Protein AF-0000000071813026 (afdb_homodimer)

Organism: Trichoplax adhaerens (NCBI:txid10228)

Solvent-accessible surface area (backbone atoms only — not comparable to full-atom values): 69107 Å² total; per-residue (Å²): 113,68,60,60,50,74,62,46,74,74,75,69,78,65,82,68,78,68,80,78,79,83,80,85,85,81,89,86,82,94,90,84,84,72,84,72,77,68,70,79,70,74,71,80,64,74,73,70,71,59,78,63,74,69,77,51,71,52,47,73,60,58,59,52,56,65,43,54,87,46,41,66,38,48,50,52,18,46,52,24,40,50,50,18,41,55,42,53,56,46,44,40,54,52,52,15,49,43,50,29,40,38,62,67,61,51,63,71,67,60,51,53,52,46,49,52,52,48,47,52,42,39,48,53,24,13,52,24,43,7,52,18,47,20,30,43,38,39,39,30,44,52,44,38,51,50,50,38,48,52,41,49,47,38,56,65,64,40,41,53,66,55,57,74,76,43,55,57,66,58,56,47,41,44,56,45,57,27,39,47,44,24,30,49,29,47,50,53,30,46,50,49,35,54,46,22,51,51,40,41,52,48,35,51,53,52,34,41,73,71,35,54,73,62,36,53,60,57,54,55,48,52,62,52,51,52,51,51,49,53,58,54,45,55,57,46,50,56,39,51,49,51,30,49,51,33,44,49,54,30,48,50,52,52,47,52,47,57,69,38,40,68,59,37,56,45,34,49,32,53,68,56,53,45,49,52,43,46,54,37,43,51,55,26,44,55,38,40,47,55,48,15,51,51,48,13,53,47,45,21,53,52,40,38,50,58,43,47,51,52,48,50,47,50,54,54,50,38,54,35,35,63,74,63,76,36,52,62,24,56,49,50,19,44,52,48,37,51,53,49,38,53,50,27,53,45,49,38,53,45,28,49,51,40,44,53,52,17,39,57,29,35,12,58,47,46,48,52,55,67,52,71,48,89,67,76,78,76,20,74,48,68,73,94,73,76,69,34,27,37,36,38,43,43,28,20,32,46,53,87,91,44,64,84,50,64,37,29,54,53,27,62,51,75,43,52,59,43,36,36,36,24,41,35,63,59,90,83,14,34,68,68,54,54,54,38,45,72,68,56,51,49,76,66,73,36,59,48,48,26,47,67,87,34,55,58,71,42,32,16,52,56,52,49,28,46,38,29,26,66,33,51,57,74,61,75,39,59,72,37,32,44,51,53,53,30,36,53,66,42,83,86,62,51,66,67,50,51,50,51,21,19,49,55,19,66,30,39,68,64,33,58,68,37,96,48,26,54,63,28,64,28,35,71,62,22,68,77,47,53,75,46,54,40,40,19,44,39,44,13,26,34,47,50,63,62,35,32,28,42,38,34,39,35,62,56,59,96,43,53,74,66,44,30,49,48,44,48,50,22,49,63,69,62,44,68,83,15,14,29,44,32,36,48,87,48,64,73,65,44,57,72,28,66,31,36,39,32,30,49,83,12,27,74,74,46,74,37,34,60,68,61,36,49,69,61,65,44,72,59,31,49,54,51,43,52,46,20,42,65,11,38,78,77,69,84,73,74,74,68,72,77,67,68,77,71,63,82,73,80,82,78,79,80,77,77,81,82,85,129,111,67,60,61,51,76,61,47,74,74,73,68,76,65,81,68,78,67,79,77,78,82,79,82,84,78,87,88,83,92,83,85,80,72,85,71,79,69,70,80,68,75,70,79,61,73,72,69,69,57,77,64,72,69,76,51,72,51,45,73,60,57,58,52,58,65,43,54,88,46,40,68,39,48,50,53,19,46,52,24,42,51,50,17,41,55,42,53,56,46,46,41,55,53,51,14,49,43,49,30,40,37,63,66,61,50,63,71,66,58,49,53,52,45,49,52,53,50,48,51,41,40,48,53,24,12,52,24,43,8,50,19,48,20,29,44,38,39,39,30,44,53,45,39,51,50,49,40,48,51,42,50,48,38,56,66,64,39,42,53,65,55,56,74,75,43,55,56,68,58,54,47,40,44,56,46,57,28,39,48,46,23,30,51,29,48,49,52,30,45,51,49,35,53,44,22,50,50,39,41,52,48,37,50,52,53,33,41,72,70,34,54,72,61,37,53,60,58,55,56,48,51,62,52,50,50,50,52,50,54,58,54,45,55,56,48,50,54,40,50,50,51,30,49,51,33,46,49,54,30,47,50,49,52,46,52,46,58,68,40,41,69,60,36,56,44,33,49,32,54,68,57,53,46,50,52,43,47,54,38,43,51,56,27,45,56,39,40,48,55,47,16,52,51,48,12,53,48,44,21,53,51,41,39,50,59,42,49,50,52,49,50,48,50,52,54,50,37,53,35,36,64,75,63,74,37,54,62,26,56,51,50,19,44,52,49,37,50,52,50,38,54,52,28,54,46,48,39,52,46,27,50,51,41,45,53,53,18,41,58,29,34,12,59,47,45,49,52,54,67,52,69,47,88,66,75,79,75,19,73,47,69,71,95,73,75,70,35,28,38,34,38,44,43,30,19,31,46,51,84,91,42,66,84,49,66,38,28,55,53,29,64,52,74,43,52,58,42,37,36,36,23,41,33,62,58,90,84,14,35,68,68,54,54,54,37,44,73,67,57,51,49,76,66,74,38,60,49,50,26,46,67,87,34,55,58,73,42,31,16,53,56,53,49,29,48,36,30,27,66,33,50,56,74,60,76,40,59,71,38,31,44,51,54,53,33,37,53,65,41,82,86,62,52,67,67,50,51,50,51,21,19,50,55,18,67,30,38,69,64,34,61,69,36,95,50,26,56,63,28,65,29,34,70,63,23,68,76,48,53,74,46,55,41,39,18,43,39,45,13,28,36,48,51,61,62,34,33,26,43,38,34,38,34,62,56,59,96,44,55,73,66,45,30,50,47,45,49,51,22,49,63,70,61,43,66,84,15,14,28,44,32,38,49,86,48,64,74,63,44,57,72,26,67,32,35,39,32,30,49,84,12,27,74,73,47,74,36,34,61,67,59,36,49,72,61,64,45,72,60,30,50,54,51,43,52,45,19,42,66,10,38,79,76,70,84,72,76,74,69,71,78,69,68,76,71,66,83,72,80,82,79,79,82,79,75,82,72,87,124

Radius of gyration: 40.55 Å; Cα contacts (8 Å, |Δi|>4): 1901; chains: 2; bounding box: 81×164×120 Å

Structure (mmCIF, N/CA/C/O backbone):
data_AF-0000000071813026-model_v1
#
loop_
_entity.id
_entity.type
_entity.pdbx_description
1 polymer 'ATP-binding cassette sub-family B member 9'
#
loop_
_atom_site.group_PDB
_atom_site.id
_atom_site.type_symbol
_atom_site.label_atom_id
_atom_site.label_alt_id
_atom_site.label_comp_id
_atom_site.label_asym_id
_atom_site.label_entity_id
_atom_site.label_seq_id
_atom_site.pdbx_PDB_ins_code
_atom_site.Cartn_x
_atom_site.Cartn_y
_atom_site.Cartn_z
_atom_site.occupancy
_atom_site.B_iso_or_equiv
_atom_site.auth_seq_id
_atom_site.auth_comp_id
_atom_site.auth_asym_id
_atom_site.auth_atom_id
_atom_site.pdbx_PDB_model_num
ATOM 1 N N . MET A 1 1 ? -1.937 -24.156 -18.312 1 30.34 1 MET A N 1
ATOM 2 C CA . MET A 1 1 ? -1.01 -23.812 -17.234 1 30.34 1 MET A CA 1
ATOM 3 C C . MET A 1 1 ? -0.231 -22.547 -17.578 1 30.34 1 MET A C 1
ATOM 5 O O . MET A 1 1 ? -0.044 -21.688 -16.719 1 30.34 1 MET A O 1
ATOM 9 N N . LEU A 1 2 ? 0.138 -22.688 -19 1 33.28 2 LEU A N 1
ATOM 10 C CA . LEU A 1 2 ? 0.906 -21.547 -19.484 1 33.28 2 LEU A CA 1
ATOM 11 C C . LEU A 1 2 ? 0.068 -20.266 -19.438 1 33.28 2 LEU A C 1
ATOM 13 O O . LEU A 1 2 ? 0.612 -19.156 -19.422 1 33.28 2 LEU A O 1
ATOM 17 N N . THR A 1 3 ? -1.126 -20.656 -19.422 1 36.53 3 THR A N 1
ATOM 18 C CA . THR A 1 3 ? -2.082 -19.562 -19.562 1 36.53 3 THR A CA 1
ATOM 19 C C . THR A 1 3 ? -2.062 -18.672 -18.328 1 36.53 3 THR A C 1
ATOM 21 O O . THR A 1 3 ? -2.383 -17.484 -18.422 1 36.53 3 THR A O 1
ATOM 24 N N . ARG A 1 4 ? -1.915 -19.391 -17.25 1 40 4 ARG A N 1
ATOM 25 C CA . ARG A 1 4 ? -1.974 -18.641 -16 1 40 4 ARG A CA 1
ATOM 26 C C . ARG A 1 4 ? -0.844 -17.625 -15.906 1 40 4 ARG A C 1
ATOM 28 O O . ARG A 1 4 ? -0.959 -16.625 -15.203 1 40 4 ARG A O 1
ATOM 35 N N . LEU A 1 5 ? 0.27 -17.984 -16.578 1 38.16 5 LEU A N 1
ATOM 36 C CA . LEU A 1 5 ? 1.553 -17.297 -16.469 1 38.16 5 LEU A CA 1
ATOM 37 C C . LEU A 1 5 ? 1.484 -15.914 -17.109 1 38.16 5 LEU A C 1
ATOM 39 O O . LEU A 1 5 ? 2.049 -14.961 -16.578 1 38.16 5 LEU A O 1
ATOM 43 N N . TYR A 1 6 ? 0.947 -16.047 -18.344 1 39.34 6 TYR A N 1
ATOM 44 C CA . TYR A 1 6 ? 1.108 -14.859 -19.172 1 39.34 6 TYR A CA 1
ATOM 45 C C . TYR A 1 6 ? 0.015 -13.836 -18.859 1 39.34 6 TYR A C 1
ATOM 47 O O . TYR A 1 6 ? 0.127 -12.672 -19.25 1 39.34 6 TYR A O 1
ATOM 55 N N . PHE A 1 7 ? -0.948 -14.492 -18.312 1 42.16 7 PHE A N 1
ATOM 56 C CA . PHE A 1 7 ? -2.072 -13.562 -18.266 1 42.16 7 PHE A CA 1
ATOM 57 C C . PHE A 1 7 ? -2.258 -13.016 -16.859 1 42.16 7 PHE A C 1
ATOM 59 O O . PHE A 1 7 ? -3.291 -12.414 -16.547 1 42.16 7 PHE A O 1
ATOM 66 N N . THR A 1 8 ? -1.396 -13.508 -16 1 39.41 8 THR A N 1
ATOM 67 C CA . THR A 1 8 ? -1.573 -12.859 -14.711 1 39.41 8 THR A CA 1
ATOM 68 C C . THR A 1 8 ? -1.058 -11.422 -14.75 1 39.41 8 THR A C 1
ATOM 70 O O . THR A 1 8 ? 0.101 -11.188 -15.102 1 39.41 8 THR A O 1
ATOM 73 N N . PRO A 1 9 ? -1.879 -10.609 -14.734 1 36.72 9 PRO A N 1
ATOM 74 C CA . PRO A 1 9 ? -1.497 -9.195 -14.812 1 36.72 9 PRO A CA 1
ATOM 75 C C . PRO A 1 9 ? -0.428 -8.812 -13.789 1 36.72 9 PRO A C 1
ATOM 77 O O . PRO A 1 9 ? -0.543 -9.164 -12.617 1 36.72 9 PRO A O 1
ATOM 80 N N . VAL A 1 10 ? 0.769 -8.828 -14.227 1 35.5 10 VAL A N 1
ATOM 81 C CA . VAL A 1 10 ? 1.78 -8.188 -13.391 1 35.5 10 VAL A CA 1
ATOM 82 C C . VAL A 1 10 ? 1.269 -6.836 -12.906 1 35.5 10 VAL A C 1
ATOM 84 O O . VAL A 1 10 ? 0.997 -5.945 -13.711 1 35.5 10 VAL A O 1
ATOM 87 N N . HIS A 1 11 ? 0.543 -6.852 -11.922 1 31.69 11 HIS A N 1
ATOM 88 C CA . HIS A 1 11 ? 0.159 -5.586 -11.305 1 31.69 11 HIS A CA 1
ATOM 89 C C . HIS A 1 11 ? 1.357 -4.652 -11.172 1 31.69 11 HIS A C 1
ATOM 91 O O . HIS A 1 11 ? 2.236 -4.879 -10.336 1 31.69 11 HIS A O 1
ATOM 97 N N . ARG A 1 12 ? 1.891 -4.203 -12.188 1 31.7 12 ARG A N 1
ATOM 98 C CA . ARG A 1 12 ? 2.783 -3.072 -11.945 1 31.7 12 ARG A CA 1
ATOM 99 C C . ARG A 1 12 ? 2.094 -1.999 -11.109 1 31.7 12 ARG A C 1
ATOM 101 O O . ARG A 1 12 ? 1.097 -1.414 -11.539 1 31.7 12 ARG A O 1
ATOM 108 N N . GLN A 1 13 ? 2.027 -2.1 -9.875 1 30.69 13 GLN A N 1
ATOM 109 C CA . GLN A 1 13 ? 1.703 -0.875 -9.148 1 30.69 13 GLN A CA 1
ATOM 110 C C . GLN A 1 13 ? 2.463 0.32 -9.719 1 30.69 13 GLN A C 1
ATOM 112 O O . GLN A 1 13 ? 3.668 0.456 -9.5 1 30.69 13 GLN A O 1
ATOM 117 N N . GLU A 1 14 ? 2.314 0.657 -10.891 1 29.03 14 GLU A N 1
ATOM 118 C CA . GLU A 1 14 ? 2.83 1.973 -11.258 1 29.03 14 GLU A CA 1
ATOM 119 C C . GLU A 1 14 ? 2.312 3.051 -10.312 1 29.03 14 GLU A C 1
ATOM 121 O O . GLU A 1 14 ? 1.102 3.199 -10.133 1 29.03 14 GLU A O 1
ATOM 126 N N . ASP A 1 15 ? 2.92 3.258 -9.234 1 29.94 15 ASP A N 1
ATOM 127 C CA . ASP A 1 15 ? 2.746 4.555 -8.586 1 29.94 15 ASP A CA 1
ATOM 128 C C . ASP A 1 15 ? 2.74 5.688 -9.609 1 29.94 15 ASP A C 1
ATOM 130 O O . ASP A 1 15 ? 3.789 6.059 -10.141 1 29.94 15 ASP A O 1
ATOM 134 N N . SER A 1 16 ? 1.88 5.672 -10.648 1 28.77 16 SER A N 1
ATOM 135 C CA . SER A 1 16 ? 1.728 6.789 -11.578 1 28.77 16 SER A CA 1
ATOM 136 C C . SER A 1 16 ? 1.444 8.086 -10.836 1 28.77 16 SER A C 1
ATOM 138 O O . SER A 1 16 ? 0.325 8.312 -10.375 1 28.77 16 SER A O 1
ATOM 140 N N . ASN A 1 17 ? 2.158 8.5 -9.914 1 27.38 17 ASN A N 1
ATOM 141 C CA . ASN A 1 17 ? 2.105 9.945 -9.742 1 27.38 17 ASN A CA 1
ATOM 142 C C . ASN A 1 17 ? 2.318 10.68 -11.062 1 27.38 17 ASN A C 1
ATOM 144 O O . ASN A 1 17 ? 3.436 11.094 -11.375 1 27.38 17 ASN A O 1
ATOM 148 N N . THR A 1 18 ? 1.831 10.195 -12.242 1 27.03 18 THR A N 1
ATOM 149 C CA . THR A 1 18 ? 1.949 11.039 -13.43 1 27.03 18 THR A CA 1
ATOM 150 C C . THR A 1 18 ? 1.181 12.344 -13.242 1 27.03 18 THR A C 1
ATOM 152 O O . THR A 1 18 ? -0.03 12.328 -13.016 1 27.03 18 THR A O 1
ATOM 155 N N . LEU A 1 19 ? 1.772 13.352 -12.812 1 25.92 19 LEU A N 1
ATOM 156 C CA . LEU A 1 19 ? 1.333 14.734 -12.984 1 25.92 19 LEU A CA 1
ATOM 157 C C . LEU A 1 19 ? 0.971 15.016 -14.438 1 25.92 19 LEU A C 1
ATOM 159 O O . LEU A 1 19 ? 1.846 15.039 -15.305 1 25.92 19 LEU A O 1
ATOM 163 N N . THR A 1 20 ? -0.08 14.523 -15.078 1 25.45 20 THR A N 1
ATOM 164 C CA . THR A 1 20 ? -0.587 14.852 -16.406 1 25.45 20 THR A CA 1
ATOM 165 C C . THR A 1 20 ? -0.749 16.359 -16.578 1 25.45 20 THR A C 1
ATOM 167 O O . THR A 1 20 ? -1.583 16.969 -15.906 1 25.45 20 THR A O 1
ATOM 170 N N . VAL A 1 21 ? 0.271 17.172 -16.844 1 26.3 21 VAL A N 1
ATOM 171 C CA . VAL A 1 21 ? 0.209 18.547 -17.328 1 26.3 21 VAL A CA 1
ATOM 172 C C . VAL A 1 21 ? -0.551 18.594 -18.656 1 26.3 21 VAL A C 1
ATOM 174 O O . VAL A 1 21 ? -0.184 17.906 -19.609 1 26.3 21 VAL A O 1
ATOM 177 N N . GLY A 1 22 ? -1.871 18.781 -18.781 1 21.67 22 GLY A N 1
ATOM 178 C CA . GLY A 1 22 ? -2.789 19.031 -19.875 1 21.67 22 GLY A CA 1
ATOM 179 C C . GLY A 1 22 ? -2.277 20.062 -20.859 1 21.67 22 GLY A C 1
ATOM 180 O O . GLY A 1 22 ? -2.105 21.234 -20.516 1 21.67 22 GLY A O 1
ATOM 181 N N . VAL A 1 23 ? -1.436 19.797 -21.938 1 24.61 23 VAL A N 1
ATOM 182 C CA . VAL A 1 23 ? -0.979 20.625 -23.047 1 24.61 23 VAL A CA 1
ATOM 183 C C . VAL A 1 23 ? -2.166 21.031 -23.922 1 24.61 23 VAL A C 1
ATOM 185 O O . VAL A 1 23 ? -2.914 20.172 -24.391 1 24.61 23 VAL A O 1
ATOM 188 N N . ASN A 1 24 ? -2.725 22.297 -23.906 1 20.22 24 ASN A N 1
ATOM 189 C CA . ASN A 1 24 ? -3.732 23 -24.688 1 20.22 24 ASN A CA 1
ATOM 190 C C . ASN A 1 24 ? -3.336 23.109 -26.156 1 20.22 24 ASN A C 1
ATOM 192 O O . ASN A 1 24 ? -2.342 23.766 -26.484 1 20.22 24 ASN A O 1
ATOM 196 N N . SER A 1 25 ? -3.445 22.188 -27.109 1 22.2 25 SER A N 1
ATOM 197 C CA . SER A 1 25 ? -3.215 22.281 -28.547 1 22.2 25 SER A CA 1
ATOM 198 C C . SER A 1 25 ? -4.188 23.25 -29.203 1 22.2 25 SER A C 1
ATOM 200 O O . SER A 1 25 ? -5.398 23.031 -29.219 1 22.2 25 SER A O 1
ATOM 202 N N . SER A 1 26 ? -3.979 24.688 -29.359 1 20.19 26 SER A N 1
ATOM 203 C CA . SER A 1 26 ? -4.695 25.75 -30.062 1 20.19 26 SER A CA 1
ATOM 204 C C . SER A 1 26 ? -4.727 25.5 -31.562 1 20.19 26 SER A C 1
ATOM 206 O O . SER A 1 26 ? -3.691 25.219 -32.188 1 20.19 26 SER A O 1
ATOM 208 N N . GLU A 1 27 ? -5.824 25.344 -32.312 1 19.73 27 GLU A N 1
ATOM 209 C CA . GLU A 1 27 ? -6.18 25.172 -33.719 1 19.73 27 GLU A CA 1
ATOM 210 C C . GLU A 1 27 ? -6.043 26.5 -34.469 1 19.73 27 GLU A C 1
ATOM 212 O O . GLU A 1 27 ? -6.875 27.391 -34.312 1 19.73 27 GLU A O 1
ATOM 217 N N . ALA A 1 28 ? -4.762 27.172 -34.938 1 21.45 28 ALA A N 1
ATOM 218 C CA . ALA A 1 28 ? -4.57 28.359 -35.75 1 21.45 28 ALA A CA 1
ATOM 219 C C . ALA A 1 28 ? -5.121 28.125 -37.156 1 21.45 28 ALA A C 1
ATOM 221 O O . ALA A 1 28 ? -4.699 27.203 -37.875 1 21.45 28 ALA A O 1
ATOM 222 N N . GLY A 1 29 ? -6.098 28.781 -37.688 1 18.17 29 GLY A N 1
ATOM 223 C CA . GLY A 1 29 ? -6.797 28.766 -38.969 1 18.17 29 GLY A CA 1
ATOM 224 C C . GLY A 1 29 ? -5.957 29.297 -40.094 1 18.17 29 GLY A C 1
ATOM 225 O O . GLY A 1 29 ? -5.789 28.625 -41.125 1 18.17 29 GLY A O 1
ATOM 226 N N . SER A 1 30 ? -5.934 30.703 -40.656 1 19.61 30 SER A N 1
ATOM 227 C CA . SER A 1 30 ? -6.227 31.188 -42 1 19.61 30 SER A CA 1
ATOM 228 C C . SER A 1 30 ? -4.957 31.312 -42.812 1 19.61 30 SER A C 1
ATOM 230 O O . SER A 1 30 ? -3.848 31.266 -42.281 1 19.61 30 SER A O 1
ATOM 232 N N . GLN A 1 31 ? -4.789 32.438 -44.031 1 19.02 31 GLN A N 1
ATOM 233 C CA . GLN A 1 31 ? -4.535 32.594 -45.438 1 19.02 31 GLN A CA 1
ATOM 234 C C . GLN A 1 31 ? -3.064 32.906 -45.719 1 19.02 31 GLN A C 1
ATOM 236 O O . GLN A 1 31 ? -2.436 32.25 -46.562 1 19.02 31 GLN A O 1
ATOM 241 N N . GLN A 1 32 ? -2.66 34.344 -46.062 1 22.23 32 GLN A N 1
ATOM 242 C CA . GLN A 1 32 ? -1.98 35 -47.156 1 22.23 32 GLN A CA 1
ATOM 243 C C . GLN A 1 32 ? -0.473 34.781 -47.094 1 22.23 32 GLN A C 1
ATOM 245 O O . GLN A 1 32 ? 0.077 34.531 -46.031 1 22.23 32 GLN A O 1
ATOM 250 N N . SER A 1 33 ? 0.375 35.062 -48.469 1 22.45 33 SER A N 1
ATOM 251 C CA . SER A 1 33 ? 1.614 34.531 -49.031 1 22.45 33 SER A CA 1
ATOM 252 C C . SER A 1 33 ? 2.834 35.094 -48.281 1 22.45 33 SER A C 1
ATOM 254 O O . SER A 1 33 ? 3.969 34.719 -48.625 1 22.45 33 SER A O 1
ATOM 256 N N . LEU A 1 34 ? 2.668 36.344 -47.75 1 23.22 34 LEU A N 1
ATOM 257 C CA . LEU A 1 34 ? 3.832 37.219 -47.75 1 23.22 34 LEU A CA 1
ATOM 258 C C . LEU A 1 34 ? 5.059 36.5 -47.219 1 23.22 34 LEU A C 1
ATOM 260 O O . LEU A 1 34 ? 4.93 35.562 -46.406 1 23.22 34 LEU A O 1
ATOM 264 N N . VAL A 1 35 ? 6.312 37 -47.688 1 24.62 35 VAL A N 1
ATOM 265 C CA . VAL A 1 35 ? 7.68 36.5 -47.75 1 24.62 35 VAL A CA 1
ATOM 266 C C . VAL A 1 35 ? 8.125 36.031 -46.375 1 24.62 35 VAL A C 1
ATOM 268 O O . VAL A 1 35 ? 8.008 36.812 -45.406 1 24.62 35 VAL A O 1
ATOM 271 N N . SER A 1 36 ? 8.227 34.781 -46.156 1 22.78 36 SER A N 1
ATOM 272 C CA . SER A 1 36 ? 8.188 33.812 -45.062 1 22.78 36 SER A CA 1
ATOM 273 C C . SER A 1 36 ? 9.398 33.938 -44.156 1 22.78 36 SER A C 1
ATOM 275 O O . SER A 1 36 ? 10.305 33.094 -44.188 1 22.78 36 SER A O 1
ATOM 277 N N . ASN A 1 37 ? 10.031 35.219 -44.312 1 21.91 37 ASN A N 1
ATOM 278 C CA . ASN A 1 37 ? 11.367 35.156 -43.75 1 21.91 37 ASN A CA 1
ATOM 279 C C . ASN A 1 37 ? 11.32 34.719 -42.281 1 21.91 37 ASN A C 1
ATOM 281 O O . ASN A 1 37 ? 10.867 35.469 -41.406 1 21.91 37 ASN A O 1
ATOM 285 N N . GLU A 1 38 ? 10.852 33.562 -42.125 1 23.25 38 GLU A N 1
ATOM 286 C CA . GLU A 1 38 ? 10.438 32.844 -40.906 1 23.25 38 GLU A CA 1
ATOM 287 C C . GLU A 1 38 ? 11.578 32.812 -39.875 1 23.25 38 GLU A C 1
ATOM 289 O O . GLU A 1 38 ? 12.531 32.031 -40.062 1 23.25 38 GLU A O 1
ATOM 294 N N . SER A 1 39 ? 12.133 34.031 -39.562 1 22.09 39 SER A N 1
ATOM 295 C CA . SER A 1 39 ? 13.25 34.031 -38.625 1 22.09 39 SER A CA 1
ATOM 296 C C . SER A 1 39 ? 13 33.031 -37.469 1 22.09 39 SER A C 1
ATOM 298 O O . SER A 1 39 ? 11.852 32.812 -37.094 1 22.09 39 SER A O 1
ATOM 300 N N . SER A 1 40 ? 14.023 32.156 -37.219 1 21.39 40 SER A N 1
ATOM 301 C CA . SER A 1 40 ? 14.227 30.984 -36.375 1 21.39 40 SER A CA 1
ATOM 302 C C . SER A 1 40 ? 13.883 31.281 -34.938 1 21.39 40 SER A C 1
ATOM 304 O O . SER A 1 40 ? 14.648 31.938 -34.219 1 21.39 40 SER A O 1
ATOM 306 N N . ALA A 1 41 ? 12.812 31.984 -34.688 1 23.08 41 ALA A N 1
ATOM 307 C CA . ALA A 1 41 ? 12.469 32.125 -33.281 1 23.08 41 ALA A CA 1
ATOM 308 C C . ALA A 1 41 ? 12.719 30.812 -32.5 1 23.08 41 ALA A C 1
ATOM 310 O O . ALA A 1 41 ? 12.117 29.781 -32.844 1 23.08 41 ALA A O 1
ATOM 311 N N . SER A 1 42 ? 13.922 30.703 -32.094 1 22.95 42 SER A N 1
ATOM 312 C CA . SER A 1 42 ? 14.445 29.641 -31.234 1 22.95 42 SER A CA 1
ATOM 313 C C . SER A 1 42 ? 13.438 29.234 -30.172 1 22.95 42 SER A C 1
ATOM 315 O O . SER A 1 42 ? 12.898 30.078 -29.453 1 22.95 42 SER A O 1
ATOM 317 N N . SER A 1 43 ? 12.484 28.375 -30.5 1 24.7 43 SER A N 1
ATOM 318 C CA . SER A 1 43 ? 11.492 27.672 -29.688 1 24.7 43 SER A CA 1
ATOM 319 C C . SER A 1 43 ? 12.023 27.375 -28.297 1 24.7 43 SER A C 1
ATOM 321 O O . SER A 1 43 ? 13.039 26.688 -28.141 1 24.7 43 SER A O 1
ATOM 323 N N . LEU A 1 44 ? 12.039 28.391 -27.422 1 23.67 44 LEU A N 1
ATOM 324 C CA . LEU A 1 44 ? 12.258 28.125 -26.016 1 23.67 44 LEU A CA 1
ATOM 325 C C . LEU A 1 44 ? 11.547 26.859 -25.578 1 23.67 44 LEU A C 1
ATOM 327 O O . LEU A 1 44 ? 10.32 26.859 -25.391 1 23.67 44 LEU A O 1
ATOM 331 N N . GLN A 1 45 ? 11.766 25.766 -26.297 1 24.69 45 GLN A N 1
ATOM 332 C CA . GLN A 1 45 ? 11.414 24.422 -25.875 1 24.69 45 GLN A CA 1
ATOM 333 C C . GLN A 1 45 ? 11.586 24.25 -24.375 1 24.69 45 GLN A C 1
ATOM 335 O O . GLN A 1 45 ? 12.695 24.375 -23.844 1 24.69 45 GLN A O 1
ATOM 340 N N . SER A 1 46 ? 10.656 24.844 -23.656 1 25.83 46 SER A N 1
ATOM 341 C CA . SER A 1 46 ? 10.641 24.562 -22.234 1 25.83 46 SER A CA 1
ATOM 342 C C . SER A 1 46 ? 11.117 23.141 -21.938 1 25.83 46 SER A C 1
ATOM 344 O O . SER A 1 46 ? 10.555 22.188 -22.469 1 25.83 46 SER A O 1
ATOM 346 N N . ASN A 1 47 ? 12.391 23.031 -21.969 1 25.73 47 ASN A N 1
ATOM 347 C CA . ASN A 1 47 ? 13.094 21.875 -21.453 1 25.73 47 ASN A CA 1
ATOM 348 C C . ASN A 1 47 ? 12.422 21.328 -20.188 1 25.73 47 ASN A C 1
ATOM 350 O O . ASN A 1 47 ? 12.609 21.859 -19.094 1 25.73 47 ASN A O 1
ATOM 354 N N . ASP A 1 48 ? 11.109 21.125 -20.234 1 28.08 48 ASP A N 1
ATOM 355 C CA . ASP A 1 48 ? 10.5 20.25 -19.25 1 28.08 48 ASP A CA 1
ATOM 356 C C . ASP A 1 48 ? 11.453 19.125 -18.844 1 28.08 48 ASP A C 1
ATOM 358 O O . ASP A 1 48 ? 11.68 18.203 -19.609 1 28.08 48 ASP A O 1
ATOM 362 N N . GLU A 1 49 ? 12.562 19.578 -18.422 1 27.42 49 GLU A N 1
ATOM 363 C CA . GLU A 1 49 ? 13.406 18.547 -17.812 1 27.42 49 GLU A CA 1
ATOM 364 C C . GLU A 1 49 ? 12.578 17.547 -17.016 1 27.42 49 GLU A C 1
ATOM 366 O O . GLU A 1 49 ? 12.008 17.891 -15.984 1 27.42 49 GLU A O 1
ATOM 371 N N . ASN A 1 50 ? 11.672 16.844 -17.672 1 29.69 50 ASN A N 1
ATOM 372 C CA . ASN A 1 50 ? 11.148 15.562 -17.188 1 29.69 50 ASN A CA 1
ATOM 373 C C . ASN A 1 50 ? 12.117 14.906 -16.203 1 29.69 50 ASN A C 1
ATOM 375 O O . ASN A 1 50 ? 13.273 14.648 -16.547 1 29.69 50 ASN A O 1
ATOM 379 N N . ILE A 1 51 ? 12.164 15.406 -15.055 1 31.58 51 ILE A N 1
ATOM 380 C CA . ILE A 1 51 ? 12.906 14.516 -14.172 1 31.58 51 ILE A CA 1
ATOM 381 C C . ILE A 1 51 ? 12.773 13.078 -14.664 1 31.58 51 ILE A C 1
ATOM 383 O O . ILE A 1 51 ? 11.68 12.508 -14.664 1 31.58 51 ILE A O 1
ATOM 387 N N . GLN A 1 52 ? 13.305 12.812 -15.758 1 31.45 52 GLN A N 1
ATOM 388 C CA . GLN A 1 52 ? 13.539 11.461 -16.234 1 31.45 52 GLN A CA 1
ATOM 389 C C . GLN A 1 52 ? 13.82 10.508 -15.078 1 31.45 52 GLN A C 1
ATOM 391 O O . GLN A 1 52 ? 14.891 10.562 -14.469 1 31.45 52 GLN A O 1
ATOM 396 N N . ILE A 1 53 ? 12.906 10.242 -14.25 1 36.72 53 ILE A N 1
ATOM 397 C CA . ILE A 1 53 ? 13.195 9.062 -13.445 1 36.72 53 ILE A CA 1
ATOM 398 C C . ILE A 1 53 ? 13.914 8.016 -14.289 1 36.72 53 ILE A C 1
ATOM 400 O O . ILE A 1 53 ? 13.359 7.508 -15.266 1 36.72 53 ILE A O 1
ATOM 404 N N . SER A 1 54 ? 15.102 8.219 -14.57 1 38.41 54 SER A N 1
ATOM 405 C CA . SER A 1 54 ? 15.984 7.242 -15.203 1 38.41 54 SER A CA 1
ATOM 406 C C . SER A 1 54 ? 15.594 5.82 -14.82 1 38.41 54 SER A C 1
ATOM 408 O O . SER A 1 54 ? 15.453 5.508 -13.633 1 38.41 54 SER A O 1
ATOM 410 N N . SER A 1 55 ? 14.75 5.172 -15.547 1 49.69 55 SER A N 1
ATOM 411 C CA . SER A 1 55 ? 14.453 3.744 -15.477 1 49.69 55 SER A CA 1
ATOM 412 C C . SER A 1 55 ? 15.703 2.936 -15.148 1 49.69 55 SER A C 1
ATOM 414 O O . SER A 1 55 ? 16.641 2.871 -15.953 1 49.69 55 SER A O 1
ATOM 416 N N . TYR A 1 56 ? 16.188 3.016 -14 1 53.53 56 TYR A N 1
ATOM 417 C CA . TYR A 1 56 ? 17.266 2.115 -13.602 1 53.53 56 TYR A CA 1
ATOM 418 C C . TYR A 1 56 ? 16.969 0.687 -14.047 1 53.53 56 TYR A C 1
ATOM 420 O O . TYR A 1 56 ? 15.844 0.205 -13.906 1 53.53 56 TYR A O 1
ATOM 428 N N . SER A 1 57 ? 17.594 0.296 -15.031 1 64.56 57 SER A N 1
ATOM 429 C CA . SER A 1 57 ? 17.469 -1.104 -15.43 1 64.56 57 SER A CA 1
ATOM 430 C C . SER A 1 57 ? 18.531 -1.966 -14.742 1 64.56 57 SER A C 1
ATOM 432 O O . SER A 1 57 ? 19.719 -1.852 -15.031 1 64.56 57 SER A O 1
ATOM 434 N N . ALA A 1 58 ? 18.125 -2.469 -13.609 1 61.38 58 ALA A N 1
ATOM 435 C CA . ALA A 1 58 ? 19.016 -3.418 -12.953 1 61.38 58 ALA A CA 1
ATOM 436 C C . ALA A 1 58 ? 19.359 -4.578 -13.883 1 61.38 58 ALA A C 1
ATOM 438 O O . ALA A 1 58 ? 18.484 -5.129 -14.555 1 61.38 58 ALA A O 1
ATOM 439 N N . THR A 1 59 ? 20.625 -4.641 -14.164 1 61.94 59 THR A N 1
ATOM 440 C CA . THR A 1 59 ? 21.094 -5.742 -14.992 1 61.94 59 THR A CA 1
ATOM 441 C C . THR A 1 59 ? 21.094 -7.051 -14.211 1 61.94 59 THR A C 1
ATOM 443 O O . THR A 1 59 ? 21.266 -7.051 -12.992 1 61.94 59 THR A O 1
ATOM 446 N N . THR A 1 60 ? 20.656 -8.086 -14.852 1 69.38 60 THR A N 1
ATOM 447 C CA . THR A 1 60 ? 20.766 -9.438 -14.305 1 69.38 60 THR A CA 1
ATOM 448 C C . THR A 1 60 ? 22.141 -9.664 -13.688 1 69.38 60 THR A C 1
ATOM 450 O O . THR A 1 60 ? 22.281 -10.367 -12.688 1 69.38 60 THR A O 1
ATOM 453 N N . TRP A 1 61 ? 23.047 -8.844 -14.109 1 71.38 61 TRP A N 1
ATOM 454 C CA . TRP A 1 61 ? 24.422 -8.984 -13.625 1 71.38 61 TRP A CA 1
ATOM 455 C C . TRP A 1 61 ? 24.578 -8.383 -12.234 1 71.38 61 TRP A C 1
ATOM 457 O O . TRP A 1 61 ? 25.281 -8.93 -11.391 1 71.38 61 TRP A O 1
ATOM 467 N N . GLN A 1 62 ? 23.891 -7.352 -12 1 76.88 62 GLN A N 1
ATOM 468 C CA . GLN A 1 62 ? 23.953 -6.719 -10.688 1 76.88 62 GLN A CA 1
ATOM 469 C C . GLN A 1 62 ? 23.297 -7.598 -9.625 1 76.88 62 GLN A C 1
ATOM 471 O O . GLN A 1 62 ? 23.766 -7.672 -8.492 1 76.88 62 GLN A O 1
ATOM 476 N N . LEU A 1 63 ? 22.312 -8.203 -10.117 1 75.44 63 LEU A N 1
ATOM 477 C CA . LEU A 1 63 ? 21.625 -9.109 -9.211 1 75.44 63 LEU A CA 1
ATOM 478 C C . LEU A 1 63 ? 22.516 -10.289 -8.836 1 75.44 63 LEU A C 1
ATOM 480 O O . LEU A 1 63 ? 22.531 -10.719 -7.684 1 75.44 63 LEU A O 1
ATOM 484 N N . LEU A 1 64 ? 23.312 -10.758 -9.836 1 75.44 64 LEU A N 1
ATOM 485 C CA . LEU A 1 64 ? 24.219 -11.883 -9.609 1 75.44 64 LEU A CA 1
ATOM 486 C C . LEU A 1 64 ? 25.406 -11.461 -8.734 1 75.44 64 LEU A C 1
ATOM 488 O O . LEU A 1 64 ? 25.922 -12.266 -7.969 1 75.44 64 LEU A O 1
ATOM 492 N N . LYS A 1 65 ? 25.719 -10.164 -8.828 1 78.06 65 LYS A N 1
ATOM 493 C CA . LYS A 1 65 ? 26.828 -9.641 -8.016 1 78.06 65 LYS A CA 1
ATOM 494 C C . LYS A 1 65 ? 26.453 -9.625 -6.535 1 78.06 65 LYS A C 1
ATOM 496 O O . LYS A 1 65 ? 27.312 -9.805 -5.668 1 78.06 65 LYS A O 1
ATOM 501 N N . LEU A 1 66 ? 25.188 -9.531 -6.32 1 77.31 66 LEU A N 1
ATOM 502 C CA . LEU A 1 66 ? 24.734 -9.508 -4.938 1 77.31 66 LEU A CA 1
ATOM 503 C C . LEU A 1 66 ? 24.75 -10.914 -4.336 1 77.31 66 LEU A C 1
ATOM 505 O O . LEU A 1 66 ? 24.734 -11.07 -3.113 1 77.31 66 LEU A O 1
ATOM 509 N N . CYS A 1 67 ? 24.844 -11.875 -5.207 1 80.38 67 CYS A N 1
ATOM 510 C CA . CYS A 1 67 ? 24.875 -13.266 -4.754 1 80.38 67 CYS A CA 1
ATOM 511 C C . CYS A 1 67 ? 26.297 -13.719 -4.488 1 80.38 67 CYS A C 1
ATOM 513 O O . CYS A 1 67 ? 26.516 -14.812 -3.959 1 80.38 67 CYS A O 1
ATOM 515 N N . LYS A 1 68 ? 27.328 -12.867 -4.715 1 84.06 68 LYS A N 1
ATOM 516 C CA . LYS A 1 68 ? 28.734 -13.227 -4.668 1 84.06 68 LYS A CA 1
ATOM 517 C C . LYS A 1 68 ? 29.156 -13.648 -3.264 1 84.06 68 LYS A C 1
ATOM 519 O O . LYS A 1 68 ? 29.828 -14.664 -3.09 1 84.06 68 LYS A O 1
ATOM 524 N N . PRO A 1 69 ? 28.688 -12.945 -2.236 1 85.88 69 PRO A N 1
ATOM 525 C CA . PRO A 1 69 ? 29.125 -13.367 -0.905 1 85.88 69 PRO A CA 1
ATOM 526 C C . PRO A 1 69 ? 28.562 -14.727 -0.497 1 85.88 69 PRO A C 1
ATOM 528 O O . PRO A 1 69 ? 29.141 -15.406 0.361 1 85.88 69 PRO A O 1
ATOM 531 N N . ASP A 1 70 ? 27.453 -15.117 -1.007 1 86.31 70 ASP A N 1
ATOM 532 C CA . ASP A 1 70 ? 26.812 -16.391 -0.663 1 86.31 70 ASP A CA 1
ATOM 533 C C . ASP A 1 70 ? 27.078 -17.438 -1.737 1 86.31 70 ASP A C 1
ATOM 535 O O . ASP A 1 70 ? 26.266 -18.344 -1.935 1 86.31 70 ASP A O 1
ATOM 539 N N . TRP A 1 71 ? 28.234 -17.375 -2.389 1 86.12 71 TRP A N 1
ATOM 540 C CA . TRP A 1 71 ? 28.531 -18.25 -3.516 1 86.12 71 TRP A CA 1
ATOM 541 C C . TRP A 1 71 ? 28.688 -19.703 -3.055 1 86.12 71 TRP A C 1
ATOM 543 O O . TRP A 1 71 ? 28.359 -20.625 -3.797 1 86.12 71 TRP A O 1
ATOM 553 N N . HIS A 1 72 ? 29.047 -19.891 -1.842 1 89.88 72 HIS A N 1
ATOM 554 C CA . HIS A 1 72 ? 29.25 -21.25 -1.356 1 89.88 72 HIS A CA 1
ATOM 555 C C . HIS A 1 72 ? 27.906 -21.984 -1.212 1 89.88 72 HIS A C 1
ATOM 557 O O . HIS A 1 72 ? 27.812 -23.172 -1.542 1 89.88 72 HIS A O 1
ATOM 563 N N . TYR A 1 73 ? 26.875 -21.328 -0.726 1 89.44 73 TYR A N 1
ATOM 564 C CA . TYR A 1 73 ? 25.562 -21.938 -0.602 1 89.44 73 TYR A CA 1
ATOM 565 C C . TYR A 1 73 ? 24.922 -22.141 -1.971 1 89.44 73 TYR A C 1
ATOM 567 O O . TYR A 1 73 ? 24.297 -23.188 -2.227 1 89.44 73 TYR A O 1
ATOM 575 N N . ILE A 1 74 ? 25.156 -21.172 -2.83 1 88.06 74 ILE A N 1
ATOM 576 C CA . ILE A 1 74 ? 24.578 -21.266 -4.168 1 88.06 74 ILE A CA 1
ATOM 577 C C . ILE A 1 74 ? 25.281 -22.359 -4.965 1 88.06 74 ILE A C 1
ATOM 579 O O . ILE A 1 74 ? 24.625 -23.141 -5.66 1 88.06 74 ILE A O 1
ATOM 583 N N . PHE A 1 75 ? 26.547 -22.438 -4.812 1 89.44 75 PHE A N 1
ATOM 584 C CA . PHE A 1 75 ? 27.312 -23.469 -5.508 1 89.44 75 PHE A CA 1
ATOM 585 C C . PHE A 1 75 ? 26.938 -24.859 -4.996 1 89.44 75 PHE A C 1
ATOM 587 O O . PHE A 1 75 ? 26.766 -25.797 -5.781 1 89.44 75 PHE A O 1
ATOM 594 N N . GLY A 1 76 ? 26.875 -24.969 -3.701 1 91.25 76 GLY A N 1
ATOM 595 C CA . GLY A 1 76 ? 26.406 -26.219 -3.143 1 91.25 76 GLY A CA 1
ATOM 596 C C . GLY A 1 76 ? 25.016 -26.594 -3.607 1 91.25 76 GLY A C 1
ATOM 597 O O . GLY A 1 76 ? 24.766 -27.75 -3.963 1 91.25 76 GLY A O 1
ATOM 598 N N . GLY A 1 77 ? 24.125 -25.656 -3.598 1 90.5 77 GLY A N 1
ATOM 599 C CA . GLY A 1 77 ? 22.781 -25.891 -4.109 1 90.5 77 GLY A CA 1
ATOM 600 C C . GLY A 1 77 ? 22.766 -26.297 -5.574 1 90.5 77 GLY A C 1
ATOM 601 O O . GLY A 1 77 ? 22 -27.188 -5.969 1 90.5 77 GLY A O 1
ATOM 602 N N . PHE A 1 78 ? 23.672 -25.734 -6.336 1 89.62 78 PHE A N 1
ATOM 603 C CA . PHE A 1 78 ? 23.75 -26.031 -7.762 1 89.62 78 PHE A CA 1
ATOM 604 C C . PHE A 1 78 ? 24.234 -27.453 -7.996 1 89.62 78 PHE A C 1
ATOM 606 O O . PHE A 1 78 ? 23.734 -28.141 -8.891 1 89.62 78 PHE A O 1
ATOM 613 N N . ILE A 1 79 ? 25.141 -27.859 -7.207 1 93 79 ILE A N 1
ATOM 614 C CA . ILE A 1 79 ? 25.672 -29.219 -7.336 1 93 79 ILE A CA 1
ATOM 615 C C . ILE A 1 79 ? 24.562 -30.234 -7.047 1 93 79 ILE A C 1
ATOM 617 O O . ILE A 1 79 ? 24.391 -31.203 -7.797 1 93 79 ILE A O 1
ATOM 621 N N . PHE A 1 80 ? 23.859 -29.953 -6.051 1 93.19 80 PHE A N 1
ATOM 622 C CA . PHE A 1 80 ? 22.797 -30.875 -5.695 1 93.19 80 PHE A CA 1
ATOM 623 C C . PHE A 1 80 ? 21.625 -30.75 -6.664 1 93.19 80 PHE A C 1
ATOM 625 O O . PHE A 1 80 ? 20.891 -31.719 -6.887 1 93.19 80 PHE A O 1
ATOM 632 N N . LEU A 1 81 ? 21.5 -29.594 -7.219 1 91.62 81 LEU A N 1
ATOM 633 C CA . LEU A 1 81 ? 20.5 -29.391 -8.258 1 91.62 81 LEU A CA 1
ATOM 634 C C . LEU A 1 81 ? 20.828 -30.219 -9.5 1 91.62 81 LEU A C 1
ATOM 636 O O . LEU A 1 81 ? 19.969 -30.875 -10.07 1 91.62 81 LEU A O 1
ATOM 640 N N . LEU A 1 82 ? 22.078 -30.156 -9.883 1 91.44 82 LEU A N 1
ATOM 641 C CA . LEU A 1 82 ? 22.531 -30.922 -11.039 1 91.44 82 LEU A CA 1
ATOM 642 C C . LEU A 1 82 ? 22.391 -32.406 -10.797 1 91.44 82 LEU A C 1
ATOM 644 O O . LEU A 1 82 ? 21.922 -33.156 -11.672 1 91.44 82 LEU A O 1
ATOM 648 N N . ALA A 1 83 ? 22.75 -32.75 -9.633 1 92.56 83 ALA A N 1
ATOM 649 C CA . ALA A 1 83 ? 22.641 -34.156 -9.281 1 92.56 83 ALA A CA 1
ATOM 650 C C . ALA A 1 83 ? 21.188 -34.625 -9.289 1 92.56 83 ALA A C 1
ATOM 652 O O . ALA A 1 83 ? 20.859 -35.688 -9.82 1 92.56 83 ALA A O 1
ATOM 653 N N . ALA A 1 84 ? 20.375 -33.844 -8.719 1 90.06 84 ALA A N 1
ATOM 654 C CA . ALA A 1 84 ? 18.953 -34.188 -8.648 1 90.06 84 ALA A CA 1
ATOM 655 C C . ALA A 1 84 ? 18.328 -34.219 -10.039 1 90.06 84 ALA A C 1
ATOM 657 O O . ALA A 1 84 ? 17.578 -35.125 -10.375 1 90.06 84 ALA A O 1
ATOM 658 N N . SER A 1 85 ? 18.672 -33.25 -10.852 1 89.56 85 SER A N 1
ATOM 659 C CA . SER A 1 85 ? 18.094 -33.156 -12.195 1 89.56 85 SER A CA 1
ATOM 660 C C . SER A 1 85 ? 18.578 -34.281 -13.086 1 89.56 85 SER A C 1
ATOM 662 O O . SER A 1 85 ? 17.797 -34.844 -13.852 1 89.56 85 SER A O 1
ATOM 664 N N . VAL A 1 86 ? 19.781 -34.625 -12.953 1 88.5 86 VAL A N 1
ATOM 665 C CA . VAL A 1 86 ? 20.344 -35.688 -13.773 1 88.5 86 VAL A CA 1
ATOM 666 C C . VAL A 1 86 ? 19.703 -37.031 -13.391 1 88.5 86 VAL A C 1
ATOM 668 O O . VAL A 1 86 ? 19.328 -37.812 -14.258 1 88.5 86 VAL A O 1
ATOM 671 N N . THR A 1 87 ? 19.625 -37.25 -12.102 1 88.5 87 THR A N 1
ATOM 672 C CA . THR A 1 87 ? 19.016 -38.5 -11.656 1 88.5 87 THR A CA 1
ATOM 673 C C . THR A 1 87 ? 17.547 -38.531 -12.062 1 88.5 87 THR A C 1
ATOM 675 O O . THR A 1 87 ? 17.016 -39.594 -12.406 1 88.5 87 THR A O 1
ATOM 678 N N . GLU A 1 88 ? 16.875 -37.469 -12.078 1 87.38 88 GLU A N 1
ATOM 679 C CA . GLU A 1 88 ? 15.461 -37.375 -12.438 1 87.38 88 GLU A CA 1
ATOM 680 C C . GLU A 1 88 ? 15.25 -37.656 -13.922 1 87.38 88 GLU A C 1
ATOM 682 O O . GLU A 1 88 ? 14.227 -38.25 -14.305 1 87.38 88 GLU A O 1
ATOM 687 N N . ILE A 1 89 ? 16.188 -37.281 -14.703 1 88.44 89 ILE A N 1
ATOM 688 C CA . ILE A 1 89 ? 16.109 -37.469 -16.156 1 88.44 89 ILE A CA 1
ATOM 689 C C . ILE A 1 89 ? 16.156 -38.938 -16.5 1 88.44 89 ILE A C 1
ATOM 691 O O . ILE A 1 89 ? 15.578 -39.375 -17.484 1 88.44 89 ILE A O 1
ATOM 695 N N . PHE A 1 90 ? 16.719 -39.75 -15.625 1 87 90 PHE A N 1
ATOM 696 C CA . PHE A 1 90 ? 16.891 -41.156 -15.914 1 87 90 PHE A CA 1
ATOM 697 C C . PHE A 1 90 ? 15.648 -41.938 -15.5 1 87 90 PHE A C 1
ATOM 699 O O . PHE A 1 90 ? 15.484 -43.094 -15.891 1 87 90 PHE A O 1
ATOM 706 N N . ILE A 1 91 ? 14.766 -41.375 -14.836 1 85 91 ILE A N 1
ATOM 707 C CA . ILE A 1 91 ? 13.641 -42.062 -14.242 1 85 91 ILE A CA 1
ATOM 708 C C . ILE A 1 91 ? 12.734 -42.625 -15.344 1 85 91 ILE A C 1
ATOM 710 O O . ILE A 1 91 ? 12.445 -43.812 -15.383 1 85 91 ILE A O 1
ATOM 714 N N . PRO A 1 92 ? 12.312 -41.781 -16.359 1 81.56 92 PRO A N 1
ATOM 715 C CA . PRO A 1 92 ? 11.453 -42.312 -17.422 1 81.56 92 PRO A CA 1
ATOM 716 C C . PRO A 1 92 ? 12.133 -43.438 -18.219 1 81.56 92 PRO A C 1
ATOM 718 O O . PRO A 1 92 ? 11.461 -44.375 -18.656 1 81.56 92 PRO A O 1
ATOM 721 N N . TYR A 1 93 ? 13.406 -43.312 -18.391 1 82.62 93 TYR A N 1
ATOM 722 C CA . TYR A 1 93 ? 14.141 -44.344 -19.125 1 82.62 93 TYR A CA 1
ATOM 723 C C . TYR A 1 93 ? 14.07 -45.688 -18.406 1 82.62 93 TYR A C 1
ATOM 725 O O . TYR A 1 93 ? 13.797 -46.719 -19.031 1 82.62 93 TYR A O 1
ATOM 733 N N . PHE A 1 94 ? 14.312 -45.688 -17.141 1 83 94 PHE A N 1
ATOM 734 C CA . PHE A 1 94 ? 14.281 -46.938 -16.359 1 83 94 PHE A CA 1
ATOM 735 C C . PHE A 1 94 ? 12.852 -47.406 -16.203 1 83 94 PHE A C 1
ATOM 737 O O . PHE A 1 94 ? 12.609 -48.625 -16.125 1 83 94 PHE A O 1
ATOM 744 N N . GLU A 1 95 ? 11.867 -46.5 -16.156 1 82.06 95 GLU A N 1
ATOM 745 C CA . GLU A 1 95 ? 10.461 -46.875 -16.156 1 82.06 95 GLU A CA 1
ATOM 746 C C . GLU A 1 95 ? 10.086 -47.625 -17.422 1 82.06 95 GLU A C 1
ATOM 748 O O . GLU A 1 95 ? 9.398 -48.656 -17.375 1 82.06 95 GLU A O 1
ATOM 753 N N . GLY A 1 96 ? 10.531 -47.125 -18.562 1 78.06 96 GLY A N 1
ATOM 754 C CA . GLY A 1 96 ? 10.289 -47.781 -19.844 1 78.06 96 GLY A CA 1
ATOM 755 C C . GLY A 1 96 ? 10.906 -49.188 -19.922 1 78.06 96 GLY A C 1
ATOM 756 O O . GLY A 1 96 ? 10.281 -50.125 -20.422 1 78.06 96 GLY A O 1
ATOM 757 N N . HIS A 1 97 ? 12.117 -49.281 -19.375 1 79.5 97 HIS A N 1
ATOM 758 C CA . HIS A 1 97 ? 12.797 -50.562 -19.391 1 79.5 97 HIS A CA 1
ATOM 759 C C . HIS A 1 97 ? 12.062 -51.594 -18.516 1 79.5 97 HIS A C 1
ATOM 761 O O . HIS A 1 97 ? 11.977 -52.781 -18.859 1 79.5 97 HIS A O 1
ATOM 767 N N . VAL A 1 98 ? 11.664 -51.125 -17.359 1 81.5 98 VAL A N 1
ATOM 768 C CA . VAL A 1 98 ? 10.922 -52 -16.469 1 81.5 98 VAL A CA 1
ATOM 769 C C . VAL A 1 98 ? 9.641 -52.469 -17.156 1 81.5 98 VAL A C 1
ATOM 771 O O . VAL A 1 98 ? 9.312 -53.656 -17.125 1 81.5 98 VAL A O 1
ATOM 774 N N . ILE A 1 99 ? 8.945 -51.562 -17.844 1 78.38 99 ILE A N 1
ATOM 775 C CA . ILE A 1 99 ? 7.699 -51.906 -18.531 1 78.38 99 ILE A CA 1
ATOM 776 C C . ILE A 1 99 ? 7.984 -52.844 -19.688 1 78.38 99 ILE A C 1
ATOM 778 O O . ILE A 1 99 ? 7.238 -53.812 -19.922 1 78.38 99 ILE A O 1
ATOM 782 N N . ASN A 1 100 ? 9.07 -52.562 -20.406 1 76.94 100 ASN A N 1
ATOM 783 C CA . ASN A 1 100 ? 9.461 -53.438 -21.516 1 76.94 100 ASN A CA 1
ATOM 784 C C . ASN A 1 100 ? 9.758 -54.844 -21.031 1 76.94 100 ASN A C 1
ATOM 786 O O . ASN A 1 100 ? 9.375 -55.812 -21.672 1 76.94 100 ASN A O 1
ATOM 790 N N . ASP A 1 101 ? 10.492 -54.906 -19.953 1 78.69 101 ASP A N 1
ATOM 791 C CA . ASP A 1 101 ? 10.844 -56.219 -19.406 1 78.69 101 ASP A CA 1
ATOM 792 C C . ASP A 1 101 ? 9.602 -56.969 -18.891 1 78.69 101 ASP A C 1
ATOM 794 O O . ASP A 1 101 ? 9.516 -58.188 -19 1 78.69 101 ASP A O 1
ATOM 798 N N . ILE A 1 102 ? 8.703 -56.25 -18.391 1 76.62 102 ILE A N 1
ATOM 799 C CA . ILE A 1 102 ? 7.465 -56.844 -17.891 1 76.62 102 ILE A CA 1
ATOM 800 C C . ILE A 1 102 ? 6.621 -57.375 -19.047 1 76.62 102 ILE A C 1
ATOM 802 O O . ILE A 1 102 ? 6.062 -58.469 -18.969 1 76.62 102 ILE A O 1
ATOM 806 N N . VAL A 1 103 ? 6.555 -56.594 -20.141 1 71.62 103 VAL A N 1
ATOM 807 C CA . VAL A 1 103 ? 5.719 -56.938 -21.281 1 71.62 103 VAL A CA 1
ATOM 808 C C . VAL A 1 103 ? 6.328 -58.125 -22.016 1 71.62 103 VAL A C 1
ATOM 810 O O . VAL A 1 103 ? 5.602 -59 -22.516 1 71.62 103 VAL A O 1
ATOM 813 N N . LYS A 1 104 ? 7.602 -58.156 -22.109 1 71.31 104 LYS A N 1
ATOM 814 C CA . LYS A 1 104 ? 8.258 -59.25 -22.812 1 71.31 104 LYS A CA 1
ATOM 815 C C . LYS A 1 104 ? 8.391 -60.5 -21.938 1 71.31 104 LYS A C 1
ATOM 817 O O . LYS A 1 104 ? 8.945 -61.5 -22.359 1 71.31 104 LYS A O 1
ATOM 822 N N . SER A 1 105 ? 7.664 -60.469 -20.797 1 65.69 105 SER A N 1
ATOM 823 C CA . SER A 1 105 ? 7.629 -61.562 -19.859 1 65.69 105 SER A CA 1
ATOM 824 C C . SER A 1 105 ? 9.023 -62.125 -19.609 1 65.69 105 SER A C 1
ATOM 826 O O . SER A 1 105 ? 9.242 -63.344 -19.719 1 65.69 105 SER A O 1
ATOM 828 N N . THR A 1 106 ? 9.906 -61.188 -19.484 1 66.38 106 THR A N 1
ATOM 829 C CA . THR A 1 106 ? 11.266 -61.656 -19.203 1 66.38 106 THR A CA 1
ATOM 830 C C . THR A 1 106 ? 11.359 -62.25 -17.812 1 66.38 106 THR A C 1
ATOM 832 O O . THR A 1 106 ? 10.398 -62.188 -17.047 1 66.38 106 THR A O 1
ATOM 835 N N . SER A 1 107 ? 12.539 -62.719 -17.359 1 71.44 107 SER A N 1
ATOM 836 C CA . SER A 1 107 ? 12.828 -63.406 -16.094 1 71.44 107 SER A CA 1
ATOM 837 C C . SER A 1 107 ? 12.578 -62.5 -14.898 1 71.44 107 SER A C 1
ATOM 839 O O . SER A 1 107 ? 12.766 -61.281 -15 1 71.44 107 SER A O 1
ATOM 841 N N . ASP A 1 108 ? 11.883 -62.969 -13.812 1 76.94 108 ASP A N 1
ATOM 842 C CA . ASP A 1 108 ? 11.562 -62.312 -12.547 1 76.94 108 ASP A CA 1
ATOM 843 C C . ASP A 1 108 ? 12.781 -61.625 -11.969 1 76.94 108 ASP A C 1
ATOM 845 O O . ASP A 1 108 ? 12.656 -60.531 -11.375 1 76.94 108 ASP A O 1
ATOM 849 N N . THR A 1 109 ? 13.883 -62.156 -12.242 1 79.19 109 THR A N 1
ATOM 850 C CA . THR A 1 109 ? 15.102 -61.594 -11.672 1 79.19 109 THR A CA 1
ATOM 851 C C . THR A 1 109 ? 15.445 -60.281 -12.352 1 79.19 109 THR A C 1
ATOM 853 O O . THR A 1 109 ? 15.883 -59.312 -11.695 1 79.19 109 THR A O 1
ATOM 856 N N . GLN A 1 110 ? 15.203 -60.125 -13.594 1 80.12 110 GLN A N 1
ATOM 857 C CA . GLN A 1 110 ? 15.5 -58.906 -14.328 1 80.12 110 GLN A CA 1
ATOM 858 C C . GLN A 1 110 ? 14.562 -57.781 -13.914 1 80.12 110 GLN A C 1
ATOM 860 O O . GLN A 1 110 ? 14.984 -56.625 -13.789 1 80.12 110 GLN A O 1
ATOM 865 N N . ILE A 1 111 ? 13.398 -58.156 -13.656 1 81.44 111 ILE A N 1
ATOM 866 C CA . ILE A 1 111 ? 12.414 -57.188 -13.234 1 81.44 111 ILE A CA 1
ATOM 867 C C . ILE A 1 111 ? 12.758 -56.656 -11.836 1 81.44 111 ILE A C 1
ATOM 869 O O . ILE A 1 111 ? 12.688 -55.469 -11.57 1 81.44 111 ILE A O 1
ATOM 873 N N . ARG A 1 112 ? 13.141 -57.562 -10.938 1 81.56 112 ARG A N 1
ATOM 874 C CA . ARG A 1 112 ? 13.508 -57.188 -9.578 1 81.56 112 ARG A CA 1
ATOM 875 C C . ARG A 1 112 ? 14.727 -56.281 -9.57 1 81.56 112 ARG A C 1
ATOM 877 O O . ARG A 1 112 ? 14.766 -55.281 -8.836 1 81.56 112 ARG A O 1
ATOM 884 N N . ASP A 1 113 ? 15.711 -56.531 -10.391 1 83.31 113 ASP A N 1
ATOM 885 C CA . ASP A 1 113 ? 16.906 -55.688 -10.469 1 83.31 113 ASP A CA 1
ATOM 886 C C . ASP A 1 113 ? 16.578 -54.312 -11.016 1 83.31 113 ASP A C 1
ATOM 888 O O . ASP A 1 113 ? 17.141 -53.312 -10.555 1 83.31 113 ASP A O 1
ATOM 892 N N . ALA A 1 114 ? 15.68 -54.25 -11.938 1 82.81 114 ALA A N 1
ATOM 893 C CA . ALA A 1 114 ? 15.289 -52.969 -12.523 1 82.81 114 ALA A CA 1
ATOM 894 C C . ALA A 1 114 ? 14.539 -52.125 -11.5 1 82.81 114 ALA A C 1
ATOM 896 O O . ALA A 1 114 ? 14.758 -50.906 -11.422 1 82.81 114 ALA A O 1
ATOM 897 N N . ILE A 1 115 ? 13.781 -52.719 -10.695 1 84.81 115 ILE A N 1
ATOM 898 C CA . ILE A 1 115 ? 12.992 -52 -9.695 1 84.81 115 ILE A CA 1
ATOM 899 C C . ILE A 1 115 ? 13.914 -51.5 -8.586 1 84.81 115 ILE A C 1
ATOM 901 O O . ILE A 1 115 ? 13.742 -50.375 -8.094 1 84.81 115 ILE A O 1
ATOM 905 N N . ILE A 1 116 ? 14.859 -52.344 -8.188 1 86.94 116 ILE A N 1
ATOM 906 C CA . ILE A 1 116 ? 15.797 -51.938 -7.148 1 86.94 116 ILE A CA 1
ATOM 907 C C . ILE A 1 116 ? 16.641 -50.75 -7.648 1 86.94 116 ILE A C 1
ATOM 909 O O . ILE A 1 116 ? 16.906 -49.812 -6.906 1 86.94 116 ILE A O 1
ATOM 913 N N . THR A 1 117 ? 17.078 -50.844 -8.906 1 86.94 117 THR A N 1
ATOM 914 C CA . THR A 1 117 ? 17.844 -49.75 -9.477 1 86.94 117 THR A CA 1
ATOM 915 C C . THR A 1 117 ? 17.016 -48.469 -9.523 1 86.94 117 THR A C 1
ATOM 917 O O . THR A 1 117 ? 17.516 -47.375 -9.211 1 86.94 117 THR A O 1
ATOM 920 N N . LEU A 1 118 ? 15.773 -48.625 -9.906 1 87.38 118 LEU A N 1
ATOM 921 C CA . LEU A 1 118 ? 14.883 -47.469 -9.922 1 87.38 118 LEU A CA 1
ATOM 922 C C . LEU A 1 118 ? 14.688 -46.906 -8.523 1 87.38 118 LEU A C 1
ATOM 924 O O . LEU A 1 118 ? 14.648 -45.688 -8.336 1 87.38 118 LEU A O 1
ATOM 928 N N . GLY A 1 119 ? 14.555 -47.75 -7.508 1 87.81 119 GLY A N 1
ATOM 929 C CA . GLY A 1 119 ? 14.422 -47.312 -6.125 1 87.81 119 GLY A CA 1
ATOM 930 C C . GLY A 1 119 ? 15.633 -46.562 -5.625 1 87.81 119 GLY A C 1
ATOM 931 O O . GLY A 1 119 ? 15.484 -45.531 -4.949 1 87.81 119 GLY A O 1
ATOM 932 N N . LEU A 1 120 ? 16.766 -47 -6.02 1 89.19 120 LEU A N 1
ATOM 933 C CA . LEU A 1 120 ? 18 -46.344 -5.598 1 89.19 120 LEU A CA 1
ATOM 934 C C . LEU A 1 120 ? 18.141 -44.969 -6.262 1 89.19 120 LEU A C 1
ATOM 936 O O . LEU A 1 120 ? 18.562 -44 -5.625 1 89.19 120 LEU A O 1
ATOM 940 N N . ILE A 1 121 ? 17.812 -44.875 -7.484 1 88.56 121 ILE A N 1
ATOM 941 C CA . ILE A 1 121 ? 17.891 -43.625 -8.211 1 88.56 121 ILE A CA 1
ATOM 942 C C . ILE A 1 121 ? 16.891 -42.625 -7.625 1 88.56 121 ILE A C 1
ATOM 944 O O . ILE A 1 121 ? 17.219 -41.438 -7.449 1 88.56 121 ILE A O 1
ATOM 948 N N . THR A 1 122 ? 15.742 -43.156 -7.367 1 86.81 122 THR A N 1
ATOM 949 C CA . THR A 1 122 ? 14.703 -42.281 -6.805 1 86.81 122 THR A CA 1
ATOM 950 C C . THR A 1 122 ? 15.109 -41.781 -5.418 1 86.81 122 THR A C 1
ATOM 952 O O . THR A 1 122 ? 14.828 -40.656 -5.062 1 86.81 122 THR A O 1
ATOM 955 N N . PHE A 1 123 ? 15.703 -42.625 -4.672 1 88.88 123 PHE A N 1
ATOM 956 C CA . PHE A 1 123 ? 16.172 -42.219 -3.348 1 88.88 123 PHE A CA 1
ATOM 957 C C . PHE A 1 123 ? 17.25 -41.156 -3.451 1 88.88 123 PHE A C 1
ATOM 959 O O . PHE A 1 123 ? 17.234 -40.156 -2.725 1 88.88 123 PHE A O 1
ATOM 966 N N . ALA A 1 124 ? 18.156 -41.375 -4.312 1 90.69 124 ALA A N 1
ATOM 967 C CA . ALA A 1 124 ? 19.234 -40.406 -4.527 1 90.69 124 ALA A CA 1
ATOM 968 C C . ALA A 1 124 ? 18.656 -39.062 -4.98 1 90.69 124 ALA A C 1
ATOM 970 O O . ALA A 1 124 ? 19.109 -38 -4.535 1 90.69 124 ALA A O 1
ATOM 971 N N . THR A 1 125 ? 17.672 -39.094 -5.801 1 90.31 125 THR A N 1
ATOM 972 C CA . THR A 1 125 ? 17.031 -37.875 -6.289 1 90.31 125 THR A CA 1
ATOM 973 C C . THR A 1 125 ? 16.344 -37.156 -5.145 1 90.31 125 THR A C 1
ATOM 975 O O . THR A 1 125 ? 16.438 -35.906 -5.055 1 90.31 125 THR A O 1
ATOM 978 N N . SER A 1 126 ? 15.711 -37.875 -4.23 1 90.56 126 SER A N 1
ATOM 979 C CA . SER A 1 126 ? 14.984 -37.281 -3.127 1 90.56 126 SER A CA 1
ATOM 980 C C . SER A 1 126 ? 15.938 -36.594 -2.152 1 90.56 126 SER A C 1
ATOM 982 O O . SER A 1 126 ? 15.656 -35.469 -1.679 1 90.56 126 SER A O 1
ATOM 984 N N . VAL A 1 127 ? 17.016 -37.188 -1.92 1 91.88 127 VAL A N 1
ATOM 985 C CA . VAL A 1 127 ? 18.016 -36.625 -1.009 1 91.88 127 VAL A CA 1
ATOM 986 C C . VAL A 1 127 ? 18.609 -35.375 -1.621 1 91.88 127 VAL A C 1
ATOM 988 O O . VAL A 1 127 ? 18.719 -34.344 -0.951 1 91.88 127 VAL A O 1
ATOM 991 N N . CYS A 1 128 ? 18.953 -35.438 -2.891 1 93.31 128 CYS A N 1
ATOM 992 C CA . CYS A 1 128 ? 19.547 -34.281 -3.572 1 93.31 128 CYS A CA 1
ATOM 993 C C . CYS A 1 128 ? 18.562 -33.125 -3.662 1 93.31 128 CYS A C 1
ATOM 995 O O . CYS A 1 128 ? 18.938 -31.969 -3.514 1 93.31 128 CYS A O 1
ATOM 997 N N . THR A 1 129 ? 17.359 -33.438 -3.816 1 90.31 129 THR A N 1
ATOM 998 C CA . THR A 1 129 ? 16.344 -32.406 -3.926 1 90.31 129 THR A CA 1
ATOM 999 C C . THR A 1 129 ? 16.125 -31.719 -2.582 1 90.31 129 THR A C 1
ATOM 1001 O O . THR A 1 129 ? 15.945 -30.5 -2.529 1 90.31 129 THR A O 1
ATOM 1004 N N . GLY A 1 130 ? 16.125 -32.5 -1.518 1 90.12 130 GLY A N 1
ATOM 1005 C CA . GLY A 1 130 ? 15.977 -31.906 -0.192 1 90.12 130 GLY A CA 1
ATOM 1006 C C . GLY A 1 130 ? 17.125 -30.984 0.185 1 90.12 130 GLY A C 1
ATOM 1007 O O . GLY A 1 130 ? 16.891 -29.859 0.633 1 90.12 130 GLY A O 1
ATOM 1008 N N . ILE A 1 131 ? 18.281 -31.422 -0.087 1 92.38 131 ILE A N 1
ATOM 1009 C CA . ILE A 1 131 ? 19.453 -30.625 0.251 1 92.38 131 ILE A CA 1
ATOM 1010 C C . ILE A 1 131 ? 19.5 -29.375 -0.627 1 92.38 131 ILE A C 1
ATOM 1012 O O . ILE A 1 131 ? 19.812 -28.281 -0.148 1 92.38 131 ILE A O 1
ATOM 1016 N N . ARG A 1 132 ? 19.203 -29.562 -1.847 1 90.38 132 ARG A N 1
ATOM 1017 C CA . ARG A 1 132 ? 19.125 -28.422 -2.756 1 90.38 132 ARG A CA 1
ATOM 1018 C C . ARG A 1 132 ? 18.141 -27.375 -2.238 1 90.38 132 ARG A C 1
ATOM 1020 O O . ARG A 1 132 ? 18.469 -26.188 -2.188 1 90.38 132 ARG A O 1
ATOM 1027 N N . GLY A 1 133 ? 17.031 -27.859 -1.894 1 86.31 133 GLY A N 1
ATOM 1028 C CA . GLY A 1 133 ? 16.016 -26.953 -1.398 1 86.31 133 GLY A CA 1
ATOM 1029 C C . GLY A 1 133 ? 16.438 -26.188 -0.157 1 86.31 133 GLY A C 1
ATOM 1030 O O . GLY A 1 133 ? 16.25 -24.984 -0.064 1 86.31 133 GLY A O 1
ATOM 1031 N N . GLY A 1 134 ? 17.031 -26.875 0.738 1 87.94 134 GLY A N 1
ATOM 1032 C CA . GLY A 1 134 ? 17.516 -26.25 1.959 1 87.94 134 GLY A CA 1
ATOM 1033 C C . GLY A 1 134 ? 18.609 -25.219 1.715 1 87.94 134 GLY A C 1
ATOM 1034 O O . GLY A 1 134 ? 18.578 -24.125 2.27 1 87.94 134 GLY A O 1
ATOM 1035 N N . LEU A 1 135 ? 19.516 -25.547 0.867 1 90.31 135 LEU A N 1
ATOM 1036 C CA . LEU A 1 135 ? 20.641 -24.672 0.599 1 90.31 135 LEU A CA 1
ATOM 1037 C C . LEU A 1 135 ? 20.188 -23.406 -0.126 1 90.31 135 LEU A C 1
ATOM 1039 O O . LEU A 1 135 ? 20.656 -22.312 0.183 1 90.31 135 LEU A O 1
ATOM 1043 N N . PHE A 1 136 ? 19.312 -23.547 -1.014 1 87.75 136 PHE A N 1
ATOM 1044 C CA . PHE A 1 136 ? 18.828 -22.375 -1.739 1 87.75 136 PHE A CA 1
ATOM 1045 C C . PHE A 1 136 ? 18 -21.469 -0.829 1 87.75 136 PHE A C 1
ATOM 1047 O O . PHE A 1 136 ? 18.062 -20.25 -0.935 1 87.75 136 PHE A O 1
ATOM 1054 N N . MET A 1 137 ? 17.297 -22.078 0.052 1 88.69 137 MET A N 1
ATOM 1055 C CA . MET A 1 137 ? 16.484 -21.297 0.979 1 88.69 137 MET A CA 1
ATOM 1056 C C . MET A 1 137 ? 17.375 -20.516 1.938 1 88.69 137 MET A C 1
ATOM 1058 O O . MET A 1 137 ? 17.047 -19.391 2.312 1 88.69 137 MET A O 1
ATOM 1062 N N . VAL A 1 138 ? 18.438 -21.141 2.316 1 90.5 138 VAL A N 1
ATOM 1063 C CA . VAL A 1 138 ? 19.391 -20.438 3.186 1 90.5 138 VAL A CA 1
ATOM 1064 C C . VAL A 1 138 ? 20.031 -19.281 2.428 1 90.5 138 VAL A C 1
ATOM 1066 O O . VAL A 1 138 ? 20.219 -18.203 2.982 1 90.5 138 VAL A O 1
ATOM 1069 N N . ALA A 1 139 ? 20.375 -19.531 1.227 1 88.5 139 ALA A N 1
ATOM 1070 C CA . ALA A 1 139 ? 20.969 -18.469 0.403 1 88.5 139 ALA A CA 1
ATOM 1071 C C . ALA A 1 139 ? 20 -17.297 0.24 1 88.5 139 ALA A C 1
ATOM 1073 O O . ALA A 1 139 ? 20.422 -16.141 0.275 1 88.5 139 ALA A O 1
ATOM 1074 N N . VAL A 1 140 ? 18.719 -17.594 0.058 1 87.5 140 VAL A N 1
ATOM 1075 C CA . VAL A 1 140 ? 17.703 -16.547 -0.088 1 87.5 140 VAL A CA 1
ATOM 1076 C C . VAL A 1 140 ? 17.594 -15.742 1.202 1 87.5 140 VAL A C 1
ATOM 1078 O O . VAL A 1 140 ? 17.516 -14.516 1.164 1 87.5 140 VAL A O 1
ATOM 1081 N N . ALA A 1 141 ? 17.656 -16.453 2.309 1 89.19 141 ALA A N 1
ATOM 1082 C CA . ALA A 1 141 ? 17.531 -15.797 3.607 1 89.19 141 ALA A CA 1
ATOM 1083 C C . ALA A 1 141 ? 18.719 -14.852 3.85 1 89.19 141 ALA A C 1
ATOM 1085 O O . ALA A 1 141 ? 18.531 -13.719 4.297 1 89.19 141 ALA A O 1
ATOM 1086 N N . ARG A 1 142 ? 19.875 -15.305 3.533 1 90.44 142 ARG A N 1
ATOM 1087 C CA . ARG A 1 142 ? 21.078 -14.5 3.73 1 90.44 142 ARG A CA 1
ATOM 1088 C C . ARG A 1 142 ? 21.078 -13.289 2.801 1 90.44 142 ARG A C 1
ATOM 1090 O O . ARG A 1 142 ? 21.438 -12.188 3.217 1 90.44 142 ARG A O 1
ATOM 1097 N N . MET A 1 143 ? 20.734 -13.531 1.638 1 88.44 143 MET A N 1
ATOM 1098 C CA . MET A 1 143 ? 20.703 -12.453 0.658 1 88.44 143 MET A CA 1
ATOM 1099 C C . MET A 1 143 ? 19.672 -11.398 1.047 1 88.44 143 MET A C 1
ATOM 1101 O O . MET A 1 143 ? 19.938 -10.195 0.947 1 88.44 143 MET A O 1
ATOM 1105 N N . ASN A 1 144 ? 18.484 -11.789 1.409 1 90.38 144 ASN A N 1
ATOM 1106 C CA . ASN A 1 144 ? 17.422 -10.883 1.821 1 90.38 144 ASN A CA 1
ATOM 1107 C C . ASN A 1 144 ? 17.859 -9.953 2.939 1 90.38 144 ASN A C 1
ATOM 1109 O O . ASN A 1 144 ? 17.672 -8.742 2.859 1 90.38 144 ASN A O 1
ATOM 1113 N N . ILE A 1 145 ? 18.531 -10.539 3.967 1 92.44 145 ILE A N 1
ATOM 1114 C CA . ILE A 1 145 ? 18.969 -9.766 5.125 1 92.44 145 ILE A CA 1
ATOM 1115 C C . ILE A 1 145 ? 20.094 -8.82 4.719 1 92.44 145 ILE A C 1
ATOM 1117 O O . ILE A 1 145 ? 20.109 -7.652 5.117 1 92.44 145 ILE A O 1
ATOM 1121 N N . ARG A 1 146 ? 20.969 -9.258 3.967 1 91.56 146 ARG A N 1
ATOM 1122 C CA . ARG A 1 146 ? 22.094 -8.445 3.541 1 91.56 146 ARG A CA 1
ATOM 1123 C C . ARG A 1 146 ? 21.641 -7.262 2.699 1 91.56 146 ARG A C 1
ATOM 1125 O O . ARG A 1 146 ? 22.094 -6.133 2.912 1 91.56 146 ARG A O 1
ATOM 1132 N N . ILE A 1 147 ? 20.766 -7.508 1.771 1 90.56 147 ILE A N 1
ATOM 1133 C CA . ILE A 1 147 ? 20.297 -6.445 0.889 1 90.56 147 ILE A CA 1
ATOM 1134 C C . ILE A 1 147 ? 19.516 -5.41 1.695 1 90.56 147 ILE A C 1
ATOM 1136 O O . ILE A 1 147 ? 19.641 -4.207 1.453 1 90.56 147 ILE A O 1
ATOM 1140 N N . ARG A 1 148 ? 18.703 -5.867 2.59 1 93.38 148 ARG A N 1
ATOM 1141 C CA . ARG A 1 148 ? 17.938 -4.957 3.438 1 93.38 148 ARG A CA 1
ATOM 1142 C C . ARG A 1 148 ? 18.859 -4.055 4.242 1 93.38 148 ARG A C 1
ATOM 1144 O O . ARG A 1 148 ? 18.641 -2.846 4.328 1 93.38 148 ARG A O 1
ATOM 1151 N N . ASN A 1 149 ? 19.859 -4.68 4.781 1 93.75 149 ASN A N 1
ATOM 1152 C CA . ASN A 1 149 ? 20.828 -3.92 5.562 1 93.75 149 ASN A CA 1
ATOM 1153 C C . ASN A 1 149 ? 21.562 -2.895 4.703 1 93.75 149 ASN A C 1
ATOM 1155 O O . ASN A 1 149 ? 21.766 -1.753 5.121 1 93.75 149 ASN A O 1
ATOM 1159 N N . LEU A 1 150 ? 21.984 -3.314 3.574 1 91.81 150 LEU A N 1
ATOM 1160 C CA . LEU A 1 150 ? 22.703 -2.426 2.672 1 91.81 150 LEU A CA 1
ATOM 1161 C C . LEU A 1 150 ? 21.812 -1.282 2.201 1 91.81 150 LEU A C 1
ATOM 1163 O O . LEU A 1 150 ? 22.266 -0.136 2.119 1 91.81 150 LEU A O 1
ATOM 1167 N N . LEU A 1 151 ? 20.609 -1.638 1.898 1 92.56 151 LEU A N 1
ATOM 1168 C CA . LEU A 1 151 ? 19.672 -0.632 1.419 1 92.56 151 LEU A CA 1
ATOM 1169 C C . LEU A 1 151 ? 19.359 0.381 2.514 1 92.56 151 LEU A C 1
ATOM 1171 O O . LEU A 1 151 ? 19.297 1.585 2.254 1 92.56 151 LEU A O 1
ATOM 1175 N N . PHE A 1 152 ? 19.141 -0.081 3.713 1 94.88 152 PHE A N 1
ATOM 1176 C CA . PHE A 1 152 ? 18.859 0.817 4.824 1 94.88 152 PHE A CA 1
ATOM 1177 C C . PHE A 1 152 ? 20.031 1.741 5.102 1 94.88 152 PHE A C 1
ATOM 1179 O O . PHE A 1 152 ? 19.844 2.934 5.355 1 94.88 152 PHE A O 1
ATOM 1186 N N . GLN A 1 153 ? 21.125 1.222 5.059 1 93.38 153 GLN A N 1
ATOM 1187 C CA . GLN A 1 153 ? 22.344 2.01 5.25 1 93.38 153 GLN A CA 1
ATOM 1188 C C . GLN A 1 153 ? 22.469 3.092 4.18 1 93.38 153 GLN A C 1
ATOM 1190 O O . GLN A 1 153 ? 22.812 4.238 4.484 1 93.38 153 GLN A O 1
ATOM 1195 N N . SER A 1 154 ? 22.234 2.662 3.02 1 92 154 SER A N 1
ATOM 1196 C CA . SER A 1 154 ? 22.328 3.615 1.918 1 92 154 SER A CA 1
ATOM 1197 C C . SER A 1 154 ? 21.266 4.715 2.055 1 92 154 SER A C 1
ATOM 1199 O O . SER A 1 154 ? 21.547 5.883 1.778 1 92 154 SER A O 1
ATOM 1201 N N . VAL A 1 155 ? 20.078 4.379 2.455 1 92.44 155 VAL A N 1
ATOM 1202 C CA . VAL A 1 155 ? 18.969 5.324 2.584 1 92.44 155 VAL A CA 1
ATOM 1203 C C . VAL A 1 155 ? 19.266 6.324 3.699 1 92.44 155 VAL A C 1
ATOM 1205 O O . VAL A 1 155 ? 19.078 7.531 3.527 1 92.44 155 VAL A O 1
ATOM 1208 N N . VAL A 1 156 ? 19.75 5.809 4.812 1 92.12 156 VAL A N 1
ATOM 1209 C CA . VAL A 1 156 ? 20.016 6.652 5.973 1 92.12 156 VAL A CA 1
ATOM 1210 C C . VAL A 1 156 ? 21.141 7.637 5.652 1 92.12 156 VAL A C 1
ATOM 1212 O O . VAL A 1 156 ? 21.156 8.758 6.164 1 92.12 156 VAL A O 1
ATOM 1215 N N . LYS A 1 157 ? 21.969 7.309 4.746 1 89.06 157 LYS A N 1
ATOM 1216 C CA . LYS A 1 157 ? 23.125 8.141 4.422 1 89.06 157 LYS A CA 1
ATOM 1217 C C . LYS A 1 157 ? 22.812 9.102 3.281 1 89.06 157 LYS A C 1
ATOM 1219 O O . LYS A 1 157 ? 23.641 9.922 2.904 1 89.06 157 LYS A O 1
ATOM 1224 N N . GLN A 1 158 ? 21.609 9.031 2.795 1 88.38 158 GLN A N 1
ATOM 1225 C CA . GLN A 1 158 ? 21.219 9.93 1.714 1 88.38 158 GLN A CA 1
ATOM 1226 C C . GLN A 1 158 ? 21 11.352 2.23 1 88.38 158 GLN A C 1
ATOM 1228 O O . GLN A 1 158 ? 20.875 11.562 3.438 1 88.38 158 GLN A O 1
ATOM 1233 N N . ASP A 1 159 ? 21 12.281 1.324 1 88 159 ASP A N 1
ATOM 1234 C CA . ASP A 1 159 ? 20.781 13.68 1.684 1 88 159 ASP A CA 1
ATOM 1235 C C . ASP A 1 159 ? 19.312 13.938 2.014 1 88 159 ASP A C 1
ATOM 1237 O O . ASP A 1 159 ? 18.438 13.188 1.584 1 88 159 ASP A O 1
ATOM 1241 N N . ILE A 1 160 ? 19.141 14.938 2.771 1 87.56 160 ILE A N 1
ATOM 1242 C CA . ILE A 1 160 ? 17.797 15.281 3.242 1 87.56 160 ILE A CA 1
ATOM 1243 C C . ILE A 1 160 ? 16.906 15.641 2.053 1 87.56 160 ILE A C 1
ATOM 1245 O O . ILE A 1 160 ? 15.695 15.422 2.09 1 87.56 160 ILE A O 1
ATOM 1249 N N . SER A 1 161 ? 17.5 16.141 0.983 1 86.12 161 SER A N 1
ATOM 1250 C CA . SER A 1 161 ? 16.734 16.5 -0.213 1 86.12 161 SER A CA 1
ATOM 1251 C C . SER A 1 161 ? 16.016 15.281 -0.785 1 86.12 161 SER A C 1
ATOM 1253 O O . SER A 1 161 ? 14.922 15.414 -1.348 1 86.12 161 SER A O 1
ATOM 1255 N N . PHE A 1 162 ? 16.625 14.172 -0.626 1 85.88 162 PHE A N 1
ATOM 1256 C CA . PHE A 1 162 ? 16.016 12.922 -1.057 1 85.88 162 PHE A CA 1
ATOM 1257 C C . PHE A 1 162 ? 14.727 12.648 -0.287 1 85.88 162 PHE A C 1
ATOM 1259 O O . PHE A 1 162 ? 13.727 12.242 -0.872 1 85.88 162 PHE A O 1
ATOM 1266 N N . PHE A 1 163 ? 14.781 12.844 0.976 1 86.5 163 PHE A N 1
ATOM 1267 C CA . PHE A 1 163 ? 13.648 12.547 1.843 1 86.5 163 PHE A CA 1
ATOM 1268 C C . PHE A 1 163 ? 12.531 13.555 1.635 1 86.5 163 PHE A C 1
ATOM 1270 O O . PHE A 1 163 ? 11.367 13.273 1.92 1 86.5 163 PHE A O 1
ATOM 1277 N N . ASP A 1 164 ? 12.914 14.727 1.161 1 82.69 164 ASP A N 1
ATOM 1278 C CA . ASP A 1 164 ? 11.906 15.734 0.84 1 82.69 164 ASP A CA 1
ATOM 1279 C C . ASP A 1 164 ? 11.078 15.32 -0.377 1 82.69 164 ASP A C 1
ATOM 1281 O O . ASP A 1 164 ? 9.914 15.703 -0.504 1 82.69 164 ASP A O 1
ATOM 1285 N N . GLN A 1 165 ? 11.719 14.555 -1.165 1 78.88 165 GLN A N 1
ATOM 1286 C CA . GLN A 1 165 ? 11.094 14.195 -2.43 1 78.88 165 GLN A CA 1
ATOM 1287 C C . GLN A 1 165 ? 10.461 12.805 -2.355 1 78.88 165 GLN A C 1
ATOM 1289 O O . GLN A 1 165 ? 9.695 12.414 -3.242 1 78.88 165 GLN A O 1
ATOM 1294 N N . SER A 1 166 ? 10.828 12.086 -1.316 1 81.62 166 SER A N 1
ATOM 1295 C CA . SER A 1 166 ? 10.32 10.727 -1.165 1 81.62 166 SER A CA 1
ATOM 1296 C C . SER A 1 166 ? 9.406 10.617 0.055 1 81.62 166 SER A C 1
ATOM 1298 O O . SER A 1 166 ? 9.609 11.312 1.051 1 81.62 166 SER A O 1
ATOM 1300 N N . THR A 1 167 ? 8.438 9.75 -0.087 1 78.5 167 THR A N 1
ATOM 1301 C CA . THR A 1 167 ? 7.562 9.508 1.058 1 78.5 167 THR A CA 1
ATOM 1302 C C . THR A 1 167 ? 8.086 8.352 1.9 1 78.5 167 THR A C 1
ATOM 1304 O O . THR A 1 167 ? 8.734 7.441 1.381 1 78.5 167 THR A O 1
ATOM 1307 N N . THR A 1 168 ? 7.859 8.398 3.172 1 81.94 168 THR A N 1
ATOM 1308 C CA . THR A 1 168 ? 8.289 7.359 4.098 1 81.94 168 THR A CA 1
ATOM 1309 C C . THR A 1 168 ? 7.727 6.004 3.684 1 81.94 168 THR A C 1
ATOM 1311 O O . THR A 1 168 ? 8.414 4.984 3.77 1 81.94 168 THR A O 1
ATOM 1314 N N . GLY A 1 169 ? 6.512 6.016 3.227 1 74.19 169 GLY A N 1
ATOM 1315 C CA . GLY A 1 169 ? 5.891 4.781 2.779 1 74.19 169 GLY A CA 1
ATOM 1316 C C . GLY A 1 169 ? 6.605 4.145 1.601 1 74.19 169 GLY A C 1
ATOM 1317 O O . GLY A 1 169 ? 6.777 2.926 1.558 1 74.19 169 GLY A O 1
ATOM 1318 N N . GLU A 1 170 ? 7.027 4.934 0.74 1 80.12 170 GLU A N 1
ATOM 1319 C CA . GLU A 1 170 ? 7.738 4.445 -0.439 1 80.12 170 GLU A CA 1
ATOM 1320 C C . GLU A 1 170 ? 9.07 3.807 -0.057 1 80.12 170 GLU A C 1
ATOM 1322 O O . GLU A 1 170 ? 9.422 2.742 -0.566 1 80.12 170 GLU A O 1
ATOM 1327 N N . ILE A 1 171 ? 9.742 4.504 0.8 1 86.88 171 ILE A N 1
ATOM 1328 C CA . ILE A 1 171 ? 11.055 4.012 1.223 1 86.88 171 ILE A CA 1
ATOM 1329 C C . ILE A 1 171 ? 10.891 2.689 1.968 1 86.88 171 ILE A C 1
ATOM 1331 O O . ILE A 1 171 ? 11.633 1.736 1.725 1 86.88 171 ILE A O 1
ATOM 1335 N N . THR A 1 172 ? 9.922 2.637 2.797 1 85.25 172 THR A N 1
ATOM 1336 C CA . THR A 1 172 ? 9.711 1.432 3.592 1 85.25 172 THR A CA 1
ATOM 1337 C C . THR A 1 172 ? 9.234 0.281 2.713 1 85.25 172 THR A C 1
ATOM 1339 O O . THR A 1 172 ? 9.586 -0.877 2.949 1 85.25 172 THR A O 1
ATOM 1342 N N . SER A 1 173 ? 8.445 0.58 1.688 1 80.88 173 SER A N 1
ATOM 1343 C CA . SER A 1 173 ? 8 -0.454 0.756 1 80.88 173 SER A CA 1
ATOM 1344 C C . SER A 1 173 ? 9.18 -1.049 -0.007 1 80.88 173 SER A C 1
ATOM 1346 O O . SER A 1 173 ? 9.203 -2.25 -0.285 1 80.88 173 SER A O 1
ATOM 1348 N N . ARG A 1 174 ? 10.133 -0.26 -0.336 1 84.81 174 ARG A N 1
ATOM 1349 C CA . ARG A 1 174 ? 11.328 -0.738 -1.017 1 84.81 174 ARG A CA 1
ATOM 1350 C C . ARG A 1 174 ? 12.148 -1.653 -0.11 1 84.81 174 ARG A C 1
ATOM 1352 O O . ARG A 1 174 ? 12.688 -2.666 -0.564 1 84.81 174 ARG A O 1
ATOM 1359 N N . LEU A 1 175 ? 12.094 -1.287 1.155 1 87.5 175 LEU A N 1
ATOM 1360 C CA . LEU A 1 175 ? 12.883 -2.035 2.131 1 87.5 175 LEU A CA 1
ATOM 1361 C C . LEU A 1 175 ? 12.219 -3.375 2.445 1 87.5 175 LEU A C 1
ATOM 1363 O O . LEU A 1 175 ? 12.906 -4.332 2.814 1 87.5 175 LEU A O 1
ATOM 1367 N N . THR A 1 176 ? 10.969 -3.441 2.244 1 84.69 176 THR A N 1
ATOM 1368 C CA . THR A 1 176 ? 10.266 -4.641 2.689 1 84.69 176 THR A CA 1
ATOM 1369 C C . THR A 1 176 ? 9.789 -5.461 1.497 1 84.69 176 THR A C 1
ATOM 1371 O O . THR A 1 176 ? 10.438 -6.438 1.109 1 84.69 176 THR A O 1
ATOM 1374 N N . SER A 1 177 ? 8.859 -4.887 0.768 1 78.31 177 SER A N 1
ATOM 1375 C CA . SER A 1 177 ? 8.172 -5.629 -0.288 1 78.31 177 SER A CA 1
ATOM 1376 C C . SER A 1 177 ? 9.094 -5.859 -1.483 1 78.31 177 SER A C 1
ATOM 1378 O O . SER A 1 177 ? 9.219 -6.988 -1.968 1 78.31 177 SER A O 1
ATOM 1380 N N . ASP A 1 178 ? 9.742 -4.883 -1.896 1 83.12 178 ASP A N 1
ATOM 1381 C CA . ASP A 1 178 ? 10.547 -4.992 -3.107 1 83.12 178 ASP A CA 1
ATOM 1382 C C . ASP A 1 178 ? 11.766 -5.883 -2.879 1 83.12 178 ASP A C 1
ATOM 1384 O O . ASP A 1 178 ? 12.117 -6.695 -3.74 1 83.12 178 ASP A O 1
ATOM 1388 N N . VAL A 1 179 ? 12.383 -5.758 -1.748 1 87.31 179 VAL A N 1
ATOM 1389 C CA . VAL A 1 179 ? 13.539 -6.586 -1.448 1 87.31 179 VAL A CA 1
ATOM 1390 C C . VAL A 1 179 ? 13.117 -8.047 -1.34 1 87.31 179 VAL A C 1
ATOM 1392 O O . VAL A 1 179 ? 13.82 -8.945 -1.817 1 87.31 179 VAL A O 1
ATOM 1395 N N . THR A 1 180 ? 12.016 -8.281 -0.758 1 83.81 180 THR A N 1
ATOM 1396 C CA . THR A 1 180 ? 11.531 -9.648 -0.621 1 83.81 180 THR A CA 1
ATOM 1397 C C . THR A 1 180 ? 11.203 -10.242 -1.986 1 83.81 180 THR A C 1
ATOM 1399 O O . THR A 1 180 ? 11.586 -11.375 -2.281 1 83.81 180 THR A O 1
ATOM 1402 N N . LYS A 1 181 ? 10.531 -9.477 -2.732 1 78.19 181 LYS A N 1
ATOM 1403 C CA . LYS A 1 181 ? 10.211 -9.938 -4.078 1 78.19 181 LYS A CA 1
ATOM 1404 C C . LYS A 1 181 ? 11.477 -10.211 -4.883 1 78.19 181 LYS A C 1
ATOM 1406 O O . LYS A 1 181 ? 11.57 -11.227 -5.578 1 78.19 181 LYS A O 1
ATOM 1411 N N . MET A 1 182 ? 12.383 -9.352 -4.762 1 82.88 182 MET A N 1
ATOM 1412 C CA . MET A 1 182 ? 13.648 -9.484 -5.484 1 82.88 182 MET A CA 1
ATOM 1413 C C . MET A 1 182 ? 14.422 -10.711 -5.012 1 82.88 182 MET A C 1
ATOM 1415 O O . MET A 1 182 ? 14.875 -11.516 -5.824 1 82.88 182 MET A O 1
ATOM 1419 N N . SER A 1 183 ? 14.523 -10.875 -3.736 1 81.69 183 SER A N 1
ATOM 1420 C CA . SER A 1 183 ? 15.32 -11.961 -3.186 1 81.69 183 SER A CA 1
ATOM 1421 C C . SER A 1 183 ? 14.656 -13.312 -3.422 1 81.69 183 SER A C 1
ATOM 1423 O O . SER A 1 183 ? 15.312 -14.273 -3.818 1 81.69 183 SER A O 1
ATOM 1425 N N . ASP A 1 184 ? 13.352 -13.359 -3.258 1 74.31 184 ASP A N 1
ATOM 1426 C CA . ASP A 1 184 ? 12.617 -14.609 -3.418 1 74.31 184 ASP A CA 1
ATOM 1427 C C . ASP A 1 184 ? 12.586 -15.047 -4.883 1 74.31 184 ASP A C 1
ATOM 1429 O O . ASP A 1 184 ? 12.859 -16.203 -5.195 1 74.31 184 ASP A O 1
ATOM 1433 N N . GLU A 1 185 ? 12.305 -14.125 -5.656 1 71.5 185 GLU A N 1
ATOM 1434 C CA . GLU A 1 185 ? 12.133 -14.445 -7.07 1 71.5 185 GLU A CA 1
ATOM 1435 C C . GLU A 1 185 ? 13.477 -14.758 -7.73 1 71.5 185 GLU A C 1
ATOM 1437 O O . GLU A 1 185 ? 13.562 -15.641 -8.586 1 71.5 185 GLU A O 1
ATOM 1442 N N . VAL A 1 186 ? 14.484 -14.133 -7.316 1 71.25 186 VAL A N 1
ATOM 1443 C CA . VAL A 1 186 ? 15.781 -14.344 -7.953 1 71.25 186 VAL A CA 1
ATOM 1444 C C . VAL A 1 186 ? 16.312 -15.734 -7.617 1 71.25 186 VAL A C 1
ATOM 1446 O O . VAL A 1 186 ? 16.688 -16.5 -8.516 1 71.25 186 VAL A O 1
ATOM 1449 N N . THR A 1 187 ? 16.25 -16.078 -6.359 1 70.81 187 THR A N 1
ATOM 1450 C CA . THR A 1 187 ? 16.859 -17.344 -5.957 1 70.81 187 THR A CA 1
ATOM 1451 C C . THR A 1 187 ? 15.977 -18.531 -6.363 1 70.81 187 THR A C 1
ATOM 1453 O O . THR A 1 187 ? 16.469 -19.531 -6.859 1 70.81 187 THR A O 1
ATOM 1456 N N . LEU A 1 188 ? 14.594 -18.328 -6.188 1 71.81 188 LEU A N 1
ATOM 1457 C CA . LEU A 1 188 ? 13.688 -19.422 -6.527 1 71.81 188 LEU A CA 1
ATOM 1458 C C . LEU A 1 188 ? 13.586 -19.594 -8.039 1 71.81 188 LEU A C 1
ATOM 1460 O O . LEU A 1 188 ? 13.57 -20.719 -8.539 1 71.81 188 LEU A O 1
ATOM 1464 N N . ASN A 1 189 ? 13.562 -18.516 -8.672 1 74.38 189 ASN A N 1
ATOM 1465 C CA . ASN A 1 189 ? 13.445 -18.594 -10.125 1 74.38 189 ASN A CA 1
ATOM 1466 C C . ASN A 1 189 ? 14.75 -19.062 -10.773 1 74.38 189 ASN A C 1
ATOM 1468 O O . ASN A 1 189 ? 14.727 -19.781 -11.773 1 74.38 189 ASN A O 1
ATOM 1472 N N . ILE A 1 190 ? 15.797 -18.734 -10.086 1 74 190 ILE A N 1
ATOM 1473 C CA . ILE A 1 190 ? 17.078 -19.219 -10.602 1 74 190 ILE A CA 1
ATOM 1474 C C . ILE A 1 190 ? 17.156 -20.734 -10.445 1 74 190 ILE A C 1
ATOM 1476 O O . ILE A 1 190 ? 17.609 -21.438 -11.352 1 74 190 ILE A O 1
ATOM 1480 N N . ASN A 1 191 ? 16.703 -21.125 -9.305 1 79.38 191 ASN A N 1
ATOM 1481 C CA . ASN A 1 191 ? 16.656 -22.562 -9.055 1 79.38 191 ASN A CA 1
ATOM 1482 C C . ASN A 1 191 ? 15.773 -23.281 -10.078 1 79.38 191 ASN A C 1
ATOM 1484 O O . ASN A 1 191 ? 16.203 -24.281 -10.672 1 79.38 191 ASN A O 1
ATOM 1488 N N . THR A 1 192 ? 14.578 -22.797 -10.258 1 82 192 THR A N 1
ATOM 1489 C CA . THR A 1 192 ? 13.648 -23.438 -11.18 1 82 192 THR A CA 1
ATOM 1490 C C . THR A 1 192 ? 14.141 -23.312 -12.617 1 82 192 THR A C 1
ATOM 1492 O O . THR A 1 192 ? 13.969 -24.219 -13.422 1 82 192 THR A O 1
ATOM 1495 N N . PHE A 1 193 ? 14.805 -22.266 -12.852 1 81.94 193 PHE A N 1
ATOM 1496 C CA . PHE A 1 193 ? 15.32 -22.016 -14.195 1 81.94 193 PHE A CA 1
ATOM 1497 C C . PHE A 1 193 ? 16.438 -22.984 -14.531 1 81.94 193 PHE A C 1
ATOM 1499 O O . PHE A 1 193 ? 16.438 -23.625 -15.594 1 81.94 193 PHE A O 1
ATOM 1506 N N . LEU A 1 194 ? 17.344 -23.078 -13.664 1 82.69 194 LEU A N 1
ATOM 1507 C CA . LEU A 1 194 ? 18.484 -23.969 -13.891 1 82.69 194 LEU A CA 1
ATOM 1508 C C . LEU A 1 194 ? 18.031 -25.422 -13.977 1 82.69 194 LEU A C 1
ATOM 1510 O O . LEU A 1 194 ? 18.5 -26.156 -14.844 1 82.69 194 LEU A O 1
ATOM 1514 N N . ARG A 1 195 ? 17.156 -25.719 -13.133 1 85.94 195 ARG A N 1
ATOM 1515 C CA . ARG A 1 195 ? 16.594 -27.078 -13.18 1 85.94 195 ARG A CA 1
ATOM 1516 C C . ARG A 1 195 ? 15.867 -27.312 -14.5 1 85.94 195 ARG A C 1
ATOM 1518 O O . ARG A 1 195 ? 16.016 -28.375 -15.117 1 85.94 195 ARG A O 1
ATOM 1525 N N . GLY A 1 196 ? 15.086 -26.281 -14.828 1 86.19 196 GLY A N 1
ATOM 1526 C CA . GLY A 1 196 ? 14.328 -26.375 -16.062 1 86.19 196 GLY A CA 1
ATOM 1527 C C . GLY A 1 196 ? 15.211 -26.547 -17.297 1 86.19 196 GLY A C 1
ATOM 1528 O O . GLY A 1 196 ? 14.938 -27.391 -18.156 1 86.19 196 GLY A O 1
ATOM 1529 N N . ILE A 1 197 ? 16.266 -25.906 -17.344 1 86.56 197 ILE A N 1
ATOM 1530 C CA . ILE A 1 197 ? 17.172 -25.969 -18.484 1 86.56 197 ILE A CA 1
ATOM 1531 C C . ILE A 1 197 ? 17.844 -27.344 -18.547 1 86.56 197 ILE A C 1
ATOM 1533 O O . ILE A 1 197 ? 17.922 -27.953 -19.609 1 86.56 197 ILE A O 1
ATOM 1537 N N . ILE A 1 198 ? 18.312 -27.797 -17.422 1 89.19 198 ILE A N 1
ATOM 1538 C CA . ILE A 1 198 ? 18.969 -29.094 -17.375 1 89.19 198 ILE A CA 1
ATOM 1539 C C . ILE A 1 198 ? 17.984 -30.188 -17.75 1 89.19 198 ILE A C 1
ATOM 1541 O O . ILE A 1 198 ? 18.328 -31.109 -18.5 1 89.19 198 ILE A O 1
ATOM 1545 N N . LYS A 1 199 ? 16.781 -30.062 -17.25 1 89.06 199 LYS A N 1
ATOM 1546 C CA . LYS A 1 199 ? 15.773 -31.078 -17.547 1 89.06 199 LYS A CA 1
ATOM 1547 C C . LYS A 1 199 ? 15.383 -31.047 -19.016 1 89.06 199 LYS A C 1
ATOM 1549 O O . LYS A 1 199 ? 15.203 -32.094 -19.641 1 89.06 199 LYS A O 1
ATOM 1554 N N . VAL A 1 200 ? 15.258 -29.875 -19.594 1 88.81 200 VAL A N 1
ATOM 1555 C CA . VAL A 1 200 ? 14.891 -29.766 -21 1 88.81 200 VAL A CA 1
ATOM 1556 C C . VAL A 1 200 ? 16 -30.359 -21.859 1 88.81 200 VAL A C 1
ATOM 1558 O O . VAL A 1 200 ? 15.727 -31.141 -22.766 1 88.81 200 VAL A O 1
ATOM 1561 N N . ILE A 1 201 ? 17.234 -30.031 -21.562 1 89.44 201 ILE A N 1
ATOM 1562 C CA . ILE A 1 201 ? 18.359 -30.547 -22.328 1 89.44 201 ILE A CA 1
ATOM 1563 C C . ILE A 1 201 ? 18.484 -32.062 -22.141 1 89.44 201 ILE A C 1
ATOM 1565 O O . ILE A 1 201 ? 18.609 -32.812 -23.109 1 89.44 201 ILE A O 1
ATOM 1569 N N . GLY A 1 202 ? 18.484 -32.438 -20.875 1 90.12 202 GLY A N 1
ATOM 1570 C CA . GLY A 1 202 ? 18.594 -33.844 -20.594 1 90.12 202 GLY A CA 1
ATOM 1571 C C . GLY A 1 202 ? 17.5 -34.688 -21.234 1 90.12 202 GLY A C 1
ATOM 1572 O O . GLY A 1 202 ? 17.781 -35.719 -21.828 1 90.12 202 GLY A O 1
ATOM 1573 N N . THR A 1 203 ? 16.219 -34.25 -21.109 1 90.81 203 THR A N 1
ATOM 1574 C CA . THR A 1 203 ? 15.102 -34.969 -21.688 1 90.81 203 THR A CA 1
ATOM 1575 C C . THR A 1 203 ? 15.188 -35 -23.219 1 90.81 203 THR A C 1
ATOM 1577 O O . THR A 1 203 ? 14.859 -36 -23.844 1 90.81 203 THR A O 1
ATOM 1580 N N . THR A 1 204 ? 15.641 -33.938 -23.812 1 91.31 204 THR A N 1
ATOM 1581 C CA . THR A 1 204 ? 15.789 -33.875 -25.266 1 91.31 204 THR A CA 1
ATOM 1582 C C . THR A 1 204 ? 16.859 -34.875 -25.734 1 91.31 204 THR A C 1
ATOM 1584 O O . THR A 1 204 ? 16.656 -35.562 -26.734 1 91.31 204 THR A O 1
ATOM 1587 N N . ILE A 1 205 ? 17.953 -34.969 -25.031 1 91.31 205 ILE A N 1
ATOM 1588 C CA . ILE A 1 205 ? 19.031 -35.875 -25.391 1 91.31 205 ILE A CA 1
ATOM 1589 C C . ILE A 1 205 ? 18.516 -37.312 -25.328 1 91.31 205 ILE A C 1
ATOM 1591 O O . ILE A 1 205 ? 18.734 -38.094 -26.266 1 91.31 205 ILE A O 1
ATOM 1595 N N . PHE A 1 206 ? 17.766 -37.688 -24.312 1 90.06 206 PHE A N 1
ATOM 1596 C CA . PHE A 1 206 ? 17.25 -39.031 -24.156 1 90.06 206 PHE A CA 1
ATOM 1597 C C . PHE A 1 206 ? 16.203 -39.344 -25.219 1 90.06 206 PHE A C 1
ATOM 1599 O O . PHE A 1 206 ? 16.109 -40.469 -25.719 1 90.06 206 PHE A O 1
ATOM 1606 N N . MET A 1 207 ? 15.414 -38.344 -25.547 1 91.69 207 MET A N 1
ATOM 1607 C CA . MET A 1 207 ? 14.422 -38.531 -26.609 1 91.69 207 MET A CA 1
ATOM 1608 C C . MET A 1 207 ? 15.094 -38.781 -27.953 1 91.69 207 MET A C 1
ATOM 1610 O O . MET A 1 207 ? 14.648 -39.625 -28.719 1 91.69 207 MET A O 1
ATOM 1614 N N . PHE A 1 208 ? 16.219 -38.156 -28.219 1 91.69 208 PHE A N 1
ATOM 1615 C CA . PHE A 1 208 ? 16.969 -38.375 -29.453 1 91.69 208 PHE A CA 1
ATOM 1616 C C . PHE A 1 208 ? 17.594 -39.75 -29.484 1 91.69 208 PHE A C 1
ATOM 1618 O O . PHE A 1 208 ? 17.656 -40.375 -30.547 1 91.69 208 PHE A O 1
ATOM 1625 N N . VAL A 1 209 ? 18.094 -40.188 -28.328 1 89.25 209 VAL A N 1
ATOM 1626 C CA . VAL A 1 209 ? 18.719 -41.531 -28.25 1 89.25 209 VAL A CA 1
ATOM 1627 C C . VAL A 1 209 ? 17.672 -42.594 -28.484 1 89.25 209 VAL A C 1
ATOM 1629 O O . VAL A 1 209 ? 17.953 -43.625 -29.109 1 89.25 209 VAL A O 1
ATOM 1632 N N . LEU A 1 210 ? 16.438 -42.344 -28.016 1 87.69 210 LEU A N 1
ATOM 1633 C CA . LEU A 1 210 ? 15.383 -43.344 -28.203 1 87.69 210 LEU A CA 1
ATOM 1634 C C . LEU A 1 210 ? 14.891 -43.344 -29.641 1 87.69 210 LEU A C 1
ATOM 1636 O O . LEU A 1 210 ? 14.844 -44.406 -30.281 1 87.69 210 LEU A O 1
ATOM 1640 N N . SER A 1 211 ? 14.508 -42.094 -30.188 1 90.69 211 SER A N 1
ATOM 1641 C CA . SER A 1 211 ? 14.094 -41.969 -31.578 1 90.69 211 SER A CA 1
ATOM 1642 C C . SER A 1 211 ? 14.266 -40.531 -32.094 1 90.69 211 SER A C 1
ATOM 1644 O O . SER A 1 211 ? 13.547 -39.625 -31.672 1 90.69 211 SER A O 1
ATOM 1646 N N . PHE A 1 212 ? 15.133 -40.375 -33 1 89.5 212 PHE A N 1
ATOM 1647 C CA . PHE A 1 212 ? 15.406 -39.062 -33.562 1 89.5 212 PHE A CA 1
ATOM 1648 C C . PHE A 1 212 ? 14.211 -38.562 -34.375 1 89.5 212 PHE A C 1
ATOM 1650 O O . PHE A 1 212 ? 13.891 -37.375 -34.344 1 89.5 212 PHE A O 1
ATOM 1657 N N . ARG A 1 213 ? 13.438 -39.469 -35.031 1 89.88 213 ARG A N 1
ATOM 1658 C CA . ARG A 1 213 ? 12.305 -39.062 -35.875 1 89.88 213 ARG A CA 1
ATOM 1659 C C . ARG A 1 213 ? 11.156 -38.531 -35.031 1 89.88 213 ARG A C 1
ATOM 1661 O O . ARG A 1 213 ? 10.594 -37.469 -35.344 1 89.88 213 ARG A O 1
ATOM 1668 N N . LEU A 1 214 ? 10.898 -39.219 -33.875 1 91.25 214 LEU A N 1
ATOM 1669 C CA . LEU A 1 214 ? 9.82 -38.781 -33 1 91.25 214 LEU A CA 1
ATOM 1670 C C . LEU A 1 214 ? 10.203 -37.5 -32.281 1 91.25 214 LEU A C 1
ATOM 1672 O O . LEU A 1 214 ? 9.344 -36.656 -32 1 91.25 214 LEU A O 1
ATOM 1676 N N . THR A 1 215 ? 11.445 -37.375 -31.984 1 92.56 215 THR A N 1
ATOM 1677 C CA . THR A 1 215 ? 11.922 -36.188 -31.281 1 92.56 215 THR A CA 1
ATOM 1678 C C . THR A 1 215 ? 11.742 -34.938 -32.156 1 92.56 215 THR A C 1
ATOM 1680 O O . THR A 1 215 ? 11.328 -33.875 -31.641 1 92.56 215 THR A O 1
ATOM 1683 N N . VAL A 1 216 ? 12.016 -35.031 -33.375 1 89.75 216 VAL A N 1
ATOM 1684 C CA . VAL A 1 216 ? 11.875 -33.906 -34.281 1 89.75 216 VAL A CA 1
ATOM 1685 C C . VAL A 1 216 ? 10.414 -33.469 -34.344 1 89.75 216 VAL A C 1
ATOM 1687 O O . VAL A 1 216 ? 10.117 -32.25 -34.344 1 89.75 216 VAL A O 1
ATOM 1690 N N . VAL A 1 217 ? 9.516 -34.406 -34.344 1 86.31 217 VAL A N 1
ATOM 1691 C CA . VAL A 1 217 ? 8.086 -34.094 -34.375 1 86.31 217 VAL A CA 1
ATOM 1692 C C . VAL A 1 217 ? 7.676 -33.344 -33.125 1 86.31 217 VAL A C 1
ATOM 1694 O O . VAL A 1 217 ? 6.906 -32.375 -33.188 1 86.31 217 VAL A O 1
ATOM 1697 N N . THR A 1 218 ? 8.219 -33.812 -31.984 1 87 218 THR A N 1
ATOM 1698 C CA . THR A 1 218 ? 7.879 -33.188 -30.719 1 87 218 THR A CA 1
ATOM 1699 C C . THR A 1 218 ? 8.492 -31.797 -30.625 1 87 218 THR A C 1
ATOM 1701 O O . THR A 1 218 ? 7.875 -30.859 -30.094 1 87 218 THR A O 1
ATOM 1704 N N . LEU A 1 219 ? 9.664 -31.609 -31.125 1 87.88 219 LEU A N 1
ATOM 1705 C CA . LEU A 1 219 ? 10.367 -30.328 -31.016 1 87.88 219 LEU A CA 1
ATOM 1706 C C . LEU A 1 219 ? 9.727 -29.281 -31.922 1 87.88 219 LEU A C 1
ATOM 1708 O O . LEU A 1 219 ? 9.82 -28.078 -31.641 1 87.88 219 LEU A O 1
ATOM 1712 N N . ILE A 1 220 ? 9.062 -29.656 -32.969 1 87.25 220 ILE A N 1
ATOM 1713 C CA . ILE A 1 220 ? 8.375 -28.734 -33.844 1 87.25 220 ILE A CA 1
ATOM 1714 C C . ILE A 1 220 ? 7.227 -28.047 -33.094 1 87.25 220 ILE A C 1
ATOM 1716 O O . ILE A 1 220 ? 6.844 -26.922 -33.438 1 87.25 220 ILE A O 1
ATOM 1720 N N . SER A 1 221 ? 6.75 -28.703 -32.094 1 84.62 221 SER A N 1
ATOM 1721 C CA . SER A 1 221 ? 5.652 -28.141 -31.312 1 84.62 221 SER A CA 1
ATOM 1722 C C . SER A 1 221 ? 6.109 -26.922 -30.516 1 84.62 221 SER A C 1
ATOM 1724 O O . SER A 1 221 ? 5.305 -26.047 -30.203 1 84.62 221 SER A O 1
ATOM 1726 N N . LEU A 1 222 ? 7.363 -26.844 -30.203 1 82.75 222 LEU A N 1
ATOM 1727 C CA . LEU A 1 222 ? 7.859 -25.766 -29.344 1 82.75 222 LEU A CA 1
ATOM 1728 C C . LEU A 1 222 ? 7.773 -24.422 -30.062 1 82.75 222 LEU A C 1
ATOM 1730 O O . LEU A 1 222 ? 7.207 -23.469 -29.531 1 82.75 222 LEU A O 1
ATOM 1734 N N . PRO A 1 223 ? 8.289 -24.281 -31.297 1 83.81 223 PRO A N 1
ATOM 1735 C CA . PRO A 1 223 ? 8.125 -23 -32 1 83.81 223 PRO A CA 1
ATOM 1736 C C . PRO A 1 223 ? 6.664 -22.672 -32.281 1 83.81 223 PRO A C 1
ATOM 1738 O O . PRO A 1 223 ? 6.289 -21.5 -32.312 1 83.81 223 PRO A O 1
ATOM 1741 N N . LEU A 1 224 ? 5.824 -23.688 -32.438 1 85.75 224 LEU A N 1
ATOM 1742 C CA . LEU A 1 224 ? 4.406 -23.438 -32.688 1 85.75 224 LEU A CA 1
ATOM 1743 C C . LEU A 1 224 ? 3.738 -22.844 -31.453 1 85.75 224 LEU A C 1
ATOM 1745 O O . LEU A 1 224 ? 2.955 -21.906 -31.562 1 85.75 224 LEU A O 1
ATOM 1749 N N . ILE A 1 225 ? 4.109 -23.391 -30.344 1 83.69 225 ILE A N 1
ATOM 1750 C CA . ILE A 1 225 ? 3.586 -22.859 -29.094 1 83.69 225 ILE A CA 1
ATOM 1751 C C . ILE A 1 225 ? 4.09 -21.438 -28.875 1 83.69 225 ILE A C 1
ATOM 1753 O O . ILE A 1 225 ? 3.334 -20.562 -28.453 1 83.69 225 ILE A O 1
ATOM 1757 N N . ALA A 1 226 ? 5.316 -21.172 -29.203 1 80.62 226 ALA A N 1
ATOM 1758 C CA . ALA A 1 226 ? 5.914 -19.844 -29.047 1 80.62 226 ALA A CA 1
ATOM 1759 C C . ALA A 1 226 ? 5.207 -18.812 -29.922 1 80.62 226 ALA A C 1
ATOM 1761 O O . ALA A 1 226 ? 4.984 -17.672 -29.5 1 80.62 226 ALA A O 1
ATOM 1762 N N . ILE A 1 227 ? 4.855 -19.219 -31.109 1 84.69 227 ILE A N 1
ATOM 1763 C CA . ILE A 1 227 ? 4.172 -18.328 -32.062 1 84.69 227 ILE A CA 1
ATOM 1764 C C . ILE A 1 227 ? 2.779 -18 -31.531 1 84.69 227 ILE A C 1
ATOM 1766 O O . ILE A 1 227 ? 2.344 -16.844 -31.578 1 84.69 227 ILE A O 1
ATOM 1770 N N . ILE A 1 228 ? 2.109 -18.969 -30.969 1 85.75 228 ILE A N 1
ATOM 1771 C CA . ILE A 1 228 ? 0.769 -18.766 -30.422 1 85.75 228 ILE A CA 1
ATOM 1772 C C . ILE A 1 228 ? 0.828 -17.828 -29.219 1 85.75 228 ILE A C 1
ATOM 1774 O O . ILE A 1 228 ? 0.034 -16.891 -29.125 1 85.75 228 ILE A O 1
ATOM 1778 N N . VAL A 1 229 ? 1.779 -18.047 -28.438 1 80 229 VAL A N 1
ATOM 1779 C CA . VAL A 1 229 ? 1.925 -17.25 -27.219 1 80 229 VAL A CA 1
ATOM 1780 C C . VAL A 1 229 ? 2.264 -15.812 -27.594 1 80 229 VAL A C 1
ATOM 1782 O O . VAL A 1 229 ? 1.724 -14.875 -27 1 80 229 VAL A O 1
ATOM 1785 N N . ASP A 1 230 ? 3.117 -15.609 -28.562 1 81.81 230 ASP A N 1
ATOM 1786 C CA . ASP A 1 230 ? 3.52 -14.273 -28.969 1 81.81 230 ASP A CA 1
ATOM 1787 C C . ASP A 1 230 ? 2.35 -13.516 -29.609 1 81.81 230 ASP A C 1
ATOM 1789 O O . ASP A 1 230 ? 2.141 -12.336 -29.312 1 81.81 230 ASP A O 1
ATOM 1793 N N . TYR A 1 231 ? 1.662 -14.258 -30.391 1 84.88 231 TYR A N 1
ATOM 1794 C CA . TYR A 1 231 ? 0.542 -13.641 -31.094 1 84.88 231 TYR A CA 1
ATOM 1795 C C . TYR A 1 231 ? -0.556 -13.234 -30.125 1 84.88 231 TYR A C 1
ATOM 1797 O O . TYR A 1 231 ? -0.982 -12.078 -30.109 1 84.88 231 TYR A O 1
ATOM 1805 N N . PHE A 1 232 ? -1.047 -14.039 -29.281 1 85.81 232 PHE A N 1
ATOM 1806 C CA . PHE A 1 232 ? -2.107 -13.75 -28.328 1 85.81 232 PHE A CA 1
ATOM 1807 C C . PHE A 1 232 ? -1.585 -12.883 -27.188 1 85.81 232 PHE A C 1
ATOM 1809 O O . PHE A 1 232 ? -2.32 -12.062 -26.641 1 85.81 232 PHE A O 1
ATOM 1816 N N . GLY A 1 233 ? -0.359 -13 -26.906 1 81.69 233 GLY A N 1
ATOM 1817 C CA . GLY A 1 233 ? 0.246 -12.273 -25.797 1 81.69 233 GLY A CA 1
ATOM 1818 C C . GLY A 1 233 ? 0.317 -10.773 -26.047 1 81.69 233 GLY A C 1
ATOM 1819 O O . GLY A 1 233 ? 0.044 -9.977 -25.141 1 81.69 233 GLY A O 1
ATOM 1820 N N . GLU A 1 234 ? 0.609 -10.398 -27.219 1 84.06 234 GLU A N 1
ATOM 1821 C CA . GLU A 1 234 ? 0.703 -8.977 -27.562 1 84.06 234 GLU A CA 1
ATOM 1822 C C . GLU A 1 234 ? -0.658 -8.297 -27.453 1 84.06 234 GLU A C 1
ATOM 1824 O O . GLU A 1 234 ? -0.764 -7.191 -26.922 1 84.06 234 GLU A O 1
ATOM 1829 N N . TRP A 1 235 ? -1.618 -9.008 -27.953 1 86.94 235 TRP A N 1
ATOM 1830 C CA . TRP A 1 235 ? -2.965 -8.453 -27.891 1 86.94 235 TRP A CA 1
ATOM 1831 C C . TRP A 1 235 ? -3.469 -8.414 -26.453 1 86.94 235 TRP A C 1
ATOM 1833 O O . TRP A 1 235 ? -4.152 -7.469 -26.047 1 86.94 235 TRP A O 1
ATOM 1843 N N . TYR A 1 236 ? -3.127 -9.367 -25.734 1 85.19 236 TYR A N 1
ATOM 1844 C CA . TYR A 1 236 ? -3.559 -9.43 -24.344 1 85.19 236 TYR A CA 1
ATOM 1845 C C . TYR A 1 236 ? -2.9 -8.336 -23.516 1 85.19 236 TYR A C 1
ATOM 1847 O O . TYR A 1 236 ? -3.539 -7.73 -22.656 1 85.19 236 TYR A O 1
ATOM 1855 N N . LYS A 1 237 ? -1.699 -8.062 -23.828 1 82.38 237 LYS A N 1
ATOM 1856 C CA . LYS A 1 237 ? -0.953 -7.027 -23.125 1 82.38 237 LYS A CA 1
ATOM 1857 C C . LYS A 1 237 ? -1.563 -5.648 -23.359 1 82.38 237 LYS A C 1
ATOM 1859 O O . LYS A 1 237 ? -1.715 -4.863 -22.422 1 82.38 237 LYS A O 1
ATOM 1864 N N . LYS A 1 238 ? -1.874 -5.387 -24.547 1 88.06 238 LYS A N 1
ATOM 1865 C CA . LYS A 1 238 ? -2.496 -4.109 -24.891 1 88.06 238 LYS A CA 1
ATOM 1866 C C . LYS A 1 238 ? -3.844 -3.951 -24.188 1 88.06 238 LYS A C 1
ATOM 1868 O O . LYS A 1 238 ? -4.156 -2.879 -23.672 1 88.06 238 LYS A O 1
ATOM 1873 N N . LEU A 1 239 ? -4.598 -5.004 -24.234 1 88.69 239 LEU A N 1
ATOM 1874 C CA . LEU A 1 239 ? -5.914 -4.953 -23.594 1 88.69 239 LEU A CA 1
ATOM 1875 C C . LEU A 1 239 ? -5.785 -4.859 -22.078 1 88.69 239 LEU A C 1
ATOM 1877 O O . LEU A 1 239 ? -6.582 -4.184 -21.422 1 88.69 239 LEU A O 1
ATOM 1881 N N . SER A 1 240 ? -4.793 -5.465 -21.5 1 86.44 240 SER A N 1
ATOM 1882 C CA . SER A 1 240 ? -4.547 -5.398 -20.062 1 86.44 240 SER A CA 1
ATOM 1883 C C . SER A 1 240 ? -4.184 -3.982 -19.641 1 86.44 240 SER A C 1
ATOM 1885 O O . SER A 1 240 ? -4.625 -3.516 -18.578 1 86.44 240 SER A O 1
ATOM 1887 N N . LYS A 1 241 ? -3.438 -3.346 -20.453 1 86.19 241 LYS A N 1
ATOM 1888 C CA . LYS A 1 241 ? -3.092 -1.954 -20.172 1 86.19 241 LYS A CA 1
ATOM 1889 C C . LYS A 1 241 ? -4.328 -1.062 -20.203 1 86.19 241 LYS A C 1
ATOM 1891 O O . LYS A 1 241 ? -4.492 -0.19 -19.344 1 86.19 241 LYS A O 1
ATOM 1896 N N . SER A 1 242 ? -5.133 -1.351 -21.172 1 91.31 242 SER A N 1
ATOM 1897 C CA . SER A 1 242 ? -6.367 -0.577 -21.281 1 91.31 242 SER A CA 1
ATOM 1898 C C . SER A 1 242 ? -7.266 -0.805 -20.062 1 91.31 242 SER A C 1
ATOM 1900 O O . SER A 1 242 ? -7.922 0.125 -19.594 1 91.31 242 SER A O 1
ATOM 1902 N N . VAL A 1 243 ? -7.348 -1.989 -19.594 1 90.12 243 VAL A N 1
ATOM 1903 C CA . VAL A 1 243 ? -8.141 -2.32 -18.406 1 90.12 243 VAL A CA 1
ATOM 1904 C C . VAL A 1 243 ? -7.57 -1.594 -17.188 1 90.12 243 VAL A C 1
ATOM 1906 O O . VAL A 1 243 ? -8.32 -0.995 -16.406 1 90.12 243 VAL A O 1
ATOM 1909 N N . GLN A 1 244 ? -6.305 -1.543 -17.109 1 84.19 244 GLN A N 1
ATOM 1910 C CA . GLN A 1 244 ? -5.652 -0.903 -15.961 1 84.19 244 GLN A CA 1
ATOM 1911 C C . GLN A 1 244 ? -5.859 0.608 -15.992 1 84.19 244 GLN A C 1
ATOM 1913 O O . GLN A 1 244 ? -6.113 1.224 -14.953 1 84.19 244 GLN A O 1
ATOM 1918 N N . ASP A 1 245 ? -5.734 1.124 -17.141 1 89.12 245 ASP A N 1
ATOM 1919 C CA . ASP A 1 245 ? -5.934 2.562 -17.297 1 89.12 245 ASP A CA 1
ATOM 1920 C C . ASP A 1 245 ? -7.363 2.959 -16.922 1 89.12 245 ASP A C 1
ATOM 1922 O O . ASP A 1 245 ? -7.578 3.963 -16.25 1 89.12 245 ASP A O 1
ATOM 1926 N N . SER A 1 246 ? -8.234 2.205 -17.438 1 92.69 246 SER A N 1
ATOM 1927 C CA . SER A 1 246 ? -9.633 2.492 -17.156 1 92.69 246 SER A CA 1
ATOM 1928 C C . SER A 1 246 ? -9.945 2.291 -15.672 1 92.69 246 SER A C 1
ATOM 1930 O O . SER A 1 246 ? -10.727 3.047 -15.086 1 92.69 246 SER A O 1
ATOM 1932 N N . LEU A 1 247 ? -9.359 1.343 -15.07 1 89.12 247 LEU A N 1
ATOM 1933 C CA . LEU A 1 247 ? -9.547 1.107 -13.648 1 89.12 247 LEU A CA 1
ATOM 1934 C C . LEU A 1 247 ? -8.93 2.232 -12.82 1 89.12 247 LEU A C 1
ATOM 1936 O O . LEU A 1 247 ? -9.484 2.645 -11.805 1 89.12 247 LEU A O 1
ATOM 1940 N N . ALA A 1 248 ? -7.84 2.664 -13.297 1 85.25 248 ALA A N 1
ATOM 1941 C CA . ALA A 1 248 ? -7.176 3.781 -12.633 1 85.25 248 ALA A CA 1
ATOM 1942 C C . ALA A 1 248 ? -8.055 5.031 -12.648 1 85.25 248 ALA A C 1
ATOM 1944 O O . ALA A 1 248 ? -8.125 5.762 -11.664 1 85.25 248 ALA A O 1
ATOM 1945 N N . SER A 1 249 ? -8.633 5.23 -13.719 1 91 249 SER A N 1
ATOM 1946 C CA . SER A 1 249 ? -9.539 6.363 -13.844 1 91 249 SER A CA 1
ATOM 1947 C C . SER A 1 249 ? -10.727 6.23 -12.891 1 91 249 SER A C 1
ATOM 1949 O O . SER A 1 249 ? -11.156 7.215 -12.289 1 91 249 SER A O 1
ATOM 1951 N N . ALA A 1 250 ? -11.281 5.059 -12.82 1 92.5 250 ALA A N 1
ATOM 1952 C CA . ALA A 1 250 ? -12.383 4.812 -11.891 1 92.5 250 ALA A CA 1
ATOM 1953 C C . ALA A 1 250 ? -11.922 4.984 -10.445 1 92.5 250 ALA A C 1
ATOM 1955 O O . ALA A 1 250 ? -12.648 5.555 -9.625 1 92.5 250 ALA A O 1
ATOM 1956 N N . ASN A 1 251 ? -10.773 4.531 -10.18 1 89.12 251 ASN A N 1
ATOM 1957 C CA . ASN A 1 251 ? -10.203 4.672 -8.836 1 89.12 251 ASN A CA 1
ATOM 1958 C C . ASN A 1 251 ? -9.977 6.137 -8.477 1 89.12 251 ASN A C 1
ATOM 1960 O O . ASN A 1 251 ? -10.094 6.52 -7.312 1 89.12 251 ASN A O 1
ATOM 1964 N N . GLY A 1 252 ? -9.578 6.855 -9.453 1 88.25 252 GLY A N 1
ATOM 1965 C CA . GLY A 1 252 ? -9.438 8.281 -9.234 1 88.25 252 GLY A CA 1
ATOM 1966 C C . GLY A 1 252 ? -10.719 8.945 -8.75 1 88.25 252 GLY A C 1
ATOM 1967 O O . GLY A 1 252 ? -10.688 9.789 -7.855 1 88.25 252 GLY A O 1
ATOM 1968 N N . VAL A 1 253 ? -11.797 8.578 -9.25 1 91.75 253 VAL A N 1
ATOM 1969 C CA . VAL A 1 253 ? -13.102 9.109 -8.852 1 91.75 253 VAL A CA 1
ATOM 1970 C C . VAL A 1 253 ? -13.406 8.703 -7.414 1 91.75 253 VAL A C 1
ATOM 1972 O O . VAL A 1 253 ? -13.852 9.523 -6.609 1 91.75 253 VAL A O 1
ATOM 1975 N N . ALA A 1 254 ? -13.195 7.457 -7.121 1 92.12 254 ALA A N 1
ATOM 1976 C CA . ALA A 1 254 ? -13.461 6.957 -5.773 1 92.12 254 ALA A CA 1
ATOM 1977 C C . ALA A 1 254 ? -12.602 7.68 -4.742 1 92.12 254 ALA A C 1
ATOM 1979 O O . ALA A 1 254 ? -13.078 8.031 -3.66 1 92.12 254 ALA A O 1
ATOM 1980 N N . GLU A 1 255 ? -11.406 7.832 -5.059 1 89.5 255 GLU A N 1
ATOM 1981 C CA . GLU A 1 255 ? -10.484 8.516 -4.164 1 89.5 255 GLU A CA 1
ATOM 1982 C C . GLU A 1 255 ? -10.914 9.969 -3.932 1 89.5 255 GLU A C 1
ATOM 1984 O O . GLU A 1 255 ? -10.883 10.453 -2.799 1 89.5 255 GLU A O 1
ATOM 1989 N N . GLU A 1 256 ? -11.297 10.609 -4.945 1 88.81 256 GLU A N 1
ATOM 1990 C CA . GLU A 1 256 ? -11.766 11.984 -4.863 1 88.81 256 GLU A CA 1
ATOM 1991 C C . GLU A 1 256 ? -13.016 12.086 -3.992 1 88.81 256 GLU A C 1
ATOM 1993 O O . GLU A 1 256 ? -13.109 12.961 -3.131 1 88.81 256 GLU A O 1
ATOM 1998 N N . VAL A 1 257 ? -13.914 11.25 -4.195 1 92.19 257 VAL A N 1
ATOM 1999 C CA . VAL A 1 257 ? -15.195 11.281 -3.498 1 92.19 257 VAL A CA 1
ATOM 2000 C C . VAL A 1 257 ? -14.984 10.945 -2.021 1 92.19 257 VAL A C 1
ATOM 2002 O O . VAL A 1 257 ? -15.516 11.633 -1.144 1 92.19 257 VAL A O 1
ATOM 2005 N N . CYS A 1 258 ? -14.195 9.992 -1.748 1 90.62 258 CYS A N 1
ATOM 2006 C CA . CYS A 1 258 ? -13.977 9.562 -0.371 1 90.62 258 CYS A CA 1
ATOM 2007 C C . CYS A 1 258 ? -13.188 10.602 0.411 1 90.62 258 CYS A C 1
ATOM 2009 O O . CYS A 1 258 ? -13.445 10.82 1.598 1 90.62 258 CYS A O 1
ATOM 2011 N N . SER A 1 259 ? -12.266 11.188 -0.267 1 87 259 SER A N 1
ATOM 2012 C CA . SER A 1 259 ? -11.469 12.203 0.399 1 87 259 SER A CA 1
ATOM 2013 C C . SER A 1 259 ? -12.289 13.469 0.657 1 87 259 SER A C 1
ATOM 2015 O O . SER A 1 259 ? -11.969 14.25 1.558 1 87 259 SER A O 1
ATOM 2017 N N . SER A 1 260 ? -13.297 13.695 -0.134 1 89.5 260 SER A N 1
ATOM 2018 C CA . SER A 1 260 ? -14.148 14.875 0.003 1 89.5 260 SER A CA 1
ATOM 2019 C C . SER A 1 260 ? -15.586 14.484 0.343 1 89.5 260 SER A C 1
ATOM 2021 O O . SER A 1 260 ? -16.531 15.078 -0.179 1 89.5 260 SER A O 1
ATOM 2023 N N . ILE A 1 261 ? -15.742 13.516 1.172 1 91 261 ILE A N 1
ATOM 2024 C CA . ILE A 1 261 ? -17.062 12.945 1.434 1 91 261 ILE A CA 1
ATOM 2025 C C . ILE A 1 261 ? -17.938 13.977 2.125 1 91 261 ILE A C 1
ATOM 2027 O O . ILE A 1 261 ? -19.156 14.008 1.909 1 91 261 ILE A O 1
ATOM 2031 N N . LYS A 1 262 ? -17.375 14.844 2.998 1 90 262 LYS A N 1
ATOM 2032 C CA . LYS A 1 262 ? -18.156 15.867 3.688 1 90 262 LYS A CA 1
ATOM 2033 C C . LYS A 1 262 ? -18.75 16.859 2.695 1 90 262 LYS A C 1
ATOM 2035 O O . LYS A 1 262 ? -19.891 17.297 2.865 1 90 262 LYS A O 1
ATOM 2040 N N . THR A 1 263 ? -17.969 17.141 1.685 1 90.19 263 THR A N 1
ATOM 2041 C CA . THR A 1 263 ? -18.469 18.047 0.647 1 90.19 263 THR A CA 1
ATOM 2042 C C . THR A 1 263 ? -19.562 17.359 -0.176 1 90.19 263 THR A C 1
ATOM 2044 O O . THR A 1 263 ? -20.578 17.969 -0.513 1 90.19 263 THR A O 1
ATOM 2047 N N . VAL A 1 264 ? -19.391 16.125 -0.499 1 92.62 264 VAL A N 1
ATOM 2048 C CA . VAL A 1 264 ? -20.375 15.367 -1.271 1 92.62 264 VAL A CA 1
ATOM 2049 C C . VAL A 1 264 ? -21.703 15.305 -0.506 1 92.62 264 VAL A C 1
ATOM 2051 O O . VAL A 1 264 ? -22.766 15.492 -1.087 1 92.62 264 VAL A O 1
ATOM 2054 N N . ARG A 1 265 ? -21.594 15.102 0.764 1 90.69 265 ARG A N 1
ATOM 2055 C CA . ARG A 1 265 ? -22.781 15.008 1.604 1 90.69 265 ARG A CA 1
ATOM 2056 C C . ARG A 1 265 ? -23.438 16.375 1.77 1 90.69 265 ARG A C 1
ATOM 2058 O O . ARG A 1 265 ? -24.672 16.469 1.773 1 90.69 265 ARG A O 1
ATOM 2065 N N . SER A 1 266 ? -22.625 17.312 1.965 1 91.19 266 SER A N 1
ATOM 2066 C CA . SER A 1 266 ? -23.156 18.656 2.193 1 91.19 266 SER A CA 1
ATOM 2067 C C . SER A 1 266 ? -23.953 19.156 0.99 1 91.19 266 SER A C 1
ATOM 2069 O O . SER A 1 266 ? -24.797 20.031 1.122 1 91.19 266 SER A O 1
ATOM 2071 N N . PHE A 1 267 ? -23.703 18.547 -0.119 1 90.75 267 PHE A N 1
ATOM 2072 C CA . PHE A 1 267 ? -24.422 18.984 -1.313 1 90.75 267 PHE A CA 1
ATOM 2073 C C . PHE A 1 267 ? -25.312 17.859 -1.842 1 90.75 267 PHE A C 1
ATOM 2075 O O . PHE A 1 267 ? -25.859 17.969 -2.938 1 90.75 267 PHE A O 1
ATOM 2082 N N . ALA A 1 268 ? -25.438 16.812 -1.184 1 89.44 268 ALA A N 1
ATOM 2083 C CA . ALA A 1 268 ? -26.312 15.68 -1.479 1 89.44 268 ALA A CA 1
ATOM 2084 C C . ALA A 1 268 ? -26.062 15.141 -2.885 1 89.44 268 ALA A C 1
ATOM 2086 O O . ALA A 1 268 ? -27 14.953 -3.662 1 89.44 268 ALA A O 1
ATOM 2087 N N . CYS A 1 269 ? -24.812 14.977 -3.229 1 91.44 269 CYS A N 1
ATOM 2088 C CA . CYS A 1 269 ? -24.453 14.523 -4.566 1 91.44 269 CYS A CA 1
ATOM 2089 C C . CYS A 1 269 ? -23.984 13.07 -4.535 1 91.44 269 CYS A C 1
ATOM 2091 O O . CYS A 1 269 ? -23.188 12.656 -5.371 1 91.44 269 CYS A O 1
ATOM 2093 N N . GLU A 1 270 ? -24.453 12.312 -3.633 1 92.44 270 GLU A N 1
ATOM 2094 C CA . GLU A 1 270 ? -24.047 10.914 -3.529 1 92.44 270 GLU A CA 1
ATOM 2095 C C . GLU A 1 270 ? -24.453 10.125 -4.77 1 92.44 270 GLU A C 1
ATOM 2097 O O . GLU A 1 270 ? -23.641 9.398 -5.348 1 92.44 270 GLU A O 1
ATOM 2102 N N . SER A 1 271 ? -25.688 10.266 -5.234 1 91.62 271 SER A N 1
ATOM 2103 C CA . SER A 1 271 ? -26.203 9.531 -6.387 1 91.62 271 SER A CA 1
ATOM 2104 C C . SER A 1 271 ? -25.453 9.922 -7.664 1 91.62 271 SER A C 1
ATOM 2106 O O . SER A 1 271 ? -25.203 9.078 -8.523 1 91.62 271 SER A O 1
ATOM 2108 N N . TYR A 1 272 ? -25.125 11.164 -7.68 1 92.31 272 TYR A N 1
ATOM 2109 C CA . TYR A 1 272 ? -24.391 11.656 -8.836 1 92.31 272 TYR A CA 1
ATOM 2110 C C . TYR A 1 272 ? -23.016 11 -8.93 1 92.31 272 TYR A C 1
ATOM 2112 O O . TYR A 1 272 ? -22.609 10.547 -10 1 92.31 272 TYR A O 1
ATOM 2120 N N . GLU A 1 273 ? -22.344 11.023 -7.867 1 93.88 273 GLU A N 1
ATOM 2121 C CA . GLU A 1 273 ? -21 10.469 -7.852 1 93.88 273 GLU A CA 1
ATOM 2122 C C . GLU A 1 273 ? -21.016 8.953 -8.055 1 93.88 273 GLU A C 1
ATOM 2124 O O . GLU A 1 273 ? -20.125 8.391 -8.672 1 93.88 273 GLU A O 1
ATOM 2129 N N . ILE A 1 274 ? -22.109 8.281 -7.602 1 95 274 ILE A N 1
ATOM 2130 C CA . ILE A 1 274 ? -22.266 6.844 -7.801 1 95 274 ILE A CA 1
ATOM 2131 C C . ILE A 1 274 ? -22.422 6.547 -9.289 1 95 274 ILE A C 1
ATOM 2133 O O . ILE A 1 274 ? -21.812 5.609 -9.812 1 95 274 ILE A O 1
ATOM 2137 N N . GLN A 1 275 ? -23.141 7.359 -9.945 1 94.38 275 GLN A N 1
ATOM 2138 C CA . GLN A 1 275 ? -23.344 7.168 -11.383 1 94.38 275 GLN A CA 1
ATOM 2139 C C . GLN A 1 275 ? -22.078 7.469 -12.172 1 94.38 275 GLN A C 1
ATOM 2141 O O . GLN A 1 275 ? -21.797 6.809 -13.172 1 94.38 275 GLN A O 1
ATOM 2146 N N . ARG A 1 276 ? -21.391 8.445 -11.703 1 92.94 276 ARG A N 1
ATOM 2147 C CA . ARG A 1 276 ? -20.125 8.773 -12.352 1 92.94 276 ARG A CA 1
ATOM 2148 C C . ARG A 1 276 ? -19.141 7.613 -12.266 1 92.94 276 ARG A C 1
ATOM 2150 O O . ARG A 1 276 ? -18.484 7.273 -13.25 1 92.94 276 ARG A O 1
ATOM 2157 N N . TYR A 1 277 ? -19.078 7.02 -11.125 1 95.25 277 TYR A N 1
ATOM 2158 C CA . TYR A 1 277 ? -18.219 5.8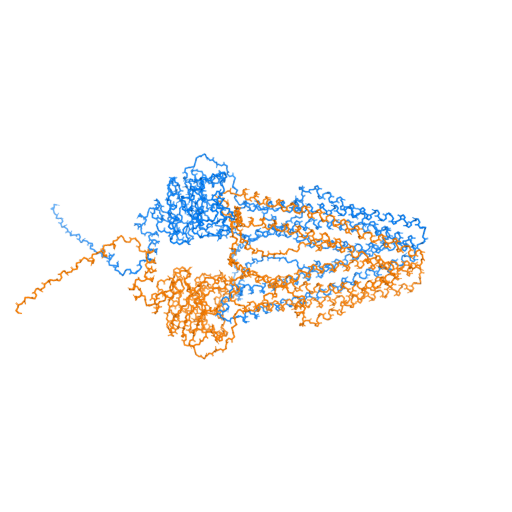59 -10.914 1 95.25 277 TYR A CA 1
ATOM 2159 C C . TYR A 1 277 ? -18.656 4.688 -11.781 1 95.25 277 TYR A C 1
ATOM 2161 O O . TYR A 1 277 ? -17.844 4.016 -12.406 1 95.25 277 TYR A O 1
ATOM 2169 N N . ALA A 1 278 ? -19.938 4.473 -11.891 1 96 278 ALA A N 1
ATOM 2170 C CA . ALA A 1 278 ? -20.5 3.371 -12.672 1 96 278 ALA A CA 1
ATOM 2171 C C . ALA A 1 278 ? -20.188 3.539 -14.156 1 96 278 ALA A C 1
ATOM 2173 O O . ALA A 1 278 ? -19.938 2.559 -14.859 1 96 278 ALA A O 1
ATOM 2174 N N . LYS A 1 279 ? -20.234 4.742 -14.555 1 94.88 279 LYS A N 1
ATOM 2175 C CA . LYS A 1 279 ? -19.953 5.02 -15.961 1 94.88 279 LYS A CA 1
ATOM 2176 C C . LYS A 1 279 ? -18.516 4.695 -16.312 1 94.88 279 LYS A C 1
ATOM 2178 O O . LYS A 1 279 ? -18.234 4.156 -17.391 1 94.88 279 LYS A O 1
ATOM 2183 N N . LYS A 1 280 ? -17.609 5.012 -15.461 1 94.19 280 LYS A N 1
ATOM 2184 C CA . LYS A 1 280 ? -16.203 4.711 -15.688 1 94.19 280 LYS A CA 1
ATOM 2185 C C . LYS A 1 280 ? -15.945 3.207 -15.656 1 94.19 280 LYS A C 1
ATOM 2187 O O . LYS A 1 280 ? -15.133 2.695 -16.438 1 94.19 280 LYS A O 1
ATOM 2192 N N . LEU A 1 281 ? -16.688 2.516 -14.844 1 95.06 281 LEU A N 1
ATOM 2193 C CA . LEU A 1 281 ? -16.516 1.071 -14.727 1 95.06 281 LEU A CA 1
ATOM 2194 C C . LEU A 1 281 ? -17.078 0.357 -15.953 1 95.06 281 LEU A C 1
ATOM 2196 O O . LEU A 1 281 ? -16.625 -0.728 -16.312 1 95.06 281 LEU A O 1
ATOM 2200 N N . LYS A 1 282 ? -18.078 0.996 -16.562 1 94.88 282 LYS A N 1
ATOM 2201 C CA . LYS A 1 282 ? -18.656 0.411 -17.766 1 94.88 282 LYS A CA 1
ATOM 2202 C C . LYS A 1 282 ? -17.609 0.343 -18.891 1 94.88 282 LYS A C 1
ATOM 2204 O O . LYS A 1 282 ? -17.594 -0.604 -19.672 1 94.88 282 LYS A O 1
ATOM 2209 N N . ILE A 1 283 ? -16.734 1.255 -18.922 1 95 283 ILE A N 1
ATOM 2210 C CA . ILE A 1 283 ? -15.648 1.244 -19.891 1 95 283 ILE A CA 1
ATOM 2211 C C . ILE A 1 283 ? -14.695 0.096 -19.578 1 95 283 ILE A C 1
ATOM 2213 O O . ILE A 1 283 ? -14.25 -0.614 -20.484 1 95 283 ILE A O 1
ATOM 2217 N N . THR A 1 284 ? -14.398 -0.084 -18.328 1 93.75 284 THR A N 1
ATOM 2218 C CA . THR A 1 284 ? -13.539 -1.184 -17.906 1 93.75 284 THR A CA 1
ATOM 2219 C C . THR A 1 284 ? -14.156 -2.527 -18.281 1 93.75 284 THR A C 1
ATOM 2221 O O . THR A 1 284 ? -13.453 -3.441 -18.719 1 93.75 284 THR A O 1
ATOM 2224 N N . TYR A 1 285 ? -15.469 -2.604 -18.188 1 94.69 285 TYR A N 1
ATOM 2225 C CA . TYR A 1 285 ? -16.172 -3.83 -18.531 1 94.69 285 TYR A CA 1
ATOM 2226 C C . TYR A 1 285 ? -15.977 -4.176 -20 1 94.69 285 TYR A C 1
ATOM 2228 O O . TYR A 1 285 ? -15.742 -5.336 -20.359 1 94.69 285 TYR A O 1
ATOM 2236 N N . GLY A 1 286 ? -16.047 -3.229 -20.812 1 95 286 GLY A N 1
ATOM 2237 C CA . GLY A 1 286 ? -15.852 -3.451 -22.234 1 95 286 GLY A CA 1
ATOM 2238 C C . GLY A 1 286 ? -14.484 -4.023 -22.562 1 95 286 GLY A C 1
ATOM 2239 O O . GLY A 1 286 ? -14.367 -4.949 -23.375 1 95 286 GLY A O 1
ATOM 2240 N N . HIS A 1 287 ? -13.484 -3.541 -21.938 1 94.19 287 HIS A N 1
ATOM 2241 C CA . HIS A 1 287 ? -12.125 -4.039 -22.141 1 94.19 287 HIS A CA 1
ATOM 2242 C C . HIS A 1 287 ? -11.969 -5.449 -21.594 1 94.19 287 HIS A C 1
ATOM 2244 O O . HIS A 1 287 ? -11.281 -6.281 -22.188 1 94.19 287 HIS A O 1
ATOM 2250 N N . LYS A 1 288 ? -12.602 -5.738 -20.484 1 91.75 288 LYS A N 1
ATOM 2251 C CA . LYS A 1 288 ? -12.5 -7.062 -19.875 1 91.75 288 LYS A CA 1
ATOM 2252 C C . LYS A 1 288 ? -13.195 -8.117 -20.734 1 91.75 288 LYS A C 1
ATOM 2254 O O . LYS A 1 288 ? -12.75 -9.266 -20.797 1 91.75 288 LYS A O 1
ATOM 2259 N N . LEU A 1 289 ? -14.289 -7.703 -21.422 1 93.44 289 LEU A N 1
ATOM 2260 C CA . LEU A 1 289 ? -14.984 -8.625 -22.312 1 93.44 289 LEU A CA 1
ATOM 2261 C C . LEU A 1 289 ? -14.102 -9 -23.5 1 93.44 289 LEU A C 1
ATOM 2263 O O . LEU A 1 289 ? -14.055 -10.164 -23.906 1 93.44 289 LEU A O 1
ATOM 2267 N N . LYS A 1 290 ? -13.43 -8.016 -24.016 1 94.12 290 LYS A N 1
ATOM 2268 C CA . LYS A 1 290 ? -12.5 -8.289 -25.109 1 94.12 290 LYS A CA 1
ATOM 2269 C C . LYS A 1 290 ? -11.367 -9.211 -24.656 1 94.12 290 LYS A C 1
ATOM 2271 O O . LYS A 1 290 ? -10.93 -10.086 -25.391 1 94.12 290 LYS A O 1
ATOM 2276 N N . GLN A 1 291 ? -10.938 -9.055 -23.438 1 89.56 291 GLN A N 1
ATOM 2277 C CA . GLN A 1 291 ? -9.914 -9.922 -22.859 1 89.56 291 GLN A CA 1
ATOM 2278 C C . GLN A 1 291 ? -10.414 -11.352 -22.719 1 89.56 291 GLN A C 1
ATOM 2280 O O . GLN A 1 291 ? -9.656 -12.305 -22.922 1 89.56 291 GLN A O 1
ATOM 2285 N N . ALA A 1 292 ? -11.68 -11.422 -22.344 1 88.38 292 ALA A N 1
ATOM 2286 C CA . ALA A 1 292 ? -12.266 -12.75 -22.156 1 88.38 292 ALA A CA 1
ATOM 2287 C C . ALA A 1 292 ? -12.344 -13.516 -23.469 1 88.38 292 ALA A C 1
ATOM 2289 O O . ALA A 1 292 ? -12.031 -14.711 -23.516 1 88.38 292 ALA A O 1
ATOM 2290 N N . ILE A 1 293 ? -12.648 -12.883 -24.531 1 91.56 293 ILE A N 1
ATOM 2291 C CA . ILE A 1 293 ? -12.742 -13.508 -25.844 1 91.56 293 ILE A CA 1
ATOM 2292 C C . ILE A 1 293 ? -11.352 -13.922 -26.328 1 91.56 293 ILE A C 1
ATOM 2294 O O . ILE A 1 293 ? -11.18 -15.008 -26.875 1 91.56 293 ILE A O 1
ATOM 2298 N N . LEU A 1 294 ? -10.453 -13.07 -26.109 1 88.88 294 LEU A N 1
ATOM 2299 C CA . LEU A 1 294 ? -9.086 -13.375 -26.484 1 88.88 294 LEU A CA 1
ATOM 2300 C C . LEU A 1 294 ? -8.555 -14.57 -25.703 1 88.88 294 LEU A C 1
ATOM 2302 O O . LEU A 1 294 ? -7.859 -15.43 -26.25 1 88.88 294 LEU A O 1
ATOM 2306 N N . TYR A 1 295 ? -8.844 -14.625 -24.469 1 86.69 295 TYR A N 1
ATOM 2307 C CA . TYR A 1 295 ? -8.422 -15.727 -23.609 1 86.69 295 TYR A CA 1
ATOM 2308 C C . TYR A 1 295 ? -9.055 -17.047 -24.062 1 86.69 295 TYR A C 1
ATOM 2310 O O . TYR A 1 295 ? -8.398 -18.094 -24.047 1 86.69 295 TYR A O 1
ATOM 2318 N N . ALA A 1 296 ? -10.328 -16.953 -24.422 1 88.81 296 ALA A N 1
ATOM 2319 C CA . AL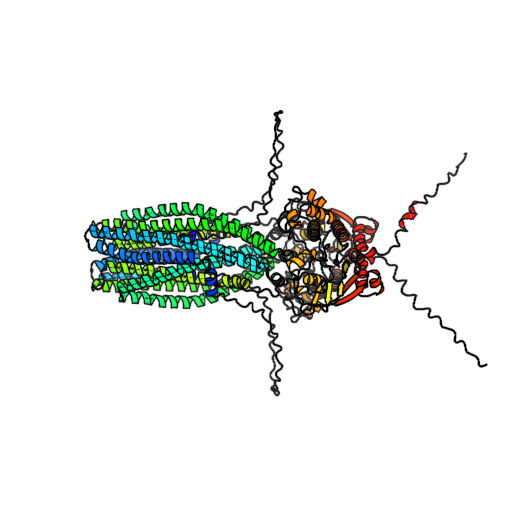A A 1 296 ? -11 -18.141 -24.922 1 88.81 296 ALA A CA 1
ATOM 2320 C C . ALA A 1 296 ? -10.312 -18.672 -26.172 1 88.81 296 ALA A C 1
ATOM 2322 O O . ALA A 1 296 ? -10.094 -19.875 -26.312 1 88.81 296 ALA A O 1
ATOM 2323 N N . GLY A 1 297 ? -9.969 -17.766 -27.094 1 89.44 297 GLY A N 1
ATOM 2324 C CA . GLY A 1 297 ? -9.234 -18.156 -28.281 1 89.44 297 GLY A CA 1
ATOM 2325 C C . GLY A 1 297 ? -7.875 -18.766 -27.969 1 89.44 297 GLY A C 1
ATOM 2326 O O . GLY A 1 297 ? -7.469 -19.75 -28.594 1 89.44 297 GLY A O 1
ATOM 2327 N N . PHE A 1 298 ? -7.203 -18.297 -27.062 1 87.06 298 PHE A N 1
ATOM 2328 C CA . PHE A 1 298 ? -5.895 -18.781 -26.641 1 87.06 298 PHE A CA 1
ATOM 2329 C C . PHE A 1 298 ? -5.996 -20.172 -26.062 1 87.06 298 PHE A C 1
ATOM 2331 O O . PHE A 1 298 ? -5.223 -21.062 -26.422 1 87.06 298 PHE A O 1
ATOM 2338 N N . GLU A 1 299 ? -6.965 -20.297 -25.141 1 85.94 299 GLU A N 1
ATOM 2339 C CA . GLU A 1 299 ? -7.141 -21.594 -24.5 1 85.94 299 GLU A CA 1
ATOM 2340 C C . GLU A 1 299 ? -7.5 -22.672 -25.516 1 85.94 299 GLU A C 1
ATOM 2342 O O . GLU A 1 299 ? -7.004 -23.797 -25.438 1 85.94 299 GLU A O 1
ATOM 2347 N N . PHE A 1 300 ? -8.32 -22.328 -26.453 1 88.44 300 PHE A N 1
ATOM 2348 C CA . PHE A 1 300 ? -8.711 -23.25 -27.516 1 88.44 300 PHE A CA 1
ATOM 2349 C C . PHE A 1 300 ? -7.508 -23.656 -28.344 1 88.44 300 PHE A C 1
ATOM 2351 O O . PHE A 1 300 ? -7.27 -24.844 -28.562 1 88.44 300 PHE A O 1
ATOM 2358 N N . THR A 1 301 ? -6.75 -22.688 -28.797 1 87.88 301 THR A N 1
ATOM 2359 C CA . THR A 1 301 ? -5.617 -22.953 -29.672 1 87.88 301 THR A CA 1
ATOM 2360 C C . THR A 1 301 ? -4.527 -23.734 -28.938 1 87.88 301 THR A C 1
ATOM 2362 O O . THR A 1 301 ? -3.916 -24.641 -29.5 1 87.88 301 THR A O 1
ATOM 2365 N N . ASN A 1 302 ? -4.281 -23.391 -27.688 1 84.81 302 ASN A N 1
ATOM 2366 C CA . ASN A 1 302 ? -3.264 -24.078 -26.875 1 84.81 302 ASN A CA 1
ATOM 2367 C C . ASN A 1 302 ? -3.633 -25.531 -26.625 1 84.81 302 ASN A C 1
ATOM 2369 O O . ASN A 1 302 ? -2.795 -26.422 -26.781 1 84.81 302 ASN A O 1
ATOM 2373 N N . GLU A 1 303 ? -4.867 -25.703 -26.266 1 84.56 303 GLU A N 1
ATOM 2374 C CA . GLU A 1 303 ? -5.336 -27.062 -26.016 1 84.56 303 GLU A CA 1
ATOM 2375 C C . GLU A 1 303 ? -5.305 -27.906 -27.297 1 84.56 303 GLU A C 1
ATOM 2377 O O . GLU A 1 303 ? -4.914 -29.078 -27.266 1 84.56 303 GLU A O 1
ATOM 2382 N N . MET A 1 304 ? -5.652 -27.328 -28.375 1 86.62 304 MET A N 1
ATOM 2383 C CA . MET A 1 304 ? -5.656 -28.016 -29.656 1 86.62 304 MET A CA 1
ATOM 2384 C C . MET A 1 304 ? -4.246 -28.422 -30.062 1 86.62 304 MET A C 1
ATOM 2386 O O . MET A 1 304 ? -4.035 -29.547 -30.547 1 86.62 304 MET A O 1
ATOM 2390 N N . LEU A 1 305 ? -3.355 -27.578 -29.859 1 85.31 305 LEU A N 1
ATOM 2391 C CA . LEU A 1 305 ? -1.975 -27.875 -30.219 1 85.31 305 LEU A CA 1
ATOM 2392 C C . LEU A 1 305 ? -1.4 -28.969 -29.344 1 85.31 305 LEU A C 1
ATOM 2394 O O . LEU A 1 305 ? -0.702 -29.859 -29.828 1 85.31 305 LEU A O 1
ATOM 2398 N N . ASP A 1 306 ? -1.617 -28.938 -28 1 81.38 306 ASP A N 1
ATOM 2399 C CA . ASP A 1 306 ? -1.137 -29.953 -27.062 1 81.38 306 ASP A CA 1
ATOM 2400 C C . ASP A 1 306 ? -1.663 -31.328 -27.438 1 81.38 306 ASP A C 1
ATOM 2402 O O . ASP A 1 306 ? -0.901 -32.312 -27.484 1 81.38 306 ASP A O 1
ATOM 2406 N N . LEU A 1 307 ? -2.914 -31.375 -27.797 1 80.25 307 LEU A N 1
ATOM 2407 C CA . LEU A 1 307 ? -3.549 -32.656 -28.141 1 80.25 307 LEU A CA 1
ATOM 2408 C C . LEU A 1 307 ? -3.102 -33.125 -29.516 1 80.25 307 LEU A C 1
ATOM 2410 O O . LEU A 1 307 ? -2.918 -34.344 -29.719 1 80.25 307 LEU A O 1
ATOM 2414 N N . ALA A 1 308 ? -2.939 -32.125 -30.438 1 83.62 308 ALA A N 1
ATOM 2415 C CA . ALA A 1 308 ? -2.465 -32.469 -31.766 1 83.62 308 ALA A CA 1
ATOM 2416 C C . ALA A 1 308 ? -1.087 -33.125 -31.703 1 83.62 308 ALA A C 1
ATOM 2418 O O . ALA A 1 308 ? -0.821 -34.094 -32.406 1 83.62 308 ALA A O 1
ATOM 2419 N N . ILE A 1 309 ? -0.291 -32.688 -30.828 1 84.62 309 ILE A N 1
ATOM 2420 C CA . ILE A 1 309 ? 1.055 -33.25 -30.688 1 84.62 309 ILE A CA 1
ATOM 2421 C C . ILE A 1 309 ? 0.979 -34.656 -30.141 1 84.62 309 ILE A C 1
ATOM 2423 O O . ILE A 1 309 ? 1.728 -35.531 -30.578 1 84.62 309 ILE A O 1
ATOM 2427 N N . THR A 1 310 ? 0.118 -34.906 -29.219 1 82.94 310 THR A N 1
ATOM 2428 C CA . THR A 1 310 ? -0.062 -36.219 -28.641 1 82.94 310 THR A CA 1
ATOM 2429 C C . THR A 1 310 ? -0.551 -37.219 -29.703 1 82.94 310 THR A C 1
ATOM 2431 O O . THR A 1 310 ? -0.036 -38.312 -29.797 1 82.94 310 THR A O 1
ATOM 2434 N N . VAL A 1 311 ? -1.496 -36.781 -30.547 1 83.75 311 VAL A N 1
ATOM 2435 C CA . VAL A 1 311 ? -2.074 -37.656 -31.578 1 83.75 311 VAL A CA 1
ATOM 2436 C C . VAL A 1 311 ? -1.025 -37.969 -32.656 1 83.75 311 VAL A C 1
ATOM 2438 O O . VAL A 1 311 ? -0.886 -39.125 -33.062 1 83.75 311 VAL A O 1
ATOM 2441 N N . VAL A 1 312 ? -0.289 -36.969 -33 1 86.94 312 VAL A N 1
ATOM 2442 C CA . VAL A 1 312 ? 0.726 -37.125 -34.031 1 86.94 312 VAL A CA 1
ATOM 2443 C C . VAL A 1 312 ? 1.83 -38.062 -33.531 1 86.94 312 VAL A C 1
ATOM 2445 O O . VAL A 1 312 ? 2.338 -38.906 -34.281 1 86.94 312 VAL A O 1
ATOM 2448 N N . THR A 1 313 ? 2.203 -37.906 -32.312 1 87.62 313 THR A N 1
ATOM 2449 C CA . THR A 1 313 ? 3.248 -38.719 -31.719 1 87.62 313 THR A CA 1
ATOM 2450 C C . THR A 1 313 ? 2.795 -40.188 -31.609 1 87.62 313 THR A C 1
ATOM 2452 O O . THR A 1 313 ? 3.572 -41.094 -31.875 1 87.62 313 THR A O 1
ATOM 2455 N N . LEU A 1 314 ? 1.549 -40.406 -31.25 1 86 314 LEU A N 1
ATOM 2456 C CA . LEU A 1 314 ? 1.03 -41.781 -31.141 1 86 314 LEU A CA 1
ATOM 2457 C C . LEU A 1 314 ? 0.911 -42.406 -32.5 1 86 314 LEU A C 1
ATOM 2459 O O . LEU A 1 314 ? 1.223 -43.594 -32.688 1 86 314 LEU A O 1
ATOM 2463 N N . TYR A 1 315 ? 0.458 -41.562 -33.469 1 84.94 315 TYR A N 1
ATOM 2464 C CA . TYR A 1 315 ? 0.311 -42.094 -34.812 1 84.94 315 TYR A CA 1
ATOM 2465 C C . TYR A 1 315 ? 1.665 -42.469 -35.406 1 84.94 315 TYR A C 1
ATOM 2467 O O . TYR A 1 315 ? 1.866 -43.594 -35.844 1 84.94 315 TYR A O 1
ATOM 2475 N N . TYR A 1 316 ? 2.551 -41.531 -35.375 1 86.88 316 TYR A N 1
ATOM 2476 C CA . TYR A 1 316 ? 3.875 -41.781 -35.938 1 86.88 316 TYR A CA 1
ATOM 2477 C C . TYR A 1 316 ? 4.664 -42.781 -35.094 1 86.88 316 TYR A C 1
ATOM 2479 O O . TYR A 1 316 ? 5.395 -43.594 -35.625 1 86.88 316 TYR A O 1
ATOM 2487 N N . GLY A 1 317 ? 4.648 -42.688 -33.812 1 86 317 GLY A N 1
ATOM 2488 C CA . GLY A 1 317 ? 5.293 -43.656 -32.938 1 86 317 GLY A CA 1
ATOM 2489 C C . GLY A 1 317 ? 4.766 -45.062 -33.125 1 86 317 GLY A C 1
ATOM 2490 O O . GLY A 1 317 ? 5.535 -46.031 -33.094 1 86 317 GLY A O 1
ATOM 2491 N N . GLY A 1 318 ? 3.424 -45.219 -33.281 1 83.19 318 GLY A N 1
ATOM 2492 C CA . GLY A 1 318 ? 2.842 -46.5 -33.562 1 83.19 318 GLY A CA 1
ATOM 2493 C C . GLY A 1 318 ? 3.367 -47.125 -34.844 1 83.19 318 GLY A C 1
ATOM 2494 O O . GLY A 1 318 ? 3.652 -48.312 -34.906 1 83.19 318 GLY A O 1
ATOM 2495 N N . HIS A 1 319 ? 3.467 -46.219 -35.875 1 83.69 319 HIS A N 1
ATOM 2496 C CA . HIS A 1 319 ? 4.008 -46.688 -37.125 1 83.69 319 HIS A CA 1
ATOM 2497 C C . HIS A 1 319 ? 5.441 -47.188 -36.969 1 83.69 319 HIS A C 1
ATOM 2499 O O . HIS A 1 319 ? 5.832 -48.188 -37.594 1 83.69 319 HIS A O 1
ATOM 2505 N N . LEU A 1 320 ? 6.254 -46.594 -36.125 1 87 320 LEU A N 1
ATOM 2506 C CA . LEU A 1 320 ? 7.648 -46.969 -35.906 1 87 320 LEU A CA 1
ATOM 2507 C C . LEU A 1 320 ? 7.738 -48.25 -35.125 1 87 320 LEU A C 1
ATOM 2509 O O . LEU A 1 320 ? 8.672 -49.031 -35.312 1 87 320 LEU A O 1
ATOM 2513 N N . VAL A 1 321 ? 6.84 -48.531 -34.25 1 83.94 321 VAL A N 1
ATOM 2514 C CA . VAL A 1 321 ? 6.824 -49.75 -33.438 1 83.94 321 VAL A CA 1
ATOM 2515 C C . VAL A 1 321 ? 6.441 -50.938 -34.344 1 83.94 321 VAL A C 1
ATOM 2517 O O . VAL A 1 321 ? 7.066 -52 -34.25 1 83.94 321 VAL A O 1
ATOM 2520 N N . ILE A 1 322 ? 5.391 -50.781 -35.219 1 82.06 322 ILE A N 1
ATOM 2521 C CA . ILE A 1 322 ? 4.902 -51.844 -36.094 1 82.06 322 ILE A CA 1
ATOM 2522 C C . ILE A 1 322 ? 5.977 -52.219 -37.094 1 82.06 322 ILE A C 1
ATOM 2524 O O . ILE A 1 322 ? 6.145 -53.375 -37.438 1 82.06 322 ILE A O 1
ATOM 2528 N N . THR A 1 323 ? 6.703 -51.188 -37.594 1 84 323 THR A N 1
ATOM 2529 C CA . THR A 1 323 ? 7.75 -51.438 -38.562 1 84 323 THR A CA 1
ATOM 2530 C C . THR A 1 323 ? 9.023 -51.906 -37.875 1 84 323 THR A C 1
ATOM 2532 O O . THR A 1 323 ? 10.023 -52.219 -38.562 1 84 323 THR A O 1
ATOM 2535 N N . GLY A 1 324 ? 9.102 -52.031 -36.531 1 81.81 324 GLY A N 1
ATOM 2536 C CA . GLY A 1 324 ? 10.18 -52.625 -35.781 1 81.81 324 GLY A CA 1
ATOM 2537 C C . GLY A 1 324 ? 11.336 -51.688 -35.5 1 81.81 324 GLY A C 1
ATOM 2538 O O . GLY A 1 324 ? 12.43 -52.094 -35.156 1 81.81 324 GLY A O 1
ATOM 2539 N N . GLN A 1 325 ? 11.164 -50.438 -35.688 1 83.88 325 GLN A N 1
ATOM 2540 C CA . GLN A 1 325 ? 12.242 -49.5 -35.5 1 83.88 325 GLN A CA 1
ATOM 2541 C C . GLN A 1 325 ? 12.414 -49.125 -34.031 1 83.88 325 GLN A C 1
ATOM 2543 O O . GLN A 1 325 ? 13.508 -48.781 -33.594 1 83.88 325 GLN A O 1
ATOM 2548 N N . ILE A 1 326 ? 11.352 -49.156 -33.25 1 84.25 326 ILE A N 1
ATOM 2549 C CA . ILE A 1 326 ? 11.383 -48.906 -31.797 1 84.25 326 ILE A CA 1
ATOM 2550 C C . ILE A 1 326 ? 10.555 -49.969 -31.078 1 84.25 326 ILE A C 1
ATOM 2552 O O . ILE A 1 326 ? 9.586 -50.5 -31.641 1 84.25 326 ILE A O 1
ATOM 2556 N N . SER A 1 327 ? 11.086 -50.375 -29.922 1 79.94 327 SER A N 1
ATOM 2557 C CA . SER A 1 327 ? 10.328 -51.344 -29.141 1 79.94 327 SER A CA 1
ATOM 2558 C C . SER A 1 327 ? 9.164 -50.688 -28.422 1 79.94 327 SER A C 1
ATOM 2560 O O . SER A 1 327 ? 9.117 -49.469 -28.281 1 79.94 327 SER A O 1
ATOM 2562 N N . GLY A 1 328 ? 8.141 -51.5 -28.062 1 75.25 328 GLY A N 1
ATOM 2563 C CA . GLY A 1 328 ? 6.996 -51 -27.328 1 75.25 328 GLY A CA 1
ATOM 2564 C C . GLY A 1 328 ? 7.379 -50.281 -26.047 1 75.25 328 GLY A C 1
ATOM 2565 O O . GLY A 1 328 ? 6.867 -49.188 -25.75 1 75.25 328 GLY A O 1
ATOM 2566 N N . GLY A 1 329 ? 8.273 -50.906 -25.297 1 74.25 329 GLY A N 1
ATOM 2567 C CA . GLY A 1 329 ? 8.727 -50.312 -24.062 1 74.25 329 GLY A CA 1
ATOM 2568 C C . GLY A 1 329 ? 9.438 -48.969 -24.266 1 74.25 329 GLY A C 1
ATOM 2569 O O . GLY A 1 329 ? 9.227 -48.031 -23.5 1 74.25 329 GLY A O 1
ATOM 2570 N N . MET A 1 330 ? 10.25 -48.875 -25.266 1 81.88 330 MET A N 1
ATOM 2571 C CA . MET A 1 330 ? 10.977 -47.656 -25.562 1 81.88 330 MET A CA 1
ATOM 2572 C C . MET A 1 330 ? 10.031 -46.562 -26.031 1 81.88 330 MET A C 1
ATOM 2574 O O . MET A 1 330 ? 10.273 -45.375 -25.797 1 81.88 330 MET A O 1
ATOM 2578 N N . PHE A 1 331 ? 9 -46.969 -26.703 1 84.94 331 PHE A N 1
ATOM 2579 C CA . PHE A 1 331 ? 7.984 -46 -27.109 1 84.94 331 PHE A CA 1
ATOM 2580 C C . PHE A 1 331 ? 7.293 -45.375 -25.906 1 84.94 331 PHE A C 1
ATOM 2582 O O . PHE A 1 331 ? 7.02 -44.188 -25.875 1 84.94 331 PHE A O 1
ATOM 2589 N N . ILE A 1 332 ? 7.07 -46.156 -24.875 1 80.88 332 ILE A N 1
ATOM 2590 C CA . ILE A 1 332 ? 6.465 -45.656 -23.641 1 80.88 332 ILE A CA 1
ATOM 2591 C C . ILE A 1 332 ? 7.418 -44.688 -22.953 1 80.88 332 ILE A C 1
ATOM 2593 O O . ILE A 1 332 ? 6.992 -43.625 -22.453 1 80.88 332 ILE A O 1
ATOM 2597 N N . ALA A 1 333 ? 8.617 -45.094 -22.938 1 83.88 333 ALA A N 1
ATOM 2598 C CA . ALA A 1 333 ? 9.617 -44.188 -22.375 1 83.88 333 ALA A CA 1
ATOM 2599 C C . ALA A 1 333 ? 9.594 -42.812 -23.094 1 83.88 333 ALA A C 1
ATOM 2601 O O . ALA A 1 333 ? 9.695 -41.781 -22.469 1 83.88 333 ALA A O 1
ATOM 2602 N N . PHE A 1 334 ? 9.414 -42.844 -24.375 1 88.06 334 PHE A N 1
ATOM 2603 C CA . PHE A 1 334 ? 9.383 -41.625 -25.172 1 88.06 334 PHE A CA 1
ATOM 2604 C C . PHE A 1 334 ? 8.188 -40.75 -24.781 1 88.06 334 PHE A C 1
ATOM 2606 O O . PHE A 1 334 ? 8.312 -39.531 -24.641 1 88.06 334 PHE A O 1
ATOM 2613 N N . ILE A 1 335 ? 7.094 -41.375 -24.578 1 83.88 335 ILE A N 1
ATOM 2614 C CA . ILE A 1 335 ? 5.891 -40.625 -24.203 1 83.88 335 ILE A CA 1
ATOM 2615 C C . ILE A 1 335 ? 6.082 -39.969 -22.828 1 83.88 335 ILE A C 1
ATOM 2617 O O . ILE A 1 335 ? 5.699 -38.812 -22.625 1 83.88 335 ILE A O 1
ATOM 2621 N N . LEU A 1 336 ? 6.645 -40.719 -21.906 1 84.31 336 LEU A N 1
ATOM 2622 C CA . LEU A 1 336 ? 6.898 -40.188 -20.578 1 84.31 336 LEU A CA 1
ATOM 2623 C C . LEU A 1 336 ? 7.863 -39 -20.641 1 84.31 336 LEU A C 1
ATOM 2625 O O . LEU A 1 336 ? 7.68 -38 -19.938 1 84.31 336 LEU A O 1
ATOM 2629 N N . TYR A 1 337 ? 8.859 -39.094 -21.5 1 87.81 337 TYR A N 1
ATOM 2630 C CA . TYR A 1 337 ? 9.797 -38 -21.688 1 87.81 337 TYR A CA 1
ATOM 2631 C C . TYR A 1 337 ? 9.109 -36.781 -22.312 1 87.81 337 TYR A C 1
ATOM 2633 O O . TYR A 1 337 ? 9.43 -35.656 -21.984 1 87.81 337 TYR A O 1
ATOM 2641 N N . GLN A 1 338 ? 8.242 -37.125 -23.203 1 86.88 338 GLN A N 1
ATOM 2642 C CA . GLN A 1 338 ? 7.488 -36.031 -23.828 1 86.88 338 GLN A CA 1
ATOM 2643 C C . GLN A 1 338 ? 6.672 -35.25 -22.781 1 86.88 338 GLN A C 1
ATOM 2645 O O . GLN A 1 338 ? 6.594 -34.031 -22.844 1 86.88 338 GLN A O 1
ATOM 2650 N N . LEU A 1 339 ? 6.066 -35.969 -21.891 1 83.12 339 LEU A N 1
ATOM 2651 C CA . LEU A 1 339 ? 5.297 -35.344 -20.812 1 83.12 339 LEU A CA 1
ATOM 2652 C C . LEU A 1 339 ? 6.203 -34.531 -19.906 1 83.12 339 LEU A C 1
ATOM 2654 O O . LEU A 1 339 ? 5.871 -33.406 -19.562 1 83.12 339 LEU A O 1
ATOM 2658 N N . GLU A 1 340 ? 7.297 -35.062 -19.594 1 85.44 340 GLU A N 1
ATOM 2659 C CA . GLU A 1 340 ? 8.266 -34.375 -18.75 1 85.44 340 GLU A CA 1
ATOM 2660 C C . GLU A 1 340 ? 8.781 -33.125 -19.422 1 85.44 340 GLU A C 1
ATOM 2662 O O . GLU A 1 340 ? 8.992 -32.094 -18.766 1 85.44 340 GLU A O 1
ATOM 2667 N N . MET A 1 341 ? 9.031 -33.25 -20.672 1 86.19 341 MET A N 1
ATOM 2668 C CA . MET A 1 341 ? 9.492 -32.094 -21.438 1 86.19 341 MET A CA 1
ATOM 2669 C C . MET A 1 341 ? 8.453 -30.969 -21.422 1 86.19 341 MET A C 1
ATOM 2671 O O . MET A 1 341 ? 8.797 -29.797 -21.234 1 86.19 341 MET A O 1
ATOM 2675 N N . GLY A 1 342 ? 7.246 -31.312 -21.641 1 80.56 342 GLY A N 1
ATOM 2676 C CA . GLY A 1 342 ? 6.18 -30.328 -21.562 1 80.56 342 GLY A CA 1
ATOM 2677 C C . GLY A 1 342 ? 6.121 -29.609 -20.234 1 80.56 342 GLY A C 1
ATOM 2678 O O . GLY A 1 342 ? 5.969 -28.391 -20.188 1 80.56 342 GLY A O 1
ATOM 2679 N N . GLU A 1 343 ? 6.301 -30.328 -19.156 1 81.19 343 GLU A N 1
ATOM 2680 C CA . GLU A 1 343 ? 6.297 -29.75 -17.812 1 81.19 343 GLU A CA 1
ATOM 2681 C C . GLU A 1 343 ? 7.488 -28.828 -17.594 1 81.19 343 GLU A C 1
ATOM 2683 O O . GLU A 1 343 ? 7.352 -27.75 -16.984 1 81.19 343 GLU A O 1
ATOM 2688 N N . SER A 1 344 ? 8.609 -29.25 -18.078 1 83.06 344 SER A N 1
ATOM 2689 C CA . SER A 1 344 ? 9.828 -28.453 -17.938 1 83.06 344 SER A CA 1
ATOM 2690 C C . SER A 1 344 ? 9.727 -27.141 -18.688 1 83.06 344 SER A C 1
ATOM 2692 O O . SER A 1 344 ? 10.195 -26.109 -18.219 1 83.06 344 SER A O 1
ATOM 2694 N N . VAL A 1 345 ? 9.141 -27.219 -19.844 1 80 345 VAL A N 1
ATOM 2695 C CA . VAL A 1 345 ? 8.969 -26 -20.641 1 80 345 VAL A CA 1
ATOM 2696 C C . VAL A 1 345 ? 7.988 -25.062 -19.953 1 80 345 VAL A C 1
ATOM 2698 O O . VAL A 1 345 ? 8.18 -23.844 -19.953 1 80 345 VAL A O 1
ATOM 2701 N N . GLU A 1 346 ? 6.992 -25.656 -19.359 1 76.69 346 GLU A N 1
ATOM 2702 C CA . GLU A 1 346 ? 6.027 -24.859 -18.609 1 76.69 346 GLU A CA 1
ATOM 2703 C C . GLU A 1 346 ? 6.691 -24.172 -17.406 1 76.69 346 GLU A C 1
ATOM 2705 O O . GLU A 1 346 ? 6.426 -23 -17.141 1 76.69 346 GLU A O 1
ATOM 2710 N N . ASP A 1 347 ? 7.52 -24.875 -16.719 1 78.31 347 ASP A N 1
ATOM 2711 C CA . ASP A 1 347 ? 8.266 -24.328 -15.586 1 78.31 347 ASP A CA 1
ATOM 2712 C C . ASP A 1 347 ? 9.125 -23.141 -16.031 1 78.31 347 ASP A C 1
ATOM 2714 O O . ASP A 1 347 ? 9.219 -22.141 -15.32 1 78.31 347 ASP A O 1
ATOM 2718 N N . LEU A 1 348 ? 9.711 -23.281 -17.203 1 77.12 348 LEU A N 1
ATOM 2719 C CA . LEU A 1 348 ? 10.57 -22.219 -17.719 1 77.12 348 LEU A CA 1
ATOM 2720 C C . LEU A 1 348 ? 9.75 -20.969 -18.047 1 77.12 348 LEU A C 1
ATOM 2722 O O . LEU A 1 348 ? 10.219 -19.844 -17.875 1 77.12 348 LEU A O 1
ATOM 2726 N N . GLY A 1 349 ? 8.594 -21.219 -18.531 1 71.88 349 GLY A N 1
ATOM 2727 C CA . GLY A 1 349 ? 7.707 -20.109 -18.812 1 71.88 349 GLY A CA 1
ATOM 2728 C C . GLY A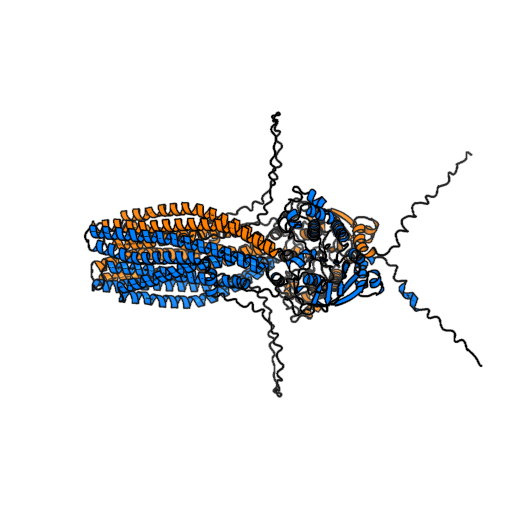 1 349 ? 7.32 -19.328 -17.562 1 71.88 349 GLY A C 1
ATOM 2729 O O . GLY A 1 349 ? 7.289 -18.109 -17.562 1 71.88 349 GLY A O 1
ATOM 2730 N N . GLU A 1 350 ? 7.102 -20.047 -16.453 1 72 350 GLU A N 1
ATOM 2731 C CA . GLU A 1 350 ? 6.742 -19.438 -15.18 1 72 350 GLU A CA 1
ATOM 2732 C C . GLU A 1 350 ? 7.906 -18.625 -14.609 1 72 350 GLU A C 1
ATOM 2734 O O . GLU A 1 350 ? 7.699 -17.562 -14.031 1 72 350 GLU A O 1
ATOM 2739 N N . VAL A 1 351 ? 9.07 -19.094 -14.766 1 74.56 351 VAL A N 1
ATOM 2740 C CA . VAL A 1 351 ? 10.273 -18.438 -14.273 1 74.56 351 VAL A CA 1
ATOM 2741 C C . VAL A 1 351 ? 10.453 -17.109 -15.008 1 74.56 351 VAL A C 1
ATOM 2743 O O . VAL A 1 351 ? 10.875 -16.109 -14.398 1 74.56 351 VAL A O 1
ATOM 2746 N N . TYR A 1 352 ? 10.086 -17.172 -16.219 1 70.62 352 TYR A N 1
ATOM 2747 C CA . TYR A 1 352 ? 10.242 -15.945 -17 1 70.62 352 TYR A CA 1
ATOM 2748 C C . TYR A 1 352 ? 9.406 -14.812 -16.422 1 70.62 352 TYR A C 1
ATOM 2750 O O . TYR A 1 352 ? 9.906 -13.695 -16.234 1 70.62 352 TYR A O 1
ATOM 2758 N N . THR A 1 353 ? 8.273 -15.055 -16.156 1 64.31 353 THR A N 1
ATOM 2759 C CA . THR A 1 353 ? 7.383 -14.047 -15.586 1 64.31 353 THR A CA 1
ATOM 2760 C C . THR A 1 353 ? 7.879 -13.602 -14.211 1 64.31 353 THR A C 1
ATOM 2762 O O . THR A 1 353 ? 7.863 -12.414 -13.898 1 64.31 353 THR A O 1
ATOM 2765 N N . GLY A 1 354 ? 8.305 -14.555 -13.438 1 68.81 354 GLY A N 1
ATOM 2766 C CA . GLY A 1 354 ? 8.852 -14.25 -12.125 1 68.81 354 GLY A CA 1
ATOM 2767 C C . GLY A 1 354 ? 10.117 -13.406 -12.188 1 68.81 354 GLY A C 1
ATOM 2768 O O . GLY A 1 354 ? 10.281 -12.469 -11.398 1 68.81 354 GLY A O 1
ATOM 2769 N N . LEU A 1 355 ? 10.906 -13.695 -13.164 1 71.56 355 LEU A N 1
ATOM 2770 C CA . LEU A 1 355 ? 12.164 -12.969 -13.32 1 71.56 355 LEU A CA 1
ATOM 2771 C C . LEU A 1 355 ? 11.906 -11.523 -13.734 1 71.56 355 LEU A C 1
ATOM 2773 O O . LEU A 1 355 ? 12.609 -10.617 -13.289 1 71.56 355 LEU A O 1
ATOM 2777 N N . MET A 1 356 ? 10.922 -11.383 -14.539 1 70.81 356 MET A N 1
ATOM 2778 C CA . MET A 1 356 ? 10.586 -10.023 -14.961 1 70.81 356 MET A CA 1
ATOM 2779 C C . MET A 1 356 ? 10.094 -9.195 -13.773 1 70.81 356 MET A C 1
ATOM 2781 O O . MET A 1 356 ? 10.445 -8.023 -13.648 1 70.81 356 MET A O 1
ATOM 2785 N N . GLN A 1 357 ? 9.375 -9.805 -12.922 1 70.06 357 GLN A N 1
ATOM 2786 C CA . GLN A 1 357 ? 8.922 -9.117 -11.719 1 70.06 357 GLN A CA 1
ATOM 2787 C C . GLN A 1 357 ? 10.094 -8.812 -10.789 1 70.06 357 GLN A C 1
ATOM 2789 O O . GLN A 1 357 ? 10.156 -7.738 -10.188 1 70.06 357 GLN A O 1
ATOM 2794 N N . ALA A 1 358 ? 11.008 -9.742 -10.688 1 74.5 358 ALA A N 1
ATOM 2795 C CA . ALA A 1 358 ? 12.195 -9.57 -9.852 1 74.5 358 ALA A CA 1
ATOM 2796 C C . ALA A 1 358 ? 13.055 -8.414 -10.359 1 74.5 358 ALA A C 1
ATOM 2798 O O . ALA A 1 358 ? 13.586 -7.633 -9.562 1 74.5 358 ALA A O 1
ATOM 2799 N N . VAL A 1 359 ? 13.156 -8.312 -11.711 1 76.69 359 VAL A N 1
ATOM 2800 C CA . VAL A 1 359 ? 13.961 -7.25 -12.305 1 76.69 359 VAL A CA 1
ATOM 2801 C C . VAL A 1 359 ? 13.312 -5.895 -12.031 1 76.69 359 VAL A C 1
ATOM 2803 O O . VAL A 1 359 ? 14 -4.914 -11.75 1 76.69 359 VAL A O 1
ATOM 2806 N N . GLY A 1 360 ? 12.039 -5.828 -12.133 1 73.44 360 GLY A N 1
ATOM 2807 C CA . GLY A 1 360 ? 11.336 -4.598 -11.805 1 73.44 360 GLY A CA 1
ATOM 2808 C C . GLY A 1 360 ? 11.57 -4.141 -10.375 1 73.44 360 GLY A C 1
ATOM 2809 O O . GLY A 1 360 ? 11.828 -2.959 -10.133 1 73.44 360 GLY A O 1
ATOM 2810 N N . ALA A 1 361 ? 11.484 -5.047 -9.477 1 79.12 361 ALA A N 1
ATOM 2811 C CA . ALA A 1 361 ? 11.727 -4.734 -8.07 1 79.12 361 ALA A CA 1
ATOM 2812 C C . ALA A 1 361 ? 13.188 -4.383 -7.832 1 79.12 361 ALA A C 1
ATOM 2814 O O . ALA A 1 361 ? 13.5 -3.48 -7.051 1 79.12 361 ALA A O 1
ATOM 2815 N N . ALA A 1 362 ? 14 -5.09 -8.523 1 82.25 362 ALA A N 1
ATOM 2816 C CA . ALA A 1 362 ? 15.438 -4.867 -8.383 1 82.25 362 ALA A CA 1
ATOM 2817 C C . ALA A 1 362 ? 15.828 -3.473 -8.867 1 82.25 362 ALA A C 1
ATOM 2819 O O . ALA A 1 362 ? 16.703 -2.83 -8.297 1 82.25 362 ALA A O 1
ATOM 2820 N N . ASP A 1 363 ? 15.18 -3.039 -9.891 1 82.88 363 ASP A N 1
ATOM 2821 C CA . ASP A 1 363 ? 15.445 -1.708 -10.422 1 82.88 363 ASP A CA 1
ATOM 2822 C C . ASP A 1 363 ? 15.242 -0.635 -9.359 1 82.88 363 ASP A C 1
ATOM 2824 O O . ASP A 1 363 ? 16.078 0.258 -9.195 1 82.88 363 ASP A O 1
ATOM 2828 N N . LYS A 1 364 ? 14.195 -0.782 -8.664 1 82.25 364 LYS A N 1
ATOM 2829 C CA . LYS A 1 364 ? 13.875 0.189 -7.625 1 82.25 364 LYS A CA 1
ATOM 2830 C C . LYS A 1 364 ? 14.875 0.11 -6.473 1 82.25 364 LYS A C 1
ATOM 2832 O O . LYS A 1 364 ? 15.273 1.137 -5.918 1 82.25 364 LYS A O 1
ATOM 2837 N N . VAL A 1 365 ? 15.227 -1.029 -6.137 1 86.06 365 VAL A N 1
ATOM 2838 C CA . VAL A 1 365 ? 16.156 -1.245 -5.031 1 86.06 365 VAL A CA 1
ATOM 2839 C C . VAL A 1 365 ? 17.531 -0.727 -5.41 1 86.06 365 VAL A C 1
ATOM 2841 O O . VAL A 1 365 ? 18.172 -0.019 -4.629 1 86.06 365 VAL A O 1
ATOM 2844 N N . PHE A 1 366 ? 17.984 -0.978 -6.629 1 86.25 366 PHE A N 1
ATOM 2845 C CA . PHE A 1 366 ? 19.312 -0.582 -7.039 1 86.25 366 PHE A CA 1
ATOM 2846 C C . PHE A 1 366 ? 19.391 0.918 -7.301 1 86.25 366 PHE A C 1
ATOM 2848 O O . PHE A 1 366 ? 20.438 1.538 -7.133 1 86.25 366 PHE A O 1
ATOM 2855 N N . GLU A 1 367 ? 18.234 1.42 -7.699 1 84.5 367 GLU A N 1
ATOM 2856 C CA . GLU A 1 367 ? 18.188 2.873 -7.832 1 84.5 367 GLU A CA 1
ATOM 2857 C C . GLU A 1 367 ? 18.562 3.559 -6.523 1 84.5 367 GLU A C 1
ATOM 2859 O O . GLU A 1 367 ? 19.312 4.539 -6.523 1 84.5 367 GLU A O 1
ATOM 2864 N N . LEU A 1 368 ? 18.109 3.012 -5.457 1 86.12 368 LEU A N 1
ATOM 2865 C CA . LEU A 1 368 ? 18.391 3.59 -4.148 1 86.12 368 LEU A CA 1
ATOM 2866 C C . LEU A 1 368 ? 19.781 3.209 -3.668 1 86.12 368 LEU A C 1
ATOM 2868 O O . LEU A 1 368 ? 20.453 4 -3.002 1 86.12 368 LEU A O 1
ATOM 2872 N N . LEU A 1 369 ? 20.219 2.043 -3.994 1 86.75 369 LEU A N 1
ATOM 2873 C CA . LEU A 1 369 ? 21.531 1.557 -3.568 1 86.75 369 LEU A CA 1
ATOM 2874 C C . LEU A 1 369 ? 22.641 2.305 -4.285 1 86.75 369 LEU A C 1
ATOM 2876 O O . LEU A 1 369 ? 23.688 2.588 -3.691 1 86.75 369 LEU A O 1
ATOM 2880 N N . ASP A 1 370 ? 22.359 2.609 -5.531 1 84.5 370 ASP A N 1
ATOM 2881 C CA . ASP A 1 370 ? 23.406 3.213 -6.34 1 84.5 370 ASP A CA 1
ATOM 2882 C C . ASP A 1 370 ? 23.344 4.738 -6.281 1 84.5 370 ASP A C 1
ATOM 2884 O O . ASP A 1 370 ? 24.25 5.422 -6.746 1 84.5 370 ASP A O 1
ATOM 2888 N N . ARG A 1 371 ? 22.328 5.238 -5.629 1 84 371 ARG A N 1
ATOM 2889 C CA . ARG A 1 371 ? 22.203 6.688 -5.527 1 84 371 ARG A CA 1
ATOM 2890 C C . ARG A 1 371 ? 23.281 7.262 -4.605 1 84 371 ARG A C 1
ATOM 2892 O O . ARG A 1 371 ? 23.5 6.742 -3.51 1 84 371 ARG A O 1
ATOM 2899 N N . LYS A 1 372 ? 23.953 8.133 -5.188 1 81.69 372 LYS A N 1
ATOM 2900 C CA . LYS A 1 372 ? 24.953 8.805 -4.371 1 81.69 372 LYS A CA 1
ATOM 2901 C C . LYS A 1 372 ? 24.438 10.133 -3.836 1 81.69 372 LYS A C 1
ATOM 2903 O O . LYS A 1 372 ? 23.734 10.852 -4.543 1 81.69 372 LYS A O 1
ATOM 2908 N N . SER A 1 373 ? 24.641 10.312 -2.559 1 82.06 373 SER A N 1
ATOM 2909 C CA . SER A 1 373 ? 24.25 11.578 -1.941 1 82.06 373 SER A CA 1
ATOM 2910 C C . SER A 1 373 ? 24.922 12.758 -2.641 1 82.06 373 SER A C 1
ATOM 2912 O O . SER A 1 373 ? 26.031 12.641 -3.15 1 82.06 373 SER A O 1
ATOM 2914 N N . GLU A 1 374 ? 24.188 13.852 -2.801 1 74.81 374 GLU A N 1
ATOM 2915 C CA . GLU A 1 374 ? 24.688 15.047 -3.459 1 74.81 374 GLU A CA 1
ATOM 2916 C C . GLU A 1 374 ? 25.875 15.641 -2.688 1 74.81 374 GLU A C 1
ATOM 2918 O O . GLU A 1 374 ? 26.781 16.203 -3.283 1 74.81 374 GLU A O 1
ATOM 2923 N N . PHE A 1 375 ? 25.828 15.523 -1.38 1 75.5 375 PHE A N 1
ATOM 2924 C CA . PHE A 1 375 ? 26.984 16.031 -0.654 1 75.5 375 PHE A CA 1
ATOM 2925 C C . PHE A 1 375 ? 27.453 15.031 0.401 1 75.5 375 PHE A C 1
ATOM 2927 O O . PHE A 1 375 ? 26.656 14.234 0.894 1 75.5 375 PHE A O 1
ATOM 2934 N N . THR A 1 376 ? 28.734 14.867 0.431 1 73.5 376 THR A N 1
ATOM 2935 C CA . THR A 1 376 ? 29.359 13.914 1.341 1 73.5 376 THR A CA 1
ATOM 2936 C C . THR A 1 376 ? 29.812 14.609 2.619 1 73.5 376 THR A C 1
ATOM 2938 O O . THR A 1 376 ? 30.25 15.758 2.586 1 73.5 376 THR A O 1
ATOM 2941 N N . CYS A 1 377 ? 29.438 13.984 3.715 1 76.81 377 CYS A N 1
ATOM 2942 C CA . CYS A 1 377 ? 29.922 14.445 5.012 1 76.81 377 CYS A CA 1
ATOM 2943 C C . CYS A 1 377 ? 31.328 13.906 5.293 1 76.81 377 CYS A C 1
ATOM 2945 O O . CYS A 1 377 ? 31.531 13.156 6.254 1 76.81 377 CYS A O 1
ATOM 2947 N N . ASN A 1 378 ? 32.312 14.305 4.398 1 79.12 378 ASN A N 1
ATOM 2948 C CA . ASN A 1 378 ? 33.656 13.742 4.539 1 79.12 378 ASN A CA 1
ATOM 2949 C C . ASN A 1 378 ? 34.594 14.695 5.277 1 79.12 378 ASN A C 1
ATOM 2951 O O . ASN A 1 378 ? 35.812 14.555 5.215 1 79.12 378 ASN A O 1
ATOM 2955 N N . GLY A 1 379 ? 34 15.648 5.977 1 88.62 379 GLY A N 1
ATOM 2956 C CA . GLY A 1 379 ? 34.875 16.531 6.746 1 88.62 379 GLY A CA 1
ATOM 2957 C C . GLY A 1 379 ? 35.5 15.836 7.926 1 88.62 379 GLY A C 1
ATOM 2958 O O . GLY A 1 379 ? 34.938 14.898 8.5 1 88.62 379 GLY A O 1
ATOM 2959 N N . THR A 1 380 ? 36.781 16.219 8.188 1 91.06 380 THR A N 1
ATOM 2960 C CA . THR A 1 380 ? 37.5 15.562 9.281 1 91.06 380 THR A CA 1
ATOM 2961 C C . THR A 1 380 ? 37.938 16.594 10.32 1 91.06 380 THR A C 1
ATOM 2963 O O . THR A 1 380 ? 38.531 16.219 11.336 1 91.06 380 THR A O 1
ATOM 2966 N N . TYR A 1 381 ? 37.531 17.781 10.086 1 93.06 381 TYR A N 1
ATOM 2967 C CA . TYR A 1 381 ? 37.969 18.828 10.992 1 93.06 381 TYR A CA 1
ATOM 2968 C C . TYR A 1 381 ? 37.188 18.781 12.297 1 93.06 381 TYR A C 1
ATOM 2970 O O . TYR A 1 381 ? 35.969 18.906 12.305 1 93.06 381 TYR A O 1
ATOM 2978 N N . ALA A 1 382 ? 37.906 18.484 13.461 1 94.88 382 ALA A N 1
ATOM 2979 C CA . ALA A 1 382 ? 37.312 18.422 14.797 1 94.88 382 ALA A CA 1
ATOM 2980 C C . ALA A 1 382 ? 38.219 19.094 15.82 1 94.88 382 ALA A C 1
ATOM 2982 O O . ALA A 1 382 ? 38.969 18.422 16.531 1 94.88 382 ALA A O 1
ATOM 2983 N N . PRO A 1 383 ? 38.062 20.359 15.859 1 93 383 PRO A N 1
ATOM 2984 C CA . PRO A 1 383 ? 38.906 21.047 16.828 1 93 383 PRO A CA 1
ATOM 2985 C C . PRO A 1 383 ? 38.5 20.766 18.266 1 93 383 PRO A C 1
ATOM 2987 O O . PRO A 1 383 ? 37.375 20.344 18.531 1 93 383 PRO A O 1
ATOM 2990 N N . ALA A 1 384 ? 39.406 20.984 19.203 1 90.06 384 ALA A N 1
ATOM 2991 C CA . ALA A 1 384 ? 39.156 20.703 20.625 1 90.06 384 ALA A CA 1
ATOM 2992 C C . ALA A 1 384 ? 38.188 21.703 21.219 1 90.06 384 ALA A C 1
ATOM 2994 O O . ALA A 1 384 ? 37.375 21.344 22.078 1 90.06 384 ALA A O 1
ATOM 2995 N N . GLN A 1 385 ? 38.375 22.938 20.688 1 90 385 GLN A N 1
ATOM 2996 C CA . GLN A 1 385 ? 37.469 23.953 21.203 1 90 385 GLN A CA 1
ATOM 2997 C C . GLN A 1 385 ? 36.781 24.703 20.078 1 90 385 GLN A C 1
ATOM 2999 O O . GLN A 1 385 ? 37.406 25 19.047 1 90 385 GLN A O 1
ATOM 3004 N N . LEU A 1 386 ? 35.469 24.906 20.266 1 93.44 386 LEU A N 1
ATOM 3005 C CA . LEU A 1 386 ? 34.656 25.672 19.328 1 93.44 386 LEU A CA 1
ATOM 3006 C C . LEU A 1 386 ? 34.094 26.922 20 1 93.44 386 LEU A C 1
ATOM 3008 O O . LEU A 1 386 ? 33.469 26.828 21.047 1 93.44 386 LEU A O 1
ATOM 3012 N N . SER A 1 387 ? 34.344 28.078 19.469 1 92.94 387 SER A N 1
ATOM 3013 C CA . SER A 1 387 ? 33.875 29.328 20.047 1 92.94 387 SER A CA 1
ATOM 3014 C C . SER A 1 387 ? 32.406 29.609 19.688 1 92.94 387 SER A C 1
ATOM 3016 O O . SER A 1 387 ? 31.688 30.234 20.453 1 92.94 387 SER A O 1
ATOM 3018 N N . GLY A 1 388 ? 32 29.109 18.547 1 95.12 388 GLY A N 1
ATOM 3019 C CA . GLY A 1 388 ? 30.625 29.312 18.125 1 95.12 388 GLY A CA 1
ATOM 3020 C C . GLY A 1 388 ? 30.422 30.547 17.281 1 95.12 388 GLY A C 1
ATOM 3021 O O . GLY A 1 388 ? 29.344 31.141 17.297 1 95.12 388 GLY A O 1
ATOM 3022 N N . HIS A 1 389 ? 31.469 31.078 16.641 1 96.62 389 HIS A N 1
ATOM 3023 C CA . HIS A 1 389 ? 31.375 32.188 15.695 1 96.62 389 HIS A CA 1
ATOM 3024 C C . HIS A 1 389 ? 30.797 31.719 14.359 1 96.62 389 HIS A C 1
ATOM 3026 O O . HIS A 1 389 ? 31.328 30.812 13.734 1 96.62 389 HIS A O 1
ATOM 3032 N N . ILE A 1 390 ? 29.641 32.281 13.953 1 97.38 390 ILE A N 1
ATOM 3033 C CA . ILE A 1 390 ? 28.984 31.891 12.711 1 97.38 390 ILE A CA 1
ATOM 3034 C C . ILE A 1 390 ? 29.047 33.062 11.719 1 97.38 390 ILE A C 1
ATOM 3036 O O . ILE A 1 390 ? 28.812 34.219 12.078 1 97.38 390 ILE A O 1
ATOM 3040 N N . GLN A 1 391 ? 29.375 32.719 10.492 1 97.25 391 GLN A N 1
ATOM 3041 C CA . GLN A 1 391 ? 29.438 33.75 9.445 1 97.25 391 GLN A CA 1
ATOM 3042 C C . GLN A 1 391 ? 28.797 33.25 8.156 1 97.25 391 GLN A C 1
ATOM 3044 O O . GLN A 1 391 ? 29.172 32.188 7.633 1 97.25 391 GLN A O 1
ATOM 3049 N N . PHE A 1 392 ? 27.781 33.938 7.719 1 97.25 392 PHE A N 1
ATOM 3050 C CA . PHE A 1 392 ? 27.219 33.75 6.387 1 97.25 392 PHE A CA 1
ATOM 3051 C C . PHE A 1 392 ? 27.844 34.719 5.395 1 97.25 392 PHE A C 1
ATOM 3053 O O . PHE A 1 392 ? 27.797 35.938 5.609 1 97.25 392 PHE A O 1
ATOM 3060 N N . LYS A 1 393 ? 28.406 34.188 4.355 1 96.94 393 LYS A N 1
ATOM 3061 C CA . LYS A 1 393 ? 29.031 35.031 3.338 1 96.94 393 LYS A CA 1
ATOM 3062 C C . LYS A 1 393 ? 28.344 34.875 1.988 1 96.94 393 LYS A C 1
ATOM 3064 O O . LYS A 1 393 ? 28.656 33.938 1.237 1 96.94 393 LYS A O 1
ATOM 3069 N N . ASP A 1 394 ? 27.484 35.781 1.584 1 96.25 394 ASP A N 1
ATOM 3070 C CA . ASP A 1 394 ? 26.781 35.812 0.3 1 96.25 394 ASP A CA 1
ATOM 3071 C C . ASP A 1 394 ? 26.188 34.469 -0.046 1 96.25 394 ASP A C 1
ATOM 3073 O O . ASP A 1 394 ? 26.422 33.938 -1.132 1 96.25 394 ASP A O 1
ATOM 3077 N N . VAL A 1 395 ? 25.5 34 0.884 1 96.62 395 VAL A N 1
ATOM 3078 C CA . VAL A 1 395 ? 24.953 32.656 0.742 1 96.62 395 VAL A CA 1
ATOM 3079 C C . VAL A 1 395 ? 23.672 32.688 -0.083 1 96.62 395 VAL A C 1
ATOM 3081 O O . VAL A 1 395 ? 22.75 33.438 0.239 1 96.62 395 VAL A O 1
ATOM 3084 N N . SER A 1 396 ? 23.625 31.938 -1.171 1 96.31 396 SER A N 1
ATOM 3085 C CA . SER A 1 396 ? 22.438 31.75 -2 1 96.31 396 SER A CA 1
ATOM 3086 C C . SER A 1 396 ? 22.016 30.297 -2.031 1 96.31 396 SER A C 1
ATOM 3088 O O . SER A 1 396 ? 22.859 29.391 -2.02 1 96.31 396 SER A O 1
ATOM 3090 N N . PHE A 1 397 ? 20.672 30.094 -1.958 1 94.5 397 PHE A N 1
ATOM 3091 C CA . PHE A 1 397 ? 20.219 28.719 -1.885 1 94.5 397 PHE A CA 1
ATOM 3092 C C . PHE A 1 397 ? 18.844 28.578 -2.523 1 94.5 397 PHE A C 1
ATOM 3094 O O . PHE A 1 397 ? 18 29.469 -2.412 1 94.5 397 PHE A O 1
ATOM 3101 N N . SER A 1 398 ? 18.688 27.516 -3.266 1 91.94 398 SER A N 1
ATOM 3102 C CA . SER A 1 398 ? 17.406 27.047 -3.783 1 91.94 398 SER A CA 1
ATOM 3103 C C . SER A 1 398 ? 17.203 25.562 -3.498 1 91.94 398 SER A C 1
ATOM 3105 O O . SER A 1 398 ? 18.141 24.781 -3.588 1 91.94 398 SER A O 1
ATOM 3107 N N . TYR A 1 399 ? 16.047 25.266 -3.016 1 86 399 TYR A N 1
ATOM 3108 C CA . TYR A 1 399 ? 15.75 23.859 -2.75 1 86 399 TYR A CA 1
ATOM 3109 C C . TYR A 1 399 ? 15.805 23.031 -4.031 1 86 399 TYR A C 1
ATOM 3111 O O . TYR A 1 399 ? 15.375 23.5 -5.09 1 86 399 TYR A O 1
ATOM 3119 N N . PRO A 1 400 ? 16.328 21.859 -3.938 1 80.06 400 PRO A N 1
ATOM 3120 C CA . PRO A 1 400 ? 16.422 21.016 -5.129 1 80.06 400 PRO A CA 1
ATOM 3121 C C . PRO A 1 400 ? 15.055 20.688 -5.738 1 80.06 400 PRO A C 1
ATOM 3123 O O . PRO A 1 400 ? 14.961 20.438 -6.941 1 80.06 400 PRO A O 1
ATOM 3126 N N . SER A 1 401 ? 14.039 20.734 -4.953 1 71.62 401 SER A N 1
ATOM 3127 C CA . SER A 1 401 ? 12.688 20.484 -5.453 1 71.62 401 SER A CA 1
ATOM 3128 C C . SER A 1 401 ? 12.219 21.625 -6.352 1 71.62 401 SER A C 1
ATOM 3130 O O . SER A 1 401 ? 11.391 21.422 -7.242 1 71.62 401 SER A O 1
ATOM 3132 N N . ASN A 1 402 ? 12.648 22.797 -6.062 1 77.19 402 ASN A N 1
ATOM 3133 C CA . ASN A 1 402 ? 12.336 23.984 -6.867 1 77.19 402 ASN A CA 1
ATOM 3134 C C . ASN A 1 402 ? 13.555 24.875 -7.055 1 77.19 402 ASN A C 1
ATOM 3136 O O . ASN A 1 402 ? 13.719 25.875 -6.355 1 77.19 402 ASN A O 1
ATOM 3140 N N . ARG A 1 403 ? 14.289 24.625 -8.031 1 77.81 403 ARG A N 1
ATOM 3141 C CA . ARG A 1 403 ? 15.562 25.297 -8.25 1 77.81 403 ARG A CA 1
ATOM 3142 C C . ARG A 1 403 ? 15.344 26.688 -8.844 1 77.81 403 ARG A C 1
ATOM 3144 O O . ARG A 1 403 ? 16.219 27.547 -8.773 1 77.81 403 ARG A O 1
ATOM 3151 N N . GLU A 1 404 ? 14.125 26.906 -9.297 1 76.19 404 GLU A N 1
ATOM 3152 C CA . GLU A 1 404 ? 13.852 28.188 -9.93 1 76.19 404 GLU A CA 1
ATOM 3153 C C . GLU A 1 404 ? 13.578 29.266 -8.898 1 76.19 404 GLU A C 1
ATOM 3155 O O . GLU A 1 404 ? 13.805 30.453 -9.156 1 76.19 404 GLU A O 1
ATOM 3160 N N . ARG A 1 405 ? 13.211 28.812 -7.785 1 80.19 405 ARG A N 1
ATOM 3161 C CA . ARG A 1 405 ? 12.906 29.781 -6.742 1 80.19 405 ARG A CA 1
ATOM 3162 C C . ARG A 1 405 ? 14.07 29.922 -5.77 1 80.19 405 ARG A C 1
ATOM 3164 O O . ARG A 1 405 ? 14.352 29.016 -4.984 1 80.19 405 ARG A O 1
ATOM 3171 N N . MET A 1 406 ? 14.703 31.062 -5.902 1 87.88 406 MET A N 1
ATOM 3172 C CA . MET A 1 406 ? 15.773 31.344 -4.957 1 87.88 406 MET A CA 1
ATOM 3173 C C . MET A 1 406 ? 15.211 31.75 -3.596 1 87.88 406 MET A C 1
ATOM 3175 O O . MET A 1 406 ? 14.578 32.781 -3.463 1 87.88 406 MET A O 1
ATOM 3179 N N . VAL A 1 407 ? 15.406 30.922 -2.617 1 90.19 407 VAL A N 1
ATOM 3180 C CA . VAL A 1 407 ? 14.867 31.156 -1.281 1 90.19 407 VAL A CA 1
ATOM 3181 C C . VAL A 1 407 ? 15.773 32.125 -0.529 1 90.19 407 VAL A C 1
ATOM 3183 O O . VAL A 1 407 ? 15.289 33 0.198 1 90.19 407 VAL A O 1
ATOM 3186 N N . LEU A 1 408 ? 17.078 31.938 -0.629 1 94.25 408 LEU A N 1
ATOM 3187 C CA . LEU A 1 408 ? 18.078 32.875 -0.108 1 94.25 408 LEU A CA 1
ATOM 3188 C C . LEU A 1 408 ? 18.891 33.5 -1.239 1 94.25 408 LEU A C 1
ATOM 3190 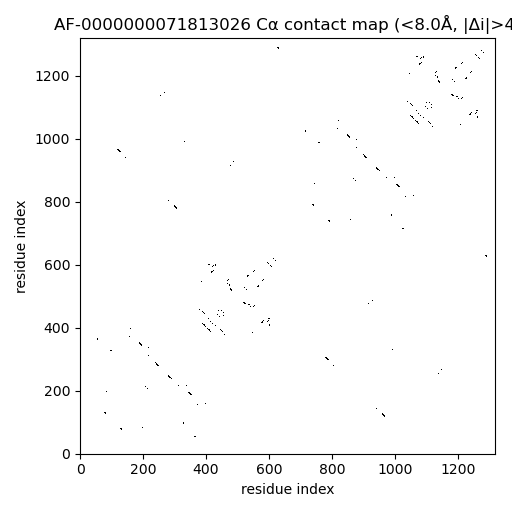O O . LEU A 1 408 ? 19.297 32.781 -2.168 1 94.25 408 LEU A O 1
ATOM 3194 N N . ASP A 1 409 ? 19.047 34.781 -1.185 1 95.06 409 ASP A N 1
ATOM 3195 C CA . ASP A 1 409 ? 19.766 35.5 -2.217 1 95.06 409 ASP A CA 1
ATOM 3196 C C . ASP A 1 409 ? 20.891 36.344 -1.609 1 95.06 409 ASP A C 1
ATOM 3198 O O . ASP A 1 409 ? 20.672 37.469 -1.189 1 95.06 409 ASP A O 1
ATOM 3202 N N . LYS A 1 410 ? 22.062 35.875 -1.616 1 94.44 410 LYS A N 1
ATOM 3203 C CA . LYS A 1 410 ? 23.281 36.531 -1.149 1 94.44 410 LYS A CA 1
ATOM 3204 C C . LYS A 1 410 ? 23.109 37.031 0.278 1 94.44 410 LYS A C 1
ATOM 3206 O O . LYS A 1 410 ? 23.359 38.219 0.552 1 94.44 410 LYS A O 1
ATOM 3211 N N . VAL A 1 411 ? 22.719 36.188 1.138 1 95.81 411 VAL A N 1
ATOM 3212 C CA . VAL A 1 411 ? 22.516 36.531 2.545 1 95.81 411 VAL A CA 1
ATOM 3213 C C . VAL A 1 411 ? 23.859 36.531 3.273 1 95.81 411 VAL A C 1
ATOM 3215 O O . VAL A 1 411 ? 24.625 35.594 3.176 1 95.81 411 VAL A O 1
ATOM 3218 N N . SER A 1 412 ? 24.125 37.656 3.922 1 96.38 412 SER A N 1
ATOM 3219 C CA . SER A 1 412 ? 25.359 37.781 4.695 1 96.38 412 SER A CA 1
ATOM 3220 C C . SER A 1 412 ? 25.078 38.312 6.09 1 96.38 412 SER A C 1
ATOM 3222 O O . SER A 1 412 ? 24.359 39.312 6.246 1 96.38 412 SER A O 1
ATOM 3224 N N . PHE A 1 413 ? 25.562 37.656 7.098 1 95.56 413 PHE A N 1
ATOM 3225 C CA . PHE A 1 413 ? 25.516 38.125 8.469 1 95.56 413 PHE A CA 1
ATOM 3226 C C . PHE A 1 413 ? 26.5 37.375 9.352 1 95.56 413 PHE A C 1
ATOM 3228 O O . PHE A 1 413 ? 27.078 36.375 8.93 1 95.56 413 PHE A O 1
ATOM 3235 N N . GLU A 1 414 ? 26.734 37.938 10.492 1 95.56 414 GLU A N 1
ATOM 3236 C CA . GLU A 1 414 ? 27.688 37.344 11.422 1 95.56 414 GLU A CA 1
ATOM 3237 C C . GLU A 1 414 ? 27.094 37.25 12.828 1 95.56 414 GLU A C 1
ATOM 3239 O O . GLU A 1 414 ? 26.375 38.156 13.273 1 95.56 414 GLU A O 1
ATOM 3244 N N . ALA A 1 415 ? 27.297 36.125 13.414 1 95.81 415 ALA A N 1
ATOM 3245 C CA . ALA A 1 415 ? 26.922 35.906 14.812 1 95.81 415 ALA A CA 1
ATOM 3246 C C . ALA A 1 415 ? 28.156 35.688 15.68 1 95.81 415 ALA A C 1
ATOM 3248 O O . ALA A 1 415 ? 28.891 34.719 15.492 1 95.81 415 ALA A O 1
ATOM 3249 N N . LYS A 1 416 ? 28.328 36.562 16.625 1 95.62 416 LYS A N 1
ATOM 3250 C CA . LYS A 1 416 ? 29.469 36.469 17.516 1 95.62 416 LYS A CA 1
ATOM 3251 C C . LYS A 1 416 ? 29.25 35.438 18.594 1 95.62 416 LYS A C 1
ATOM 3253 O O . LYS A 1 416 ? 28.109 35.062 18.906 1 95.62 416 LYS A O 1
ATOM 3258 N N . PRO A 1 417 ? 30.422 34.906 19.141 1 95.5 417 PRO A N 1
ATOM 3259 C CA . PRO A 1 417 ? 30.281 33.906 20.203 1 95.5 417 PRO A CA 1
ATOM 3260 C C . PRO A 1 417 ? 29.5 34.438 21.406 1 95.5 417 PRO A C 1
ATOM 3262 O O . PRO A 1 417 ? 29.797 35.531 21.906 1 95.5 417 PRO A O 1
ATOM 3265 N N . GLY A 1 418 ? 28.438 33.688 21.781 1 92.88 418 GLY A N 1
ATOM 3266 C CA . GLY A 1 418 ? 27.656 34.062 22.953 1 92.88 418 GLY A CA 1
ATOM 3267 C C . GLY A 1 418 ? 26.516 35 22.625 1 92.88 418 GLY A C 1
ATOM 3268 O O . GLY A 1 418 ? 25.75 35.375 23.516 1 92.88 418 GLY A O 1
ATOM 3269 N N . GLU A 1 419 ? 26.422 35.344 21.391 1 94.56 419 GLU A N 1
ATOM 3270 C CA . GLU A 1 419 ? 25.406 36.281 20.953 1 94.56 419 GLU A CA 1
ATOM 3271 C C . GLU A 1 419 ? 24.078 35.594 20.672 1 94.56 419 GLU A C 1
ATOM 3273 O O . GLU A 1 419 ? 24.078 34.469 20.125 1 94.56 419 GLU A O 1
ATOM 3278 N N . VAL A 1 420 ? 22.984 36.219 21.094 1 94.06 420 VAL A N 1
ATOM 3279 C CA . VAL A 1 420 ? 21.656 35.719 20.766 1 94.06 420 VAL A CA 1
ATOM 3280 C C . VAL A 1 420 ? 21.062 36.531 19.625 1 94.06 420 VAL A C 1
ATOM 3282 O O . VAL A 1 420 ? 20.812 37.719 19.766 1 94.06 420 VAL A O 1
ATOM 3285 N N . ILE A 1 421 ? 20.859 35.844 18.438 1 94.31 421 ILE A N 1
ATOM 3286 C CA . ILE A 1 421 ? 20.328 36.531 17.266 1 94.31 421 ILE A CA 1
ATOM 3287 C C . ILE A 1 421 ? 18.922 36 16.953 1 94.31 421 ILE A C 1
ATOM 3289 O O . ILE A 1 421 ? 18.688 34.781 16.969 1 94.31 421 ILE A O 1
ATOM 3293 N N . ALA A 1 422 ? 18.016 36.906 16.703 1 93.12 422 ALA A N 1
ATOM 3294 C CA . ALA A 1 422 ? 16.656 36.531 16.312 1 93.12 422 ALA A CA 1
ATOM 3295 C C . ALA A 1 422 ? 16.438 36.781 14.828 1 93.12 422 ALA A C 1
ATOM 3297 O O . ALA A 1 422 ? 16.75 37.875 14.328 1 93.12 422 ALA A O 1
ATOM 3298 N N . LEU A 1 423 ? 16.016 35.812 14.172 1 92.81 423 LEU A N 1
ATOM 3299 C CA . LEU A 1 423 ? 15.602 35.938 12.781 1 92.81 423 LEU A CA 1
ATOM 3300 C C . LEU A 1 423 ? 14.094 36.188 12.68 1 92.81 423 LEU A C 1
ATOM 3302 O O . LEU A 1 423 ? 13.305 35.344 13.133 1 92.81 423 LEU A O 1
ATOM 3306 N N . VAL A 1 424 ? 13.734 37.344 12.07 1 89.06 424 VAL A N 1
ATOM 3307 C CA . VAL A 1 424 ? 12.328 37.688 11.953 1 89.06 424 VAL A CA 1
ATOM 3308 C C . VAL A 1 424 ? 11.984 38 10.5 1 89.06 424 VAL A C 1
ATOM 3310 O O . VAL A 1 424 ? 12.844 38.438 9.734 1 89.06 424 VAL A O 1
ATOM 3313 N N . GLY A 1 425 ? 10.852 37.656 10.141 1 84.25 425 GLY A N 1
ATOM 3314 C CA . GLY A 1 425 ? 10.375 37.875 8.781 1 84.25 425 GLY A CA 1
ATOM 3315 C C . GLY A 1 425 ? 9.07 37.156 8.477 1 84.25 425 GLY A C 1
ATOM 3316 O O . GLY A 1 425 ? 8.555 36.406 9.312 1 84.25 425 GLY A O 1
ATOM 3317 N N . GLN A 1 426 ? 8.609 37.406 7.32 1 77.12 426 GLN A N 1
ATOM 3318 C CA . GLN A 1 426 ? 7.367 36.781 6.898 1 77.12 426 GLN A CA 1
ATOM 3319 C C . GLN A 1 426 ? 7.582 35.281 6.617 1 77.12 426 GLN A C 1
ATOM 3321 O O . GLN A 1 426 ? 8.719 34.844 6.512 1 77.12 426 GLN A O 1
ATOM 3326 N N . SER A 1 427 ? 6.488 34.531 6.637 1 74 427 SER A N 1
ATOM 3327 C CA . SER A 1 427 ? 6.582 33.125 6.309 1 74 427 SER A CA 1
ATOM 3328 C C . SER A 1 427 ? 7.148 32.906 4.906 1 74 427 SER A C 1
ATOM 3330 O O . SER A 1 427 ? 6.785 33.625 3.973 1 74 427 SER A O 1
ATOM 3332 N N . GLY A 1 428 ? 8.078 32.094 4.793 1 76.88 428 GLY A N 1
ATOM 3333 C CA . GLY A 1 428 ? 8.664 31.781 3.498 1 76.88 428 GLY A CA 1
ATOM 3334 C C . GLY A 1 428 ? 9.82 32.719 3.143 1 76.88 428 GLY A C 1
ATOM 3335 O O . GLY A 1 428 ? 10.352 32.656 2.031 1 76.88 428 GLY A O 1
ATOM 3336 N N . SER A 1 429 ? 10.148 33.531 4.082 1 81.62 429 SER A N 1
ATOM 3337 C CA . SER A 1 429 ? 11.195 34.5 3.785 1 81.62 429 SER A CA 1
ATOM 3338 C C . SER A 1 429 ? 12.57 33.844 3.752 1 81.62 429 SER A C 1
ATOM 3340 O O . SER A 1 429 ? 13.523 34.406 3.223 1 81.62 429 SER A O 1
ATOM 3342 N N . GLY A 1 430 ? 12.703 32.625 4.32 1 88 430 GLY A N 1
ATOM 3343 C CA . GLY A 1 430 ? 13.969 31.922 4.266 1 88 430 GLY A CA 1
ATOM 3344 C C . GLY A 1 430 ? 14.586 31.688 5.637 1 88 430 GLY A C 1
ATOM 3345 O O . GLY A 1 430 ? 15.703 31.172 5.742 1 88 430 GLY A O 1
ATOM 3346 N N . LYS A 1 431 ? 13.953 32.031 6.68 1 89.75 431 LYS A N 1
ATOM 3347 C CA . LYS A 1 431 ? 14.469 31.906 8.039 1 89.75 431 LYS A CA 1
ATOM 3348 C C . LYS A 1 431 ? 14.852 30.469 8.352 1 89.75 431 LYS A C 1
ATOM 3350 O O . LYS A 1 431 ? 15.977 30.188 8.781 1 89.75 431 LYS A O 1
ATOM 3355 N N . SER A 1 432 ? 13.93 29.547 8.109 1 89.38 432 SER A N 1
ATOM 3356 C CA . SER A 1 432 ? 14.172 28.141 8.406 1 89.38 432 SER A CA 1
ATOM 3357 C C . SER A 1 432 ? 15.266 27.562 7.516 1 89.38 432 SER A C 1
ATOM 3359 O O . SER A 1 432 ? 15.984 26.641 7.918 1 89.38 432 SER A O 1
ATOM 3361 N N . THR A 1 433 ? 15.391 28.094 6.359 1 92.56 433 THR A N 1
ATOM 3362 C CA . THR A 1 433 ? 16.422 27.656 5.426 1 92.56 433 THR A CA 1
ATOM 3363 C C . THR A 1 433 ? 17.812 27.953 5.977 1 92.56 433 THR A C 1
ATOM 3365 O O . THR A 1 433 ? 18.75 27.172 5.789 1 92.56 433 THR A O 1
ATOM 3368 N N . CYS A 1 434 ? 17.906 29.062 6.668 1 94.56 434 CYS A N 1
ATOM 3369 C CA . CYS A 1 434 ? 19.188 29.406 7.285 1 94.56 434 CYS A CA 1
ATOM 3370 C C . CYS A 1 434 ? 19.609 28.344 8.297 1 94.56 434 CYS A C 1
ATOM 3372 O O . CYS A 1 434 ? 20.75 27.906 8.312 1 94.56 434 CYS A O 1
ATOM 3374 N N . ILE A 1 435 ? 18.672 27.906 9.062 1 93.81 435 ILE A N 1
ATOM 3375 C CA . ILE A 1 435 ? 18.938 26.891 10.078 1 93.81 435 ILE A CA 1
ATOM 3376 C C . ILE A 1 435 ? 19.266 25.562 9.398 1 93.81 435 ILE A C 1
ATOM 3378 O O . ILE A 1 435 ? 20.172 24.844 9.828 1 93.81 435 ILE A O 1
ATOM 3382 N N . SER A 1 436 ? 18.562 25.25 8.375 1 93.44 436 SER A N 1
ATOM 3383 C CA . SER A 1 436 ? 18.781 24 7.652 1 93.44 436 SER A CA 1
ATOM 3384 C C . SER A 1 436 ? 20.172 23.938 7.047 1 93.44 436 SER A C 1
ATOM 3386 O O . SER A 1 436 ? 20.781 22.875 6.992 1 93.44 436 SER A O 1
ATOM 3388 N N . LEU A 1 437 ? 20.625 25.078 6.582 1 94.31 437 LEU A N 1
ATOM 3389 C CA . LEU A 1 437 ? 21.953 25.141 5.996 1 94.31 437 LEU A CA 1
ATOM 3390 C C . LEU A 1 437 ? 23.031 25.016 7.07 1 94.31 437 LEU A C 1
ATOM 3392 O O . LEU A 1 437 ? 24.078 24.391 6.84 1 94.31 437 LEU A O 1
ATOM 3396 N N . LEU A 1 438 ? 22.75 25.578 8.211 1 94.75 438 LEU A N 1
ATOM 3397 C CA . LEU A 1 438 ? 23.672 25.469 9.328 1 94.75 438 LEU A CA 1
ATOM 3398 C C . LEU A 1 438 ? 23.812 24.031 9.789 1 94.75 438 LEU A C 1
ATOM 3400 O O . LEU A 1 438 ? 24.891 23.594 10.195 1 94.75 438 LEU A O 1
ATOM 3404 N N . GLU A 1 439 ? 22.734 23.312 9.734 1 93.12 439 GLU A N 1
ATOM 3405 C CA . GLU A 1 439 ? 22.719 21.922 10.133 1 93.12 439 GLU A CA 1
ATOM 3406 C C . GLU A 1 439 ? 23.25 21.016 9.016 1 93.12 439 GLU A C 1
ATOM 3408 O O . GLU A 1 439 ? 23.312 19.797 9.172 1 93.12 439 GLU A O 1
ATOM 3413 N N . ARG A 1 440 ? 23.547 21.609 7.922 1 91.56 440 ARG A N 1
ATOM 3414 C CA . ARG A 1 440 ? 24.078 20.922 6.75 1 91.56 440 ARG A CA 1
ATOM 3415 C C . ARG A 1 440 ? 23.094 19.891 6.215 1 91.56 440 ARG A C 1
ATOM 3417 O O . ARG A 1 440 ? 23.484 18.781 5.855 1 91.56 440 ARG A O 1
ATOM 3424 N N . PHE A 1 441 ? 21.875 20.281 6.352 1 90.5 441 PHE A N 1
ATOM 3425 C CA . PHE A 1 441 ? 20.875 19.469 5.668 1 90.5 441 PHE A CA 1
ATOM 3426 C C . PHE A 1 441 ? 21 19.609 4.156 1 90.5 441 PHE A C 1
ATOM 3428 O O . PHE A 1 441 ? 20.688 18.672 3.412 1 90.5 441 PHE A O 1
ATOM 3435 N N . TYR A 1 442 ? 21.422 20.812 3.799 1 90.69 442 TYR A N 1
ATOM 3436 C CA . TYR A 1 442 ? 21.625 21.172 2.4 1 90.69 442 TYR A CA 1
ATOM 3437 C C . TYR A 1 442 ? 22.953 21.906 2.213 1 90.69 442 TYR A C 1
ATOM 3439 O O . TYR A 1 442 ? 23.578 22.328 3.188 1 90.69 442 TYR A O 1
ATOM 3447 N N . GLU A 1 443 ? 23.297 21.969 0.975 1 90.31 443 GLU A N 1
ATOM 3448 C CA . GLU A 1 443 ? 24.484 22.75 0.612 1 90.31 443 GLU A CA 1
ATOM 3449 C C . GLU A 1 443 ? 24.094 24.016 -0.157 1 90.31 443 GLU A C 1
ATOM 3451 O O . GLU A 1 443 ? 23.219 23.969 -1.022 1 90.31 443 GLU A O 1
ATOM 3456 N N . PRO A 1 444 ? 24.688 25.062 0.299 1 92.62 444 PRO A N 1
ATOM 3457 C CA . PRO A 1 444 ? 24.375 26.297 -0.422 1 92.62 444 PRO A CA 1
ATOM 3458 C C . PRO A 1 444 ? 24.812 26.25 -1.887 1 92.62 444 PRO A C 1
ATOM 3460 O O . PRO A 1 444 ? 25.766 25.562 -2.229 1 92.62 444 PRO A O 1
ATOM 3463 N N . ALA A 1 445 ? 24.094 26.906 -2.713 1 90.62 445 ALA A N 1
ATOM 3464 C CA . ALA A 1 445 ? 24.391 26.984 -4.141 1 90.62 445 ALA A CA 1
ATOM 3465 C C . ALA A 1 445 ? 25.609 27.859 -4.398 1 90.62 445 ALA A C 1
ATOM 3467 O O . ALA A 1 445 ? 26.453 27.547 -5.238 1 90.62 445 ALA A O 1
ATOM 3468 N N . SER A 1 446 ? 25.594 28.984 -3.799 1 93.56 446 SER A N 1
ATOM 3469 C CA . SER A 1 446 ? 26.734 29.906 -3.846 1 93.56 446 SER A CA 1
ATOM 3470 C C . SER A 1 446 ? 26.984 30.547 -2.484 1 93.56 446 SER A C 1
ATOM 3472 O O . SER A 1 446 ? 26.109 30.562 -1.631 1 93.56 446 SER A O 1
ATOM 3474 N N . GLY A 1 447 ? 28.234 30.906 -2.268 1 94.94 447 GLY A N 1
ATOM 3475 C CA . GLY A 1 447 ? 28.625 31.438 -0.971 1 94.94 447 GLY A CA 1
ATOM 3476 C C . GLY A 1 447 ? 29.125 30.375 -0.016 1 94.94 447 GLY A C 1
ATOM 3477 O O . GLY A 1 447 ? 29.344 29.219 -0.415 1 94.94 447 GLY A O 1
ATOM 3478 N N . GLU A 1 448 ? 29.453 30.844 1.201 1 95.44 448 GLU A N 1
ATOM 3479 C CA . GLU A 1 448 ? 29.953 29.875 2.166 1 95.44 448 GLU A CA 1
ATOM 3480 C C . GLU A 1 448 ? 29.5 30.219 3.582 1 95.44 448 GLU A C 1
ATOM 3482 O O . GLU A 1 448 ? 29.219 31.375 3.887 1 95.44 448 GLU A O 1
ATOM 3487 N N . ILE A 1 449 ? 29.359 29.234 4.359 1 96.62 449 ILE A N 1
ATOM 3488 C CA . ILE A 1 449 ? 29.062 29.359 5.777 1 96.62 449 ILE A CA 1
ATOM 3489 C C . ILE A 1 449 ? 30.266 28.938 6.605 1 96.62 449 ILE A C 1
ATOM 3491 O O . ILE A 1 449 ? 30.812 27.844 6.406 1 96.62 449 ILE A O 1
ATOM 3495 N N . LEU A 1 450 ? 30.641 29.859 7.441 1 97.25 450 LEU A N 1
ATOM 3496 C CA . LEU A 1 450 ? 31.812 29.594 8.258 1 97.25 450 LEU A CA 1
ATOM 3497 C C . LEU A 1 450 ? 31.453 29.5 9.734 1 97.25 450 LEU A C 1
ATOM 3499 O O . LEU A 1 450 ? 30.594 30.25 10.211 1 97.25 450 LEU A O 1
ATOM 3503 N N . ILE A 1 451 ? 32.094 28.578 10.406 1 96.62 451 ILE A N 1
ATOM 3504 C CA . ILE A 1 451 ? 32.062 28.484 11.859 1 96.62 451 ILE A CA 1
ATOM 3505 C C . ILE A 1 451 ? 33.469 28.625 12.422 1 96.62 451 ILE A C 1
ATOM 3507 O O . ILE A 1 451 ? 34.344 27.828 12.102 1 96.62 451 ILE A O 1
ATOM 3511 N N . ASP A 1 452 ? 33.688 29.547 13.18 1 96.06 452 ASP A N 1
ATOM 3512 C CA . ASP A 1 452 ? 35.031 29.859 13.68 1 96.06 452 ASP A CA 1
ATOM 3513 C C . ASP A 1 452 ? 36.031 29.969 12.539 1 96.06 452 ASP A C 1
ATOM 3515 O O . ASP A 1 452 ? 37.094 29.344 12.57 1 96.06 452 ASP A O 1
ATOM 3519 N N . SER A 1 453 ? 35.656 30.562 11.453 1 93.5 453 SER A N 1
ATOM 3520 C CA . SER A 1 453 ? 36.469 30.938 10.312 1 93.5 453 SER A CA 1
ATOM 3521 C C . SER A 1 453 ? 36.812 29.734 9.445 1 93.5 453 SER A C 1
ATOM 3523 O O . SER A 1 453 ? 37.688 29.812 8.586 1 93.5 453 SER A O 1
ATOM 3525 N N . HIS A 1 454 ? 36.188 28.641 9.672 1 95.62 454 HIS A N 1
ATOM 3526 C CA . HIS A 1 454 ? 36.344 27.453 8.836 1 95.62 454 HIS A CA 1
ATOM 3527 C C . HIS A 1 454 ? 35.031 27.094 8.156 1 95.62 454 HIS A C 1
ATOM 3529 O O . HIS A 1 454 ? 33.969 27.172 8.766 1 95.62 454 HIS A O 1
ATOM 3535 N N . PRO A 1 455 ? 35.219 26.656 6.969 1 95 455 PRO A N 1
ATOM 3536 C CA . PRO A 1 455 ? 34 26.266 6.273 1 95 455 PRO A CA 1
ATOM 3537 C C . PRO A 1 455 ? 33.281 25.094 6.953 1 95 455 PRO A C 1
ATOM 3539 O O . PRO A 1 455 ? 33.938 24.156 7.414 1 95 455 PRO A O 1
ATOM 3542 N N . ILE A 1 456 ? 32 25.125 7.012 1 94.38 456 ILE A N 1
ATOM 3543 C CA . ILE A 1 456 ? 31.203 24.141 7.723 1 94.38 456 ILE A CA 1
ATOM 3544 C C . ILE A 1 456 ? 31.359 22.766 7.07 1 94.38 456 ILE A C 1
ATOM 3546 O O . ILE A 1 456 ? 31.266 21.75 7.742 1 94.38 456 ILE A O 1
ATOM 3550 N N . SER A 1 457 ? 31.703 22.703 5.781 1 91.62 457 SER A N 1
ATOM 3551 C CA . SER A 1 457 ? 31.844 21.469 5.027 1 91.62 457 SER A CA 1
ATOM 3552 C C . SER A 1 457 ? 33.062 20.688 5.461 1 91.62 457 SER A C 1
ATOM 3554 O O . SER A 1 457 ? 33.156 19.484 5.23 1 91.62 457 SER A O 1
ATOM 3556 N N . GLU A 1 458 ? 33.969 21.328 6.133 1 93.62 458 GLU A N 1
ATOM 3557 C CA . GLU A 1 458 ? 35.219 20.688 6.527 1 93.62 458 GLU A CA 1
ATOM 3558 C C . GLU A 1 458 ? 35.094 20.016 7.891 1 93.62 458 GLU A C 1
ATOM 3560 O O . GLU A 1 458 ? 35.906 19.188 8.258 1 93.62 458 GLU A O 1
ATOM 3565 N N . TYR A 1 459 ? 34.094 20.328 8.578 1 94.38 459 TYR A N 1
ATOM 3566 C CA . TYR A 1 459 ? 33.938 19.781 9.922 1 94.38 459 TYR A CA 1
ATOM 3567 C C . TYR A 1 459 ? 33.469 18.328 9.875 1 94.38 459 TYR A C 1
ATOM 3569 O O . TYR A 1 459 ? 32.75 17.938 8.969 1 94.38 459 TYR A O 1
ATOM 3577 N N . ASP A 1 460 ? 34 17.656 10.867 1 93.94 460 ASP A N 1
ATOM 3578 C CA . ASP A 1 460 ? 33.5 16.297 11.062 1 93.94 460 ASP A CA 1
ATOM 3579 C C . ASP A 1 460 ? 32.031 16.297 11.406 1 93.94 460 ASP A C 1
ATOM 3581 O O . ASP A 1 460 ? 31.562 17.109 12.227 1 93.94 460 ASP A O 1
ATOM 3585 N N . HIS A 1 461 ? 31.344 15.406 10.828 1 91.94 461 HIS A N 1
ATOM 3586 C CA . HIS A 1 461 ? 29.891 15.367 10.93 1 91.94 461 HIS A CA 1
ATOM 3587 C C . HIS A 1 461 ? 29.438 15.133 12.367 1 91.94 461 HIS A C 1
ATOM 3589 O O . HIS A 1 461 ? 28.562 15.836 12.875 1 91.94 461 HIS A O 1
ATOM 3595 N N . GLU A 1 462 ? 29.969 14.219 13.039 1 90.81 462 GLU A N 1
ATOM 3596 C CA . GLU A 1 462 ? 29.594 13.891 14.414 1 90.81 462 GLU A CA 1
ATOM 3597 C C . GLU A 1 462 ? 29.984 15.016 15.375 1 90.81 462 GLU A C 1
ATOM 3599 O O . GLU A 1 462 ? 29.234 15.359 16.281 1 90.81 462 GLU A O 1
ATOM 3604 N N . TYR A 1 463 ? 31.125 15.555 15.086 1 92.5 463 TYR A N 1
ATOM 3605 C CA . TYR A 1 463 ? 31.625 16.641 15.922 1 92.5 463 TYR A CA 1
ATOM 3606 C C . TYR A 1 463 ? 30.719 17.859 15.82 1 92.5 463 TYR A C 1
ATOM 3608 O O . TYR A 1 463 ? 30.312 18.438 16.844 1 92.5 463 TYR A O 1
ATOM 3616 N N . LEU A 1 464 ? 30.422 18.156 14.641 1 93.56 464 LEU A N 1
ATOM 3617 C CA . LEU A 1 464 ? 29.625 19.344 14.398 1 93.56 464 LEU A CA 1
ATOM 3618 C C . LEU A 1 464 ? 28.266 19.234 15.094 1 93.56 464 LEU A C 1
ATOM 3620 O O . LEU A 1 464 ? 27.828 20.188 15.75 1 93.56 464 LEU A O 1
ATOM 3624 N N . HIS A 1 465 ? 27.688 18.125 15.039 1 92.44 465 HIS A N 1
ATOM 3625 C CA . HIS A 1 465 ? 26.328 17.953 15.547 1 92.44 465 HIS A CA 1
ATOM 3626 C C . HIS A 1 465 ? 26.328 17.625 17.031 1 92.44 465 HIS A C 1
ATOM 3628 O O . HIS A 1 465 ? 25.281 17.547 17.656 1 92.44 465 HIS A O 1
ATOM 3634 N N . ARG A 1 466 ? 27.5 17.469 17.562 1 90.06 466 ARG A N 1
ATOM 3635 C CA . ARG A 1 466 ? 27.641 17.406 19.016 1 90.06 466 ARG A CA 1
ATOM 3636 C C . ARG A 1 466 ? 27.734 18.812 19.609 1 90.06 466 ARG A C 1
ATOM 3638 O O . ARG A 1 466 ? 27.266 19.047 20.719 1 90.06 466 ARG A O 1
ATOM 3645 N N . LYS A 1 467 ? 28.312 19.625 18.828 1 93.81 467 LYS A N 1
ATOM 3646 C CA . LYS A 1 467 ? 28.562 20.969 19.312 1 93.81 467 LYS A CA 1
ATOM 3647 C C . LYS A 1 467 ? 27.438 21.922 18.906 1 93.81 467 LYS A C 1
ATOM 3649 O O . LYS A 1 467 ? 27.312 23.016 19.453 1 93.81 467 LYS A O 1
ATOM 3654 N N . MET A 1 468 ? 26.641 21.469 18.016 1 94.5 468 MET A N 1
ATOM 3655 C CA . MET A 1 468 ? 25.5 22.234 17.547 1 94.5 468 MET A CA 1
ATOM 3656 C C . MET A 1 468 ? 24.203 21.438 17.719 1 94.5 468 MET A C 1
ATOM 3658 O O . MET A 1 468 ? 24.125 20.266 17.328 1 94.5 468 MET A O 1
ATOM 3662 N N . ALA A 1 469 ? 23.25 22.016 18.359 1 93.19 469 ALA A N 1
ATOM 3663 C CA . ALA A 1 469 ? 21.984 21.312 18.594 1 93.19 469 ALA A CA 1
ATOM 3664 C C . ALA A 1 469 ? 20.812 22.109 18.016 1 93.19 469 ALA A C 1
ATOM 3666 O O . ALA A 1 469 ? 20.797 23.344 18.062 1 93.19 469 ALA A O 1
ATOM 3667 N N . LEU A 1 470 ? 19.859 21.375 17.469 1 93.19 470 LEU A N 1
ATOM 3668 C CA . LEU A 1 470 ? 18.688 22 16.859 1 93.19 470 LEU A CA 1
ATOM 3669 C C . LEU A 1 470 ? 17.422 21.594 17.578 1 93.19 470 LEU A C 1
ATOM 3671 O O . LEU A 1 470 ? 17.234 20.422 17.938 1 93.19 470 LEU A O 1
ATOM 3675 N N . VAL A 1 471 ? 16.641 22.562 17.922 1 90.44 471 VAL A N 1
ATOM 3676 C CA . VAL A 1 471 ? 15.273 22.344 18.359 1 90.44 471 VAL A CA 1
ATOM 3677 C C . VAL A 1 471 ? 14.297 22.812 17.281 1 90.44 471 VAL A C 1
ATOM 3679 O O . VAL A 1 471 ? 14.156 24.016 17.062 1 90.44 471 VAL A O 1
ATOM 3682 N N . GLY A 1 472 ? 13.703 21.891 16.641 1 86.56 472 GLY A N 1
ATOM 3683 C CA . GLY A 1 472 ? 12.867 22.203 15.5 1 86.56 472 GLY A CA 1
ATOM 3684 C C . GLY A 1 472 ? 11.461 22.609 15.883 1 86.56 472 GLY A C 1
ATOM 3685 O O . GLY A 1 472 ? 11.109 22.641 17.062 1 86.56 472 GLY A O 1
ATOM 3686 N N . GLN A 1 473 ? 10.656 22.953 14.797 1 76.06 473 GLN A N 1
ATOM 3687 C CA . GLN A 1 473 ? 9.281 23.422 14.945 1 76.06 473 GLN A CA 1
ATOM 3688 C C . GLN A 1 473 ? 8.375 22.312 15.461 1 76.06 473 GLN A C 1
ATOM 3690 O O . GLN A 1 473 ? 7.551 22.531 16.359 1 76.06 473 GLN A O 1
ATOM 3695 N N . GLU A 1 474 ? 8.547 21.125 14.883 1 76.81 474 GLU A N 1
ATOM 3696 C CA . GLU A 1 474 ? 7.801 19.953 15.312 1 76.81 474 GLU A CA 1
ATOM 3697 C C . GLU A 1 474 ? 8.734 18.859 15.844 1 76.81 474 GLU A C 1
ATOM 3699 O O . GLU A 1 474 ? 9.297 18.094 15.07 1 76.81 474 GLU A O 1
ATOM 3704 N N . PRO A 1 475 ? 8.734 18.844 17.172 1 82.19 475 PRO A N 1
ATOM 3705 C CA . PRO A 1 475 ? 9.672 17.859 17.719 1 82.19 475 PRO A CA 1
ATOM 3706 C C . PRO A 1 475 ? 9.188 16.422 17.547 1 82.19 475 PRO A C 1
ATOM 3708 O O . PRO A 1 475 ? 7.992 16.156 17.672 1 82.19 475 PRO A O 1
ATOM 3711 N N . VAL A 1 476 ? 10.102 15.609 17.172 1 85.31 476 VAL A N 1
ATOM 3712 C CA . VAL A 1 476 ? 9.797 14.195 17.016 1 85.31 476 VAL A CA 1
ATOM 3713 C C . VAL A 1 476 ? 10.523 13.375 18.078 1 85.31 476 VAL A C 1
ATOM 3715 O O . VAL A 1 476 ? 11.703 13.609 18.344 1 85.31 476 VAL A O 1
ATOM 3718 N N . LEU A 1 477 ? 9.805 12.609 18.812 1 88.5 477 LEU A N 1
ATOM 3719 C CA . LEU A 1 477 ? 10.391 11.68 19.766 1 88.5 477 LEU A CA 1
ATOM 3720 C C . LEU A 1 477 ? 10.344 10.25 19.234 1 88.5 477 LEU A C 1
ATOM 3722 O O . LEU A 1 477 ? 9.391 9.867 18.562 1 88.5 477 LEU A O 1
ATOM 3726 N N . PHE A 1 478 ? 11.352 9.531 19.531 1 89.31 478 PHE A N 1
ATOM 3727 C CA . PHE A 1 478 ? 11.445 8.141 19.094 1 89.31 478 PHE A CA 1
ATOM 3728 C C . PHE A 1 478 ? 10.703 7.223 20.062 1 89.31 478 PHE A C 1
ATOM 3730 O O . PHE A 1 478 ? 10.508 7.566 21.234 1 89.31 478 PHE A O 1
ATOM 3737 N N . ALA A 1 479 ? 10.266 6.066 19.562 1 86.5 479 ALA A N 1
ATOM 3738 C CA . ALA A 1 479 ? 9.531 5.098 20.375 1 86.5 479 ALA A CA 1
ATOM 3739 C C . ALA A 1 479 ? 10.469 4.359 21.312 1 86.5 479 ALA A C 1
ATOM 3741 O O . ALA A 1 479 ? 10.688 3.154 21.172 1 86.5 479 ALA A O 1
ATOM 3742 N N . ARG A 1 480 ? 10.906 5.059 22.25 1 89.5 480 ARG A N 1
ATOM 3743 C CA . ARG A 1 480 ? 11.805 4.555 23.281 1 89.5 480 ARG A CA 1
ATOM 3744 C C . ARG A 1 480 ? 11.57 5.258 24.609 1 89.5 480 ARG A C 1
ATOM 3746 O O . ARG A 1 480 ? 10.625 6.035 24.75 1 89.5 480 ARG A O 1
ATOM 3753 N N . LYS A 1 481 ? 12.461 4.906 25.562 1 92.25 481 LYS A N 1
ATOM 3754 C CA . LYS A 1 481 ? 12.344 5.527 26.891 1 92.25 481 LYS A CA 1
ATOM 3755 C C . LYS A 1 481 ? 12.695 7.008 26.828 1 92.25 481 LYS A C 1
ATOM 3757 O O . LYS A 1 481 ? 13.445 7.441 25.953 1 92.25 481 LYS A O 1
ATOM 3762 N N . LEU A 1 482 ? 12.125 7.734 27.719 1 93.94 482 LEU A N 1
ATOM 3763 C CA . LEU A 1 482 ? 12.367 9.172 27.75 1 93.94 482 LEU A CA 1
ATOM 3764 C C . LEU A 1 482 ? 13.844 9.469 28.016 1 93.94 482 LEU A C 1
ATOM 3766 O O . LEU A 1 482 ? 14.406 10.414 27.453 1 93.94 482 LEU A O 1
ATOM 3770 N N . GLU A 1 483 ? 14.422 8.609 28.844 1 94.5 483 GLU A N 1
ATOM 3771 C CA . GLU A 1 483 ? 15.844 8.797 29.109 1 94.5 483 GLU A CA 1
ATOM 3772 C C . GLU A 1 483 ? 16.672 8.617 27.844 1 94.5 483 GLU A C 1
ATOM 3774 O O . GLU A 1 483 ? 17.641 9.352 27.609 1 94.5 483 GLU A O 1
ATOM 3779 N N . GLU A 1 484 ? 16.281 7.715 27.031 1 92.5 484 GLU A N 1
ATOM 3780 C CA . GLU A 1 484 ? 16.984 7.445 25.781 1 92.5 484 GLU A CA 1
ATOM 3781 C C . GLU A 1 484 ? 16.75 8.562 24.766 1 92.5 484 GLU A C 1
ATOM 3783 O O . GLU A 1 484 ? 17.625 8.852 23.953 1 92.5 484 GLU A O 1
ATOM 3788 N N . ASN A 1 485 ? 15.562 9.117 24.812 1 93.81 485 ASN A N 1
ATOM 3789 C CA . ASN A 1 485 ? 15.266 10.242 23.938 1 93.81 485 ASN A CA 1
ATOM 3790 C C . ASN A 1 485 ? 16.125 11.461 24.266 1 93.81 485 ASN A C 1
ATOM 3792 O O . ASN A 1 485 ? 16.609 12.148 23.375 1 93.81 485 ASN A O 1
ATOM 3796 N N . ILE A 1 486 ? 16.266 11.656 25.531 1 94.62 486 ILE A N 1
ATOM 3797 C CA . ILE A 1 486 ? 17.062 12.797 25.984 1 94.62 486 ILE A CA 1
ATOM 3798 C C . ILE A 1 486 ? 18.531 12.547 25.688 1 94.62 486 ILE A C 1
ATOM 3800 O O . ILE A 1 486 ? 19.25 13.453 25.234 1 94.62 486 ILE A O 1
ATOM 3804 N N . ALA A 1 487 ? 18.938 11.336 25.828 1 93.75 487 ALA A N 1
ATOM 3805 C CA . ALA A 1 487 ? 20.344 10.992 25.641 1 93.75 487 ALA A CA 1
ATOM 3806 C C . ALA A 1 487 ? 20.625 10.625 24.188 1 93.75 487 ALA A C 1
ATOM 3808 O O . ALA A 1 487 ? 21.703 10.133 23.844 1 93.75 487 ALA A O 1
ATOM 3809 N N . TYR A 1 488 ? 19.703 10.875 23.344 1 92.12 488 TYR A N 1
ATOM 3810 C CA . TYR A 1 488 ? 19.828 10.461 21.953 1 92.12 488 TYR A CA 1
ATOM 3811 C C . TYR A 1 488 ? 21.047 11.078 21.312 1 92.12 488 TYR A C 1
ATOM 3813 O O . TYR A 1 488 ? 21.219 12.297 21.312 1 92.12 488 TYR A O 1
ATOM 3821 N N . GLY A 1 489 ? 21.953 10.273 20.781 1 85.94 489 GLY A N 1
ATOM 3822 C CA . GLY A 1 489 ? 23.172 10.734 20.109 1 85.94 489 GLY A CA 1
ATOM 3823 C C . GLY A 1 489 ? 24.328 10.969 21.062 1 85.94 489 GLY A C 1
ATOM 3824 O O . GLY A 1 489 ? 25.406 11.375 20.641 1 85.94 489 GLY A O 1
ATOM 3825 N N . HIS A 1 490 ? 24.031 10.961 22.266 1 87.12 490 HIS A N 1
ATOM 3826 C CA . HIS A 1 490 ? 25.047 11.133 23.297 1 87.12 490 HIS A CA 1
ATOM 3827 C C . HIS A 1 490 ? 25.391 9.805 23.953 1 87.12 490 HIS A C 1
ATOM 3829 O O . HIS A 1 490 ? 24.766 9.414 24.938 1 87.12 490 HIS A O 1
ATOM 3835 N N . GLU A 1 491 ? 26.484 9.273 23.391 1 79.81 491 GLU A N 1
ATOM 3836 C CA . GLU A 1 491 ? 26.891 7.973 23.922 1 79.81 491 GLU A CA 1
ATOM 3837 C C . GLU A 1 491 ? 27.375 8.094 25.359 1 79.81 491 GLU A C 1
ATOM 3839 O O . GLU A 1 491 ? 28.047 9.07 25.719 1 79.81 491 GLU A O 1
ATOM 3844 N N . ASN A 1 492 ? 27.016 7.316 26.266 1 83 492 ASN A N 1
ATOM 3845 C CA . ASN A 1 492 ? 27.469 7.215 27.656 1 83 492 ASN A CA 1
ATOM 3846 C C . ASN A 1 492 ? 27.031 8.414 28.484 1 83 492 ASN A C 1
ATOM 3848 O O . ASN A 1 492 ? 27.828 8.977 29.234 1 83 492 ASN A O 1
ATOM 3852 N N . CYS A 1 493 ? 25.906 8.914 28.156 1 88.5 493 CYS A N 1
ATOM 3853 C CA . CYS A 1 493 ? 25.359 10 28.953 1 88.5 493 CYS A CA 1
ATOM 3854 C C . CYS A 1 493 ? 24.969 9.516 30.344 1 88.5 493 CYS A C 1
ATOM 3856 O O . CYS A 1 493 ? 24.203 8.547 30.484 1 88.5 493 CYS A O 1
ATOM 3858 N N . GLU A 1 494 ? 25.516 10.141 31.344 1 92.56 494 GLU A N 1
ATOM 3859 C CA . GLU A 1 494 ? 25.172 9.789 32.719 1 92.56 494 GLU A CA 1
ATOM 3860 C C . GLU A 1 494 ? 23.766 10.242 33.062 1 92.56 494 GLU A C 1
ATOM 3862 O O . GLU A 1 494 ? 23.297 11.266 32.562 1 92.56 494 GLU A O 1
ATOM 3867 N N . PHE A 1 495 ? 23.188 9.531 33.906 1 94.31 495 PHE A N 1
ATOM 3868 C CA . PHE A 1 495 ? 21.812 9.805 34.312 1 94.31 495 PHE A CA 1
ATOM 3869 C C . PHE A 1 495 ? 21.688 11.172 34.969 1 94.31 495 PHE A C 1
ATOM 3871 O O . PHE A 1 495 ? 20.688 11.867 34.812 1 94.31 495 PHE A O 1
ATOM 3878 N N . GLU A 1 496 ? 22.703 11.531 35.625 1 93.88 496 GLU A N 1
ATOM 3879 C CA . GLU A 1 496 ? 22.688 12.836 36.281 1 93.88 496 GLU A CA 1
ATOM 3880 C C . GLU A 1 496 ? 22.609 13.969 35.25 1 93.88 496 GLU A C 1
ATOM 3882 O O . GLU A 1 496 ? 21.922 14.969 35.469 1 93.88 496 GLU A O 1
ATOM 3887 N N . ASP A 1 497 ? 23.266 13.797 34.188 1 94.44 497 ASP A N 1
ATOM 3888 C CA . ASP A 1 497 ? 23.234 14.797 33.125 1 94.44 497 ASP A CA 1
ATOM 3889 C C . ASP A 1 497 ? 21.859 14.852 32.469 1 94.44 497 ASP A C 1
ATOM 3891 O O . ASP A 1 497 ? 21.375 15.922 32.094 1 94.44 497 ASP A O 1
ATOM 3895 N N . ILE A 1 498 ? 21.281 13.711 32.344 1 95.88 498 ILE A N 1
ATOM 3896 C CA . ILE A 1 498 ? 19.953 13.617 31.75 1 95.88 498 ILE A CA 1
ATOM 3897 C C . ILE A 1 498 ? 18.938 14.336 32.656 1 95.88 498 ILE A C 1
ATOM 3899 O O . ILE A 1 498 ? 18.141 15.133 32.156 1 95.88 498 ILE A O 1
ATOM 3903 N N . ARG A 1 499 ? 19.031 14.07 33.875 1 95.69 499 ARG A N 1
ATOM 3904 C CA . ARG A 1 499 ? 18.094 14.68 34.812 1 95.69 499 ARG A CA 1
ATOM 3905 C C . ARG A 1 499 ? 18.297 16.188 34.875 1 95.69 499 ARG A C 1
ATOM 3907 O O . ARG A 1 499 ? 17.328 16.953 34.906 1 95.69 499 ARG A O 1
ATOM 3914 N N . GLN A 1 500 ? 19.516 16.609 34.938 1 94.12 500 GLN A N 1
ATOM 3915 C CA . GLN A 1 500 ? 19.828 18.031 34.969 1 94.12 500 GLN A CA 1
ATOM 3916 C C . GLN A 1 500 ? 19.281 18.766 33.75 1 94.12 500 GLN A C 1
ATOM 3918 O O . GLN A 1 500 ? 18.719 19.844 33.875 1 94.12 500 GLN A O 1
ATOM 3923 N N . SER A 1 501 ? 19.531 18.188 32.625 1 94.5 501 SER A N 1
ATOM 3924 C CA . SER A 1 501 ? 19.031 18.812 31.406 1 94.5 501 SER A CA 1
ATOM 3925 C C . SER A 1 501 ? 17.5 18.859 31.406 1 94.5 501 SER A C 1
ATOM 3927 O O . SER A 1 501 ? 16.906 19.828 30.922 1 94.5 501 SER A O 1
ATOM 3929 N N . ALA A 1 502 ? 16.859 17.859 31.953 1 95.5 502 ALA A N 1
ATOM 3930 C CA . ALA A 1 502 ? 15.406 17.828 32.062 1 95.5 502 ALA A CA 1
ATOM 3931 C C . ALA A 1 502 ? 14.898 18.922 33 1 95.5 502 ALA A C 1
ATOM 3933 O O . ALA A 1 502 ? 13.859 19.531 32.75 1 95.5 502 ALA A O 1
ATOM 3934 N N . ILE A 1 503 ? 15.609 19.125 34.031 1 93.62 503 ILE A N 1
ATOM 3935 C CA . ILE A 1 503 ? 15.25 20.188 34.969 1 93.62 503 ILE A CA 1
ATOM 3936 C C . ILE A 1 503 ? 15.375 21.547 34.281 1 93.62 503 ILE A C 1
ATOM 3938 O O . ILE A 1 503 ? 14.461 22.375 34.375 1 93.62 503 ILE A O 1
ATOM 3942 N N . GLU A 1 504 ? 16.422 21.719 33.594 1 91.5 504 GLU A N 1
ATOM 3943 C CA . GLU A 1 504 ? 16.672 22.984 32.906 1 91.5 504 GLU A CA 1
ATOM 3944 C C . GLU A 1 504 ? 15.617 23.234 31.812 1 91.5 504 GLU A C 1
ATOM 3946 O O . GLU A 1 504 ? 15.289 24.375 31.516 1 91.5 504 GLU A O 1
ATOM 3951 N N . ALA A 1 505 ? 15.156 22.188 31.297 1 92.5 505 ALA A N 1
ATOM 3952 C CA . ALA A 1 505 ? 14.156 22.297 30.234 1 92.5 505 ALA A CA 1
ATOM 3953 C C . ALA A 1 505 ? 12.742 22.266 30.828 1 92.5 505 ALA A C 1
ATOM 3955 O O . ALA A 1 505 ? 11.758 22.219 30.078 1 92.5 505 ALA A O 1
ATOM 3956 N N . ASN A 1 506 ? 12.602 22.219 32.125 1 90.94 506 ASN A N 1
ATOM 3957 C CA . ASN A 1 506 ? 11.32 22.156 32.812 1 90.94 506 ASN A CA 1
ATOM 3958 C C . ASN A 1 506 ? 10.555 20.875 32.469 1 90.94 506 ASN A C 1
ATOM 3960 O O . ASN A 1 506 ? 9.336 20.906 32.281 1 90.94 506 ASN A O 1
ATOM 3964 N N . ALA A 1 507 ? 11.273 19.812 32.219 1 92.44 507 ALA A N 1
ATOM 3965 C CA . ALA A 1 507 ? 10.633 18.562 31.844 1 92.44 507 ALA A CA 1
ATOM 3966 C C . ALA A 1 507 ? 10.648 17.562 33 1 92.44 507 ALA A C 1
ATOM 3968 O O . ALA A 1 507 ? 9.875 16.609 33 1 92.44 507 ALA A O 1
ATOM 3969 N N . ASP A 1 508 ? 11.422 17.812 33.969 1 93.38 508 ASP A N 1
ATOM 3970 C CA . ASP A 1 508 ? 11.633 16.859 35.062 1 93.38 508 ASP A CA 1
ATOM 3971 C C . ASP A 1 508 ? 10.328 16.609 35.812 1 93.38 508 ASP A C 1
ATOM 3973 O O . ASP A 1 508 ? 10.023 15.461 36.156 1 93.38 508 ASP A O 1
ATOM 3977 N N . GLU A 1 509 ? 9.672 17.641 36.125 1 88.75 509 GLU A N 1
ATOM 3978 C CA . GLU A 1 509 ? 8.461 17.547 36.938 1 88.75 509 GLU A CA 1
ATOM 3979 C C . GLU A 1 509 ? 7.438 16.609 36.281 1 88.75 509 GLU A C 1
ATOM 3981 O O . GLU A 1 509 ? 6.934 15.688 36.938 1 88.75 509 GLU A O 1
ATOM 3986 N N . PHE A 1 510 ? 7.148 16.844 35 1 87.81 510 PHE A N 1
ATOM 3987 C CA . PHE A 1 510 ? 6.117 16.031 34.375 1 87.81 510 PHE A CA 1
ATOM 3988 C C . PHE A 1 510 ? 6.625 14.617 34.125 1 87.81 510 PHE A C 1
ATOM 3990 O O . PHE A 1 510 ? 5.848 13.664 34.125 1 87.81 510 PHE A O 1
ATOM 3997 N N . ILE A 1 511 ? 7.922 14.477 33.938 1 92.81 511 ILE A N 1
ATOM 3998 C CA . ILE A 1 511 ? 8.5 13.156 33.719 1 92.81 511 ILE A CA 1
ATOM 3999 C C . ILE A 1 511 ? 8.352 12.312 35 1 92.81 511 ILE A C 1
ATOM 4001 O O . ILE A 1 511 ? 8.023 11.133 34.906 1 92.81 511 ILE A O 1
ATOM 4005 N N . GLN A 1 512 ? 8.578 12.953 36.062 1 88.94 512 GLN A N 1
ATOM 4006 C CA . GLN A 1 512 ? 8.477 12.266 37.344 1 88.94 512 GLN A CA 1
ATOM 4007 C C . GLN A 1 512 ? 7.035 11.867 37.656 1 88.94 512 GLN A C 1
ATOM 4009 O O . GLN A 1 512 ? 6.789 10.891 38.344 1 88.94 512 GLN A O 1
ATOM 4014 N N . ASP A 1 513 ? 6.133 12.57 37.094 1 85.62 513 ASP A N 1
ATOM 4015 C CA . ASP A 1 513 ? 4.715 12.305 37.344 1 85.62 513 ASP A CA 1
ATOM 4016 C C . ASP A 1 513 ? 4.234 11.117 36.5 1 85.62 513 ASP A C 1
ATOM 4018 O O . ASP A 1 513 ? 3.184 10.539 36.781 1 85.62 513 ASP A O 1
ATOM 4022 N N . LEU A 1 514 ? 5.004 10.805 35.625 1 88.25 514 LEU A N 1
ATOM 4023 C CA . LEU A 1 514 ? 4.637 9.656 34.781 1 88.25 514 LEU A CA 1
ATOM 4024 C C . LEU A 1 514 ? 4.906 8.352 35.531 1 88.25 514 LEU A C 1
ATOM 4026 O O . LEU A 1 514 ? 5.797 8.289 36.375 1 88.25 514 LEU A O 1
ATOM 4030 N N . HIS A 1 515 ? 4.242 7.289 35.312 1 85.25 515 HIS A N 1
ATOM 4031 C CA . HIS A 1 515 ? 4.32 6.016 36.031 1 85.25 515 HIS A CA 1
ATOM 4032 C C . HIS A 1 515 ? 5.738 5.453 36 1 85.25 515 HIS A C 1
ATOM 4034 O O . HIS A 1 515 ? 6.219 4.918 37 1 85.25 515 HIS A O 1
ATOM 4040 N N . HIS A 1 516 ? 6.484 5.574 35 1 89.75 516 HIS A N 1
ATOM 4041 C CA . HIS A 1 516 ? 7.828 5.012 34.906 1 89.75 516 HIS A CA 1
ATOM 4042 C C . HIS A 1 516 ? 8.883 6.113 34.844 1 89.75 516 HIS A C 1
ATOM 4044 O O . HIS A 1 516 ? 10.047 5.848 34.562 1 89.75 516 HIS A O 1
ATOM 4050 N N . GLY A 1 517 ? 8.391 7.25 35.125 1 91.69 517 GLY A N 1
ATOM 4051 C CA . GLY A 1 517 ? 9.32 8.367 35.156 1 91.69 517 GLY A CA 1
ATOM 4052 C C . GLY A 1 517 ? 10.133 8.484 33.875 1 91.69 517 GLY A C 1
ATOM 4053 O O . GLY A 1 517 ? 9.57 8.5 32.781 1 91.69 517 GLY A O 1
ATOM 4054 N N . TYR A 1 518 ? 11.484 8.375 34.094 1 93.12 518 TYR A N 1
ATOM 4055 C CA . TYR A 1 518 ? 12.391 8.492 32.969 1 93.12 518 TYR A CA 1
ATOM 4056 C C . TYR A 1 518 ? 12.383 7.227 32.125 1 93.12 518 TYR A C 1
ATOM 4058 O O . TYR A 1 518 ? 12.82 7.234 30.969 1 93.12 518 TYR A O 1
ATOM 4066 N N . GLY A 1 519 ? 11.844 6.273 32.656 1 91.12 519 GLY A N 1
ATOM 4067 C CA . GLY A 1 519 ? 11.727 5.008 31.938 1 91.12 519 GLY A CA 1
ATOM 4068 C C . GLY A 1 519 ? 10.438 4.879 31.156 1 91.12 519 GLY A C 1
ATOM 4069 O O . GLY A 1 519 ? 10.211 3.875 30.484 1 91.12 519 GLY A O 1
ATOM 4070 N N . ALA A 1 520 ? 9.703 5.914 31.188 1 88.62 520 ALA A N 1
ATOM 4071 C CA . ALA A 1 520 ? 8.438 5.887 30.453 1 88.62 520 ALA A CA 1
ATOM 4072 C C . ALA A 1 520 ? 8.68 5.883 28.953 1 88.62 520 ALA A C 1
ATOM 4074 O O . ALA A 1 520 ? 9.641 6.488 28.469 1 88.62 520 ALA A O 1
ATOM 4075 N N . TYR A 1 521 ? 7.859 5.238 28.281 1 88.12 521 TYR A N 1
ATOM 4076 C CA . TYR A 1 521 ? 7.965 5.137 26.828 1 88.12 521 TYR A CA 1
ATOM 4077 C C . TYR A 1 521 ? 7.227 6.285 26.141 1 88.12 521 TYR A C 1
ATOM 4079 O O . TYR A 1 521 ? 6.078 6.582 26.484 1 88.12 521 TYR A O 1
ATOM 4087 N N . ALA A 1 522 ? 7.883 6.922 25.25 1 87.19 522 ALA A N 1
ATOM 4088 C CA . ALA A 1 522 ? 7.309 8.07 24.562 1 87.19 522 ALA A CA 1
ATOM 4089 C C . ALA A 1 522 ? 6.254 7.629 23.547 1 87.19 522 ALA A C 1
ATOM 4091 O O . ALA A 1 522 ? 5.336 8.383 23.234 1 87.19 522 ALA A O 1
ATOM 4092 N N . GLY A 1 523 ? 6.293 6.41 23.125 1 76.31 523 GLY A N 1
ATOM 4093 C CA . GLY A 1 523 ? 5.379 5.965 22.094 1 76.31 523 GLY A CA 1
ATOM 4094 C C . GLY A 1 523 ? 5.824 6.367 20.688 1 76.31 523 GLY A C 1
ATOM 4095 O O . GLY A 1 523 ? 6.805 7.102 20.531 1 76.31 523 GLY A O 1
ATOM 4096 N N . GLU A 1 524 ? 4.996 5.984 19.703 1 72 524 GLU A N 1
ATOM 4097 C CA . GLU A 1 524 ? 5.32 6.332 18.328 1 72 524 GLU A CA 1
ATOM 4098 C C . GLU A 1 524 ? 5.18 7.832 18.094 1 72 524 GLU A C 1
ATOM 4100 O O . GLU A 1 524 ? 4.129 8.414 18.375 1 72 524 GLU A O 1
ATOM 4105 N N . ARG A 1 525 ? 6.223 8.398 17.688 1 69 525 ARG A N 1
ATOM 4106 C CA . ARG A 1 525 ? 6.312 9.828 17.422 1 69 525 ARG A CA 1
ATOM 4107 C C . ARG A 1 525 ? 5.883 10.641 18.641 1 69 525 ARG A C 1
ATOM 4109 O O . ARG A 1 525 ? 5.324 11.727 18.5 1 69 525 ARG A O 1
ATOM 4116 N N . GLY A 1 526 ? 6 10.062 19.781 1 74.25 526 GLY A N 1
ATOM 4117 C CA . GLY A 1 526 ? 5.695 10.75 21.016 1 74.25 526 GLY A CA 1
ATOM 4118 C C . GLY A 1 526 ? 4.207 10.914 21.266 1 74.25 526 GLY A C 1
ATOM 4119 O O . GLY A 1 526 ? 3.783 11.875 21.906 1 74.25 526 GLY A O 1
ATOM 4120 N N . HIS A 1 527 ? 3.432 10.109 20.688 1 68.94 527 HIS A N 1
ATOM 4121 C CA . HIS A 1 527 ? 1.981 10.266 20.719 1 68.94 527 HIS A CA 1
ATOM 4122 C C . HIS A 1 527 ? 1.459 10.25 22.156 1 68.94 527 HIS A C 1
ATOM 4124 O O . HIS A 1 527 ? 0.374 10.766 22.422 1 68.94 527 HIS A O 1
ATOM 4130 N N . ASN A 1 528 ? 2.303 9.859 23.125 1 70 528 ASN A N 1
ATOM 4131 C CA . ASN A 1 528 ? 1.877 9.75 24.531 1 70 528 ASN A CA 1
ATOM 4132 C C . ASN A 1 528 ? 2.055 11.07 25.266 1 70 528 ASN A C 1
ATOM 4134 O O . ASN A 1 528 ? 1.625 11.203 26.422 1 70 528 ASN A O 1
ATOM 4138 N N . LEU A 1 529 ? 2.648 12.039 24.594 1 80.19 529 LEU A N 1
ATOM 4139 C CA . LEU A 1 529 ? 2.988 13.305 25.234 1 80.19 529 LEU A CA 1
ATOM 4140 C C . LEU A 1 529 ? 2.303 14.469 24.531 1 80.19 529 LEU A C 1
ATOM 4142 O O . LEU A 1 529 ? 1.98 14.391 23.359 1 80.19 529 LEU A O 1
ATOM 4146 N N . SER A 1 530 ? 2.043 15.445 25.297 1 75.94 530 SER A N 1
ATOM 4147 C CA . SER A 1 530 ? 1.496 16.672 24.719 1 75.94 530 SER A CA 1
ATOM 4148 C C . SER A 1 530 ? 2.547 17.406 23.906 1 75.94 530 SER A C 1
ATOM 4150 O O . SER A 1 530 ? 3.74 17.125 24 1 75.94 530 SER A O 1
ATOM 4152 N N . GLY A 1 531 ? 2.072 18.297 23 1 79.75 531 GLY A N 1
ATOM 4153 C CA . GLY A 1 531 ? 2.992 19.094 22.188 1 79.75 531 GLY A CA 1
ATOM 4154 C C . GLY A 1 531 ? 4.023 19.828 23.016 1 79.75 531 GLY A C 1
ATOM 4155 O O . GLY A 1 531 ? 5.207 19.859 22.672 1 79.75 531 GLY A O 1
ATOM 4156 N N . GLY A 1 532 ? 3.57 20.406 24.109 1 81.56 532 GLY A N 1
ATOM 4157 C CA . GLY A 1 532 ? 4.473 21.125 25 1 81.56 532 GLY A CA 1
ATOM 4158 C C . GLY A 1 532 ? 5.477 20.219 25.688 1 81.56 532 GLY A C 1
ATOM 4159 O O . GLY A 1 532 ? 6.637 20.594 25.859 1 81.56 532 GLY A O 1
ATOM 4160 N N . GLN A 1 533 ? 5.031 19.047 26.109 1 85.19 533 GLN A N 1
ATOM 4161 C CA . GLN A 1 533 ? 5.918 18.062 26.719 1 85.19 533 GLN A CA 1
ATOM 4162 C C . GLN A 1 533 ? 6.988 17.594 25.75 1 85.19 533 GLN A C 1
ATOM 4164 O O . GLN A 1 533 ? 8.164 17.484 26.109 1 85.19 533 GLN A O 1
ATOM 4169 N N . LYS A 1 534 ? 6.594 17.391 24.547 1 89.69 534 LYS A N 1
ATOM 4170 C CA . LYS A 1 534 ? 7.539 16.969 23.516 1 89.69 534 LYS A CA 1
ATOM 4171 C C . LYS A 1 534 ? 8.625 18.016 23.297 1 89.69 534 LYS A C 1
ATOM 4173 O O . LYS A 1 534 ? 9.797 17.672 23.141 1 89.69 534 LYS A O 1
ATOM 4178 N N . GLN A 1 535 ? 8.148 19.219 23.281 1 89.5 535 GLN A N 1
ATOM 4179 C CA . GLN A 1 535 ? 9.078 20.312 23.047 1 89.5 535 GLN A CA 1
ATOM 4180 C C . GLN A 1 535 ? 10.102 20.406 24.188 1 89.5 535 GLN A C 1
ATOM 4182 O O . GLN A 1 535 ? 11.281 20.656 23.938 1 89.5 535 GLN A O 1
ATOM 4187 N N . ARG A 1 536 ? 9.664 20.266 25.391 1 90.31 536 ARG A N 1
ATOM 4188 C CA . ARG A 1 536 ? 10.555 20.344 26.547 1 90.31 536 ARG A CA 1
ATOM 4189 C C . ARG A 1 536 ? 11.555 19.203 26.547 1 90.31 536 ARG A C 1
ATOM 4191 O O . ARG A 1 536 ? 12.711 19.375 26.938 1 90.31 536 ARG A O 1
ATOM 4198 N N . ILE A 1 537 ? 11.117 18.047 26.109 1 92.56 537 ILE A N 1
ATOM 4199 C CA . ILE A 1 537 ? 12.031 16.922 25.984 1 92.56 537 ILE A CA 1
ATOM 4200 C C . ILE A 1 537 ? 13.047 17.203 24.891 1 92.56 537 ILE A C 1
ATOM 4202 O O . ILE A 1 537 ? 14.219 16.859 25.016 1 92.56 537 ILE A O 1
ATOM 4206 N N . ALA A 1 538 ? 12.562 17.766 23.812 1 92.56 538 ALA A N 1
ATOM 4207 C CA . ALA A 1 538 ? 13.453 18.109 22.703 1 92.56 538 ALA A CA 1
ATOM 4208 C C . ALA A 1 538 ? 14.516 19.125 23.141 1 92.56 538 ALA A C 1
ATOM 4210 O O . ALA A 1 538 ? 15.672 19.047 22.719 1 92.56 538 ALA A O 1
ATOM 4211 N N . ILE A 1 539 ? 14.102 20.031 23.953 1 91.88 539 ILE A N 1
ATOM 4212 C CA . ILE A 1 539 ? 15.039 21 24.484 1 91.88 539 ILE A CA 1
ATOM 4213 C C . ILE A 1 539 ? 16.062 20.297 25.391 1 91.88 539 ILE A C 1
ATOM 4215 O O . ILE A 1 539 ? 17.266 20.562 25.297 1 91.88 539 ILE A O 1
ATOM 4219 N N . ALA A 1 540 ? 15.547 19.406 26.25 1 94 540 ALA A N 1
ATOM 4220 C CA . ALA A 1 540 ? 16.438 18.641 27.109 1 94 540 ALA A CA 1
ATOM 4221 C C . ALA A 1 540 ? 17.453 17.859 26.281 1 94 540 ALA A C 1
ATOM 4223 O O . ALA A 1 540 ? 18.641 17.797 26.641 1 94 540 ALA A O 1
ATOM 4224 N N . ARG A 1 541 ? 17 17.281 25.25 1 94 541 ARG A N 1
ATOM 4225 C CA . ARG A 1 541 ? 17.859 16.531 24.344 1 94 541 ARG A CA 1
ATOM 4226 C C . ARG A 1 541 ? 18.938 17.422 23.75 1 94 541 ARG A C 1
ATOM 4228 O O . ARG A 1 541 ? 20.094 17 23.594 1 94 541 ARG A O 1
ATOM 4235 N N . ALA A 1 542 ? 18.578 18.609 23.406 1 92.44 542 ALA A N 1
ATOM 4236 C CA . ALA A 1 542 ? 19.516 19.547 22.797 1 92.44 542 ALA A CA 1
ATOM 4237 C C . ALA A 1 542 ? 20.547 20.031 23.797 1 92.44 542 ALA A C 1
ATOM 4239 O O . ALA A 1 542 ? 21.734 20.172 23.469 1 92.44 542 ALA A O 1
ATOM 4240 N N . ILE A 1 543 ? 20.203 20.203 25.078 1 92.56 543 ILE A N 1
ATOM 4241 C CA . ILE A 1 543 ? 21.062 20.875 26.031 1 92.56 543 ILE A CA 1
ATOM 4242 C C . ILE A 1 543 ? 21.953 19.859 26.75 1 92.56 543 ILE A C 1
ATOM 4244 O O . ILE A 1 543 ? 23 20.203 27.297 1 92.56 543 ILE A O 1
ATOM 4248 N N . VAL A 1 544 ? 21.516 18.625 26.766 1 93.62 544 VAL A N 1
ATOM 4249 C CA . VAL A 1 544 ? 22.25 17.594 27.5 1 93.62 544 VAL A CA 1
ATOM 4250 C C . VAL A 1 544 ? 23.672 17.5 26.984 1 93.62 544 VAL A C 1
ATOM 4252 O O . VAL A 1 544 ? 24.594 17.188 27.734 1 93.62 544 VAL A O 1
ATOM 4255 N N . ARG A 1 545 ? 23.922 17.766 25.766 1 91.75 545 ARG A N 1
ATOM 4256 C CA . ARG A 1 545 ? 25.25 17.656 25.172 1 91.75 545 ARG A CA 1
ATOM 4257 C C . ARG A 1 545 ? 26.047 18.953 25.359 1 91.75 545 ARG A C 1
ATOM 4259 O O . ARG A 1 545 ? 27.219 19.016 24.969 1 91.75 545 ARG A O 1
ATOM 4266 N N . LYS A 1 546 ? 25.438 19.953 25.969 1 89.88 546 LYS A N 1
ATOM 4267 C CA . LYS A 1 546 ? 26.078 21.219 26.25 1 89.88 546 LYS A CA 1
ATOM 4268 C C . LYS A 1 546 ? 26.672 21.828 24.969 1 89.88 546 LYS A C 1
ATOM 4270 O O . LYS A 1 546 ? 27.875 22.094 24.906 1 89.88 546 LYS A O 1
ATOM 4275 N N . PRO A 1 547 ? 25.844 22.109 24.016 1 93.38 547 PRO A N 1
ATOM 4276 C CA . PRO A 1 547 ? 26.312 22.641 22.734 1 93.38 547 PRO A CA 1
ATOM 4277 C C . PRO A 1 547 ? 26.844 24.062 22.844 1 93.38 547 PRO A C 1
ATOM 4279 O O . PRO A 1 547 ? 26.438 24.812 23.734 1 93.38 547 PRO A O 1
ATOM 4282 N N . CYS A 1 548 ? 27.703 24.406 21.922 1 94.81 548 CYS A N 1
ATOM 4283 C CA . CYS A 1 548 ? 28.234 25.766 21.797 1 94.81 548 CYS A CA 1
ATOM 4284 C C . CYS A 1 548 ? 27.297 26.641 20.984 1 94.81 548 CYS A C 1
ATOM 4286 O O . CYS A 1 548 ? 27.234 27.859 21.188 1 94.81 548 CYS A O 1
ATOM 4288 N N . ILE A 1 549 ? 26.625 25.984 20.125 1 95.94 549 ILE A N 1
ATOM 4289 C CA . ILE A 1 549 ? 25.688 26.672 19.25 1 95.94 549 ILE A CA 1
ATOM 4290 C C . ILE A 1 549 ? 24.297 26.062 19.406 1 95.94 549 ILE A C 1
ATOM 4292 O O . ILE A 1 549 ? 24.125 24.844 19.297 1 95.94 549 ILE A O 1
ATOM 4296 N N . LEU A 1 550 ? 23.328 26.859 19.672 1 94.75 550 LEU A N 1
ATOM 4297 C CA . LEU A 1 550 ? 21.953 26.406 19.828 1 94.75 550 LEU A CA 1
ATOM 4298 C C . LEU A 1 550 ? 21.047 27.047 18.781 1 94.75 550 LEU A C 1
ATOM 4300 O O . LEU A 1 550 ? 21 28.266 18.656 1 94.75 550 LEU A O 1
ATOM 4304 N N . LEU A 1 551 ? 20.438 26.203 18 1 94.94 551 LEU A N 1
ATOM 4305 C CA . LEU A 1 551 ? 19.5 26.656 16.969 1 94.94 551 LEU A CA 1
ATOM 4306 C C . LEU A 1 551 ? 18.062 26.359 17.375 1 94.94 551 LEU A C 1
ATOM 4308 O O . LEU A 1 551 ? 17.719 25.219 17.688 1 94.94 551 LEU A O 1
ATOM 4312 N N . LEU A 1 552 ? 17.219 27.391 17.391 1 91.88 552 LEU A N 1
ATOM 4313 C CA . LEU A 1 552 ? 15.82 27.266 17.781 1 91.88 552 LEU A CA 1
ATOM 4314 C C . LEU A 1 552 ? 14.898 27.672 16.625 1 91.88 552 LEU A C 1
ATOM 4316 O O . LEU A 1 552 ? 14.82 28.859 16.281 1 91.88 552 LEU A O 1
ATOM 4320 N N . ASP A 1 553 ? 14.219 26.734 16.016 1 89.38 553 ASP A N 1
ATOM 4321 C CA . ASP A 1 553 ? 13.32 26.984 14.898 1 89.38 553 ASP A CA 1
ATOM 4322 C C . ASP A 1 553 ? 11.859 26.969 15.336 1 89.38 553 ASP A C 1
ATOM 4324 O O . ASP A 1 553 ? 11.211 25.922 15.312 1 89.38 553 ASP A O 1
ATOM 4328 N N . GLU A 1 554 ? 11.25 28.141 15.547 1 78.81 554 GLU A N 1
ATOM 4329 C CA . GLU A 1 554 ? 9.859 28.328 15.961 1 78.81 554 GLU A CA 1
ATOM 4330 C C . GLU A 1 554 ? 9.469 27.328 17.047 1 78.81 554 GLU A C 1
ATOM 4332 O O . GLU A 1 554 ? 8.438 26.656 16.938 1 78.81 554 GLU A O 1
ATOM 4337 N N . ALA A 1 555 ? 10.156 27.266 18.125 1 70.31 555 ALA A N 1
ATOM 4338 C CA . ALA A 1 555 ? 10.047 26.234 19.141 1 70.31 555 ALA A CA 1
ATOM 4339 C C . ALA A 1 555 ? 8.773 26.406 19.969 1 70.31 555 ALA A C 1
ATOM 4341 O O . ALA A 1 555 ? 8.375 25.5 20.703 1 70.31 555 ALA A O 1
ATOM 4342 N N . THR A 1 556 ? 8.102 27.469 19.797 1 66.56 556 THR A N 1
ATOM 4343 C CA . THR A 1 556 ? 6.941 27.719 20.656 1 66.56 556 THR A CA 1
ATOM 4344 C C . THR A 1 556 ? 5.668 27.781 19.812 1 66.56 556 THR A C 1
ATOM 4346 O O . THR A 1 556 ? 4.598 28.125 20.344 1 66.56 556 THR A O 1
ATOM 4349 N N . SER A 1 557 ? 5.91 27.359 18.562 1 62.09 557 SER A N 1
ATOM 4350 C CA . SER A 1 557 ? 4.73 27.453 17.703 1 62.09 557 SER A CA 1
ATOM 4351 C C . SER A 1 557 ? 3.709 26.375 18.047 1 62.09 557 SER A C 1
ATOM 4353 O O . SER A 1 557 ? 4.066 25.312 18.562 1 62.09 557 SER A O 1
ATOM 4355 N N . ALA A 1 558 ? 2.432 26.703 18.047 1 56.97 558 ALA A N 1
ATOM 4356 C CA . ALA A 1 558 ? 1.302 25.781 18.188 1 56.97 558 ALA A CA 1
ATOM 4357 C C . ALA A 1 558 ? 1.134 25.312 19.625 1 56.97 558 ALA A C 1
ATOM 4359 O O . ALA A 1 558 ? 0.55 24.25 19.875 1 56.97 558 ALA A O 1
ATOM 4360 N N . LEU A 1 559 ? 1.877 25.969 20.578 1 63.97 559 LEU A N 1
ATOM 4361 C CA . LEU A 1 559 ? 1.764 25.594 21.984 1 63.97 559 LEU A CA 1
ATOM 4362 C C . LEU A 1 559 ? 0.74 26.469 22.688 1 63.97 559 LEU A C 1
ATOM 4364 O O . LEU A 1 559 ? 0.49 27.609 22.266 1 63.97 559 LEU A O 1
ATOM 4368 N N . ASP A 1 560 ? 0.161 25.859 23.688 1 59.56 560 ASP A N 1
ATOM 4369 C CA . ASP A 1 560 ? -0.671 26.656 24.578 1 59.56 560 ASP A CA 1
ATOM 4370 C C . ASP A 1 560 ? 0.179 27.641 25.391 1 59.56 560 ASP A C 1
ATOM 4372 O O . ASP A 1 560 ? 1.391 27.453 25.516 1 59.56 560 ASP A O 1
ATOM 4376 N N . ALA A 1 561 ? -0.5 28.625 25.906 1 58.56 561 ALA A N 1
ATOM 4377 C CA . ALA A 1 561 ? 0.173 29.734 26.594 1 58.56 561 ALA A CA 1
ATOM 4378 C C . ALA A 1 561 ? 1.024 29.234 27.75 1 58.56 561 ALA A C 1
ATOM 4380 O O . ALA A 1 561 ? 2.15 29.688 27.953 1 58.56 561 ALA A O 1
ATOM 4381 N N . TYR A 1 562 ? 0.532 28.25 28.469 1 63.72 562 TYR A N 1
ATOM 4382 C CA . TYR A 1 562 ? 1.267 27.719 29.609 1 63.72 562 TYR A CA 1
ATOM 4383 C C . TYR A 1 562 ? 2.514 26.969 29.156 1 63.72 562 TYR A C 1
ATOM 4385 O O . TYR A 1 562 ? 3.611 27.219 29.656 1 63.72 562 TYR A O 1
ATOM 4393 N N . SER A 1 563 ? 2.312 26.125 28.344 1 73.5 563 SER A N 1
ATOM 4394 C CA . SER A 1 563 ? 3.434 25.375 27.797 1 73.5 563 SER A CA 1
ATOM 4395 C C . SER A 1 563 ? 4.457 26.281 27.125 1 73.5 563 SER A C 1
ATOM 4397 O O . SER A 1 563 ? 5.664 26.062 27.234 1 73.5 563 SER A O 1
ATOM 4399 N N . GLU A 1 564 ? 3.832 27.266 26.516 1 74.94 564 GLU A N 1
ATOM 4400 C CA . GLU A 1 564 ? 4.703 28.234 25.859 1 74.94 564 GLU A CA 1
ATOM 4401 C C . GLU A 1 564 ? 5.602 28.938 26.875 1 74.94 564 GLU A C 1
ATOM 4403 O O . GLU A 1 564 ? 6.789 29.141 26.625 1 74.94 564 GLU A O 1
ATOM 4408 N N . HIS A 1 565 ? 5.008 29.297 27.938 1 73.5 565 HIS A N 1
ATOM 4409 C CA . HIS A 1 565 ? 5.766 29.969 28.984 1 73.5 565 HIS A CA 1
ATOM 4410 C C . HIS A 1 565 ? 6.887 29.078 29.516 1 73.5 565 HIS A C 1
ATOM 4412 O O . HIS A 1 565 ? 8.016 29.547 29.688 1 73.5 565 HIS A O 1
ATOM 4418 N N . LEU A 1 566 ? 6.621 27.875 29.766 1 77.88 566 LEU A N 1
ATOM 4419 C CA . LEU A 1 566 ? 7.609 26.938 30.281 1 77.88 566 LEU A CA 1
ATOM 4420 C C . LEU A 1 566 ? 8.75 26.734 29.281 1 77.88 566 LEU A C 1
ATOM 4422 O O . LEU A 1 566 ? 9.914 26.672 29.672 1 77.88 566 LEU A O 1
ATOM 4426 N N . VAL A 1 567 ? 8.414 26.688 28.109 1 81.56 567 VAL A N 1
ATOM 4427 C CA . VAL A 1 567 ? 9.406 26.484 27.047 1 81.56 567 VAL A CA 1
ATOM 4428 C C . VAL A 1 567 ? 10.266 27.734 26.906 1 81.56 567 VAL A C 1
ATOM 4430 O O . VAL A 1 567 ? 11.484 27.641 26.75 1 81.56 567 VAL A O 1
ATOM 4433 N N . GLN A 1 568 ? 9.57 28.812 26.984 1 80.69 568 GLN A N 1
ATOM 4434 C CA . GLN A 1 568 ? 10.297 30.078 26.875 1 80.69 568 GLN A CA 1
ATOM 4435 C C . GLN A 1 568 ? 11.281 30.234 28.031 1 80.69 568 GLN A C 1
ATOM 4437 O O . GLN A 1 568 ? 12.398 30.719 27.844 1 80.69 568 GLN A O 1
ATOM 4442 N N . GLN A 1 569 ? 10.836 29.891 29.156 1 82.12 569 GLN A N 1
ATOM 4443 C CA . GLN A 1 569 ? 11.711 29.953 30.328 1 82.12 569 GLN A CA 1
ATOM 4444 C C . GLN A 1 569 ? 12.922 29.031 30.141 1 82.12 569 GLN A C 1
ATOM 4446 O O . GLN A 1 569 ? 14.047 29.406 30.5 1 82.12 569 GLN A O 1
ATOM 4451 N N . ALA A 1 570 ? 12.648 27.906 29.703 1 82.81 570 ALA A N 1
ATOM 4452 C CA . ALA A 1 570 ? 13.711 26.938 29.469 1 82.81 570 ALA A CA 1
ATOM 4453 C C . ALA A 1 570 ? 14.719 27.453 28.453 1 82.81 570 ALA A C 1
ATOM 4455 O O . ALA A 1 570 ? 15.93 27.281 28.625 1 82.81 570 ALA A O 1
ATOM 4456 N N . ILE A 1 571 ? 14.219 28.031 27.438 1 83 571 ILE A N 1
ATOM 4457 C CA . ILE A 1 571 ? 15.07 28.578 26.391 1 83 571 ILE A CA 1
ATOM 4458 C C . ILE A 1 571 ? 15.906 29.734 26.953 1 83 571 ILE A C 1
ATOM 4460 O O . ILE A 1 571 ? 17.125 29.766 26.75 1 83 571 ILE A O 1
ATOM 4464 N N . LYS A 1 572 ? 15.242 30.656 27.656 1 81.69 572 LYS A N 1
ATOM 4465 C CA . LYS A 1 572 ? 15.914 31.828 28.188 1 81.69 572 LYS A CA 1
ATOM 4466 C C . LYS A 1 572 ? 17.031 31.422 29.172 1 81.69 572 LYS A C 1
ATOM 4468 O O . LYS A 1 572 ? 18.094 32.031 29.188 1 81.69 572 LYS A O 1
ATOM 4473 N N . ALA A 1 573 ? 16.734 30.406 29.891 1 82.44 573 ALA A N 1
ATOM 4474 C CA . ALA A 1 573 ? 17.688 29.953 30.906 1 82.44 573 ALA A CA 1
ATOM 4475 C C . ALA A 1 573 ? 18.922 29.312 30.25 1 82.44 573 ALA A C 1
ATOM 4477 O O . ALA A 1 573 ? 20 29.281 30.844 1 82.44 573 ALA A O 1
ATOM 4478 N N . ASN A 1 574 ? 18.812 28.891 29.047 1 84.75 574 ASN A N 1
ATOM 4479 C CA . ASN A 1 574 ? 19.891 28.109 28.438 1 84.75 574 ASN A CA 1
ATOM 4480 C C . ASN A 1 574 ? 20.531 28.859 27.281 1 84.75 574 ASN A C 1
ATOM 4482 O O . ASN A 1 574 ? 21.312 28.281 26.516 1 84.75 574 ASN A O 1
ATOM 4486 N N . CYS A 1 575 ? 20.219 30.031 27.125 1 86 575 CYS A N 1
ATOM 4487 C CA . CYS A 1 575 ? 20.797 30.844 26.062 1 86 575 CYS A CA 1
ATOM 4488 C C . CYS A 1 575 ? 22.094 31.5 26.531 1 86 575 CYS A C 1
ATOM 4490 O O . CYS A 1 575 ? 22.875 31.984 25.703 1 86 575 CYS A O 1
ATOM 4492 N N . LYS A 1 576 ? 22.297 31.391 27.781 1 82.44 576 LYS A N 1
ATOM 4493 C CA . LYS A 1 576 ? 23.469 32.094 28.312 1 82.44 576 LYS A CA 1
ATOM 4494 C C . LYS A 1 576 ? 24.75 31.375 27.922 1 82.44 576 LYS A C 1
ATOM 4496 O O . LYS A 1 576 ? 24.812 30.141 27.922 1 82.44 576 LYS A O 1
ATOM 4501 N N . ASN A 1 577 ? 25.719 32.062 27.469 1 85.44 577 ASN A N 1
ATOM 4502 C CA . ASN A 1 577 ? 27.062 31.641 27.172 1 85.44 577 ASN A CA 1
ATOM 4503 C C . ASN A 1 577 ? 27.109 30.75 25.922 1 85.44 577 ASN A C 1
ATOM 4505 O O . ASN A 1 577 ? 27.953 29.859 25.812 1 85.44 577 ASN A O 1
ATOM 4509 N N . ARG A 1 578 ? 26.125 30.781 25.078 1 92.5 578 ARG A N 1
ATOM 4510 C CA . ARG A 1 578 ? 26.062 30.062 23.812 1 92.5 578 ARG A CA 1
ATOM 4511 C C . ARG A 1 578 ? 25.656 30.984 22.672 1 92.5 578 ARG A C 1
ATOM 4513 O O . ARG A 1 578 ? 24.984 32 22.906 1 92.5 578 ARG A O 1
ATOM 4520 N N . THR A 1 579 ? 26.172 30.672 21.531 1 95.38 579 THR A N 1
ATOM 4521 C CA . THR A 1 579 ? 25.656 31.359 20.359 1 95.38 579 THR A CA 1
ATOM 4522 C C . THR A 1 579 ? 24.281 30.797 19.969 1 95.38 579 THR A C 1
ATOM 4524 O O . THR A 1 579 ? 24.125 29.594 19.75 1 95.38 579 THR A O 1
ATOM 4527 N N . VAL A 1 580 ? 23.297 31.672 20 1 94.88 580 VAL A N 1
ATOM 4528 C CA . VAL A 1 580 ? 21.938 31.188 19.797 1 94.88 580 VAL A CA 1
ATOM 4529 C C . VAL A 1 580 ? 21.312 31.891 18.594 1 94.88 580 VAL A C 1
ATOM 4531 O O . VAL A 1 580 ? 21.406 33.125 18.469 1 94.88 580 VAL A O 1
ATOM 4534 N N . ILE A 1 581 ? 20.828 31.141 17.672 1 94.69 581 ILE A N 1
ATOM 4535 C CA . ILE A 1 581 ? 20.016 31.656 16.578 1 94.69 581 ILE A CA 1
ATOM 4536 C C . ILE A 1 581 ? 18.562 31.203 16.766 1 94.69 581 ILE A C 1
ATOM 4538 O O . ILE A 1 581 ? 18.281 30 16.781 1 94.69 581 ILE A O 1
ATOM 4542 N N . ILE A 1 582 ? 17.656 32.156 16.875 1 91.88 582 ILE A N 1
ATOM 4543 C CA . ILE A 1 582 ? 16.266 31.828 17.172 1 91.88 582 ILE A CA 1
ATOM 4544 C C . ILE A 1 582 ? 15.352 32.406 16.094 1 91.88 582 ILE A C 1
ATOM 4546 O O . ILE A 1 582 ? 15.484 33.594 15.727 1 91.88 582 ILE A O 1
ATOM 4550 N N . ILE A 1 583 ? 14.609 31.547 15.516 1 89.62 583 ILE A N 1
ATOM 4551 C CA . ILE A 1 583 ? 13.516 32 14.664 1 89.62 583 ILE A CA 1
ATOM 4552 C C . ILE A 1 583 ? 12.25 32.156 15.5 1 89.62 583 ILE A C 1
ATOM 4554 O O . ILE A 1 583 ? 11.734 31.188 16.047 1 89.62 583 ILE A O 1
ATOM 4558 N N . ALA A 1 584 ? 11.789 33.344 15.703 1 76.06 584 ALA A N 1
ATOM 4559 C CA . ALA A 1 584 ? 10.641 33.562 16.578 1 76.06 584 ALA A CA 1
ATOM 4560 C C . ALA A 1 584 ? 9.547 34.344 15.867 1 76.06 584 ALA A C 1
ATOM 4562 O O . ALA A 1 584 ? 9.836 35.219 15.047 1 76.06 584 ALA A O 1
ATOM 4563 N N . HIS A 1 585 ? 8.469 34 16.172 1 62.53 585 HIS A N 1
ATOM 4564 C CA . HIS A 1 585 ? 7.309 34.75 15.703 1 62.53 585 HIS A CA 1
ATOM 4565 C C . HIS A 1 585 ? 6.727 35.594 16.828 1 62.53 585 HIS A C 1
ATOM 4567 O O . HIS A 1 585 ? 5.988 36.562 16.562 1 62.53 585 HIS A O 1
ATOM 4573 N N . ARG A 1 586 ? 7.219 35.25 17.953 1 64.75 586 ARG A N 1
ATOM 4574 C CA . ARG A 1 586 ? 6.676 35.969 19.109 1 64.75 586 ARG A CA 1
ATOM 4575 C C . ARG A 1 586 ? 7.562 37.156 19.469 1 64.75 586 ARG A C 1
ATOM 4577 O O . ARG A 1 586 ? 8.789 37.031 19.516 1 64.75 586 ARG A O 1
ATOM 4584 N N . LEU A 1 587 ? 6.945 38.219 19.812 1 70.88 587 LEU A N 1
ATOM 4585 C CA . LEU A 1 587 ? 7.641 39.469 20.062 1 70.88 587 LEU A CA 1
ATOM 4586 C C . LEU A 1 587 ? 8.477 39.375 21.344 1 70.88 587 LEU A C 1
ATOM 4588 O O . LEU A 1 587 ? 9.578 39.938 21.406 1 70.88 587 LEU A O 1
ATOM 4592 N N . SER A 1 588 ? 8.031 38.688 22.359 1 70.38 588 SER A N 1
ATOM 4593 C CA . SER A 1 588 ? 8.75 38.594 23.625 1 70.38 588 SER A CA 1
ATOM 4594 C C . SER A 1 588 ? 10.125 37.969 23.453 1 70.38 588 SER A C 1
ATOM 4596 O O . SER A 1 588 ? 11.102 38.375 24.062 1 70.38 588 SER A O 1
ATOM 4598 N N . THR A 1 589 ? 10.195 37.031 22.641 1 75.5 589 THR A N 1
ATOM 4599 C CA . THR A 1 589 ? 11.445 36.312 22.359 1 75.5 589 THR A CA 1
ATOM 4600 C C . THR A 1 589 ? 12.367 37.188 21.5 1 75.5 589 THR A C 1
ATOM 4602 O O . THR A 1 589 ? 13.586 37.188 21.703 1 75.5 589 THR A O 1
ATOM 4605 N N . VAL A 1 590 ? 11.758 37.906 20.688 1 82 590 VAL A N 1
ATOM 4606 C CA . VAL A 1 590 ? 12.516 38.781 19.766 1 82 590 VAL A CA 1
ATOM 4607 C C . VAL A 1 590 ? 13.102 39.938 20.531 1 82 590 VAL A C 1
ATOM 4609 O O . VAL A 1 590 ? 14.234 40.375 20.281 1 82 590 VAL A O 1
ATOM 4612 N N . GLU A 1 591 ? 12.32 40.438 21.484 1 82.69 591 GLU A N 1
ATOM 4613 C CA . GLU A 1 591 ? 12.742 41.625 22.25 1 82.69 591 GLU A CA 1
ATOM 4614 C C . GLU A 1 591 ? 13.961 41.312 23.109 1 82.69 591 GLU A C 1
ATOM 4616 O O . GLU A 1 591 ? 14.797 42.188 23.344 1 82.69 591 GLU A O 1
ATOM 4621 N N . ASP A 1 592 ? 14.102 40.062 23.547 1 82.62 592 ASP A N 1
ATOM 4622 C CA . ASP A 1 592 ? 15.172 39.688 24.453 1 82.62 592 ASP A CA 1
ATOM 4623 C C . ASP A 1 592 ? 16.453 39.375 23.688 1 82.62 592 ASP A C 1
ATOM 4625 O O . ASP A 1 592 ? 17.516 39.219 24.281 1 82.62 592 ASP A O 1
ATOM 4629 N N . ALA A 1 593 ? 16.453 39.375 22.438 1 90.5 593 ALA A N 1
ATOM 4630 C CA . ALA A 1 593 ? 17.625 39.031 21.625 1 90.5 593 ALA A CA 1
ATOM 4631 C C . ALA A 1 593 ? 18.609 40.188 21.594 1 90.5 593 ALA A C 1
ATOM 4633 O O . ALA A 1 593 ? 18.219 41.375 21.719 1 90.5 593 ALA A O 1
ATOM 4634 N N . ASP A 1 594 ? 19.875 39.875 21.453 1 91.62 594 ASP A N 1
ATOM 4635 C CA . ASP A 1 594 ? 20.906 40.906 21.344 1 91.62 594 ASP A CA 1
ATOM 4636 C C . ASP A 1 594 ? 20.797 41.656 20.016 1 91.62 594 ASP A C 1
ATOM 4638 O O . ASP A 1 594 ? 21 42.875 19.969 1 91.62 594 ASP A O 1
ATOM 4642 N N . ARG A 1 595 ? 20.531 40.938 19.031 1 94.12 595 ARG A N 1
ATOM 4643 C CA . ARG A 1 595 ? 20.406 41.5 17.688 1 94.12 595 ARG A CA 1
ATOM 4644 C C . ARG A 1 595 ? 19.281 40.812 16.922 1 94.12 595 ARG A C 1
ATOM 4646 O O . ARG A 1 595 ? 19.062 39.594 17.078 1 94.12 595 ARG A O 1
ATOM 4653 N N . ILE A 1 596 ? 18.609 41.625 16.109 1 94.38 596 ILE A N 1
ATOM 4654 C CA . ILE A 1 596 ? 17.5 41.125 15.312 1 94.38 596 ILE A CA 1
ATOM 4655 C C . ILE A 1 596 ? 17.828 41.281 13.828 1 94.38 596 ILE A C 1
ATOM 4657 O O . ILE A 1 596 ? 18.266 42.344 13.383 1 94.38 596 ILE A O 1
ATOM 4661 N N . LEU A 1 597 ? 17.688 40.188 13.133 1 94.44 597 LEU A N 1
ATOM 4662 C CA . LEU A 1 597 ? 17.844 40.188 11.688 1 94.44 597 LEU A CA 1
ATOM 4663 C C . LEU A 1 597 ? 16.5 40.031 10.992 1 94.44 597 LEU A C 1
ATOM 4665 O O . LEU A 1 597 ? 15.828 39 11.172 1 94.44 597 LEU A O 1
ATOM 4669 N N . VAL A 1 598 ? 16.109 41.031 10.242 1 93.75 598 VAL A N 1
ATOM 4670 C CA . VAL A 1 598 ? 14.852 40.938 9.5 1 93.75 598 VAL A CA 1
ATOM 4671 C C . VAL A 1 598 ? 15.117 40.438 8.086 1 93.75 598 VAL A C 1
ATOM 4673 O O . VAL A 1 598 ? 15.836 41.094 7.312 1 93.75 598 VAL A O 1
ATOM 4676 N N . ILE A 1 599 ? 14.602 39.281 7.832 1 91.75 599 ILE A N 1
ATOM 4677 C CA . ILE A 1 599 ? 14.766 38.656 6.512 1 91.75 599 ILE A CA 1
ATOM 4678 C C . ILE A 1 599 ? 13.508 38.875 5.684 1 91.75 599 ILE A C 1
ATOM 4680 O O . ILE A 1 599 ? 12.398 38.562 6.133 1 91.75 599 ILE A O 1
ATOM 4684 N N . ASP A 1 600 ? 13.68 39.406 4.539 1 90.31 600 ASP A N 1
ATOM 4685 C CA . ASP A 1 600 ? 12.578 39.656 3.613 1 90.31 600 ASP A CA 1
ATOM 4686 C C . ASP A 1 600 ? 12.922 39.188 2.205 1 90.31 600 ASP A C 1
ATOM 4688 O O . ASP A 1 600 ? 13.93 39.594 1.628 1 90.31 600 ASP A O 1
ATOM 4692 N N . LYS A 1 601 ? 12.094 38.344 1.647 1 88.5 601 LYS A N 1
ATOM 4693 C CA . LYS A 1 601 ? 12.227 37.812 0.296 1 88.5 601 LYS A CA 1
ATOM 4694 C C . LYS A 1 601 ? 13.633 37.25 0.065 1 88.5 601 LYS A C 1
ATOM 4696 O O . LYS A 1 601 ? 14.258 37.531 -0.965 1 88.5 601 LYS A O 1
ATOM 4701 N N . GLY A 1 602 ? 14.234 36.688 1.091 1 91.19 602 GLY A N 1
ATOM 4702 C CA . GLY A 1 602 ? 15.492 36 0.947 1 91.19 602 GLY A CA 1
ATOM 4703 C C . GLY A 1 602 ? 16.703 36.875 1.167 1 91.19 602 GLY A C 1
ATOM 4704 O O . GLY A 1 602 ? 17.844 36.469 0.904 1 91.19 602 GLY A O 1
ATOM 4705 N N . LYS A 1 603 ? 16.484 38.125 1.562 1 93.81 603 LYS A N 1
ATOM 4706 C CA . LYS A 1 603 ? 17.578 39.062 1.829 1 93.81 603 LYS A CA 1
ATOM 4707 C C . LYS A 1 603 ? 17.469 39.656 3.227 1 93.81 603 LYS A C 1
ATOM 4709 O O . LYS A 1 603 ? 16.375 39.75 3.781 1 93.81 603 LYS A O 1
ATOM 4714 N N . VAL A 1 604 ? 18.609 39.969 3.775 1 94.25 604 VAL A N 1
ATOM 4715 C CA . VAL A 1 604 ? 18.578 40.688 5.043 1 94.25 604 VAL A CA 1
ATOM 4716 C C . VAL A 1 604 ? 18.203 42.156 4.805 1 94.25 604 VAL A C 1
ATOM 4718 O O . VAL A 1 604 ? 19 42.938 4.266 1 94.25 604 VAL A O 1
ATOM 4721 N N . ALA A 1 605 ? 17.078 42.531 5.285 1 92.62 605 ALA A N 1
ATOM 4722 C CA . ALA A 1 605 ? 16.547 43.875 5.008 1 92.62 605 ALA A CA 1
ATOM 4723 C C . ALA A 1 605 ? 16.969 44.844 6.09 1 92.62 605 ALA A C 1
ATOM 4725 O O . ALA A 1 605 ? 17.25 46.031 5.793 1 92.62 605 ALA A O 1
ATOM 4726 N N . GLU A 1 606 ? 16.781 44.406 7.352 1 93.5 606 GLU A N 1
ATOM 4727 C CA . GLU A 1 606 ? 17.109 45.25 8.492 1 93.5 606 GLU A CA 1
ATOM 4728 C C . GLU A 1 606 ? 17.875 44.469 9.562 1 93.5 606 GLU A C 1
ATOM 4730 O O . GLU A 1 606 ? 17.719 43.25 9.672 1 93.5 606 GLU A O 1
ATOM 4735 N N . GLU A 1 607 ? 18.781 45.156 10.258 1 94 607 GLU A N 1
ATOM 4736 C CA . GLU A 1 607 ? 19.516 44.594 11.375 1 94 607 GLU A CA 1
ATOM 4737 C C . GLU A 1 607 ? 19.672 45.562 12.523 1 94 607 GLU A C 1
ATOM 4739 O O . GLU A 1 607 ? 19.875 46.781 12.297 1 94 607 GLU A O 1
ATOM 4744 N N . GLY A 1 608 ? 19.438 45.156 13.68 1 92.5 608 GLY A N 1
ATOM 4745 C CA . GLY A 1 608 ? 19.594 45.969 14.859 1 92.5 608 GLY A CA 1
ATOM 4746 C C . GLY A 1 608 ? 18.891 45.438 16.078 1 92.5 608 GLY A C 1
ATOM 4747 O O . GLY A 1 608 ? 18.531 44.25 16.109 1 92.5 608 GLY A O 1
ATOM 4748 N N . ASN A 1 609 ? 18.844 46.125 17.125 1 91.25 609 ASN A N 1
ATOM 4749 C CA . ASN A 1 609 ? 18.094 45.75 18.312 1 91.25 609 ASN A CA 1
ATOM 4750 C C . ASN A 1 609 ? 16.641 46.188 18.219 1 91.25 609 ASN A C 1
ATOM 4752 O O . ASN A 1 609 ? 16.25 46.906 17.297 1 91.25 609 ASN A O 1
ATOM 4756 N N . HIS A 1 610 ? 15.867 45.719 19.125 1 89.44 610 HIS A N 1
ATOM 4757 C CA . HIS A 1 610 ? 14.43 45.969 19.109 1 89.44 610 HIS A CA 1
ATOM 4758 C C . HIS A 1 610 ? 14.109 47.438 19.031 1 89.44 610 HIS A C 1
ATOM 4760 O O . HIS A 1 610 ? 13.367 47.875 18.141 1 89.44 610 HIS A O 1
ATOM 4766 N N . PHE A 1 611 ? 14.797 48.219 19.812 1 87.44 611 PHE A N 1
ATOM 4767 C CA . PHE A 1 611 ? 14.492 49.656 19.922 1 87.44 611 PHE A CA 1
ATOM 4768 C C . PHE A 1 611 ? 15.023 50.406 18.703 1 87.44 611 PHE A C 1
ATOM 4770 O O . PHE A 1 611 ? 14.344 51.281 18.172 1 87.44 611 PHE A O 1
ATOM 4777 N N . SER A 1 612 ? 16.141 50 18.266 1 91.25 612 SER A N 1
ATOM 4778 C CA . SER A 1 612 ? 16.734 50.688 17.125 1 91.25 612 SER A CA 1
ATOM 4779 C C . SER A 1 612 ? 15.938 50.406 15.844 1 91.25 612 SER A C 1
ATOM 4781 O O . SER A 1 612 ? 15.805 51.281 14.992 1 91.25 612 SER A O 1
ATOM 4783 N N . LEU A 1 613 ? 15.406 49.219 15.773 1 90.81 613 LEU A N 1
ATOM 4784 C CA .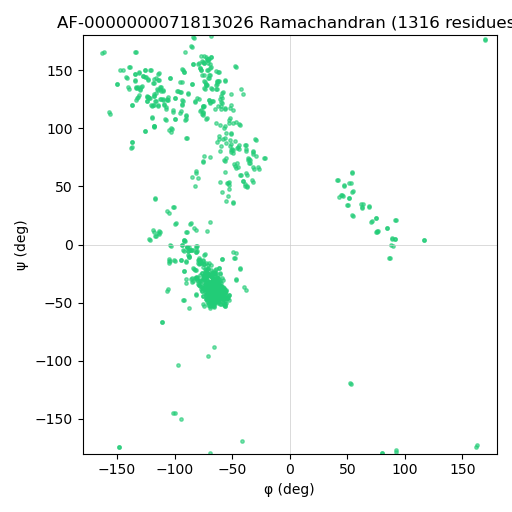 LEU A 1 613 ? 14.672 48.875 14.57 1 90.81 613 LEU A CA 1
ATOM 4785 C C . LEU A 1 613 ? 13.289 49.5 14.57 1 90.81 613 LEU A C 1
ATOM 4787 O O . LEU A 1 613 ? 12.75 49.844 13.508 1 90.81 613 LEU A O 1
ATOM 4791 N N . LEU A 1 614 ? 12.742 49.656 15.703 1 88.5 614 LEU A N 1
ATOM 4792 C CA . LEU A 1 614 ? 11.461 50.312 15.789 1 88.5 614 LEU A CA 1
ATOM 4793 C C . LEU A 1 614 ? 11.594 51.781 15.383 1 88.5 614 LEU A C 1
ATOM 4795 O O . LEU A 1 614 ? 10.68 52.344 14.781 1 88.5 614 LEU A O 1
ATOM 4799 N N . ALA A 1 615 ? 12.75 52.344 15.703 1 85.81 615 ALA A N 1
ATOM 4800 C CA . ALA A 1 615 ? 13.016 53.75 15.406 1 85.81 615 ALA A CA 1
ATOM 4801 C C . ALA A 1 615 ? 13.227 53.969 13.914 1 85.81 615 ALA A C 1
ATOM 4803 O O . ALA A 1 615 ? 12.945 55.062 13.391 1 85.81 615 ALA A O 1
ATOM 4804 N N . LYS A 1 616 ? 13.609 53 13.266 1 88.56 616 LYS A N 1
ATOM 4805 C CA . LYS A 1 616 ? 13.906 53.094 11.836 1 88.56 616 LYS A CA 1
ATOM 4806 C C . LYS A 1 616 ? 12.625 53 11.008 1 88.56 616 LYS A C 1
ATOM 4808 O O . LYS A 1 616 ? 12.633 53.344 9.82 1 88.56 616 LYS A O 1
ATOM 4813 N N . ASN A 1 617 ? 11.477 52.75 11.477 1 83.19 617 ASN A N 1
ATOM 4814 C CA . ASN A 1 617 ? 10.164 52.656 10.836 1 83.19 617 ASN A CA 1
ATOM 4815 C C . ASN A 1 617 ? 10.227 51.844 9.547 1 83.19 617 ASN A C 1
ATOM 4817 O O . ASN A 1 617 ? 9.711 52.281 8.516 1 83.19 617 ASN A O 1
ATOM 4821 N N . GLY A 1 618 ? 10.922 50.781 9.578 1 88.25 618 GLY A N 1
ATOM 4822 C CA . GLY A 1 618 ? 11.055 49.969 8.398 1 88.25 618 GLY A CA 1
ATOM 4823 C C . GLY A 1 618 ? 10.148 48.75 8.43 1 88.25 618 GLY A C 1
ATOM 4824 O O . GLY A 1 618 ? 9 48.812 8.867 1 88.25 618 GLY A O 1
ATOM 4825 N N . ILE A 1 619 ? 10.633 47.625 7.859 1 86.88 619 ILE A N 1
ATOM 4826 C CA . ILE A 1 619 ? 9.875 46.375 7.727 1 86.88 619 ILE A CA 1
ATOM 4827 C C . ILE A 1 619 ? 9.578 45.812 9.109 1 86.88 619 ILE A C 1
ATOM 4829 O O . ILE A 1 619 ? 8.484 45.281 9.352 1 86.88 619 ILE A O 1
ATOM 4833 N N . TYR A 1 620 ? 10.453 45.969 9.969 1 88.88 620 TYR A N 1
ATOM 4834 C CA . TYR A 1 620 ? 10.305 45.469 11.328 1 88.88 620 TYR A CA 1
ATOM 4835 C C . TYR A 1 620 ? 9.148 46.125 12.039 1 88.88 620 TYR A C 1
ATOM 4837 O O . TYR A 1 620 ? 8.352 45.469 12.719 1 88.88 620 TYR A O 1
ATOM 4845 N N . THR A 1 621 ? 9.156 47.406 11.914 1 86.12 621 THR A N 1
ATOM 4846 C CA . THR A 1 621 ? 8.094 48.188 12.547 1 86.12 621 THR A CA 1
ATOM 4847 C C . THR A 1 621 ? 6.727 47.75 12.023 1 86.12 621 THR A C 1
ATOM 4849 O O . THR A 1 621 ? 5.762 47.688 12.781 1 86.12 621 THR A O 1
ATOM 4852 N N . LYS A 1 622 ? 6.75 47.5 10.812 1 80.88 622 LYS A N 1
ATOM 4853 C CA . LYS A 1 622 ? 5.504 47.062 10.203 1 80.88 622 LYS A CA 1
ATOM 4854 C C . LYS A 1 622 ? 5.07 45.719 10.758 1 80.88 622 LYS A C 1
ATOM 4856 O O . LYS A 1 622 ? 3.885 45.469 11 1 80.88 622 LYS A O 1
ATOM 4861 N N . LEU A 1 623 ? 6.035 44.875 10.875 1 78.44 623 LEU A N 1
ATOM 4862 C CA . LEU A 1 623 ? 5.746 43.531 11.398 1 78.44 623 LEU A CA 1
ATOM 4863 C C . LEU A 1 623 ? 5.238 43.625 12.836 1 78.44 623 LEU A C 1
ATOM 4865 O O . LEU A 1 623 ? 4.297 42.906 13.203 1 78.44 623 LEU A O 1
ATOM 4869 N N . VAL A 1 624 ? 5.852 44.469 13.586 1 77.62 624 VAL A N 1
ATOM 4870 C CA . VAL A 1 624 ? 5.492 44.625 14.984 1 77.62 624 VAL A CA 1
ATOM 4871 C C . VAL A 1 624 ? 4.105 45.281 15.094 1 77.62 624 VAL A C 1
ATOM 4873 O O . VAL A 1 624 ? 3.289 44.844 15.922 1 77.62 624 VAL A O 1
ATOM 4876 N N . LYS A 1 625 ? 3.861 46.25 14.242 1 68.94 625 LYS A N 1
ATOM 4877 C CA . LYS A 1 625 ? 2.568 46.906 14.242 1 68.94 625 LYS A CA 1
ATOM 4878 C C . LYS A 1 625 ? 1.442 45.969 13.875 1 68.94 625 LYS A C 1
ATOM 4880 O O . LYS A 1 625 ? 0.366 46 14.469 1 68.94 625 LYS A O 1
ATOM 4885 N N . ASN A 1 626 ? 1.802 45.281 12.883 1 63.66 626 ASN A N 1
ATOM 4886 C CA . ASN A 1 626 ? 0.802 44.312 12.445 1 63.66 626 ASN A CA 1
ATOM 4887 C C . ASN A 1 626 ? 0.481 43.281 13.547 1 63.66 626 ASN A C 1
ATOM 4889 O O . ASN A 1 626 ? -0.667 42.875 13.695 1 63.66 626 ASN A O 1
ATOM 4893 N N . GLN A 1 627 ? 1.479 42.969 14.219 1 60.84 627 GLN A N 1
ATOM 4894 C CA . GLN A 1 627 ? 1.285 42.031 15.32 1 60.84 627 GLN A CA 1
ATOM 4895 C C . GLN A 1 627 ? 0.527 42.688 16.469 1 60.84 627 GLN A C 1
ATOM 4897 O O . GLN A 1 627 ? -0.292 42.031 17.125 1 60.84 627 GLN A O 1
ATOM 4902 N N . LEU A 1 628 ? 0.875 44.062 16.625 1 53.62 628 LEU A N 1
ATOM 4903 C CA . LEU A 1 628 ? 0.225 44.812 17.703 1 53.62 628 LEU A CA 1
ATOM 4904 C C . LEU A 1 628 ? -1.219 45.156 17.328 1 53.62 628 LEU A C 1
ATOM 4906 O O . LEU A 1 628 ? -2.096 45.156 18.203 1 53.62 628 LEU A O 1
ATOM 4910 N N . LEU A 1 629 ? -1.365 45.656 15.938 1 46.44 629 LEU A N 1
ATOM 4911 C CA . LEU A 1 629 ? -2.717 45.969 15.469 1 46.44 629 LEU A CA 1
ATOM 4912 C C . LEU A 1 629 ? -3.617 44.719 15.625 1 46.44 629 LEU A C 1
ATOM 4914 O O . LEU A 1 629 ? -4.805 44.875 15.93 1 46.44 629 LEU A O 1
ATOM 4918 N N . SER A 1 630 ? -3.105 43.812 15.102 1 45.44 630 SER A N 1
ATOM 4919 C CA . SER A 1 630 ? -3.957 42.656 15.312 1 45.44 630 SER A CA 1
ATOM 4920 C C . SER A 1 630 ? -4.387 42.531 16.766 1 45.44 630 SER A C 1
ATOM 4922 O O . SER A 1 630 ? -5.469 42.031 17.062 1 45.44 630 SER A O 1
ATOM 4924 N N . THR A 1 631 ? -3.602 43.438 17.5 1 41.84 631 THR A N 1
ATOM 4925 C CA . THR A 1 631 ? -3.971 43.469 18.906 1 41.84 631 THR A CA 1
ATOM 4926 C C . THR A 1 631 ? -4.727 44.75 19.219 1 41.84 631 THR A C 1
ATOM 4928 O O . THR A 1 631 ? -5.605 44.781 20.078 1 41.84 631 THR A O 1
ATOM 4931 N N . SER A 1 632 ? -4.328 46.125 18.609 1 38.03 632 SER A N 1
ATOM 4932 C CA . SER A 1 632 ? -4.715 47.438 19.078 1 38.03 632 SER A CA 1
ATOM 4933 C C . SER A 1 632 ? -6.012 47.906 18.422 1 38.03 632 SER A C 1
ATOM 4935 O O . SER A 1 632 ? -6.523 49 18.75 1 38.03 632 SER A O 1
ATOM 4937 N N . LYS A 1 633 ? -6.625 47.656 17.172 1 39.06 633 LYS A N 1
ATOM 4938 C CA . LYS A 1 633 ? -7.547 48.625 16.578 1 39.06 633 LYS A CA 1
ATOM 4939 C C . LYS A 1 633 ? -8.602 49.062 17.578 1 39.06 633 LYS A C 1
ATOM 4941 O O . LYS A 1 633 ? -9.531 49.812 17.234 1 39.06 633 LYS A O 1
ATOM 4946 N N . ASP A 1 634 ? -8.797 48.656 18.656 1 34.06 634 ASP A N 1
ATOM 4947 C CA . ASP A 1 634 ? -9.992 49.25 19.266 1 34.06 634 ASP A CA 1
ATOM 4948 C C . ASP A 1 634 ? -9.711 50.656 19.766 1 34.06 634 ASP A C 1
ATOM 4950 O O . ASP A 1 634 ? -10.547 51.25 20.438 1 34.06 634 ASP A O 1
ATOM 4954 N N . SER A 1 635 ? -8.359 51.281 19.984 1 31.77 635 SER A N 1
ATOM 4955 C CA . SER A 1 635 ? -8.57 52.531 20.688 1 31.77 635 SER A CA 1
ATOM 4956 C C . SER A 1 635 ? -8.742 53.688 19.703 1 31.77 635 SER A C 1
ATOM 4958 O O . SER A 1 635 ? -7.906 53.875 18.812 1 31.77 635 SER A O 1
ATOM 4960 N N . PRO A 1 636 ? -9.93 54.344 19.406 1 32.56 636 PRO A N 1
ATOM 4961 C CA . PRO A 1 636 ? -10.312 55.469 18.562 1 32.56 636 PRO A CA 1
ATOM 4962 C C . PRO A 1 636 ? -9.281 56.625 18.609 1 32.56 636 PRO A C 1
ATOM 4964 O O . PRO A 1 636 ? -9.266 57.469 17.719 1 32.56 636 PRO A O 1
ATOM 4967 N N . GLN A 1 637 ? -8.57 57 19.766 1 31.27 637 GLN A N 1
ATOM 4968 C CA . GLN A 1 637 ? -8.164 58.375 20.047 1 31.27 637 GLN A CA 1
ATOM 4969 C C . GLN A 1 637 ? -6.883 58.75 19.297 1 31.27 637 GLN A C 1
ATOM 4971 O O . GLN A 1 637 ? -6.465 59.906 19.281 1 31.27 637 GLN A O 1
ATOM 4976 N N . GLN A 1 638 ? -5.965 57.906 18.938 1 30.06 638 GLN A N 1
ATOM 4977 C CA . GLN A 1 638 ? -4.641 58.5 18.719 1 30.06 638 GLN A CA 1
ATOM 4978 C C . GLN A 1 638 ? -4.488 59.031 17.312 1 30.06 638 GLN A C 1
ATOM 4980 O O . GLN A 1 638 ? -3.369 59.219 16.812 1 30.06 638 GLN A O 1
ATOM 4985 N N . ASP A 1 639 ? -5.48 59.281 16.484 1 30.69 639 ASP A N 1
ATOM 4986 C CA . ASP A 1 639 ? -5.211 59.906 15.195 1 30.69 639 ASP A CA 1
ATOM 4987 C C . ASP A 1 639 ? -4.703 61.312 15.375 1 30.69 639 ASP A C 1
ATOM 4989 O O . ASP A 1 639 ? -4.34 62 14.398 1 30.69 639 ASP A O 1
ATOM 4993 N N . GLU A 1 640 ? -4.969 62.062 16.516 1 31.47 640 GLU A N 1
ATOM 4994 C CA . GLU A 1 640 ? -4.742 63.5 16.547 1 31.47 640 GLU A CA 1
ATOM 4995 C C . GLU A 1 640 ? -3.254 63.844 16.578 1 31.47 640 GLU A C 1
ATOM 4997 O O . GLU A 1 640 ? -2.863 65 16.453 1 31.47 640 GLU A O 1
ATOM 5002 N N . LEU A 1 641 ? -2.311 63.031 17.047 1 30.12 641 LEU A N 1
ATOM 5003 C CA . LEU A 1 641 ? -1.003 63.594 17.359 1 30.12 641 LEU A CA 1
ATOM 5004 C C . LEU A 1 641 ? -0.188 63.812 16.094 1 30.12 641 LEU A C 1
ATOM 5006 O O . LEU A 1 641 ? 0.826 64.5 16.109 1 30.12 641 LEU A O 1
ATOM 5010 N N . CYS A 1 642 ? -0.306 63.062 15.023 1 30.39 642 CYS A N 1
ATOM 5011 C CA . CYS A 1 642 ? 0.744 63.188 14.016 1 30.39 642 CYS A CA 1
ATOM 5012 C C . CYS A 1 642 ? 0.509 64.438 13.141 1 30.39 642 CYS A C 1
ATOM 5014 O O . CYS A 1 642 ? 1.296 64.688 12.234 1 30.39 642 CYS A O 1
ATOM 5016 N N . SER A 1 643 ? -0.684 65 13.18 1 28.84 643 SER A N 1
ATOM 5017 C CA . SER A 1 643 ? -0.922 66 12.125 1 28.84 643 SER A CA 1
ATOM 5018 C C . SER A 1 643 ? -0.181 67.312 12.406 1 28.84 643 SER A C 1
ATOM 5020 O O . SER A 1 643 ? 0.02 68.125 11.5 1 28.84 643 SER A O 1
ATOM 5022 N N . ASP A 1 644 ? -0.105 67.75 13.68 1 29.22 644 ASP A N 1
ATOM 5023 C CA . ASP A 1 644 ? 0.12 69.125 13.867 1 29.22 644 ASP A CA 1
ATOM 5024 C C . ASP A 1 644 ? 1.59 69.5 13.656 1 29.22 644 ASP A C 1
ATOM 5026 O O . ASP A 1 644 ? 2.014 70.625 13.969 1 29.22 644 ASP A O 1
ATOM 5030 N N . ALA A 1 645 ? 2.502 68.625 13.555 1 30.34 645 ALA A N 1
ATOM 5031 C CA . ALA A 1 645 ? 3.885 69.062 13.656 1 30.34 645 ALA A CA 1
ATOM 5032 C C . ALA A 1 645 ? 4.285 69.875 12.43 1 30.34 645 ALA A C 1
ATOM 5034 O O . ALA A 1 645 ? 5.422 70.375 12.328 1 30.34 645 ALA A O 1
ATOM 5035 N N . ASP A 1 646 ? 3.527 69.812 11.344 1 28.72 646 ASP A N 1
ATOM 5036 C CA . ASP A 1 646 ? 4.176 70.375 10.164 1 28.72 646 ASP A CA 1
ATOM 5037 C C . ASP A 1 646 ? 4.125 71.875 10.172 1 28.72 646 ASP A C 1
ATOM 5039 O O . ASP A 1 646 ? 4.551 72.5 9.211 1 28.72 646 ASP A O 1
ATOM 5043 N N . GLN A 1 647 ? 3.084 72.375 10.867 1 25.73 647 GLN A N 1
ATOM 5044 C CA . GLN A 1 647 ? 2.787 73.688 10.32 1 25.73 647 GLN A CA 1
ATOM 5045 C C . GLN A 1 647 ? 3.895 74.688 10.656 1 25.73 647 GLN A C 1
ATOM 5047 O O . GLN A 1 647 ? 3.998 75.75 10.023 1 25.73 647 GLN A O 1
ATOM 5052 N N . LYS A 1 648 ? 4.246 74.875 11.883 1 28.53 648 LYS A N 1
ATOM 5053 C CA . LYS A 1 648 ? 4.609 76.25 12.258 1 28.53 648 LYS A CA 1
ATOM 5054 C C . LYS A 1 648 ? 6.035 76.562 11.82 1 28.53 648 LYS A C 1
ATOM 5056 O O . LYS A 1 648 ? 6.996 76.125 12.477 1 28.53 648 LYS A O 1
ATOM 5061 N N . SER A 1 649 ? 6.375 76.438 10.5 1 26.31 649 SER A N 1
ATOM 5062 C CA . SER A 1 649 ? 7.641 77 10.016 1 26.31 649 SER A CA 1
ATOM 5063 C C . SER A 1 649 ? 7.797 78.438 10.398 1 26.31 649 SER A C 1
ATOM 5065 O O . SER A 1 649 ? 6.934 79.312 10.086 1 26.31 649 SER A O 1
ATOM 5067 N N . PRO A 1 650 ? 8.375 78.812 11.555 1 27.09 650 PRO A N 1
ATOM 5068 C CA . PRO A 1 650 ? 8.57 80.188 12.031 1 27.09 650 PRO A CA 1
ATOM 5069 C C . PRO A 1 650 ? 9.211 81.125 10.984 1 27.09 650 PRO A C 1
ATOM 5071 O O . PRO A 1 650 ? 10.117 80.688 10.266 1 27.09 650 PRO A O 1
ATOM 5074 N N . THR A 1 651 ? 8.453 82.062 10.305 1 26.44 651 THR A N 1
ATOM 5075 C CA . THR A 1 651 ? 8.773 83.125 9.359 1 26.44 651 THR A CA 1
ATOM 5076 C C . THR A 1 651 ? 9.938 83.938 9.859 1 26.44 651 THR A C 1
ATOM 5078 O O . THR A 1 651 ? 9.945 84.375 11.016 1 26.44 651 THR A O 1
ATOM 5081 N N . THR A 1 652 ? 11.188 83.812 9.312 1 25.66 652 THR A N 1
ATOM 5082 C CA . THR A 1 652 ? 12.477 84.438 9.477 1 25.66 652 THR A CA 1
ATOM 5083 C C . THR A 1 652 ? 12.336 85.938 9.289 1 25.66 652 THR A C 1
ATOM 5085 O O . THR A 1 652 ? 11.867 86.438 8.242 1 25.66 652 THR A O 1
ATOM 5088 N N . PRO A 1 653 ? 12 86.812 10.367 1 26.33 653 PRO A N 1
ATOM 5089 C CA . PRO A 1 653 ? 11.914 88.25 10.148 1 26.33 653 PRO A CA 1
ATOM 5090 C C . PRO A 1 653 ? 13.164 88.812 9.477 1 26.33 653 PRO A C 1
ATOM 5092 O O . PRO A 1 653 ? 14.258 88.25 9.641 1 26.33 653 PRO A O 1
ATOM 5095 N N . SER A 1 654 ? 13.086 89.375 8.273 1 25.34 654 SER A N 1
ATOM 5096 C CA . SER A 1 654 ? 14.008 90.062 7.34 1 25.34 654 SER A CA 1
ATOM 5097 C C . SER A 1 654 ? 14.742 91.188 8 1 25.34 654 SER A C 1
ATOM 5099 O O . SER A 1 654 ? 14.148 92.25 8.258 1 25.34 654 SER A O 1
ATOM 5101 N N . LEU A 1 655 ? 15.461 90.938 9.195 1 23.14 655 LEU A N 1
ATOM 5102 C CA . LEU A 1 655 ? 16.172 92.062 9.773 1 23.14 655 LEU A CA 1
ATOM 5103 C C . LEU A 1 655 ? 17.078 92.75 8.734 1 23.14 655 LEU A C 1
ATOM 5105 O O . LEU A 1 655 ? 17.844 92.062 8.055 1 23.14 655 LEU A O 1
ATOM 5109 N N . THR A 1 656 ? 16.75 93.938 8.273 1 26 656 THR A N 1
ATOM 5110 C CA . THR A 1 656 ? 17.234 95 7.414 1 26 656 THR A CA 1
ATOM 5111 C C . THR A 1 656 ? 18.656 95.438 7.805 1 26 656 THR A C 1
ATOM 5113 O O . THR A 1 656 ? 18.859 96.062 8.844 1 26 656 THR A O 1
ATOM 5116 N N . THR A 1 657 ? 19.609 94.438 8.016 1 24.11 657 THR A N 1
ATOM 5117 C CA . THR A 1 657 ? 20.922 95 8.336 1 24.11 657 THR A CA 1
ATOM 5118 C C . THR A 1 657 ? 21.328 96 7.285 1 24.11 657 THR A C 1
ATOM 5120 O O . THR A 1 657 ? 21.438 95.688 6.102 1 24.11 657 THR A O 1
ATOM 5123 N N . GLU A 1 658 ? 21.25 97.312 7.574 1 24.56 658 GLU A N 1
ATOM 5124 C CA . GLU A 1 658 ? 21.688 98.625 7.094 1 24.56 658 GLU A CA 1
ATOM 5125 C C . GLU A 1 658 ? 23.141 98.562 6.633 1 24.56 658 GLU A C 1
ATOM 5127 O O . GLU A 1 658 ? 23.891 97.688 7.016 1 24.56 658 GLU A O 1
ATOM 5132 N N . GLU A 1 659 ? 23.734 99.812 6.371 1 22.17 659 GLU A N 1
ATOM 5133 C CA . GLU A 1 659 ? 24.672 100.812 5.816 1 22.17 659 GLU A CA 1
ATOM 5134 C C . GLU A 1 659 ? 25.938 100.875 6.645 1 22.17 659 GLU A C 1
ATOM 5136 O O . GLU A 1 659 ? 25.906 101.312 7.816 1 22.17 659 GLU A O 1
ATOM 5141 N N . ILE A 1 660 ? 26.953 100.125 7.219 1 21.5 660 ILE A N 1
ATOM 5142 C CA . ILE A 1 660 ? 28.219 100.688 6.785 1 21.5 660 ILE A CA 1
ATOM 5143 C C . ILE A 1 660 ? 28.5 100.312 5.336 1 21.5 660 ILE A C 1
ATOM 5145 O O . ILE A 1 660 ? 28.344 99.125 4.961 1 21.5 660 ILE A O 1
ATOM 5149 N N . MET B 1 1 ? 5.852 -29.172 -6.145 1 30.41 1 MET B N 1
ATOM 5150 C CA . MET B 1 1 ? 4.848 -28.234 -6.637 1 30.41 1 MET B CA 1
ATOM 5151 C C . MET B 1 1 ? 3.951 -27.75 -5.504 1 30.41 1 MET B C 1
ATOM 5153 O O . MET B 1 1 ? 3.627 -26.562 -5.426 1 30.41 1 MET B O 1
ATOM 5157 N N . LEU B 1 2 ? 3.682 -28.953 -4.699 1 33.25 2 LEU B N 1
ATOM 5158 C CA . LEU B 1 2 ? 2.811 -28.656 -3.568 1 33.25 2 LEU B CA 1
ATOM 5159 C C . LEU B 1 2 ? 3.49 -27.703 -2.592 1 33.25 2 LEU B C 1
ATOM 5161 O O . LEU B 1 2 ? 2.82 -27.047 -1.791 1 33.25 2 LEU B O 1
ATOM 5165 N N . THR B 1 3 ? 4.727 -27.828 -2.82 1 36.84 3 THR B N 1
ATOM 5166 C CA . THR B 1 3 ? 5.551 -27.109 -1.853 1 36.84 3 THR B CA 1
ATOM 5167 C C . THR B 1 3 ? 5.371 -25.594 -1.995 1 36.84 3 THR B C 1
ATOM 5169 O O . THR B 1 3 ? 5.547 -24.859 -1.029 1 36.84 3 THR B O 1
ATOM 5172 N N . ARG B 1 4 ? 5.293 -25.266 -3.26 1 40.09 4 ARG B N 1
ATOM 5173 C CA . ARG B 1 4 ? 5.207 -23.828 -3.543 1 40.09 4 ARG B CA 1
ATOM 5174 C C . ARG B 1 4 ? 3.955 -23.219 -2.922 1 40.09 4 ARG B C 1
ATOM 5176 O O . ARG B 1 4 ? 3.92 -22.031 -2.631 1 40.09 4 ARG B O 1
ATOM 5183 N N . LEU B 1 5 ? 2.922 -24.078 -2.814 1 38.38 5 LEU B N 1
ATOM 5184 C CA . LEU B 1 5 ? 1.562 -23.703 -2.455 1 38.38 5 LEU B CA 1
ATOM 5185 C C . LEU B 1 5 ? 1.488 -23.266 -0.994 1 38.38 5 LEU B C 1
ATOM 5187 O O . LEU B 1 5 ? 0.792 -22.297 -0.661 1 38.38 5 LEU B O 1
ATOM 5191 N N . TYR B 1 6 ? 2.104 -24.219 -0.236 1 39.38 6 TYR B N 1
ATOM 5192 C CA . TYR B 1 6 ? 1.833 -24.094 1.19 1 39.38 6 TYR B CA 1
ATOM 5193 C C . TYR B 1 6 ? 2.785 -23.078 1.831 1 39.38 6 TYR B C 1
ATOM 5195 O O . TYR B 1 6 ? 2.547 -22.625 2.947 1 39.38 6 TYR B O 1
ATOM 5203 N N . PHE B 1 7 ? 3.785 -22.984 1.03 1 42.38 7 PHE B N 1
ATOM 5204 C CA . PHE B 1 7 ? 4.785 -22.219 1.765 1 42.38 7 PHE B CA 1
ATOM 5205 C C . PHE B 1 7 ? 4.844 -20.781 1.258 1 42.38 7 PHE B C 1
ATOM 5207 O O . PHE B 1 7 ? 5.789 -20.047 1.56 1 42.38 7 PHE B O 1
ATOM 5214 N N . THR B 1 8 ? 3.998 -20.562 0.282 1 39.31 8 THR B N 1
ATOM 5215 C CA . THR B 1 8 ? 4.047 -19.141 -0.075 1 39.31 8 THR B CA 1
ATOM 5216 C C . THR B 1 8 ? 3.396 -18.297 1.008 1 39.31 8 THR B C 1
ATOM 5218 O O . THR B 1 8 ? 2.242 -18.516 1.374 1 39.31 8 THR B O 1
ATOM 5221 N N . PRO B 1 9 ? 4.129 -17.656 1.631 1 36.47 9 PRO B N 1
ATOM 5222 C CA . PRO B 1 9 ? 3.617 -16.828 2.732 1 36.47 9 PRO B CA 1
ATOM 5223 C C . PRO B 1 9 ? 2.449 -15.945 2.312 1 36.47 9 PRO B C 1
ATOM 5225 O O . PRO B 1 9 ? 2.523 -15.266 1.284 1 36.47 9 PRO B O 1
ATOM 5228 N N . VAL B 1 10 ? 1.289 -16.422 2.533 1 35.62 10 VAL B N 1
ATOM 5229 C CA . VAL B 1 10 ? 0.163 -15.492 2.424 1 35.62 10 VAL B CA 1
ATOM 5230 C C . VAL B 1 10 ? 0.493 -14.188 3.139 1 35.62 10 VAL B C 1
ATOM 5232 O O . VAL B 1 10 ? 0.71 -14.172 4.352 1 35.62 10 VAL B O 1
ATOM 5235 N N . HIS B 1 11 ? 1.134 -13.359 2.506 1 31.47 11 HIS B N 1
ATOM 5236 C CA . HIS B 1 11 ? 1.341 -12.023 3.059 1 31.47 11 HIS B CA 1
ATOM 5237 C C . HIS B 1 11 ? 0.04 -11.445 3.607 1 31.47 11 HIS B C 1
ATOM 5239 O O . HIS B 1 11 ? -0.846 -11.062 2.84 1 31.47 11 HIS B O 1
ATOM 5245 N N . ARG B 1 12 ? -0.505 -11.969 4.59 1 31.97 12 ARG B N 1
ATOM 5246 C CA . ARG B 1 12 ? -1.534 -11.148 5.219 1 31.97 12 ARG B CA 1
ATOM 5247 C C . ARG B 1 12 ? -1.018 -9.742 5.504 1 31.97 12 ARG B C 1
ATOM 5249 O O . ARG B 1 12 ? -0.078 -9.57 6.281 1 31.97 12 ARG B O 1
ATOM 5256 N N . GLN B 1 13 ? -1.009 -8.883 4.617 1 30.72 13 GLN B N 1
ATOM 5257 C CA . GLN B 1 13 ? -0.879 -7.504 5.078 1 30.72 13 GLN B CA 1
ATOM 5258 C C . GLN B 1 13 ? -1.759 -7.246 6.297 1 30.72 13 GLN B C 1
ATOM 5260 O O . GLN B 1 13 ? -2.98 -7.137 6.176 1 30.72 13 GLN B O 1
ATOM 5265 N N . GLU B 1 14 ? -1.603 -7.891 7.324 1 29.17 14 GLU B N 1
ATOM 5266 C CA . GLU B 1 14 ? -2.268 -7.371 8.516 1 29.17 14 GLU B CA 1
ATOM 5267 C C . GLU B 1 14 ? -1.945 -5.895 8.727 1 29.17 14 GLU B C 1
ATOM 5269 O O . GLU B 1 14 ? -0.775 -5.512 8.797 1 29.17 14 GLU B O 1
ATOM 5274 N N . ASP B 1 15 ? -2.646 -5.031 8.141 1 29.88 15 ASP B N 1
ATOM 5275 C CA . ASP B 1 15 ? -2.68 -3.68 8.688 1 29.88 15 ASP B CA 1
ATOM 5276 C C . ASP B 1 15 ? -2.758 -3.705 10.211 1 29.88 15 ASP B C 1
ATOM 5278 O O . ASP B 1 15 ? -3.809 -4.012 10.781 1 29.88 15 ASP B O 1
ATOM 5282 N N . SER B 1 16 ? -1.854 -4.375 10.93 1 28.86 16 SER B N 1
ATOM 5283 C CA . SER B 1 16 ? -1.79 -4.312 12.391 1 28.86 16 SER B CA 1
ATOM 5284 C C . SER B 1 16 ? -1.722 -2.873 12.883 1 28.86 16 SER B C 1
ATOM 5286 O O . SER B 1 16 ? -0.667 -2.236 12.812 1 28.86 16 SER B O 1
ATOM 5288 N N . ASN B 1 17 ? -2.545 -2.012 12.5 1 27.22 17 ASN B N 1
ATOM 5289 C CA . ASN B 1 17 ? -2.697 -0.923 13.461 1 27.22 17 ASN B CA 1
ATOM 5290 C C . ASN B 1 17 ? -2.932 -1.45 14.875 1 27.22 17 ASN B C 1
ATOM 5292 O O . ASN B 1 17 ? -4.074 -1.548 15.32 1 27.22 17 ASN B O 1
ATOM 5296 N N . THR B 1 18 ? -2.334 -2.566 15.328 1 26.75 18 THR B N 1
ATOM 5297 C CA . THR B 1 18 ? -2.492 -2.896 16.75 1 26.75 18 THR B CA 1
ATOM 5298 C C . THR B 1 18 ? -1.908 -1.795 17.625 1 26.75 18 THR B C 1
ATOM 5300 O O . THR B 1 18 ? -0.718 -1.488 17.531 1 26.75 18 THR B O 1
ATOM 5303 N N . LEU B 1 19 ? -2.66 -0.854 18 1 26.05 19 LEU B N 1
ATOM 5304 C CA . LEU B 1 19 ? -2.391 -0.011 19.156 1 26.05 19 LEU B CA 1
ATOM 5305 C C . LEU B 1 19 ? -2.008 -0.857 20.359 1 26.05 19 LEU B C 1
ATOM 5307 O O . LEU B 1 19 ? -2.844 -1.578 20.922 1 26.05 19 LEU B O 1
ATOM 5311 N N . THR B 1 20 ? -0.901 -1.557 20.469 1 25.42 20 THR B N 1
ATOM 5312 C CA . THR B 1 20 ? -0.386 -2.266 21.641 1 25.42 20 THR B CA 1
ATOM 5313 C C . THR B 1 20 ? -0.395 -1.364 22.875 1 25.42 20 THR B C 1
ATOM 5315 O O . THR B 1 20 ? 0.338 -0.374 22.922 1 25.42 20 THR B O 1
ATOM 5318 N N . VAL B 1 21 ? -1.51 -1.122 23.562 1 26.06 21 VAL B N 1
ATOM 5319 C CA . VAL B 1 21 ? -1.59 -0.56 24.906 1 26.06 21 VAL B CA 1
ATOM 5320 C C . VAL B 1 21 ? -0.777 -1.416 25.875 1 26.06 21 VAL B C 1
ATOM 5322 O O . VAL B 1 21 ? -1.004 -2.623 25.984 1 26.06 21 VAL B O 1
ATOM 5325 N N . GLY B 1 22 ? 0.487 -1.183 26.141 1 21.8 22 GLY B N 1
ATOM 5326 C CA . GLY B 1 22 ? 1.425 -1.719 27.109 1 21.8 22 GLY B CA 1
ATOM 5327 C C . GLY B 1 22 ? 0.831 -1.854 28.5 1 21.8 22 GLY B C 1
ATOM 5328 O O . GLY B 1 22 ? 0.479 -0.854 29.141 1 21.8 22 GLY B O 1
ATOM 5329 N N . VAL B 1 23 ? 0.041 -2.924 28.922 1 24.88 23 VAL B N 1
ATOM 5330 C CA . VAL B 1 23 ? -0.45 -3.264 30.25 1 24.88 23 VAL B CA 1
ATOM 5331 C C . VAL B 1 23 ? 0.728 -3.504 31.188 1 24.88 23 VAL B C 1
ATOM 5333 O O . VAL B 1 23 ? 1.608 -4.316 30.891 1 24.88 23 VAL B O 1
ATOM 5336 N N . ASN B 1 24 ? 1.103 -2.576 32.094 1 20.38 24 ASN B N 1
ATOM 5337 C CA . ASN B 1 24 ? 2.045 -2.564 33.219 1 20.38 24 ASN B CA 1
ATOM 5338 C C . ASN B 1 24 ? 1.729 -3.66 34.25 1 20.38 24 ASN B C 1
ATOM 5340 O O . ASN B 1 24 ? 0.691 -3.617 34.906 1 20.38 24 ASN B O 1
ATOM 5344 N N . SER B 1 25 ? 1.927 -4.977 34.094 1 22.27 25 SER B N 1
ATOM 5345 C CA . SER B 1 25 ? 1.763 -6.02 35.094 1 22.27 25 SER B CA 1
ATOM 5346 C C . SER B 1 25 ? 2.68 -5.781 36.281 1 22.27 25 SER B C 1
ATOM 5348 O O . SER B 1 25 ? 3.904 -5.84 36.156 1 22.27 25 SER B O 1
ATOM 5350 N N . SER B 1 26 ? 2.371 -4.934 37.375 1 20.23 26 SER B N 1
ATOM 5351 C CA . SER B 1 26 ? 3.029 -4.719 38.656 1 20.23 26 SER B CA 1
ATOM 5352 C C . SER B 1 26 ? 3.105 -6.008 39.469 1 20.23 26 SER B C 1
ATOM 5354 O O . SER B 1 26 ? 2.109 -6.723 39.594 1 20.23 26 SER B O 1
ATOM 5356 N N . GLU B 1 27 ? 4.242 -6.613 39.875 1 19.78 27 GLU B N 1
ATOM 5357 C CA . GLU B 1 27 ? 4.648 -7.746 40.688 1 19.78 27 GLU B CA 1
ATOM 5358 C C . GLU B 1 27 ? 4.352 -7.484 42.156 1 19.78 27 GLU B C 1
ATOM 5360 O O . GLU B 1 27 ? 5.02 -6.664 42.812 1 19.78 27 GLU B O 1
ATOM 5365 N N . ALA B 1 28 ? 2.992 -7.535 42.812 1 21.89 28 ALA B N 1
ATOM 5366 C CA . ALA B 1 28 ? 2.676 -7.441 44.25 1 21.89 28 ALA B CA 1
ATOM 5367 C C . ALA B 1 28 ? 3.348 -8.562 45.031 1 21.89 28 ALA B C 1
ATOM 5369 O O . ALA B 1 28 ? 3.195 -9.742 44.688 1 21.89 28 ALA B O 1
ATOM 5370 N N . GLY B 1 29 ? 4.273 -8.344 45.969 1 18.52 29 GLY B N 1
ATOM 5371 C CA . GLY B 1 29 ? 5.062 -9.18 46.875 1 18.52 29 GLY B CA 1
ATOM 5372 C C . GLY B 1 29 ? 4.223 -9.906 47.906 1 18.52 29 GLY B C 1
ATOM 5373 O O . GLY B 1 29 ? 4.332 -11.125 48.062 1 18.52 29 GLY B O 1
ATOM 5374 N N . SER B 1 30 ? 3.834 -9.375 49.25 1 20.34 30 SER B N 1
ATOM 5375 C CA . SER B 1 30 ? 4.012 -9.938 50.562 1 20.34 30 SER B CA 1
ATOM 5376 C C . SER B 1 30 ? 2.809 -10.789 50.969 1 20.34 30 SER B C 1
ATOM 5378 O O . SER B 1 30 ? 1.71 -10.609 50.438 1 20.34 30 SER B O 1
ATOM 5380 N N . GLN B 1 31 ? 2.854 -11.82 52.219 1 18.84 31 GLN B N 1
ATOM 5381 C CA . GLN B 1 31 ? 2.363 -13.109 52.719 1 18.84 31 GLN B CA 1
ATOM 5382 C C . GLN B 1 31 ? 1.026 -12.953 53.438 1 18.84 31 GLN B C 1
ATOM 5384 O O . GLN B 1 31 ? 0.258 -13.914 53.531 1 18.84 31 GLN B O 1
ATOM 5389 N N . GLN B 1 32 ? 0.869 -12.047 54.5 1 22.52 32 GLN B N 1
ATOM 5390 C CA . GLN B 1 32 ? 0.2 -12.406 55.75 1 22.52 32 GLN B CA 1
ATOM 5391 C C . GLN B 1 32 ? -1.267 -12.742 55.5 1 22.52 32 GLN B C 1
ATOM 5393 O O . GLN B 1 32 ? -1.894 -12.203 54.594 1 22.52 32 GLN B O 1
ATOM 5398 N N . SER B 1 33 ? -1.907 -13.789 56.438 1 21.83 33 SER B N 1
ATOM 5399 C CA . SER B 1 33 ? -3.049 -14.703 56.375 1 21.83 33 SER B CA 1
ATOM 5400 C C . SER B 1 33 ? -4.367 -13.938 56.469 1 21.83 33 SER B C 1
ATOM 5402 O O . SER B 1 33 ? -5.441 -14.547 56.5 1 21.83 33 SER B O 1
ATOM 5404 N N . LEU B 1 34 ? -4.312 -12.68 57.031 1 22.75 34 LEU B N 1
ATOM 5405 C CA . LEU B 1 34 ? -5.535 -12.258 57.688 1 22.75 34 LEU B CA 1
ATOM 5406 C C . LEU B 1 34 ? -6.754 -12.539 56.812 1 22.75 34 LEU B C 1
ATOM 5408 O O . LEU B 1 34 ? -6.648 -12.586 55.594 1 22.75 34 LEU B O 1
ATOM 5412 N N . VAL B 1 35 ? -7.973 -12.742 57.531 1 24.47 35 VAL B N 1
ATOM 5413 C CA . VAL B 1 35 ? -9.305 -13.266 57.25 1 24.47 35 VAL B CA 1
ATOM 5414 C C . VAL B 1 35 ? -9.844 -12.609 55.969 1 24.47 35 VAL B C 1
ATOM 5416 O O . VAL B 1 35 ? -9.766 -11.383 55.812 1 24.47 35 VAL B O 1
ATOM 5419 N N . SER B 1 36 ? -10.07 -13.367 54.938 1 22.41 36 SER B N 1
ATOM 5420 C CA . SER B 1 36 ? -10.148 -13.328 53.469 1 22.41 36 SER B CA 1
ATOM 5421 C C . SER B 1 36 ? -11.398 -12.586 53 1 22.41 36 SER B C 1
ATOM 5423 O O . SER B 1 36 ? -12.148 -13.086 52.156 1 22.41 36 SER B O 1
ATOM 5425 N N . ASN B 1 37 ? -12.047 -11.891 54.062 1 21.62 37 ASN B N 1
ATOM 5426 C CA . ASN B 1 37 ? -13.406 -11.594 53.656 1 21.62 37 ASN B CA 1
ATOM 5427 C C . ASN B 1 37 ? -13.43 -10.805 52.344 1 21.62 37 ASN B C 1
ATOM 5429 O O . ASN B 1 37 ? -12.992 -9.656 52.281 1 21.62 37 ASN B O 1
ATOM 5433 N N . GLU B 1 38 ? -13.109 -11.5 51.312 1 22.84 38 GLU B N 1
ATOM 5434 C CA . GLU B 1 38 ? -12.781 -11.141 49.938 1 22.84 38 GLU B CA 1
ATOM 5435 C C . GLU B 1 38 ? -13.93 -10.383 49.281 1 22.84 38 GLU B C 1
ATOM 5437 O O . GLU B 1 38 ? -14.898 -10.984 48.812 1 22.84 38 GLU B O 1
ATOM 5442 N N . SER B 1 39 ? -14.516 -9.375 50.062 1 22.23 39 SER B N 1
ATOM 5443 C CA . SER B 1 39 ? -15.664 -8.734 49.438 1 22.23 39 SER B CA 1
ATOM 5444 C C . SER B 1 39 ? -15.398 -8.469 47.969 1 22.23 39 SER B C 1
ATOM 5446 O O . SER B 1 39 ? -14.25 -8.25 47.562 1 22.23 39 SER B O 1
ATOM 5448 N N . SER B 1 40 ? -16.438 -8.828 47.125 1 21.2 40 SER B N 1
ATOM 5449 C CA . SER B 1 40 ? -16.594 -8.914 45.656 1 21.2 40 SER B CA 1
ATOM 5450 C C . SER B 1 40 ? -16.25 -7.586 45 1 21.2 40 SER B C 1
ATOM 5452 O O . SER B 1 40 ? -17.047 -6.648 45.031 1 21.2 40 SER B O 1
ATOM 5454 N N . ALA B 1 41 ? -15.266 -6.914 45.5 1 22.5 41 ALA B N 1
ATOM 5455 C CA . ALA B 1 41 ? -14.914 -5.719 44.75 1 22.5 41 ALA B CA 1
ATOM 5456 C C . ALA B 1 41 ? -15.031 -5.969 43.25 1 22.5 41 ALA B C 1
ATOM 5458 O O . ALA B 1 41 ? -14.312 -6.797 42.688 1 22.5 41 ALA B O 1
ATOM 5459 N N . SER B 1 42 ? -16.234 -5.789 42.812 1 22.84 42 SER B N 1
ATOM 5460 C CA . SER B 1 42 ? -16.656 -5.82 41.406 1 22.84 42 SER B CA 1
ATOM 5461 C C . SER B 1 42 ? -15.617 -5.176 40.5 1 22.84 42 SER B C 1
ATOM 5463 O O . SER B 1 42 ? -15.18 -4.051 40.75 1 22.84 42 SER B O 1
ATOM 5465 N N . SER B 1 43 ? -14.57 -5.887 40.156 1 24.69 43 SER B N 1
ATOM 5466 C CA . SER B 1 43 ? -13.5 -5.633 39.188 1 24.69 43 SER B CA 1
ATOM 5467 C C . SER B 1 43 ? -13.992 -4.762 38.031 1 24.69 43 SER B C 1
ATOM 5469 O O . SER B 1 43 ? -14.922 -5.137 37.312 1 24.69 43 SER B O 1
ATOM 5471 N N . LEU B 1 44 ? -14.125 -3.455 38.312 1 23.69 44 LEU B N 1
ATOM 5472 C CA . LEU B 1 44 ? -14.328 -2.545 37.188 1 23.69 44 LEU B CA 1
ATOM 5473 C C . LEU B 1 44 ? -13.469 -2.961 36 1 23.69 44 LEU B C 1
ATOM 5475 O O . LEU B 1 44 ? -12.266 -2.721 35.969 1 23.69 44 LEU B O 1
ATOM 5479 N N . GLN B 1 45 ? -13.547 -4.254 35.625 1 24.78 45 GLN B N 1
ATOM 5480 C CA . GLN B 1 45 ? -13.047 -4.77 34.344 1 24.78 45 GLN B CA 1
ATOM 5481 C C . GLN B 1 45 ? -13.227 -3.742 33.25 1 24.78 45 GLN B C 1
ATOM 5483 O O . GLN B 1 45 ? -14.352 -3.369 32.906 1 24.78 45 GLN B O 1
ATOM 5488 N N . SER B 1 46 ? -12.391 -2.727 33.344 1 25.95 46 SER B N 1
ATOM 5489 C CA . SER B 1 46 ? -12.391 -1.828 32.188 1 25.95 46 SER B CA 1
ATOM 5490 C C . SER B 1 46 ? -12.695 -2.58 30.891 1 25.95 46 SER B C 1
ATOM 5492 O O . SER B 1 46 ? -12.008 -3.549 30.562 1 25.95 46 SER B O 1
ATOM 5494 N N . ASN B 1 47 ? -13.938 -2.787 30.734 1 25.94 47 ASN B N 1
ATOM 5495 C CA . ASN B 1 47 ? -14.5 -3.24 29.469 1 25.94 47 ASN B CA 1
ATOM 5496 C C . ASN B 1 47 ? -13.789 -2.6 28.281 1 25.94 47 ASN B C 1
ATOM 5498 O O . ASN B 1 47 ? -14.039 -1.438 27.953 1 25.94 47 ASN B O 1
ATOM 5502 N N . ASP B 1 48 ? -12.461 -2.658 28.266 1 28.36 48 ASP B N 1
ATOM 5503 C CA . ASP B 1 48 ? -11.766 -2.459 27 1 28.36 48 ASP B CA 1
ATOM 5504 C C . ASP B 1 48 ? -12.609 -2.969 25.828 1 28.36 48 ASP B C 1
ATOM 5506 O O . ASP B 1 48 ? -12.688 -4.176 25.594 1 28.36 48 ASP B O 1
ATOM 5510 N N . GLU B 1 49 ? -13.773 -2.465 25.828 1 27.59 49 GLU B N 1
ATOM 5511 C CA . GLU B 1 49 ? -14.508 -2.752 24.594 1 27.59 49 GLU B CA 1
ATOM 5512 C C . GLU B 1 49 ? -13.594 -2.717 23.375 1 27.59 49 GLU B C 1
ATOM 5514 O O . GLU B 1 49 ? -13.094 -1.654 23 1 27.59 49 GLU B O 1
ATOM 5519 N N . ASN B 1 50 ? -12.578 -3.576 23.359 1 29.73 50 ASN B N 1
ATOM 5520 C CA . ASN B 1 50 ? -11.938 -3.986 22.109 1 29.73 50 ASN B CA 1
ATOM 5521 C C . ASN B 1 50 ? -12.852 -3.762 20.906 1 29.73 50 ASN B C 1
ATOM 5523 O O . ASN B 1 50 ? -13.961 -4.293 20.859 1 29.73 50 ASN B O 1
ATOM 5527 N N . ILE B 1 51 ? -12.984 -2.578 20.547 1 31.52 51 ILE B N 1
ATOM 5528 C CA . ILE B 1 51 ? -13.641 -2.576 19.25 1 31.52 51 ILE B CA 1
ATOM 5529 C C . ILE B 1 51 ? -13.336 -3.879 18.516 1 31.52 51 ILE B C 1
ATOM 5531 O O . ILE B 1 51 ? -12.18 -4.145 18.156 1 31.52 51 ILE B O 1
ATOM 5535 N N . GLN B 1 52 ? -13.789 -4.934 19.031 1 31.47 52 GLN B N 1
ATOM 5536 C CA . GLN B 1 52 ? -13.852 -6.207 18.312 1 31.47 52 GLN B CA 1
ATOM 5537 C C . GLN B 1 52 ? -14.055 -5.988 16.812 1 31.47 52 GLN B C 1
ATOM 5539 O O . GLN B 1 52 ? -15.141 -5.609 16.375 1 31.47 52 GLN B O 1
ATOM 5544 N N . ILE B 1 53 ? -13.141 -5.418 16.141 1 36.5 53 ILE B N 1
ATOM 5545 C CA . ILE B 1 53 ? -13.305 -5.617 14.711 1 36.5 53 ILE B CA 1
ATOM 5546 C C . ILE B 1 53 ? -13.844 -7.02 14.445 1 36.5 53 ILE B C 1
ATOM 5548 O O . ILE B 1 53 ? -13.18 -8.016 14.742 1 36.5 53 ILE B O 1
ATOM 5552 N N . SER B 1 54 ? -15.047 -7.23 14.734 1 38.31 54 SER B N 1
ATOM 5553 C CA . SER B 1 54 ? -15.766 -8.445 14.359 1 38.31 54 SER B CA 1
ATOM 5554 C C . SER B 1 54 ? -15.211 -9.031 13.062 1 38.31 54 SER B C 1
ATOM 5556 O O . SER B 1 54 ? -15.07 -8.32 12.07 1 38.31 54 SER B O 1
ATOM 5558 N N . SER B 1 55 ? -14.234 -9.891 13.117 1 49.81 55 SER B N 1
ATOM 5559 C CA . SER B 1 55 ? -13.773 -10.734 12.016 1 49.81 55 SER B CA 1
ATOM 5560 C C . SER B 1 55 ? -14.938 -11.156 11.117 1 49.81 55 SER B C 1
ATOM 5562 O O . SER B 1 55 ? -15.812 -11.914 11.539 1 49.81 55 SER B O 1
ATOM 5564 N N . TYR B 1 56 ? -15.477 -10.289 10.414 1 53.44 56 TYR B N 1
ATOM 5565 C CA . TYR B 1 56 ? -16.453 -10.703 9.414 1 53.44 56 TYR B CA 1
ATOM 5566 C C . TYR B 1 56 ? -15.984 -11.93 8.648 1 53.44 56 TYR B C 1
ATOM 5568 O O . TYR B 1 56 ? -14.812 -12.016 8.266 1 53.44 56 TYR B O 1
ATOM 5576 N N . SER B 1 57 ? -16.5 -12.992 8.969 1 64.62 57 SER B N 1
ATOM 5577 C CA . SER B 1 57 ? -16.203 -14.188 8.188 1 64.62 57 SER B CA 1
ATOM 5578 C C . SER B 1 57 ? -17.188 -14.359 7.039 1 64.62 57 SER B C 1
ATOM 5580 O O . SER B 1 57 ? -18.375 -14.617 7.262 1 64.62 57 SER B O 1
ATOM 5582 N N . ALA B 1 58 ? -16.781 -13.797 5.934 1 61.66 58 ALA B N 1
ATOM 5583 C CA . ALA B 1 58 ? -17.594 -14.023 4.746 1 61.66 58 ALA B CA 1
ATOM 5584 C C . ALA B 1 58 ? -17.766 -15.516 4.477 1 61.66 58 ALA B C 1
ATOM 5586 O O . ALA B 1 58 ? -16.812 -16.281 4.547 1 61.66 58 ALA B O 1
ATOM 5587 N N . THR B 1 59 ? -19 -15.898 4.562 1 61.97 59 THR B N 1
ATOM 5588 C CA . THR B 1 59 ? -19.297 -17.297 4.266 1 61.97 59 THR B CA 1
ATOM 5589 C C . THR B 1 59 ? -19.188 -17.562 2.768 1 61.97 59 THR B C 1
ATOM 5591 O O . THR B 1 59 ? -19.422 -16.672 1.95 1 61.97 59 THR B O 1
ATOM 5594 N N . THR B 1 60 ? -18.594 -18.672 2.436 1 69.06 60 THR B N 1
ATOM 5595 C CA . THR B 1 60 ? -18.578 -19.156 1.061 1 69.06 60 THR B CA 1
ATOM 5596 C C . THR B 1 60 ? -19.938 -19 0.41 1 69.06 60 THR B C 1
ATOM 5598 O O . THR B 1 60 ? -20.047 -18.734 -0.788 1 69.06 60 THR B O 1
ATOM 5601 N N . TRP B 1 61 ? -20.906 -18.906 1.263 1 71.19 61 TRP B N 1
ATOM 5602 C CA . TRP B 1 61 ? -22.281 -18.781 0.765 1 71.19 61 TRP B CA 1
ATOM 5603 C C . TRP B 1 61 ? -22.578 -17.375 0.285 1 71.19 61 TRP B C 1
ATOM 5605 O O . TRP B 1 61 ? -23.266 -17.172 -0.719 1 71.19 61 TRP B O 1
ATOM 5615 N N . GLN B 1 62 ? -22.031 -16.438 0.932 1 76.88 62 GLN B N 1
ATOM 5616 C CA . GLN B 1 62 ? -22.234 -15.055 0.532 1 76.88 62 GLN B CA 1
ATOM 5617 C C . GLN B 1 62 ? -21.531 -14.758 -0.794 1 76.88 62 GLN B C 1
ATOM 5619 O O . GLN B 1 62 ? -22.062 -14.016 -1.624 1 76.88 62 GLN B O 1
ATOM 5624 N N . LEU B 1 63 ? -20.453 -15.406 -0.861 1 75.44 63 LEU B N 1
ATOM 5625 C CA . LEU B 1 63 ? -19.719 -15.242 -2.107 1 75.44 63 LEU B CA 1
ATOM 5626 C C . LEU B 1 63 ? -20.484 -15.836 -3.281 1 75.44 63 LEU B C 1
ATOM 5628 O O . LEU B 1 63 ? -20.516 -15.25 -4.367 1 75.44 63 LEU B O 1
ATOM 5632 N N . LEU B 1 64 ? -21.188 -16.969 -3.018 1 75.44 64 LEU B N 1
ATOM 5633 C CA . LEU B 1 64 ? -21.953 -17.641 -4.059 1 75.44 64 LEU B CA 1
ATOM 5634 C C . LEU B 1 64 ? -23.219 -16.844 -4.379 1 75.44 64 LEU B C 1
ATOM 5636 O O . LEU B 1 64 ? -23.688 -16.844 -5.52 1 75.44 64 LEU B O 1
ATOM 5640 N N . LYS B 1 65 ? -23.688 -16.109 -3.355 1 78.12 65 LYS B N 1
ATOM 5641 C CA . LYS B 1 65 ? -24.875 -15.289 -3.561 1 78.12 65 LYS B CA 1
ATOM 5642 C C . LYS B 1 65 ? -24.594 -14.125 -4.504 1 78.12 65 LYS B C 1
ATOM 5644 O O . LYS B 1 65 ? -25.469 -13.695 -5.25 1 78.12 65 LYS B O 1
ATOM 5649 N N . LEU B 1 66 ? -23.375 -13.75 -4.508 1 77.31 66 LEU B N 1
ATOM 5650 C CA . LEU B 1 66 ? -22.984 -12.648 -5.383 1 77.31 66 LEU B CA 1
ATOM 5651 C C . LEU B 1 66 ? -22.875 -13.109 -6.828 1 77.31 66 LEU B C 1
ATOM 5653 O O . LEU B 1 66 ? -22.906 -12.297 -7.754 1 77.31 66 LEU B O 1
ATOM 5657 N N . CYS B 1 67 ? -22.812 -14.398 -6.988 1 80.44 67 CYS B N 1
ATOM 5658 C CA . CYS B 1 67 ? -22.719 -14.969 -8.328 1 80.44 67 CYS B CA 1
ATOM 5659 C C . CYS B 1 67 ? -24.094 -15.227 -8.922 1 80.44 67 CYS B C 1
ATOM 5661 O O . CYS B 1 67 ? -24.219 -15.57 -10.094 1 80.44 67 CYS B O 1
ATOM 5663 N N . LYS B 1 68 ? -25.188 -14.961 -8.188 1 84.06 68 LYS B N 1
ATOM 5664 C CA . LYS B 1 68 ? -26.562 -15.328 -8.562 1 84.06 68 LYS B CA 1
ATOM 5665 C C . LYS B 1 68 ? -27 -14.602 -9.836 1 84.06 68 LYS B C 1
ATOM 5667 O O . LYS B 1 68 ? -27.562 -15.211 -10.742 1 84.06 68 LYS B O 1
ATOM 5672 N N . PRO B 1 69 ? -26.656 -13.32 -9.953 1 86 69 PRO B N 1
ATOM 5673 C CA . PRO B 1 69 ? -27.125 -12.641 -11.172 1 86 69 PRO B CA 1
ATOM 5674 C C . PRO B 1 69 ? -26.438 -13.156 -12.43 1 86 69 PRO B C 1
ATOM 5676 O O . PRO B 1 69 ? -26.969 -13.023 -13.531 1 86 69 PRO B O 1
ATOM 5679 N N . ASP B 1 70 ? -25.266 -13.672 -12.328 1 86.31 70 ASP B N 1
ATOM 5680 C CA . ASP B 1 70 ? -24.5 -14.172 -13.477 1 86.31 70 ASP B CA 1
ATOM 5681 C C . ASP B 1 70 ? -24.578 -15.688 -13.57 1 86.31 70 ASP B C 1
ATOM 5683 O O . ASP B 1 70 ? -23.656 -16.328 -14.078 1 86.31 70 ASP B O 1
ATOM 5687 N N . TRP B 1 71 ? -25.688 -16.281 -13.156 1 86.19 71 TRP B N 1
ATOM 5688 C CA . TRP B 1 71 ? -25.828 -17.734 -13.086 1 86.19 71 TRP B CA 1
ATOM 5689 C C . TRP B 1 71 ? -25.844 -18.344 -14.484 1 86.19 71 TRP B C 1
ATOM 5691 O O . TRP B 1 71 ? -25.359 -19.469 -14.672 1 86.19 71 TRP B O 1
ATOM 5701 N N . HIS B 1 72 ? -26.25 -17.609 -15.438 1 89.94 72 HIS B N 1
ATOM 5702 C CA . HIS B 1 72 ? -26.312 -18.156 -16.781 1 89.94 72 HIS B CA 1
ATOM 5703 C C . HIS B 1 72 ? -24.922 -18.359 -17.359 1 89.94 72 HIS B C 1
ATOM 5705 O O . HIS B 1 72 ? -24.656 -19.359 -18.031 1 89.94 72 HIS B O 1
ATOM 5711 N N . TYR B 1 73 ? -23.984 -17.453 -17.141 1 89.44 73 TYR B N 1
ATOM 5712 C CA . TYR B 1 73 ? -22.609 -17.594 -17.609 1 89.44 73 TYR B CA 1
ATOM 5713 C C . TYR B 1 73 ? -21.891 -18.688 -16.828 1 89.44 73 TYR B C 1
ATOM 5715 O O . TYR B 1 73 ? -21.141 -19.484 -17.406 1 89.44 73 TYR B O 1
ATOM 5723 N N . ILE B 1 74 ? -22.188 -18.734 -15.555 1 88.12 74 ILE B N 1
ATOM 5724 C CA . ILE B 1 74 ? -21.531 -19.719 -14.711 1 88.12 74 ILE B CA 1
ATOM 5725 C C . ILE B 1 74 ? -22.047 -21.109 -15.047 1 88.12 74 ILE B C 1
ATOM 5727 O O . ILE B 1 74 ? -21.266 -22.062 -15.148 1 88.12 74 ILE B O 1
ATOM 5731 N N . PHE B 1 75 ? -23.312 -21.203 -15.266 1 89.62 75 PHE B N 1
ATOM 5732 C CA . PHE B 1 75 ? -23.906 -22.484 -15.625 1 89.62 75 PHE B CA 1
ATOM 5733 C C . PHE B 1 75 ? -23.406 -22.953 -16.984 1 89.62 75 PHE B C 1
ATOM 5735 O O . PHE B 1 75 ? -23.094 -24.141 -17.156 1 89.62 75 PHE B O 1
ATOM 5742 N N . GLY B 1 76 ? -23.406 -22.047 -17.906 1 91.38 76 GLY B N 1
ATOM 5743 C CA . GLY B 1 76 ? -22.828 -22.391 -19.188 1 91.38 76 GLY B CA 1
ATOM 5744 C C . GLY B 1 76 ? -21.375 -22.828 -19.094 1 91.38 76 GLY B C 1
ATOM 5745 O O . GLY B 1 76 ? -20.984 -23.812 -19.719 1 91.38 76 GLY B O 1
ATOM 5746 N N . GLY B 1 77 ? -20.609 -22.094 -18.359 1 90.69 77 GLY B N 1
ATOM 5747 C CA . GLY B 1 77 ? -19.219 -22.484 -18.125 1 90.69 77 GLY B CA 1
ATOM 5748 C C . GLY B 1 77 ? -19.078 -23.828 -17.469 1 90.69 77 GLY B C 1
ATOM 5749 O O . GLY B 1 77 ? -18.203 -24.625 -17.828 1 90.69 77 GLY B O 1
ATOM 5750 N N . PHE B 1 78 ? -20 -24.141 -16.578 1 89.81 78 PHE B N 1
ATOM 5751 C CA . PHE B 1 78 ? -19.953 -25.422 -15.867 1 89.81 78 PHE B CA 1
ATOM 5752 C C . PHE B 1 78 ? -20.266 -26.578 -16.812 1 89.81 78 PHE B C 1
ATOM 5754 O O . PHE B 1 78 ? -19.641 -27.641 -16.703 1 89.81 78 PHE B O 1
ATOM 5761 N N . ILE B 1 79 ? -21.156 -26.375 -17.688 1 93.19 79 ILE B N 1
ATOM 5762 C CA . ILE B 1 79 ? -21.516 -27.406 -18.641 1 93.19 79 ILE B CA 1
ATOM 5763 C C . ILE B 1 79 ? -20.312 -27.719 -19.531 1 93.19 79 ILE B C 1
ATOM 5765 O O . ILE B 1 79 ? -19.984 -28.891 -19.75 1 93.19 79 ILE B O 1
ATOM 5769 N N . PHE B 1 80 ? -19.703 -26.719 -19.953 1 93.25 80 PHE B N 1
ATOM 5770 C CA . PHE B 1 80 ? -18.562 -26.922 -20.812 1 93.25 80 PHE B CA 1
ATOM 5771 C C . PHE B 1 80 ? -17.359 -27.422 -20.016 1 93.25 80 PHE B C 1
ATOM 5773 O O . PHE B 1 80 ? -16.5 -28.141 -20.547 1 93.25 80 PHE B O 1
ATOM 5780 N N . LEU B 1 81 ? -17.344 -27.078 -18.766 1 91.81 81 LEU B N 1
ATOM 5781 C CA . LEU B 1 81 ? -16.312 -27.609 -17.891 1 91.81 81 LEU B CA 1
ATOM 5782 C C . LEU B 1 81 ? -16.5 -29.109 -17.703 1 91.81 81 LEU B C 1
ATOM 5784 O O . LEU B 1 81 ? -15.523 -29.875 -17.781 1 91.81 81 LEU B O 1
ATOM 5788 N N . LEU B 1 82 ? -17.703 -29.516 -17.484 1 91.56 82 LEU B N 1
ATOM 5789 C CA . LEU B 1 82 ? -18.016 -30.922 -17.312 1 91.56 82 LEU B CA 1
ATOM 5790 C C . LEU B 1 82 ? -17.703 -31.703 -18.578 1 91.56 82 LEU B C 1
ATOM 5792 O O . LEU B 1 82 ? -17.094 -32.781 -18.531 1 91.56 82 LEU B O 1
ATOM 5796 N N . ALA B 1 83 ? -18.078 -31.094 -19.625 1 92.69 83 ALA B N 1
ATOM 5797 C CA . ALA B 1 83 ? -17.828 -31.734 -20.906 1 92.69 83 ALA B CA 1
ATOM 5798 C C . ALA B 1 83 ? -16.344 -31.859 -21.172 1 92.69 83 ALA B C 1
ATOM 5800 O O . ALA B 1 83 ? -15.859 -32.906 -21.594 1 92.69 83 ALA B O 1
ATOM 5801 N N . ALA B 1 84 ? -15.648 -30.844 -20.938 1 90.19 84 ALA B N 1
ATOM 5802 C CA . ALA B 1 84 ? -14.211 -30.844 -21.156 1 90.19 84 ALA B CA 1
ATOM 5803 C C . ALA B 1 84 ? -13.508 -31.828 -20.219 1 90.19 84 ALA B C 1
ATOM 5805 O O . ALA B 1 84 ? -12.633 -32.594 -20.656 1 90.19 84 ALA B O 1
ATOM 5806 N N . SER B 1 85 ? -13.914 -31.844 -18.984 1 89.81 85 SER B N 1
ATOM 5807 C CA . SER B 1 85 ? -13.289 -32.719 -18 1 89.81 85 SER B CA 1
ATOM 5808 C C . SER B 1 85 ? -13.578 -34.188 -18.281 1 89.81 85 SER B C 1
ATOM 5810 O O . SER B 1 85 ? -12.695 -35.031 -18.156 1 89.81 85 SER B O 1
ATOM 5812 N N . VAL B 1 86 ? -14.742 -34.469 -18.703 1 88.81 86 VAL B N 1
ATOM 5813 C CA . VAL B 1 86 ? -15.125 -35.844 -18.984 1 88.81 86 VAL B CA 1
ATOM 5814 C C . VAL B 1 86 ? -14.359 -36.344 -20.203 1 88.81 86 VAL B C 1
ATOM 5816 O O . VAL B 1 86 ? -13.844 -37.469 -20.203 1 88.81 86 VAL B O 1
ATOM 5819 N N . THR B 1 87 ? -14.328 -35.5 -21.219 1 88.62 87 THR B N 1
ATOM 5820 C CA . THR B 1 87 ? -13.602 -35.906 -22.406 1 88.62 87 THR B CA 1
ATOM 5821 C C . THR B 1 87 ? -12.109 -36.062 -22.109 1 88.62 87 THR B C 1
ATOM 5823 O O . THR B 1 87 ? -11.453 -36.969 -22.641 1 88.62 87 THR B O 1
ATOM 5826 N N . GLU B 1 88 ? -11.578 -35.312 -21.234 1 87.56 88 GLU B N 1
ATOM 5827 C CA . GLU B 1 88 ? -10.164 -35.344 -20.859 1 87.56 88 GLU B CA 1
ATOM 5828 C C . GLU B 1 88 ? -9.844 -36.625 -20.094 1 87.56 88 GLU B C 1
ATOM 5830 O O . GLU B 1 88 ? -8.75 -37.188 -20.219 1 87.56 88 GLU B O 1
ATOM 5835 N N . ILE B 1 89 ? -10.789 -37.062 -19.359 1 88.56 89 ILE B N 1
ATOM 5836 C CA . ILE B 1 89 ? -10.602 -38.25 -18.531 1 88.56 89 ILE B CA 1
ATOM 5837 C C . ILE B 1 89 ? -10.469 -39.5 -19.406 1 88.56 89 ILE B C 1
ATOM 5839 O O . ILE B 1 89 ? -9.789 -40.469 -19.047 1 88.56 89 ILE B O 1
ATOM 5843 N N . PHE B 1 90 ? -10.969 -39.406 -20.609 1 87 90 PHE B N 1
ATOM 5844 C CA . PHE B 1 90 ? -10.953 -40.594 -21.5 1 87 90 PHE B CA 1
ATOM 5845 C C . PHE B 1 90 ? -9.656 -40.656 -22.297 1 87 90 PHE B C 1
ATOM 5847 O O . PHE B 1 90 ? -9.336 -41.656 -22.891 1 87 90 PHE B O 1
ATOM 5854 N N . ILE B 1 91 ? -8.883 -39.656 -22.234 1 85.12 91 ILE B N 1
ATOM 5855 C CA . ILE B 1 91 ? -7.719 -39.562 -23.094 1 85.12 91 ILE B CA 1
ATOM 5856 C C . ILE B 1 91 ? -6.699 -40.625 -22.734 1 85.12 91 ILE B C 1
ATOM 5858 O O . ILE B 1 91 ? -6.273 -41.406 -23.594 1 85.12 91 ILE B O 1
ATOM 5862 N N . PRO B 1 92 ? -6.328 -40.781 -21.422 1 81.5 92 PRO B N 1
ATOM 5863 C CA . PRO B 1 92 ? -5.355 -41.844 -21.078 1 81.5 92 PRO B CA 1
ATOM 5864 C C . PRO B 1 92 ? -5.848 -43.25 -21.422 1 81.5 92 PRO B C 1
ATOM 5866 O O . PRO B 1 92 ? -5.055 -44.094 -21.797 1 81.5 92 PRO B O 1
ATOM 5869 N N . TYR B 1 93 ? -7.121 -43.438 -21.281 1 82.94 93 TYR B N 1
ATOM 5870 C CA . TYR B 1 93 ? -7.691 -44.75 -21.609 1 82.94 93 TYR B CA 1
ATOM 5871 C C . TYR B 1 93 ? -7.504 -45.062 -23.078 1 82.94 93 TYR B C 1
ATOM 5873 O O . TYR B 1 93 ? -7.074 -46.188 -23.438 1 82.94 93 TYR B O 1
ATOM 5881 N N . PHE B 1 94 ? -7.805 -44.156 -23.938 1 83.06 94 PHE B N 1
ATOM 5882 C CA . PHE B 1 94 ? -7.672 -44.375 -25.375 1 83.06 94 PHE B CA 1
ATOM 5883 C C . PHE B 1 94 ? -6.203 -44.406 -25.781 1 83.06 94 PHE B C 1
ATOM 5885 O O . PHE B 1 94 ? -5.824 -45.125 -26.719 1 83.06 94 PHE B O 1
ATOM 5892 N N . GLU B 1 95 ? -5.34 -43.656 -25.062 1 82.12 95 GLU B N 1
ATOM 5893 C CA . GLU B 1 95 ? -3.902 -43.75 -25.297 1 82.12 95 GLU B CA 1
ATOM 5894 C C . GLU B 1 95 ? -3.375 -45.156 -24.984 1 82.12 95 GLU B C 1
ATOM 5896 O O . GLU B 1 95 ? -2.578 -45.688 -25.75 1 82.12 95 GLU B O 1
ATOM 5901 N N . GLY B 1 96 ? -3.811 -45.719 -23.891 1 78.06 96 GLY B N 1
ATOM 5902 C CA . GLY B 1 96 ? -3.428 -47.094 -23.531 1 78.06 96 GLY B CA 1
ATOM 5903 C C . GLY B 1 96 ? -3.877 -48.125 -24.562 1 78.06 96 GLY B C 1
ATOM 5904 O O . GLY B 1 96 ? -3.121 -49.031 -24.891 1 78.06 96 GLY B O 1
ATOM 5905 N N . HIS B 1 97 ? -5.09 -47.906 -25.047 1 79.62 97 HIS B N 1
ATOM 5906 C CA . HIS B 1 97 ? -5.613 -48.844 -26.047 1 79.62 97 HIS B CA 1
ATOM 5907 C C . HIS B 1 97 ? -4.816 -48.75 -27.344 1 79.62 97 HIS B C 1
ATOM 5909 O O . HIS B 1 97 ? -4.574 -49.781 -28 1 79.62 97 HIS B O 1
ATOM 5915 N N . VAL B 1 98 ? -4.523 -47.531 -27.719 1 81.38 98 VAL B N 1
ATOM 5916 C CA . VAL B 1 98 ? -3.734 -47.375 -28.938 1 81.38 98 VAL B CA 1
ATOM 5917 C C . VAL B 1 98 ? -2.371 -48.031 -28.766 1 81.38 98 VAL B C 1
ATOM 5919 O O . VAL B 1 98 ? -1.909 -48.75 -29.672 1 81.38 98 VAL B O 1
ATOM 5922 N N . ILE B 1 99 ? -1.759 -47.875 -27.609 1 78.38 99 ILE B N 1
ATOM 5923 C CA . ILE B 1 99 ? -0.449 -48.469 -27.328 1 78.38 99 ILE B CA 1
ATOM 5924 C C . ILE B 1 99 ? -0.558 -49.969 -27.297 1 78.38 99 ILE B C 1
ATOM 5926 O O . ILE B 1 99 ? 0.309 -50.688 -27.828 1 78.38 99 ILE B O 1
ATOM 5930 N N . ASN B 1 100 ? -1.623 -50.469 -26.672 1 77.06 100 ASN B N 1
ATOM 5931 C CA . ASN B 1 100 ? -1.853 -51.906 -26.609 1 77.06 100 ASN B CA 1
ATOM 5932 C C . ASN B 1 100 ? -2.008 -52.5 -28 1 77.06 100 ASN B C 1
ATOM 5934 O O . ASN B 1 100 ? -1.475 -53.562 -28.297 1 77.06 100 ASN B O 1
ATOM 5938 N N . ASP B 1 101 ? -2.773 -51.812 -28.828 1 78.75 101 ASP B N 1
ATOM 5939 C CA . ASP B 1 101 ? -3 -52.312 -30.188 1 78.75 101 ASP B CA 1
ATOM 5940 C C . ASP B 1 101 ? -1.715 -52.25 -31 1 78.75 101 ASP B C 1
ATOM 5942 O O . ASP B 1 101 ? -1.479 -53.125 -31.844 1 78.75 101 ASP B O 1
ATOM 5946 N N . ILE B 1 102 ? -0.932 -51.312 -30.75 1 76.62 102 ILE B N 1
ATOM 5947 C CA . ILE B 1 102 ? 0.336 -51.156 -31.453 1 76.62 102 ILE B CA 1
ATOM 5948 C C . ILE B 1 102 ? 1.296 -52.281 -31.047 1 76.62 102 ILE B C 1
ATOM 5950 O O . ILE B 1 102 ? 1.977 -52.844 -31.891 1 76.62 102 ILE B O 1
ATOM 5954 N N . VAL B 1 103 ? 1.324 -52.562 -29.734 1 71.56 103 VAL B N 1
ATOM 5955 C CA . VAL B 1 103 ? 2.258 -53.562 -29.203 1 71.56 103 VAL B CA 1
ATOM 5956 C C . VAL B 1 103 ? 1.833 -54.969 -29.641 1 71.56 103 VAL B C 1
ATOM 5958 O O . VAL B 1 103 ? 2.68 -55.812 -29.922 1 71.56 103 VAL B O 1
ATOM 5961 N N . LYS B 1 104 ? 0.58 -55.188 -29.688 1 71.25 104 LYS B N 1
ATOM 5962 C CA . LYS B 1 104 ? 0.094 -56.531 -30.078 1 71.25 104 LYS B CA 1
ATOM 5963 C C . LYS B 1 104 ? 0.062 -56.656 -31.594 1 71.25 104 LYS B C 1
ATOM 5965 O O . LYS B 1 104 ? -0.353 -57.719 -32.125 1 71.25 104 LYS B O 1
ATOM 5970 N N . SER B 1 105 ? 0.73 -55.719 -32.281 1 65.69 105 SER B N 1
ATOM 5971 C CA . SER B 1 105 ? 0.849 -55.719 -33.719 1 65.69 105 SER B CA 1
ATOM 5972 C C . SER B 1 105 ? -0.48 -56.062 -34.406 1 65.69 105 SER B C 1
ATOM 5974 O O . SER B 1 105 ? -0.544 -56.969 -35.219 1 65.69 105 SER B O 1
ATOM 5976 N N . THR B 1 106 ? -1.478 -55.469 -33.812 1 66.38 106 THR B N 1
ATOM 5977 C CA . THR B 1 106 ? -2.781 -55.719 -34.406 1 66.38 106 THR B CA 1
ATOM 5978 C C . THR B 1 106 ? -2.885 -55.062 -35.781 1 66.38 106 THR B C 1
ATOM 5980 O O . THR B 1 106 ? -1.977 -54.344 -36.188 1 66.38 106 THR B O 1
ATOM 5983 N N . SER B 1 107 ? -4.023 -55.188 -36.5 1 71.69 107 SER B N 1
ATOM 5984 C CA . SER B 1 107 ? -4.293 -54.719 -37.844 1 71.69 107 SER B CA 1
ATOM 5985 C C . SER B 1 107 ? -4.219 -53.188 -37.938 1 71.69 107 SER B C 1
ATOM 5987 O O . SER B 1 107 ? -4.535 -52.5 -36.969 1 71.69 107 SER B O 1
ATOM 5989 N N . ASP B 1 108 ? -3.527 -52.625 -38.969 1 76.94 108 ASP B N 1
ATOM 5990 C CA . ASP B 1 108 ? -3.348 -51.219 -39.281 1 76.94 108 ASP B CA 1
ATOM 5991 C C . ASP B 1 108 ? -4.672 -50.438 -39.219 1 76.94 108 ASP B C 1
ATOM 5993 O O . ASP B 1 108 ? -4.711 -49.312 -38.781 1 76.94 108 ASP B O 1
ATOM 5997 N N . THR B 1 109 ? -5.688 -51.156 -39.5 1 79.25 109 THR B N 1
ATOM 5998 C CA . THR B 1 109 ? -6.992 -50.5 -39.5 1 79.25 109 THR B CA 1
ATOM 5999 C C . THR B 1 109 ? -7.457 -50.188 -38.094 1 79.25 109 THR B C 1
ATOM 6001 O O . THR B 1 109 ? -8.039 -49.125 -37.844 1 79.25 109 THR B O 1
ATOM 6004 N N . GLN B 1 110 ? -7.152 -51 -37.156 1 80 110 GLN B N 1
ATOM 6005 C CA . GLN B 1 110 ? -7.555 -50.781 -35.781 1 80 110 GLN B CA 1
ATOM 6006 C C . GLN B 1 110 ? -6.781 -49.625 -35.156 1 80 110 GLN B C 1
ATOM 6008 O O . GLN B 1 110 ? -7.344 -48.844 -34.375 1 80 110 GLN B O 1
ATOM 6013 N N . ILE B 1 111 ? -5.605 -49.562 -35.531 1 81.44 111 ILE B N 1
ATOM 6014 C CA . ILE B 1 111 ? -4.77 -48.469 -35.031 1 81.44 111 ILE B CA 1
ATOM 6015 C C . ILE B 1 111 ? -5.246 -47.125 -35.594 1 81.44 111 ILE B C 1
ATOM 6017 O O . ILE B 1 111 ? -5.34 -46.156 -34.844 1 81.44 111 ILE B O 1
ATOM 6021 N N . ARG B 1 112 ? -5.574 -47.094 -36.875 1 81.62 112 ARG B N 1
ATOM 6022 C CA . ARG B 1 112 ? -6.055 -45.875 -37.5 1 81.62 112 ARG B CA 1
ATOM 6023 C C . ARG B 1 112 ? -7.371 -45.406 -36.875 1 81.62 112 ARG B C 1
ATOM 6025 O O . ARG B 1 112 ? -7.566 -44.219 -36.625 1 81.62 112 ARG B O 1
ATOM 6032 N N . ASP B 1 113 ? -8.258 -46.312 -36.594 1 83.31 113 ASP B N 1
ATOM 6033 C CA . ASP B 1 113 ? -9.547 -45.969 -36 1 83.31 113 ASP B CA 1
ATOM 6034 C C . ASP B 1 113 ? -9.352 -45.438 -34.562 1 83.31 113 ASP B C 1
ATOM 6036 O O . ASP B 1 113 ? -10.055 -44.531 -34.156 1 83.31 113 ASP B O 1
ATOM 6040 N N . ALA B 1 114 ? -8.43 -46 -33.875 1 82.88 114 ALA B N 1
ATOM 6041 C CA . ALA B 1 114 ? -8.164 -45.562 -32.5 1 82.88 114 ALA B CA 1
ATOM 6042 C C . ALA B 1 114 ? -7.582 -44.156 -32.5 1 82.88 114 ALA B C 1
ATOM 6044 O O . ALA B 1 114 ? -7.945 -43.312 -31.656 1 82.88 114 ALA B O 1
ATOM 6045 N N . ILE B 1 115 ? -6.793 -43.844 -33.438 1 84.75 115 ILE B N 1
ATOM 6046 C CA . ILE B 1 115 ? -6.152 -42.531 -33.531 1 84.75 115 ILE B CA 1
ATOM 6047 C C . ILE B 1 115 ? -7.18 -41.469 -33.938 1 84.75 115 ILE B C 1
ATOM 6049 O O . ILE B 1 115 ? -7.172 -40.375 -33.406 1 84.75 115 ILE B O 1
ATOM 6053 N N . ILE B 1 116 ? -8.047 -41.812 -34.875 1 86.94 116 ILE B N 1
ATOM 6054 C CA . ILE B 1 116 ? -9.086 -40.906 -35.281 1 86.94 116 ILE B CA 1
ATOM 6055 C C . ILE B 1 116 ? -10.039 -40.625 -34.125 1 86.94 116 ILE B C 1
ATOM 6057 O O . ILE B 1 116 ? -10.445 -39.469 -33.906 1 86.94 116 ILE B O 1
ATOM 6061 N N . THR B 1 117 ? -10.391 -41.656 -33.375 1 87.06 117 THR B N 1
ATOM 6062 C CA . THR B 1 117 ? -11.258 -41.469 -32.219 1 87.06 117 THR B CA 1
ATOM 6063 C C . THR B 1 117 ? -10.578 -40.562 -31.188 1 87.06 117 THR B C 1
ATOM 6065 O O . THR B 1 117 ? -11.219 -39.688 -30.609 1 87.06 117 THR B O 1
ATOM 6068 N N . LEU B 1 118 ? -9.305 -40.812 -30.984 1 87.44 118 LEU B N 1
ATOM 6069 C CA . LEU B 1 118 ? -8.562 -39.969 -30.062 1 87.44 118 LEU B CA 1
ATOM 6070 C C . LEU B 1 118 ? -8.508 -38.531 -30.547 1 87.44 118 LEU B C 1
ATOM 6072 O O . LEU B 1 118 ? -8.617 -37.594 -29.766 1 87.44 118 LEU B O 1
ATOM 6076 N N . GLY B 1 119 ? -8.328 -38.312 -31.859 1 87.94 119 GLY B N 1
ATOM 6077 C CA . GLY B 1 119 ? -8.328 -36.969 -32.438 1 87.94 119 GLY B CA 1
ATOM 6078 C C . GLY B 1 119 ? -9.641 -36.25 -32.25 1 87.94 119 GLY B C 1
ATOM 6079 O O . GLY B 1 119 ? -9.656 -35.062 -31.922 1 87.94 119 GLY B O 1
ATOM 6080 N N . LEU B 1 120 ? -10.703 -36.969 -32.375 1 89.38 120 LEU B N 1
ATOM 6081 C CA . LEU B 1 120 ? -12.023 -36.375 -32.25 1 89.38 120 LEU B CA 1
ATOM 6082 C C . LEU B 1 120 ? -12.281 -36 -30.781 1 89.38 120 LEU B C 1
ATOM 6084 O O . LEU B 1 120 ? -12.852 -34.938 -30.5 1 89.38 120 LEU B O 1
ATOM 6088 N N . ILE B 1 121 ? -11.898 -36.812 -29.875 1 88.69 121 ILE B N 1
ATOM 6089 C CA . ILE B 1 121 ? -12.086 -36.531 -28.453 1 88.69 121 ILE B CA 1
ATOM 6090 C C . ILE B 1 121 ? -11.242 -35.312 -28.047 1 88.69 121 ILE B C 1
ATOM 6092 O O . ILE B 1 121 ? -11.703 -34.469 -27.297 1 88.69 121 ILE B O 1
ATOM 6096 N N . THR B 1 122 ? -10.055 -35.344 -28.562 1 86.94 122 THR B N 1
ATOM 6097 C CA . THR B 1 122 ? -9.156 -34.25 -28.234 1 86.94 122 THR B CA 1
ATOM 6098 C C . THR B 1 122 ? -9.688 -32.938 -28.797 1 86.94 122 THR B C 1
ATOM 6100 O O . THR B 1 122 ? -9.562 -31.875 -28.156 1 86.94 122 THR B O 1
ATOM 6103 N N . PHE B 1 123 ? -10.227 -32.969 -29.938 1 89.06 123 PHE B N 1
ATOM 6104 C CA . PHE B 1 123 ? -10.805 -31.766 -30.531 1 89.06 123 PHE B CA 1
ATOM 6105 C C . PHE B 1 123 ? -12 -31.281 -29.719 1 89.06 123 PHE B C 1
ATOM 6107 O O . PHE B 1 123 ? -12.125 -30.094 -29.453 1 89.06 123 PHE B O 1
ATOM 6114 N N . ALA B 1 124 ? -12.82 -32.188 -29.375 1 91 124 ALA B N 1
ATOM 6115 C CA . ALA B 1 124 ? -13.984 -31.844 -28.562 1 91 124 ALA B CA 1
ATOM 6116 C C . ALA B 1 124 ? -13.547 -31.234 -27.219 1 91 124 ALA B C 1
ATOM 6118 O O . ALA B 1 124 ? -14.148 -30.266 -26.75 1 91 124 ALA B O 1
ATOM 6119 N N . THR B 1 125 ? -12.523 -31.75 -26.656 1 90.56 125 THR B N 1
ATOM 6120 C CA . THR B 1 125 ? -12 -31.25 -25.391 1 90.56 125 THR B CA 1
ATOM 6121 C C . THR B 1 125 ? -11.477 -29.828 -25.547 1 90.56 125 THR B C 1
ATOM 6123 O O . THR B 1 125 ? -11.711 -28.969 -24.703 1 90.56 125 THR B O 1
ATOM 6126 N N . SER B 1 126 ? -10.805 -29.562 -26.672 1 90.75 126 SER B N 1
ATOM 6127 C CA . SER B 1 126 ? -10.211 -28.25 -26.906 1 90.75 126 SER B CA 1
ATOM 6128 C C . SER B 1 126 ? -11.289 -27.172 -27.078 1 90.75 126 SER B C 1
ATOM 6130 O O . SER B 1 126 ? -11.164 -26.078 -26.562 1 90.75 126 SER B O 1
ATOM 6132 N N . VAL B 1 127 ? -12.305 -27.531 -27.75 1 92.12 127 VAL B N 1
ATOM 6133 C CA . VAL B 1 127 ? -13.406 -26.594 -27.984 1 92.12 127 VAL B CA 1
ATOM 6134 C C . VAL B 1 127 ? -14.117 -26.297 -26.672 1 92.12 127 VAL B C 1
ATOM 6136 O O . VAL B 1 127 ? -14.383 -25.141 -26.344 1 92.12 127 VAL B O 1
ATOM 6139 N N . CYS B 1 128 ? -14.375 -27.344 -25.891 1 93.5 128 CYS B N 1
ATOM 6140 C CA . CYS B 1 128 ? -15.062 -27.172 -24.609 1 93.5 128 CYS B CA 1
ATOM 6141 C C . CYS B 1 128 ? -14.211 -26.375 -23.641 1 93.5 128 CYS B C 1
ATOM 6143 O O . CYS B 1 128 ? -14.727 -25.562 -22.891 1 93.5 128 CYS B O 1
ATOM 6145 N N . THR B 1 129 ? -12.984 -26.547 -23.703 1 90.56 129 THR B N 1
ATOM 6146 C CA . THR B 1 129 ? -12.078 -25.844 -22.812 1 90.56 129 THR B CA 1
ATOM 6147 C C . THR B 1 129 ? -12.023 -24.359 -23.156 1 90.56 129 THR B C 1
ATOM 6149 O O . THR B 1 129 ? -11.992 -23.5 -22.281 1 90.56 129 THR B O 1
ATOM 6152 N N . GLY B 1 130 ? -11.984 -24.062 -24.438 1 90.5 130 GLY B N 1
ATOM 6153 C CA . GLY B 1 130 ? -11.984 -22.672 -24.875 1 90.5 130 GLY B CA 1
ATOM 6154 C C . GLY B 1 130 ? -13.242 -21.922 -24.484 1 90.5 130 GLY B C 1
ATOM 6155 O O . GLY B 1 130 ? -13.164 -20.828 -23.922 1 90.5 130 GLY B O 1
ATOM 6156 N N . ILE B 1 131 ? -14.328 -22.531 -24.688 1 92.56 131 ILE B N 1
ATOM 6157 C CA . ILE B 1 131 ? -15.609 -21.906 -24.375 1 92.56 131 ILE B CA 1
ATOM 6158 C C . ILE B 1 131 ? -15.75 -21.75 -22.875 1 92.56 131 ILE B C 1
ATOM 6160 O O . I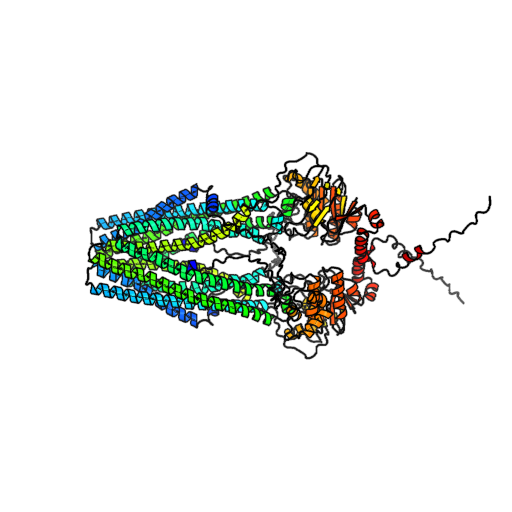LE B 1 131 ? -16.219 -20.719 -22.391 1 92.56 131 ILE B O 1
ATOM 6164 N N . ARG B 1 132 ? -15.367 -22.766 -22.203 1 90.69 132 ARG B N 1
ATOM 6165 C CA . ARG B 1 132 ? -15.367 -22.703 -20.734 1 90.69 132 ARG B CA 1
ATOM 6166 C C . ARG B 1 132 ? -14.547 -21.516 -20.25 1 90.69 132 ARG B C 1
ATOM 6168 O O . ARG B 1 132 ? -15.008 -20.734 -19.406 1 90.69 132 ARG B O 1
ATOM 6175 N N . GLY B 1 133 ? -13.398 -21.438 -20.766 1 86.62 133 GLY B N 1
ATOM 6176 C CA . GLY B 1 133 ? -12.523 -20.344 -20.359 1 86.62 133 GLY B CA 1
ATOM 6177 C C . GLY B 1 133 ? -13.109 -18.969 -20.641 1 86.62 133 GLY B C 1
ATOM 6178 O O . GLY B 1 133 ? -13.062 -18.094 -19.781 1 86.62 133 GLY B O 1
ATOM 6179 N N . GLY B 1 134 ? -13.672 -18.812 -21.766 1 88.31 134 GLY B N 1
ATOM 6180 C CA . GLY B 1 134 ? -14.289 -17.547 -22.125 1 88.31 134 GLY B CA 1
ATOM 6181 C C . GLY B 1 134 ? -15.477 -17.188 -21.25 1 88.31 134 GLY B C 1
ATOM 6182 O O . GLY B 1 134 ? -15.602 -16.047 -20.797 1 88.31 134 GLY B O 1
ATOM 6183 N N . LEU B 1 135 ? -16.297 -18.141 -20.984 1 90.56 135 LEU B N 1
ATOM 6184 C CA . LEU B 1 135 ? -17.5 -17.906 -20.203 1 90.56 135 LEU B CA 1
ATOM 6185 C C . LEU B 1 135 ? -17.156 -17.578 -18.75 1 90.56 135 LEU B C 1
ATOM 6187 O O . LEU B 1 135 ? -17.766 -16.672 -18.156 1 90.56 135 LEU B O 1
ATOM 6191 N N . PHE B 1 136 ? -16.219 -18.219 -18.234 1 88.06 136 PHE B N 1
ATOM 6192 C CA . PHE B 1 136 ? -15.828 -17.953 -16.844 1 88.06 136 PHE B CA 1
ATOM 6193 C C . PHE B 1 136 ? -15.156 -16.578 -16.734 1 88.06 136 PHE B C 1
ATOM 6195 O O . PHE B 1 136 ? -15.359 -15.867 -15.75 1 88.06 136 PHE B O 1
ATOM 6202 N N . MET B 1 137 ? -14.453 -16.25 -17.734 1 88.81 137 MET B N 1
ATOM 6203 C CA . MET B 1 137 ? -13.789 -14.938 -17.703 1 88.81 137 MET B CA 1
ATOM 6204 C C . MET B 1 137 ? -14.812 -13.812 -17.797 1 88.81 137 MET B C 1
ATOM 6206 O O . MET B 1 137 ? -14.641 -12.758 -17.188 1 88.81 137 MET B O 1
ATOM 6210 N N . VAL B 1 138 ? -15.82 -14.055 -18.562 1 90.75 138 VAL B N 1
ATOM 6211 C CA . VAL B 1 138 ? -16.891 -13.062 -18.672 1 90.75 138 VAL B CA 1
ATOM 6212 C C . VAL B 1 138 ? -17.609 -12.953 -17.344 1 90.75 138 VAL B C 1
ATOM 6214 O O . VAL B 1 138 ? -17.953 -11.844 -16.891 1 90.75 138 VAL B O 1
ATOM 6217 N N . ALA B 1 139 ? -17.859 -14.047 -16.734 1 88.62 139 ALA B N 1
ATOM 6218 C CA . ALA B 1 139 ? -18.516 -14.047 -15.438 1 88.62 139 ALA B CA 1
ATOM 6219 C C . ALA B 1 139 ? -17.688 -13.297 -14.398 1 88.62 139 ALA B C 1
ATOM 6221 O O . ALA B 1 139 ? -18.234 -12.562 -13.57 1 88.62 139 ALA B O 1
ATOM 6222 N N . VAL B 1 140 ? -16.375 -13.461 -14.43 1 87.56 140 VAL B N 1
ATOM 6223 C CA . VAL B 1 140 ? -15.469 -12.781 -13.508 1 87.56 140 VAL B CA 1
ATOM 6224 C C . VAL B 1 140 ? -15.531 -11.273 -13.742 1 87.56 140 VAL B C 1
ATOM 6226 O O . VAL B 1 140 ? -15.578 -10.484 -12.797 1 87.56 140 VAL B O 1
ATOM 6229 N N . ALA B 1 141 ? -15.57 -10.922 -15.016 1 89.31 141 ALA B N 1
ATOM 6230 C CA . ALA B 1 141 ? -15.602 -9.508 -15.375 1 89.31 141 ALA B CA 1
ATOM 6231 C C . ALA B 1 141 ? -16.891 -8.844 -14.891 1 89.31 141 ALA B C 1
ATOM 6233 O O . ALA B 1 141 ? -16.859 -7.746 -14.328 1 89.31 141 ALA B O 1
ATOM 6234 N N . ARG B 1 142 ? -17.969 -9.508 -15.078 1 90.56 142 ARG B N 1
ATOM 6235 C CA . ARG B 1 142 ? -19.266 -8.977 -14.664 1 90.56 142 ARG B CA 1
ATOM 6236 C C . ARG B 1 142 ? -19.359 -8.891 -13.141 1 90.56 142 ARG B C 1
ATOM 6238 O O . ARG B 1 142 ? -19.844 -7.895 -12.609 1 90.56 142 ARG B O 1
ATOM 6245 N N . MET B 1 143 ? -18.922 -9.875 -12.547 1 88.56 143 MET B N 1
ATOM 6246 C CA . MET B 1 143 ? -18.953 -9.898 -11.086 1 88.56 143 MET B CA 1
ATOM 6247 C C . MET B 1 143 ? -18.078 -8.797 -10.5 1 88.56 143 MET B C 1
ATOM 6249 O O . MET B 1 143 ? -18.469 -8.117 -9.547 1 88.56 143 MET B O 1
ATOM 6253 N N . ASN B 1 144 ? -16.875 -8.648 -10.969 1 90.44 144 ASN B N 1
ATOM 6254 C CA . ASN B 1 144 ? -15.938 -7.625 -10.516 1 90.44 144 ASN B CA 1
ATOM 6255 C C . ASN B 1 144 ? -16.562 -6.23 -10.578 1 90.44 144 ASN B C 1
ATOM 6257 O O . ASN B 1 144 ? -16.5 -5.477 -9.602 1 90.44 144 ASN B O 1
ATOM 6261 N N . ILE B 1 145 ? -17.203 -5.914 -11.734 1 92.5 145 ILE B N 1
ATOM 6262 C CA . ILE B 1 145 ? -17.781 -4.598 -11.938 1 92.5 145 ILE B CA 1
ATOM 6263 C C . ILE B 1 145 ? -18.984 -4.414 -11.016 1 92.5 145 ILE B C 1
ATOM 6265 O O . ILE B 1 145 ? -19.156 -3.355 -10.414 1 92.5 145 ILE B O 1
ATOM 6269 N N . ARG B 1 146 ? -19.766 -5.363 -10.898 1 91.56 146 ARG B N 1
ATOM 6270 C CA . ARG B 1 146 ? -20.969 -5.289 -10.062 1 91.56 146 ARG B CA 1
ATOM 6271 C C . ARG B 1 146 ? -20.609 -5.09 -8.594 1 91.56 146 ARG B C 1
ATOM 6273 O O . ARG B 1 146 ? -21.188 -4.246 -7.914 1 91.56 146 ARG B O 1
ATOM 6280 N N . ILE B 1 147 ? -19.656 -5.844 -8.125 1 90.62 147 ILE B N 1
ATOM 6281 C CA . ILE B 1 147 ? -19.266 -5.758 -6.723 1 90.62 147 ILE B CA 1
ATOM 6282 C C . ILE B 1 147 ? -18.641 -4.387 -6.441 1 90.62 147 ILE B C 1
ATOM 6284 O O . ILE B 1 147 ? -18.891 -3.797 -5.387 1 90.62 147 ILE B O 1
ATOM 6288 N N . ARG B 1 148 ? -17.844 -3.926 -7.332 1 93.38 148 ARG B N 1
ATOM 6289 C CA . ARG B 1 148 ? -17.234 -2.607 -7.172 1 93.38 148 ARG B CA 1
ATOM 6290 C C . ARG B 1 148 ? -18.297 -1.521 -7.074 1 93.38 148 ARG B C 1
ATOM 6292 O O . ARG B 1 148 ? -18.219 -0.643 -6.215 1 93.38 148 ARG B O 1
ATOM 6299 N N . ASN B 1 149 ? -19.25 -1.642 -7.945 1 93.81 149 ASN B N 1
ATOM 6300 C CA . ASN B 1 149 ? -20.344 -0.673 -7.941 1 93.81 149 ASN B CA 1
ATOM 6301 C C . ASN B 1 149 ? -21.141 -0.736 -6.641 1 93.81 149 ASN B C 1
ATOM 6303 O O . ASN B 1 149 ? -21.484 0.3 -6.07 1 93.81 149 ASN B O 1
ATOM 6307 N N . LEU B 1 150 ? -21.453 -1.897 -6.23 1 92 150 LEU B N 1
ATOM 6308 C CA . LEU B 1 150 ? -22.219 -2.078 -5.008 1 92 150 LEU B CA 1
ATOM 6309 C C . LEU B 1 150 ? -21.438 -1.58 -3.795 1 92 150 LEU B C 1
ATOM 6311 O O . LEU B 1 150 ? -22 -0.944 -2.904 1 92 150 LEU B O 1
ATOM 6315 N N . LEU B 1 151 ? -20.188 -1.909 -3.801 1 92.62 151 LEU B N 1
ATOM 6316 C CA . LEU B 1 151 ? -19.344 -1.501 -2.684 1 92.62 151 LEU B CA 1
ATOM 6317 C C . LEU B 1 151 ? -19.203 0.017 -2.635 1 92.62 151 LEU B C 1
ATOM 6319 O O . LEU B 1 151 ? -19.266 0.615 -1.558 1 92.62 151 LEU B O 1
ATOM 6323 N N . PHE B 1 152 ? -19.016 0.64 -3.764 1 94.94 152 PHE B N 1
ATOM 6324 C CA . PHE B 1 152 ? -18.875 2.092 -3.811 1 94.94 152 PHE B CA 1
ATOM 6325 C C . PHE B 1 152 ? -20.172 2.766 -3.363 1 94.94 152 PHE B C 1
ATOM 6327 O O . PHE B 1 152 ? -20.141 3.756 -2.629 1 94.94 152 PHE B O 1
ATOM 6334 N N . GLN B 1 153 ? -21.188 2.264 -3.777 1 93.38 153 GLN B N 1
ATOM 6335 C CA . GLN B 1 153 ? -22.5 2.781 -3.375 1 93.38 153 GLN B CA 1
ATOM 6336 C C . GLN B 1 153 ? -22.688 2.67 -1.865 1 93.38 153 GLN B C 1
ATOM 6338 O O . GLN B 1 153 ? -23.172 3.607 -1.225 1 93.38 153 GLN B O 1
ATOM 6343 N N . SER B 1 154 ? -22.344 1.557 -1.408 1 92 154 SER B N 1
ATOM 6344 C CA . SER B 1 154 ? -22.484 1.344 0.03 1 92 154 SER B CA 1
ATOM 6345 C C . SER B 1 154 ? -21.578 2.285 0.814 1 92 154 SER B C 1
ATOM 6347 O O . SER B 1 154 ? -21.969 2.809 1.857 1 92 154 SER B O 1
ATOM 6349 N N . VAL B 1 155 ? -20.359 2.502 0.359 1 92.44 155 VAL B N 1
ATOM 6350 C CA . VAL B 1 155 ? -19.391 3.346 1.036 1 92.44 155 VAL B CA 1
ATOM 6351 C C . VAL B 1 155 ? -19.859 4.797 1.032 1 92.44 155 VAL B C 1
ATOM 6353 O O . VAL B 1 155 ? -19.812 5.477 2.061 1 92.44 155 VAL B O 1
ATOM 6356 N N . VAL B 1 156 ? -20.344 5.242 -0.118 1 92.19 156 VAL B N 1
ATOM 6357 C CA . VAL B 1 156 ? -20.75 6.629 -0.267 1 92.19 156 VAL B CA 1
ATOM 6358 C C . VAL B 1 156 ? -21.969 6.902 0.627 1 92.19 156 VAL B C 1
ATOM 6360 O O . VAL B 1 156 ? -22.141 8.016 1.131 1 92.19 156 VAL B O 1
ATOM 6363 N N . LYS B 1 157 ? -22.703 5.914 0.939 1 89.06 157 LYS B N 1
ATOM 6364 C CA . LYS B 1 157 ? -23.938 6.086 1.717 1 89.06 157 LYS B CA 1
ATOM 6365 C C . LYS B 1 157 ? -23.672 5.895 3.207 1 89.06 157 LYS B C 1
ATOM 6367 O O . LYS B 1 157 ? -24.562 6.062 4.031 1 89.06 157 LYS B O 1
ATOM 6372 N N . GLN B 1 158 ? -22.453 5.617 3.539 1 88.44 158 GLN B N 1
ATOM 6373 C CA . GLN B 1 158 ? -22.094 5.441 4.945 1 88.44 158 GLN B CA 1
ATOM 6374 C C . GLN B 1 158 ? -22.078 6.781 5.676 1 88.44 158 GLN B C 1
ATOM 6376 O O . GLN B 1 158 ? -22.047 7.84 5.047 1 88.44 158 GLN B O 1
ATOM 6381 N N . ASP B 1 159 ? -22.141 6.719 6.977 1 88.19 159 ASP B N 1
ATOM 6382 C CA . ASP B 1 159 ? -22.109 7.93 7.793 1 88.19 159 ASP B CA 1
ATOM 6383 C C . ASP B 1 159 ? -20.703 8.516 7.844 1 88.19 159 ASP B C 1
ATOM 6385 O O . ASP B 1 159 ? -19.719 7.809 7.613 1 88.19 159 ASP B O 1
ATOM 6389 N N . ILE B 1 160 ? -20.688 9.758 8.102 1 87.75 160 ILE B N 1
ATOM 6390 C CA . ILE B 1 160 ? -19.422 10.492 8.117 1 87.75 160 ILE B CA 1
ATOM 6391 C C . ILE B 1 160 ? -18.516 9.938 9.219 1 87.75 160 ILE B C 1
ATOM 6393 O O . ILE B 1 160 ? -17.281 9.961 9.094 1 87.75 160 ILE B O 1
ATOM 6397 N N . SER B 1 161 ? -19.094 9.398 10.273 1 86.25 161 SER B N 1
ATOM 6398 C CA . SER B 1 161 ? -18.328 8.828 11.367 1 86.25 161 SER B CA 1
ATOM 6399 C C . SER B 1 161 ? -17.438 7.688 10.875 1 86.25 161 SER B C 1
ATOM 6401 O O . SER B 1 161 ? -16.344 7.477 11.398 1 86.25 161 SER B O 1
ATOM 6403 N N . PHE B 1 162 ? -17.938 7.008 9.914 1 86.19 162 PHE B N 1
ATOM 6404 C CA . PHE B 1 162 ? -17.156 5.934 9.297 1 86.19 162 PHE B CA 1
ATOM 6405 C C . PHE B 1 162 ? -15.891 6.48 8.648 1 86.19 162 PHE B C 1
ATOM 6407 O O . PHE B 1 162 ? -14.82 5.887 8.781 1 86.19 162 PHE B O 1
ATOM 6414 N N . PHE B 1 163 ? -16.031 7.543 7.953 1 86.62 163 PHE B N 1
ATOM 6415 C CA . PHE B 1 163 ? -14.914 8.125 7.215 1 86.62 163 PHE B CA 1
ATOM 6416 C C . PHE B 1 163 ? -13.906 8.758 8.164 1 86.62 163 PHE B C 1
ATOM 6418 O O . PHE B 1 163 ? -12.734 8.914 7.824 1 86.62 163 PHE B O 1
ATOM 6425 N N . ASP B 1 164 ? -14.398 9.133 9.336 1 82.94 164 ASP B N 1
ATOM 6426 C CA . ASP B 1 164 ? -13.5 9.664 10.352 1 82.94 164 ASP B CA 1
ATOM 6427 C C . ASP B 1 164 ? -12.57 8.578 10.891 1 82.94 164 ASP B C 1
ATOM 6429 O O . ASP B 1 164 ? -11.453 8.867 11.328 1 82.94 164 ASP B O 1
ATOM 6433 N N . GLN B 1 165 ? -13.078 7.414 10.797 1 78.94 165 GLN B N 1
ATOM 6434 C CA . GLN B 1 165 ? -12.344 6.305 11.398 1 78.94 165 GLN B CA 1
ATOM 6435 C C . GLN B 1 165 ? -11.562 5.523 10.344 1 78.94 165 GLN B C 1
ATOM 6437 O O . GLN B 1 165 ? -10.727 4.684 10.672 1 78.94 165 GLN B O 1
ATOM 6442 N N . SER B 1 166 ? -11.883 5.793 9.102 1 81.69 166 SER B N 1
ATOM 6443 C CA . SER B 1 166 ? -11.234 5.078 8.008 1 81.69 166 SER B CA 1
ATOM 6444 C C . SER B 1 166 ? -10.383 6.016 7.156 1 81.69 166 SER B C 1
ATOM 6446 O O . SER B 1 166 ? -10.711 7.199 7.016 1 81.69 166 SER B O 1
ATOM 6448 N N . THR B 1 167 ? -9.312 5.461 6.652 1 78.75 167 THR B N 1
ATOM 6449 C CA . THR B 1 167 ? -8.477 6.258 5.762 1 78.75 167 THR B CA 1
ATOM 6450 C C . THR B 1 167 ? -8.906 6.07 4.309 1 78.75 167 THR B C 1
ATOM 6452 O O . THR B 1 167 ? -9.43 5.016 3.941 1 78.75 167 THR B O 1
ATOM 6455 N N . THR B 1 168 ? -8.758 7.082 3.512 1 81.88 168 THR B N 1
ATOM 6456 C CA . THR B 1 168 ? -9.117 7.043 2.098 1 81.88 168 THR B CA 1
ATOM 6457 C C . THR B 1 168 ? -8.375 5.914 1.386 1 81.88 168 THR B C 1
ATOM 6459 O O . THR B 1 168 ? -8.953 5.234 0.53 1 81.88 168 THR B O 1
ATOM 6462 N N . GLY B 1 169 ? -7.141 5.723 1.757 1 74.31 169 GLY B N 1
ATOM 6463 C CA . GLY B 1 169 ? -6.359 4.652 1.159 1 74.31 169 GLY B CA 1
ATOM 6464 C C . GLY B 1 169 ? -6.934 3.273 1.427 1 74.31 169 GLY B C 1
ATOM 6465 O O . GLY B 1 169 ? -6.969 2.424 0.534 1 74.31 169 GLY B O 1
ATOM 6466 N N . GLU B 1 170 ? -7.406 3.092 2.57 1 80.31 170 GLU B N 1
ATOM 6467 C CA . GLU B 1 170 ? -7.992 1.81 2.947 1 80.31 170 GLU B CA 1
ATOM 6468 C C . GLU B 1 170 ? -9.266 1.527 2.15 1 80.31 170 GLU B C 1
ATOM 6470 O O . GLU B 1 170 ? -9.461 0.411 1.668 1 80.31 170 GLU B O 1
ATOM 6475 N N . ILE B 1 171 ? -10.047 2.545 2.08 1 87 171 ILE B N 1
ATOM 6476 C CA . ILE B 1 171 ? -11.312 2.395 1.367 1 87 171 ILE B CA 1
ATOM 6477 C C . ILE B 1 171 ? -11.039 2.105 -0.107 1 87 171 ILE B C 1
ATOM 6479 O O . ILE B 1 171 ? -11.656 1.216 -0.696 1 87 171 ILE B O 1
ATOM 6483 N N . THR B 1 172 ? -10.125 2.803 -0.645 1 85.31 172 THR B N 1
ATOM 6484 C CA . THR B 1 172 ? -9.828 2.635 -2.062 1 85.31 172 THR B CA 1
ATOM 6485 C C . THR B 1 172 ? -9.172 1.278 -2.318 1 85.31 172 THR B C 1
ATOM 6487 O O . THR B 1 172 ? -9.406 0.659 -3.359 1 85.31 172 THR B O 1
ATOM 6490 N N . SER B 1 173 ? -8.359 0.797 -1.375 1 80.94 173 SER B N 1
ATOM 6491 C CA . SER B 1 173 ? -7.762 -0.525 -1.512 1 80.94 173 SER B CA 1
ATOM 6492 C C . SER B 1 173 ? -8.82 -1.618 -1.513 1 80.94 173 SER B C 1
ATOM 6494 O O . SER B 1 173 ? -8.695 -2.613 -2.23 1 80.94 173 SER B O 1
ATOM 6496 N N . ARG B 1 174 ? -9.844 -1.452 -0.758 1 85.06 174 ARG B N 1
ATOM 6497 C CA . ARG B 1 174 ? -10.938 -2.412 -0.728 1 85.06 174 ARG B CA 1
ATOM 6498 C C . ARG B 1 174 ? -11.695 -2.424 -2.055 1 85.06 174 ARG B C 1
ATOM 6500 O O . ARG B 1 174 ? -12.086 -3.486 -2.541 1 85.06 174 ARG B O 1
ATOM 6507 N N . LEU B 1 175 ? -11.742 -1.234 -2.6 1 87.69 175 LEU B N 1
ATOM 6508 C CA . LEU B 1 175 ? -12.492 -1.081 -3.844 1 87.69 175 LEU B CA 1
ATOM 6509 C C . LEU B 1 175 ? -11.703 -1.641 -5.023 1 87.69 175 LEU B C 1
ATOM 6511 O O . LEU B 1 175 ? -12.289 -2.068 -6.02 1 87.69 175 LEU B O 1
ATOM 6515 N N . THR B 1 176 ? -10.445 -1.691 -4.887 1 84.88 176 THR B N 1
ATOM 6516 C CA . THR B 1 176 ? -9.641 -2.057 -6.047 1 84.88 176 THR B CA 1
ATOM 6517 C C . THR B 1 176 ? -9 -3.432 -5.852 1 84.88 176 THR B C 1
ATOM 6519 O O . THR B 1 176 ? -9.516 -4.434 -6.355 1 84.88 176 THR B O 1
ATOM 6522 N N . SER B 1 177 ? -8.094 -3.492 -4.891 1 78.75 177 SER B N 1
ATOM 6523 C CA . SER B 1 177 ? -7.273 -4.688 -4.715 1 78.75 177 SER B CA 1
ATOM 6524 C C . SER B 1 177 ? -8.094 -5.84 -4.145 1 78.75 177 SER B C 1
ATOM 6526 O O . SER B 1 177 ? -8.055 -6.953 -4.676 1 78.75 177 SER B O 1
ATOM 6528 N N . ASP B 1 178 ? -8.82 -5.598 -3.176 1 83.5 178 ASP B N 1
ATOM 6529 C CA . ASP B 1 178 ? -9.539 -6.668 -2.496 1 83.5 178 ASP B CA 1
ATOM 6530 C C . ASP B 1 178 ? -10.656 -7.223 -3.375 1 83.5 178 ASP B C 1
ATOM 6532 O O . ASP B 1 178 ? -10.867 -8.438 -3.43 1 83.5 178 ASP B O 1
ATOM 6536 N N . VAL B 1 179 ? -11.344 -6.363 -4.055 1 87.56 179 VAL B N 1
ATOM 6537 C CA . VAL B 1 179 ? -12.414 -6.816 -4.934 1 87.56 179 VAL B CA 1
ATOM 6538 C C . VAL B 1 179 ? -11.836 -7.641 -6.078 1 87.56 179 VAL B C 1
ATOM 6540 O O . VAL B 1 179 ? -12.398 -8.664 -6.465 1 87.56 179 VAL B O 1
ATOM 6543 N N . THR B 1 180 ? -10.758 -7.227 -6.582 1 84.06 180 THR B N 1
ATOM 6544 C CA . THR B 1 180 ? -10.117 -7.953 -7.672 1 84.06 180 THR B CA 1
ATOM 6545 C C . THR B 1 180 ? -9.648 -9.328 -7.203 1 84.06 180 THR B C 1
ATOM 6547 O O . THR B 1 180 ? -9.883 -10.336 -7.875 1 84.06 180 THR B O 1
ATOM 6550 N N . LYS B 1 181 ? -9.031 -9.312 -6.102 1 78.31 181 LYS B N 1
ATOM 6551 C CA . LYS B 1 181 ? -8.586 -10.586 -5.543 1 78.31 181 LYS B CA 1
ATOM 6552 C C . LYS B 1 181 ? -9.766 -11.516 -5.281 1 78.31 181 LYS B C 1
ATOM 6554 O O . LYS B 1 181 ? -9.711 -12.711 -5.59 1 78.31 181 LYS B O 1
ATOM 6559 N N . MET B 1 182 ? -10.766 -10.969 -4.762 1 82.94 182 MET B N 1
ATOM 6560 C CA . MET B 1 182 ? -11.961 -11.742 -4.449 1 82.94 182 MET B CA 1
ATOM 6561 C C . MET B 1 182 ? -12.609 -12.281 -5.719 1 82.94 182 MET B C 1
ATOM 6563 O O . MET B 1 182 ? -12.922 -13.469 -5.809 1 82.94 182 MET B O 1
ATOM 6567 N N . SER B 1 183 ? -12.773 -11.445 -6.688 1 82 183 SER B N 1
ATOM 6568 C CA . SER B 1 183 ? -13.477 -11.844 -7.906 1 82 183 SER B CA 1
ATOM 6569 C C . SER B 1 183 ? -12.641 -12.82 -8.727 1 82 183 SER B C 1
ATOM 6571 O O . SER B 1 183 ? -13.164 -13.82 -9.227 1 82 183 SER B O 1
ATOM 6573 N N . ASP B 1 184 ? -11.344 -12.57 -8.812 1 74.44 184 ASP B N 1
ATOM 6574 C CA . ASP B 1 184 ? -10.469 -13.414 -9.609 1 74.44 184 ASP B CA 1
ATOM 6575 C C . ASP B 1 184 ? -10.297 -14.789 -8.969 1 74.44 184 ASP B C 1
ATOM 6577 O O . ASP B 1 184 ? -10.422 -15.812 -9.641 1 74.44 184 ASP B O 1
ATOM 6581 N N . GLU B 1 185 ? -10.086 -14.742 -7.754 1 71.88 185 GLU B N 1
ATOM 6582 C CA . GLU B 1 185 ? -9.797 -15.992 -7.059 1 71.88 185 GLU B CA 1
ATOM 6583 C C . GLU B 1 185 ? -11.047 -16.844 -6.918 1 71.88 185 GLU B C 1
ATOM 6585 O O . GLU B 1 185 ? -10.984 -18.078 -7.027 1 71.88 185 GLU B O 1
ATOM 6590 N N . VAL B 1 186 ? -12.148 -16.25 -6.77 1 71.38 186 VAL B N 1
ATOM 6591 C CA . VAL B 1 186 ? -13.375 -17.016 -6.566 1 71.38 186 VAL B CA 1
ATOM 6592 C C . VAL B 1 186 ? -13.758 -17.734 -7.859 1 71.38 186 VAL B C 1
ATOM 6594 O 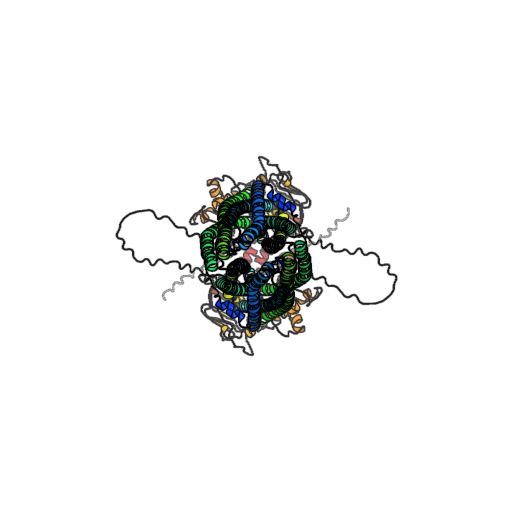O . VAL B 1 186 ? -13.992 -18.938 -7.855 1 71.38 186 VAL B O 1
ATOM 6597 N N . THR B 1 187 ? -13.734 -17.016 -8.945 1 71.06 187 THR B N 1
ATOM 6598 C CA . THR B 1 187 ? -14.219 -17.609 -10.188 1 71.06 187 THR B CA 1
ATOM 6599 C C . THR B 1 187 ? -13.18 -18.578 -10.758 1 71.06 187 THR B C 1
ATOM 6601 O O . THR B 1 187 ? -13.531 -19.672 -11.219 1 71.06 187 THR B O 1
ATOM 6604 N N . LEU B 1 188 ? -11.852 -18.156 -10.656 1 71.88 188 LEU B N 1
ATOM 6605 C CA . LEU B 1 188 ? -10.805 -19.016 -11.195 1 71.88 188 LEU B CA 1
ATOM 6606 C C . LEU B 1 188 ? -10.609 -20.25 -10.32 1 71.88 188 LEU B C 1
ATOM 6608 O O . LEU B 1 188 ? -10.438 -21.359 -10.836 1 71.88 188 LEU B O 1
ATOM 6612 N N . ASN B 1 189 ? -10.688 -20.031 -9.094 1 74.44 189 ASN B N 1
ATOM 6613 C CA . ASN B 1 189 ? -10.484 -21.156 -8.18 1 74.44 189 ASN B CA 1
ATOM 6614 C C . ASN B 1 189 ? -11.688 -22.094 -8.188 1 74.44 189 ASN B C 1
ATOM 6616 O O . ASN B 1 189 ? -11.523 -23.312 -8.062 1 74.44 189 ASN B O 1
ATOM 6620 N N . ILE B 1 190 ? -12.797 -21.5 -8.453 1 74.25 190 ILE B N 1
ATOM 6621 C CA . ILE B 1 190 ? -13.984 -22.344 -8.539 1 74.25 190 ILE B CA 1
ATOM 6622 C C . ILE B 1 190 ? -13.891 -23.219 -9.789 1 74.25 190 ILE B C 1
ATOM 6624 O O . ILE B 1 190 ? -14.211 -24.406 -9.742 1 74.25 190 ILE B O 1
ATOM 6628 N N . ASN B 1 191 ? -13.453 -22.562 -10.805 1 79.75 191 ASN B N 1
ATOM 6629 C CA . ASN B 1 191 ? -13.258 -23.312 -12.047 1 79.75 191 ASN B CA 1
ATOM 6630 C C . ASN B 1 191 ? -12.25 -24.438 -11.867 1 79.75 191 ASN B C 1
ATOM 6632 O O . ASN B 1 191 ? -12.516 -25.578 -12.242 1 79.75 191 ASN B O 1
ATOM 6636 N N . THR B 1 192 ? -11.102 -24.109 -11.336 1 82.25 192 THR B N 1
ATOM 6637 C CA . THR B 1 192 ? -10.055 -25.109 -11.148 1 82.25 192 THR B CA 1
ATOM 6638 C C . THR B 1 192 ? -10.477 -26.156 -10.133 1 82.25 192 THR B C 1
ATOM 6640 O O . THR B 1 192 ? -10.156 -27.344 -10.281 1 82.25 192 THR B O 1
ATOM 6643 N N . PHE B 1 193 ? -11.25 -25.75 -9.234 1 82.12 193 PHE B N 1
ATOM 6644 C CA . PHE B 1 193 ? -11.719 -26.656 -8.195 1 82.12 193 PHE B CA 1
ATOM 6645 C C . PHE B 1 193 ? -12.703 -27.672 -8.758 1 82.12 193 PHE B C 1
ATOM 6647 O O . PHE B 1 193 ? -12.562 -28.875 -8.531 1 82.12 193 PHE B O 1
ATOM 6654 N N . LEU B 1 194 ? -13.633 -27.188 -9.438 1 82.81 194 LEU B N 1
ATOM 6655 C CA . LEU B 1 194 ? -14.648 -28.062 -10.008 1 82.81 194 LEU B CA 1
ATOM 6656 C C . LEU B 1 194 ? -14.031 -29.031 -11.023 1 82.81 194 LEU B C 1
ATOM 6658 O O . LEU B 1 194 ? -14.359 -30.219 -11.031 1 82.81 194 LEU B O 1
ATOM 6662 N N . ARG B 1 195 ? -13.164 -28.484 -11.766 1 86.31 195 ARG B N 1
ATOM 6663 C CA . ARG B 1 195 ? -12.453 -29.344 -12.711 1 86.31 195 ARG B CA 1
ATOM 6664 C C . ARG B 1 195 ? -11.633 -30.406 -11.984 1 86.31 195 ARG B C 1
ATOM 6666 O O . ARG B 1 195 ? -11.641 -31.562 -12.375 1 86.31 195 ARG B O 1
ATOM 6673 N N . GLY B 1 196 ? -10.961 -29.875 -10.945 1 86.38 196 GLY B N 1
ATOM 6674 C CA . GLY B 1 196 ? -10.133 -30.781 -10.172 1 86.38 196 GLY B CA 1
ATOM 6675 C C . GLY B 1 196 ? -10.922 -31.906 -9.531 1 86.38 196 GLY B C 1
ATOM 6676 O O . GLY B 1 196 ? -10.516 -33.062 -9.586 1 86.38 196 GLY B O 1
ATOM 6677 N N . ILE B 1 197 ? -12.047 -31.656 -9.086 1 86.56 197 ILE B N 1
ATOM 6678 C CA . ILE B 1 197 ? -12.883 -32.656 -8.422 1 86.56 197 ILE B CA 1
ATOM 6679 C C . ILE B 1 197 ? -13.383 -33.688 -9.445 1 86.56 197 ILE B C 1
ATOM 6681 O O . ILE B 1 197 ? -13.336 -34.875 -9.195 1 86.56 197 ILE B O 1
ATOM 6685 N N . ILE B 1 198 ? -13.844 -33.188 -10.547 1 89.31 198 ILE B N 1
ATOM 6686 C CA . ILE B 1 198 ? -14.359 -34.062 -11.586 1 89.31 198 ILE B CA 1
ATOM 6687 C C . ILE B 1 198 ? -13.234 -34.969 -12.109 1 89.31 198 ILE B C 1
ATOM 6689 O O . ILE B 1 198 ? -13.43 -36.156 -12.32 1 89.31 198 ILE B O 1
ATOM 6693 N N . LYS B 1 199 ? -12.086 -34.375 -12.273 1 89.19 199 LYS B N 1
ATOM 6694 C CA . LYS B 1 199 ? -10.953 -35.125 -12.789 1 89.19 199 LYS B CA 1
ATOM 6695 C C . LYS B 1 199 ? -10.492 -36.188 -11.781 1 89.19 199 LYS B C 1
ATOM 6697 O O . LYS B 1 199 ? -10.156 -37.312 -12.156 1 89.19 199 LYS B O 1
ATOM 6702 N N . VAL B 1 200 ? -10.469 -35.812 -10.516 1 88.88 200 VAL B N 1
ATOM 6703 C CA . VAL B 1 200 ? -10.039 -36.75 -9.484 1 88.88 200 VAL B CA 1
ATOM 6704 C C . VAL B 1 200 ? -11.023 -37.938 -9.414 1 88.88 200 VAL B C 1
ATOM 6706 O O . VAL B 1 200 ? -10.609 -39.094 -9.398 1 88.88 200 VAL B O 1
ATOM 6709 N N . ILE B 1 201 ? -12.297 -37.625 -9.445 1 89.56 201 ILE B N 1
ATOM 6710 C CA . ILE B 1 201 ? -13.32 -38.656 -9.383 1 89.56 201 ILE B CA 1
ATOM 6711 C C . ILE B 1 201 ? -13.273 -39.531 -10.648 1 89.56 201 ILE B C 1
ATOM 6713 O O . ILE B 1 201 ? -13.258 -40.75 -10.578 1 89.56 201 ILE B O 1
ATOM 6717 N N . GLY B 1 202 ? -13.289 -38.812 -11.758 1 90.19 202 GLY B N 1
ATOM 6718 C CA . GLY B 1 202 ? -13.25 -39.531 -13.023 1 90.19 202 GLY B CA 1
ATOM 6719 C C . GLY B 1 202 ? -12.039 -40.438 -13.172 1 90.19 202 GLY B C 1
ATOM 6720 O O . GLY B 1 202 ? -12.156 -41.594 -13.562 1 90.19 202 GLY B O 1
ATOM 6721 N N . THR B 1 203 ? -10.828 -39.906 -12.852 1 90.88 203 THR B N 1
ATOM 6722 C CA . THR B 1 203 ? -9.602 -40.688 -12.961 1 90.88 203 THR B CA 1
ATOM 6723 C C . THR B 1 203 ? -9.609 -41.844 -11.977 1 90.88 203 THR B C 1
ATOM 6725 O O . THR B 1 203 ? -9.133 -42.938 -12.289 1 90.88 203 THR B O 1
ATOM 6728 N N . THR B 1 204 ? -10.148 -41.656 -10.805 1 91.25 204 THR B N 1
ATOM 6729 C CA . THR B 1 204 ? -10.227 -42.719 -9.812 1 91.25 204 THR B CA 1
ATOM 6730 C C . THR B 1 204 ? -11.133 -43.844 -10.297 1 91.25 204 THR B C 1
ATOM 6732 O O . THR B 1 204 ? -10.805 -45.031 -10.148 1 91.25 204 THR B O 1
ATOM 6735 N N . ILE B 1 205 ? -12.258 -43.531 -10.898 1 91.25 205 ILE B N 1
ATOM 6736 C CA . ILE B 1 205 ? -13.195 -44.5 -11.406 1 91.25 205 ILE B CA 1
ATOM 6737 C C . ILE B 1 205 ? -12.523 -45.344 -12.492 1 91.25 205 ILE B C 1
ATOM 6739 O O . ILE B 1 205 ? -12.594 -46.594 -12.469 1 91.25 205 ILE B O 1
ATOM 6743 N N . PHE B 1 206 ? -11.797 -44.719 -13.406 1 90.12 206 PHE B N 1
ATOM 6744 C CA . PHE B 1 206 ? -11.141 -45.438 -14.492 1 90.12 206 PHE B CA 1
ATOM 6745 C C . PHE B 1 206 ? -10.008 -46.312 -13.969 1 90.12 206 PHE B C 1
ATOM 6747 O O . PHE B 1 206 ? -9.766 -47.406 -14.477 1 90.12 206 PHE B O 1
ATOM 6754 N N . MET B 1 207 ? -9.32 -45.812 -12.953 1 91.75 207 MET B N 1
ATOM 6755 C CA . MET B 1 207 ? -8.258 -46.625 -12.352 1 91.75 207 MET B CA 1
ATOM 6756 C C . MET B 1 207 ? -8.828 -47.875 -11.695 1 91.75 207 MET B C 1
ATOM 6758 O O . MET B 1 207 ? -8.242 -48.938 -11.789 1 91.75 207 MET B O 1
ATOM 6762 N N . PHE B 1 208 ? -10 -47.812 -11.117 1 91.69 208 PHE B N 1
ATOM 6763 C CA . PHE B 1 208 ? -10.656 -48.938 -10.492 1 91.69 208 PHE B CA 1
ATOM 6764 C C . PHE B 1 208 ? -11.109 -49.938 -11.539 1 91.69 208 PHE B C 1
ATOM 6766 O O . PHE B 1 208 ? -11.047 -51.156 -11.32 1 91.69 208 PHE B O 1
ATOM 6773 N N . VAL B 1 209 ? -11.602 -49.438 -12.656 1 89.19 209 VAL B N 1
ATOM 6774 C CA . VAL B 1 209 ? -12.07 -50.281 -13.734 1 89.19 209 VAL B CA 1
ATOM 6775 C C . VAL B 1 209 ? -10.891 -51.062 -14.336 1 89.19 209 VAL B C 1
ATOM 6777 O O . VAL B 1 209 ? -11.031 -52.219 -14.711 1 89.19 209 VAL B O 1
ATOM 6780 N N . LEU B 1 210 ? -9.734 -50.406 -14.391 1 87.62 210 LEU B N 1
ATOM 6781 C CA . LEU B 1 210 ? -8.555 -51.062 -14.953 1 87.62 210 LEU B CA 1
ATOM 6782 C C . LEU B 1 210 ? -7.992 -52.094 -13.977 1 87.62 210 LEU B C 1
ATOM 6784 O O . LEU B 1 210 ? -7.781 -53.25 -14.352 1 87.62 210 LEU B O 1
ATOM 6788 N N . SER B 1 211 ? -7.727 -51.625 -12.664 1 90.62 211 SER B N 1
ATOM 6789 C CA . SER B 1 211 ? -7.25 -52.531 -11.633 1 90.62 211 SER B CA 1
ATOM 6790 C C . SER B 1 211 ? -7.566 -52.031 -10.234 1 90.62 211 SER B C 1
ATOM 6792 O O . SER B 1 211 ? -6.984 -51.031 -9.797 1 90.62 211 SER B O 1
ATOM 6794 N N . PHE B 1 212 ? -8.406 -52.688 -9.57 1 89.56 212 PHE B N 1
ATOM 6795 C CA . PHE B 1 212 ? -8.797 -52.312 -8.227 1 89.56 212 PHE B CA 1
ATOM 6796 C C . PHE B 1 212 ? -7.625 -52.438 -7.258 1 89.56 212 PHE B C 1
ATOM 6798 O O . PHE B 1 212 ? -7.453 -51.594 -6.363 1 89.56 212 PHE B O 1
ATOM 6805 N N . ARG B 1 213 ? -6.723 -53.406 -7.441 1 89.88 213 ARG B N 1
ATOM 6806 C CA . ARG B 1 213 ? -5.602 -53.656 -6.539 1 89.88 213 ARG B CA 1
ATOM 6807 C C . ARG B 1 213 ? -4.574 -52.531 -6.625 1 89.88 213 ARG B C 1
ATOM 6809 O O . ARG B 1 213 ? -4.121 -52.031 -5.598 1 89.88 213 ARG B O 1
ATOM 6816 N N . LEU B 1 214 ? -4.293 -52.125 -7.883 1 91.31 214 LEU B N 1
ATOM 6817 C CA . LEU B 1 214 ? -3.322 -51.031 -8.07 1 91.31 214 LEU B CA 1
ATOM 6818 C C . LEU B 1 214 ? -3.887 -49.719 -7.602 1 91.31 214 LEU B C 1
ATOM 6820 O O . LEU B 1 214 ? -3.146 -48.844 -7.109 1 91.31 214 LEU B O 1
ATOM 6824 N N . THR B 1 215 ? -5.16 -49.531 -7.754 1 92.5 215 THR B N 1
ATOM 6825 C CA . THR B 1 215 ? -5.805 -48.312 -7.352 1 92.5 215 THR B CA 1
ATOM 6826 C C . THR B 1 215 ? -5.727 -48.125 -5.84 1 92.5 215 THR B C 1
ATOM 6828 O O . THR B 1 215 ? -5.465 -47 -5.355 1 92.5 215 THR B O 1
ATOM 6831 N N . VAL B 1 216 ? -5.922 -49.125 -5.113 1 89.81 216 VAL B N 1
ATOM 6832 C CA . VAL B 1 216 ? -5.871 -49.062 -3.658 1 89.81 216 VAL B CA 1
ATOM 6833 C C . VAL B 1 216 ? -4.469 -48.656 -3.209 1 89.81 216 VAL B C 1
ATOM 6835 O O . VAL B 1 216 ? -4.309 -47.844 -2.295 1 89.81 216 VAL B O 1
ATOM 6838 N N . VAL B 1 217 ? -3.461 -49.156 -3.875 1 86.44 217 VAL B N 1
ATOM 6839 C CA . VAL B 1 217 ? -2.076 -48.812 -3.549 1 86.44 217 VAL B CA 1
ATOM 6840 C C . VAL B 1 217 ? -1.825 -47.344 -3.793 1 86.44 217 VAL B C 1
ATOM 6842 O O . VAL B 1 217 ? -1.166 -46.688 -2.99 1 86.44 217 VAL B O 1
ATOM 6845 N N . THR B 1 218 ? -2.363 -46.875 -4.922 1 87 218 THR B N 1
ATOM 6846 C CA . THR B 1 218 ? -2.166 -45.469 -5.273 1 87 218 THR B CA 1
ATOM 6847 C C . THR B 1 218 ? -2.947 -44.562 -4.328 1 87 218 THR B C 1
ATOM 6849 O O . THR B 1 218 ? -2.465 -43.469 -3.945 1 87 218 THR B O 1
ATOM 6852 N N . LEU B 1 219 ? -4.105 -44.938 -3.914 1 87.94 219 LEU B N 1
ATOM 6853 C CA . LEU B 1 219 ? -4.957 -44.125 -3.07 1 87.94 219 LEU B CA 1
ATOM 6854 C C . LEU B 1 219 ? -4.398 -44.031 -1.652 1 87.94 219 LEU B C 1
ATOM 6856 O O . LEU B 1 219 ? -4.656 -43.062 -0.937 1 87.94 219 LEU B O 1
ATOM 6860 N N . ILE B 1 220 ? -3.648 -44.969 -1.21 1 87.12 220 ILE B N 1
ATOM 6861 C CA . ILE B 1 220 ? -3.027 -44.969 0.11 1 87.12 220 ILE B CA 1
ATOM 6862 C C . ILE B 1 220 ? -2.006 -43.844 0.187 1 87.12 220 ILE B C 1
ATOM 6864 O O . ILE B 1 220 ? -1.74 -43.312 1.267 1 87.12 220 ILE B O 1
ATOM 6868 N N . SER B 1 221 ? -1.51 -43.438 -0.934 1 84.62 221 SER B N 1
ATOM 6869 C CA . SER B 1 221 ? -0.526 -42.375 -0.964 1 84.62 221 SER B CA 1
ATOM 6870 C C . SER B 1 221 ? -1.162 -41.031 -0.602 1 84.62 221 SER B C 1
ATOM 6872 O O . SER B 1 221 ? -0.483 -40.125 -0.105 1 84.62 221 SER B O 1
ATOM 6874 N N . LEU B 1 222 ? -2.434 -40.906 -0.823 1 82.81 222 LEU B N 1
ATOM 6875 C CA . LEU B 1 222 ? -3.096 -39.625 -0.608 1 82.81 222 LEU B CA 1
ATOM 6876 C C . LEU B 1 222 ? -3.135 -39.25 0.875 1 82.81 222 LEU B C 1
ATOM 6878 O O . LEU B 1 222 ? -2.707 -38.188 1.272 1 82.81 222 LEU B O 1
ATOM 6882 N N . PRO B 1 223 ? -3.6 -40.125 1.772 1 83.75 223 PRO B N 1
ATOM 6883 C CA . PRO B 1 223 ? -3.553 -39.844 3.203 1 83.75 223 PRO B CA 1
ATOM 6884 C C . PRO B 1 223 ? -2.127 -39.656 3.723 1 83.75 223 PRO B C 1
ATOM 6886 O O . PRO B 1 223 ? -1.894 -38.875 4.637 1 83.75 223 PRO B O 1
ATOM 6889 N N . LEU B 1 224 ? -1.163 -40.344 3.111 1 85.75 224 LEU B N 1
ATOM 6890 C CA . LEU B 1 224 ? 0.226 -40.188 3.531 1 85.75 224 LEU B CA 1
ATOM 6891 C C . LEU B 1 224 ? 0.755 -38.812 3.197 1 85.75 224 LEU B C 1
ATOM 6893 O O . LEU B 1 224 ? 1.431 -38.188 4.02 1 85.75 224 LEU B O 1
ATOM 6897 N N . ILE B 1 225 ? 0.397 -38.375 2.033 1 83.69 225 ILE B N 1
ATOM 6898 C CA . ILE B 1 225 ? 0.789 -37.031 1.634 1 83.69 225 ILE B CA 1
ATOM 6899 C C . ILE B 1 225 ? 0.113 -36 2.541 1 83.69 225 ILE B C 1
ATOM 6901 O O . ILE B 1 225 ? 0.738 -35.031 2.957 1 83.69 225 ILE B O 1
ATOM 6905 N N . ALA B 1 226 ? -1.118 -36.219 2.893 1 80.69 226 ALA B N 1
ATOM 6906 C CA . ALA B 1 226 ? -1.873 -35.312 3.752 1 80.69 226 ALA B CA 1
ATOM 6907 C C . ALA B 1 226 ? -1.243 -35.219 5.137 1 80.69 226 ALA B C 1
ATOM 6909 O O . ALA B 1 226 ? -1.176 -34.125 5.723 1 80.69 226 ALA B O 1
ATOM 6910 N N . ILE B 1 227 ? -0.781 -36.312 5.633 1 84.81 227 ILE B N 1
ATOM 6911 C CA . ILE B 1 227 ? -0.16 -36.375 6.949 1 84.81 227 ILE B CA 1
ATOM 6912 C C . ILE B 1 227 ? 1.156 -35.594 6.926 1 84.81 227 ILE B C 1
ATOM 6914 O O . ILE B 1 227 ? 1.453 -34.844 7.852 1 84.81 227 ILE B O 1
ATOM 6918 N N . ILE B 1 228 ? 1.906 -35.719 5.875 1 85.56 228 ILE B N 1
ATOM 6919 C CA . ILE B 1 228 ? 3.182 -35.031 5.734 1 85.56 228 ILE B CA 1
ATOM 6920 C C . ILE B 1 228 ? 2.943 -33.531 5.645 1 85.56 228 ILE B C 1
ATOM 6922 O O . ILE B 1 228 ? 3.613 -32.75 6.32 1 85.56 228 ILE B O 1
ATOM 6926 N N . VAL B 1 229 ? 1.979 -33.188 4.902 1 79.94 229 VAL B N 1
ATOM 6927 C CA . VAL B 1 229 ? 1.67 -31.766 4.695 1 79.94 229 VAL B CA 1
ATOM 6928 C C . VAL B 1 229 ? 1.187 -31.141 6.004 1 79.94 229 VAL B C 1
ATOM 6930 O O . VAL B 1 229 ? 1.576 -30.031 6.348 1 79.94 229 VAL B O 1
ATOM 6933 N N . ASP B 1 230 ? 0.376 -31.844 6.754 1 81.75 230 ASP B N 1
ATOM 6934 C CA . ASP B 1 230 ? -0.157 -31.328 8.016 1 81.75 230 ASP B CA 1
ATOM 6935 C C . ASP B 1 230 ? 0.949 -31.172 9.055 1 81.75 230 ASP B C 1
ATOM 6937 O O . ASP B 1 230 ? 1.002 -30.156 9.758 1 81.75 230 ASP B O 1
ATOM 6941 N N . TYR B 1 231 ? 1.762 -32.156 9.047 1 84.81 231 TYR B N 1
ATOM 6942 C CA . TYR B 1 231 ? 2.84 -32.156 10.023 1 84.81 231 TYR B CA 1
ATOM 6943 C C . TYR B 1 231 ? 3.826 -31.016 9.742 1 84.81 231 TYR B C 1
ATOM 6945 O O . TYR B 1 231 ? 4.109 -30.203 10.625 1 84.81 231 TYR B O 1
ATOM 6953 N N . PHE B 1 232 ? 4.359 -30.859 8.609 1 85.88 232 PHE B N 1
ATOM 6954 C CA . PHE B 1 232 ? 5.32 -29.828 8.25 1 85.88 232 PHE B CA 1
ATOM 6955 C C . PHE B 1 232 ? 4.637 -28.469 8.117 1 85.88 232 PHE B C 1
ATOM 6957 O O . PHE B 1 232 ? 5.242 -27.438 8.414 1 85.88 232 PHE B O 1
ATOM 6964 N N . GLY B 1 233 ? 3.422 -28.484 7.789 1 81.62 233 GLY B N 1
ATOM 6965 C CA . GLY B 1 233 ? 2.674 -27.25 7.578 1 81.62 233 GLY B CA 1
ATOM 6966 C C . GLY B 1 233 ? 2.441 -26.469 8.859 1 81.62 233 GLY B C 1
ATOM 6967 O O . GLY B 1 233 ? 2.572 -25.234 8.875 1 81.62 233 GLY B O 1
ATOM 6968 N N . GLU B 1 234 ? 2.174 -27.141 9.906 1 83.81 234 GLU B N 1
ATOM 6969 C CA . GLU B 1 234 ? 1.934 -26.469 11.188 1 83.81 234 GLU B CA 1
ATOM 6970 C C . GLU B 1 234 ? 3.197 -25.797 11.695 1 83.81 234 GLU B C 1
ATOM 6972 O O . GLU B 1 234 ? 3.146 -24.656 12.18 1 83.81 234 GLU B O 1
ATOM 6977 N N . TRP B 1 235 ? 4.262 -26.516 11.531 1 86.88 235 TRP B N 1
ATOM 6978 C CA . TRP B 1 235 ? 5.527 -25.953 11.977 1 86.88 235 TRP B CA 1
ATOM 6979 C C . TRP B 1 235 ? 5.945 -24.781 11.086 1 86.88 235 TRP B C 1
ATOM 6981 O O . TRP B 1 235 ? 6.484 -23.781 11.57 1 86.88 235 TRP B O 1
ATOM 6991 N N . TYR B 1 236 ? 5.68 -24.922 9.883 1 85 236 TYR B N 1
ATOM 6992 C CA . TYR B 1 236 ? 6.039 -23.859 8.938 1 85 236 TYR B CA 1
ATOM 6993 C C . TYR B 1 236 ? 5.211 -22.609 9.18 1 85 236 TYR B C 1
ATOM 6995 O O . TYR B 1 236 ? 5.727 -21.484 9.102 1 85 236 TYR B O 1
ATOM 7003 N N . LYS B 1 237 ? 4.008 -22.797 9.539 1 82.38 237 LYS B N 1
ATOM 7004 C CA . LYS B 1 237 ? 3.105 -21.688 9.805 1 82.38 237 LYS B CA 1
ATOM 7005 C C . LYS B 1 237 ? 3.562 -20.891 11.023 1 82.38 237 LYS B C 1
ATOM 7007 O O . LYS B 1 237 ? 3.572 -19.656 11.008 1 82.38 237 LYS B O 1
ATOM 7012 N N . LYS B 1 238 ? 3.902 -21.562 12.016 1 87.94 238 LYS B N 1
ATOM 7013 C CA . LYS B 1 238 ? 4.387 -20.906 13.234 1 87.94 238 LYS B CA 1
ATOM 7014 C C . LYS B 1 238 ? 5.668 -20.125 12.969 1 87.94 238 LYS B C 1
ATOM 7016 O O . LYS B 1 238 ? 5.824 -19 13.438 1 87.94 238 LYS B O 1
ATOM 7021 N N . LEU B 1 239 ? 6.543 -20.766 12.25 1 88.62 239 LEU B N 1
ATOM 7022 C CA . LEU B 1 239 ? 7.809 -20.109 11.938 1 88.62 239 LEU B CA 1
ATOM 7023 C C . LEU B 1 239 ? 7.59 -18.922 11 1 88.62 239 LEU B C 1
ATOM 7025 O O . LEU B 1 239 ? 8.266 -17.906 11.117 1 88.62 239 LEU B O 1
ATOM 7029 N N . SER B 1 240 ? 6.645 -19.016 10.117 1 86.25 240 SER B N 1
ATOM 7030 C CA . SER B 1 240 ? 6.316 -17.922 9.203 1 86.25 240 SER B CA 1
ATOM 7031 C C . SER B 1 240 ? 5.773 -16.703 9.961 1 86.25 240 SER B C 1
ATOM 7033 O O . SER B 1 240 ? 6.102 -15.57 9.641 1 86.25 240 SER B O 1
ATOM 7035 N N . LYS B 1 241 ? 5.004 -17 10.93 1 86.31 241 LYS B N 1
ATOM 7036 C CA . LYS B 1 241 ? 4.484 -15.922 11.773 1 86.31 241 LYS B CA 1
ATOM 7037 C C . LYS B 1 241 ? 5.609 -15.219 12.523 1 86.31 241 LYS B C 1
ATOM 7039 O O . LYS B 1 241 ? 5.629 -13.984 12.617 1 86.31 241 LYS B O 1
ATOM 7044 N N . SER B 1 242 ? 6.484 -16.016 12.984 1 91.38 242 SER B N 1
ATOM 7045 C CA . SER B 1 242 ? 7.625 -15.453 13.695 1 91.38 242 SER B CA 1
ATOM 7046 C C . SER B 1 242 ? 8.484 -14.594 12.773 1 91.38 242 SER B C 1
ATOM 7048 O O . SER B 1 242 ? 9 -13.547 13.188 1 91.38 242 SER B O 1
ATOM 7050 N N . VAL B 1 243 ? 8.688 -15.008 11.57 1 90.12 243 VAL B N 1
ATOM 7051 C CA . VAL B 1 243 ? 9.445 -14.25 10.586 1 90.12 243 VAL B CA 1
ATOM 7052 C C . VAL B 1 243 ? 8.734 -12.93 10.297 1 90.12 243 VAL B C 1
ATOM 7054 O O . VAL B 1 243 ? 9.367 -11.867 10.266 1 90.12 243 VAL B O 1
ATOM 7057 N N . GLN B 1 244 ? 7.469 -12.977 10.219 1 84.19 244 GLN B N 1
ATOM 7058 C CA . GLN B 1 244 ? 6.691 -11.781 9.906 1 84.19 244 GLN B CA 1
ATOM 7059 C C . GLN B 1 244 ? 6.723 -10.797 11.07 1 84.19 244 GLN B C 1
ATOM 7061 O O . GLN B 1 244 ? 6.844 -9.586 10.859 1 84.19 244 GLN B O 1
ATOM 7066 N N . ASP B 1 245 ? 6.598 -11.336 12.211 1 89 245 ASP B N 1
ATOM 7067 C CA . ASP B 1 245 ? 6.637 -10.477 13.398 1 89 245 ASP B CA 1
ATOM 7068 C C . ASP B 1 245 ? 7.988 -9.781 13.523 1 89 245 ASP B C 1
ATOM 7070 O O . ASP B 1 245 ? 8.047 -8.586 13.836 1 89 245 ASP B O 1
ATOM 7074 N N . SER B 1 246 ? 8.969 -10.562 13.352 1 92.62 246 SER B N 1
ATOM 7075 C CA . SER B 1 246 ? 10.305 -9.992 13.445 1 92.62 246 SER B CA 1
ATOM 7076 C C . SER B 1 246 ? 10.562 -8.984 12.336 1 92.62 246 SER B C 1
ATOM 7078 O O . SER B 1 246 ? 11.219 -7.961 12.555 1 92.62 246 SER B O 1
ATOM 7080 N N . LEU B 1 247 ? 10.07 -9.219 11.203 1 89.12 247 LEU B N 1
ATOM 7081 C CA . LEU B 1 247 ? 10.211 -8.281 10.094 1 89.12 247 LEU B CA 1
ATOM 7082 C C . LEU B 1 247 ? 9.422 -7.008 10.359 1 89.12 247 LEU B C 1
ATOM 7084 O O . LEU B 1 247 ? 9.875 -5.91 10.016 1 89.12 247 LEU B O 1
ATOM 7088 N N . ALA B 1 248 ? 8.312 -7.207 10.938 1 85.19 248 ALA B N 1
ATOM 7089 C CA . ALA B 1 248 ? 7.492 -6.055 11.297 1 85.19 248 ALA B CA 1
ATOM 7090 C C . ALA B 1 248 ? 8.211 -5.152 12.289 1 85.19 248 ALA B C 1
ATOM 7092 O O . ALA B 1 248 ? 8.148 -3.926 12.188 1 85.19 248 ALA B O 1
ATOM 7093 N N . SER B 1 249 ? 8.82 -5.746 13.18 1 91.06 249 SER B N 1
ATOM 7094 C CA . SER B 1 249 ? 9.594 -4.992 14.156 1 91.06 249 SER B CA 1
ATOM 7095 C C . SER B 1 249 ? 10.734 -4.23 13.492 1 91.06 249 SER B C 1
ATOM 7097 O O . SER B 1 249 ? 11.016 -3.086 13.852 1 91.06 249 SER B O 1
ATOM 7099 N N . ALA B 1 250 ? 11.422 -4.883 12.602 1 92.56 250 ALA B N 1
ATOM 7100 C CA . ALA B 1 250 ? 12.492 -4.223 11.859 1 92.56 250 ALA B CA 1
ATOM 7101 C C . ALA B 1 250 ? 11.945 -3.08 11.008 1 92.56 250 ALA B C 1
ATOM 7103 O O . ALA B 1 250 ? 12.555 -2.01 10.93 1 92.56 250 ALA B O 1
ATOM 7104 N N . ASN B 1 251 ? 10.844 -3.309 10.43 1 89.25 251 ASN B N 1
ATOM 7105 C CA . ASN B 1 251 ? 10.195 -2.283 9.617 1 89.25 251 ASN B CA 1
ATOM 7106 C C . ASN B 1 251 ? 9.781 -1.081 10.461 1 89.25 251 ASN B C 1
ATOM 7108 O O . ASN B 1 251 ? 9.797 0.054 9.984 1 89.25 251 ASN B O 1
ATOM 7112 N N . GLY B 1 252 ? 9.352 -1.379 11.625 1 88.25 252 GLY B N 1
ATOM 7113 C CA . GLY B 1 252 ? 9.031 -0.295 12.539 1 88.25 252 GLY B CA 1
ATOM 7114 C C . GLY B 1 252 ? 10.203 0.644 12.781 1 88.25 252 GLY B C 1
ATOM 7115 O O . GLY B 1 252 ? 10.023 1.863 12.812 1 88.25 252 GLY B O 1
ATOM 7116 N N . VAL B 1 253 ? 11.344 0.161 12.898 1 91.75 253 VAL B N 1
ATOM 7117 C CA . VAL B 1 253 ? 12.555 0.951 13.102 1 91.75 253 VAL B CA 1
ATOM 7118 C C . VAL B 1 253 ? 12.836 1.797 11.859 1 91.75 253 VAL B C 1
ATOM 7120 O O . VAL B 1 253 ? 13.133 2.988 11.969 1 91.75 253 VAL B O 1
ATOM 7123 N N . ALA B 1 254 ? 12.758 1.18 10.727 1 92.06 254 ALA B N 1
ATOM 7124 C CA . ALA B 1 254 ? 13.008 1.892 9.477 1 92.06 254 ALA B CA 1
ATOM 7125 C C . ALA B 1 254 ? 12.008 3.033 9.289 1 92.06 254 ALA B C 1
ATOM 7127 O O . ALA B 1 254 ? 12.383 4.129 8.859 1 92.06 254 ALA B O 1
ATOM 7128 N N . GLU B 1 255 ? 10.828 2.766 9.547 1 89.38 255 GLU B N 1
ATOM 7129 C CA . GLU B 1 255 ? 9.781 3.779 9.422 1 89.38 255 GLU B CA 1
ATOM 7130 C C . GLU B 1 255 ? 10.031 4.949 10.367 1 89.38 255 GLU B C 1
ATOM 7132 O O . GLU B 1 255 ? 9.883 6.109 9.984 1 89.38 255 GLU B O 1
ATOM 7137 N N . GLU B 1 256 ? 10.391 4.648 11.539 1 88.75 256 GLU B N 1
ATOM 7138 C CA . GLU B 1 256 ? 10.695 5.664 12.539 1 88.75 256 GLU B CA 1
ATOM 7139 C C . GLU B 1 256 ? 11.875 6.527 12.109 1 88.75 256 GLU B C 1
ATOM 7141 O O . GLU B 1 256 ? 11.82 7.754 12.195 1 88.75 256 GLU B O 1
ATOM 7146 N N . VAL B 1 257 ? 12.875 5.934 11.672 1 92.19 257 VAL B N 1
ATOM 7147 C CA . VAL B 1 257 ? 14.109 6.621 11.297 1 92.19 257 VAL B CA 1
ATOM 7148 C C . VAL B 1 257 ? 13.859 7.484 10.062 1 92.19 257 VAL B C 1
ATOM 7150 O O . VAL B 1 257 ? 14.266 8.648 10.023 1 92.19 257 VAL B O 1
ATOM 7153 N N . CYS B 1 258 ? 13.172 6.965 9.117 1 90.69 258 CYS B N 1
ATOM 7154 C CA . CYS B 1 258 ? 12.938 7.691 7.871 1 90.69 258 CYS B CA 1
ATOM 7155 C C . CYS B 1 258 ? 12 8.867 8.094 1 90.69 258 CYS B C 1
ATOM 7157 O O . CYS B 1 258 ? 12.164 9.922 7.484 1 90.69 258 CYS B O 1
ATOM 7159 N N . SER B 1 259 ? 11.047 8.633 8.922 1 86.88 259 SER B N 1
ATOM 7160 C CA . SER B 1 259 ? 10.102 9.711 9.203 1 86.88 259 SER B CA 1
ATOM 7161 C C . SER B 1 259 ? 10.75 10.82 10.023 1 86.88 259 SER B C 1
ATOM 7163 O O . SER B 1 259 ? 10.305 11.969 9.992 1 86.88 259 SER B O 1
ATOM 7165 N N . SER B 1 260 ? 11.773 10.5 10.766 1 89.5 260 SER B N 1
ATOM 7166 C CA . SER B 1 260 ? 12.469 11.469 11.602 1 89.5 260 SER B CA 1
ATOM 7167 C C . SER B 1 260 ? 13.922 11.641 11.164 1 89.5 260 SER B C 1
ATOM 7169 O O . SER B 1 260 ? 14.812 11.742 12.008 1 89.5 260 SER B O 1
ATOM 7171 N N . ILE B 1 261 ? 14.148 11.648 9.906 1 90.88 261 ILE B N 1
ATOM 7172 C CA . ILE B 1 261 ? 15.508 11.617 9.375 1 90.88 261 ILE B CA 1
ATOM 7173 C C . ILE B 1 261 ? 16.234 12.906 9.734 1 90.88 261 ILE B C 1
ATOM 7175 O O . ILE B 1 261 ? 17.453 12.906 9.969 1 90.88 261 ILE B O 1
ATOM 7179 N N . LYS B 1 262 ? 15.531 14.07 9.766 1 89.94 262 LYS B N 1
ATOM 7180 C CA . LYS B 1 262 ? 16.141 15.344 10.117 1 89.94 262 LYS B CA 1
ATOM 7181 C C . LYS B 1 262 ? 16.688 15.32 11.547 1 89.94 262 LYS B C 1
ATOM 7183 O O . LYS B 1 262 ? 17.75 15.867 11.828 1 89.94 262 LYS B O 1
ATOM 7188 N N . THR B 1 263 ? 15.93 14.656 12.391 1 90.12 263 THR B N 1
ATOM 7189 C CA . THR B 1 263 ? 16.375 14.523 13.773 1 90.12 263 THR B CA 1
ATOM 7190 C C . THR B 1 263 ? 17.578 13.578 13.867 1 90.12 263 THR B C 1
ATOM 7192 O O . THR B 1 263 ? 18.531 13.852 14.602 1 90.12 263 THR B O 1
ATOM 7195 N N . VAL B 1 264 ? 17.578 12.516 13.148 1 92.62 264 VAL B N 1
ATOM 7196 C CA . VAL B 1 264 ? 18.672 11.555 13.148 1 92.62 264 VAL B CA 1
ATOM 7197 C C . VAL B 1 264 ? 19.953 12.234 12.664 1 92.62 264 VAL B C 1
ATOM 7199 O O . VAL B 1 264 ? 21.016 12.047 13.25 1 92.62 264 VAL B O 1
ATOM 7202 N N . ARG B 1 265 ? 19.797 13.047 11.664 1 90.62 265 ARG B N 1
ATOM 7203 C CA . ARG B 1 265 ? 20.938 13.75 11.102 1 90.62 265 ARG B CA 1
ATOM 7204 C C . ARG B 1 265 ? 21.438 14.836 12.047 1 90.62 265 ARG B C 1
ATOM 7206 O O . ARG B 1 265 ? 22.641 15.047 12.188 1 90.62 265 ARG B O 1
ATOM 7213 N N . SER B 1 266 ? 20.516 15.516 12.594 1 91.06 266 SER B N 1
ATOM 7214 C CA . SER B 1 266 ? 20.859 16.625 13.469 1 91.06 266 SER B CA 1
ATOM 7215 C C . SER B 1 266 ? 21.656 16.141 14.68 1 91.06 266 SER B C 1
ATOM 7217 O O . SER B 1 266 ? 22.391 16.906 15.297 1 91.06 266 SER B O 1
ATOM 7219 N N . PHE B 1 267 ? 21.547 14.875 14.953 1 90.69 267 PHE B N 1
ATOM 7220 C CA . PHE B 1 267 ? 22.266 14.344 16.109 1 90.69 267 PHE B CA 1
ATOM 7221 C C . PHE B 1 267 ? 23.297 13.32 15.664 1 90.69 267 PHE B C 1
ATOM 7223 O O . PHE B 1 267 ? 23.891 12.633 16.5 1 90.69 267 PHE B O 1
ATOM 7230 N N . ALA B 1 268 ? 23.531 13.141 14.438 1 89.56 268 ALA B N 1
ATOM 7231 C CA . ALA B 1 268 ? 24.531 12.281 13.836 1 89.56 268 ALA B CA 1
ATOM 7232 C C . ALA B 1 268 ? 24.422 10.852 14.344 1 89.56 268 ALA B C 1
ATOM 7234 O O . ALA B 1 268 ? 25.406 10.25 14.766 1 89.56 268 ALA B O 1
ATOM 7235 N N . CYS B 1 269 ? 23.219 10.344 14.391 1 91.56 269 CYS B N 1
ATOM 7236 C CA . CYS B 1 269 ? 22.969 9.008 14.914 1 91.56 269 CYS B CA 1
ATOM 7237 C C . CYS B 1 269 ? 22.688 8.023 13.781 1 91.56 269 CYS B C 1
ATOM 7239 O O . CYS B 1 269 ? 21.969 7.039 13.977 1 91.56 269 CYS B O 1
ATOM 7241 N N . GLU B 1 270 ? 23.188 8.266 12.641 1 92.5 270 GLU B N 1
ATOM 7242 C CA . GLU B 1 270 ? 22.938 7.383 11.508 1 92.5 270 GLU B CA 1
ATOM 7243 C C . GLU B 1 270 ? 23.5 5.988 11.758 1 92.5 270 GLU B C 1
ATOM 7245 O O . GLU B 1 270 ? 22.812 4.988 11.555 1 92.5 270 GLU B O 1
ATOM 7250 N N . SER B 1 271 ? 24.734 5.867 12.242 1 91.69 271 SER B N 1
ATOM 7251 C CA . SER B 1 271 ? 25.375 4.582 12.484 1 91.69 271 SER B CA 1
ATOM 7252 C C . SER B 1 271 ? 24.672 3.799 13.586 1 91.69 271 SER B C 1
ATOM 7254 O O . SER B 1 271 ? 24.562 2.574 13.508 1 91.69 271 SER B O 1
ATOM 7256 N N . TYR B 1 272 ? 24.188 4.566 14.508 1 92.25 272 TYR B N 1
ATOM 7257 C CA . TYR B 1 272 ? 23.469 3.934 15.602 1 92.25 272 TYR B CA 1
ATOM 7258 C C . TYR B 1 272 ? 22.188 3.279 15.094 1 92.25 272 TYR B C 1
ATOM 7260 O O . TYR B 1 272 ? 21.891 2.135 15.445 1 92.25 272 TYR B O 1
ATOM 7268 N N . GLU B 1 273 ? 21.469 4.016 14.375 1 93.88 273 GLU B N 1
ATOM 7269 C CA . GLU B 1 273 ? 20.203 3.512 13.875 1 93.88 273 GLU B CA 1
ATOM 7270 C C . GLU B 1 273 ? 20.406 2.377 12.875 1 93.88 273 GLU B C 1
ATOM 7272 O O . GLU B 1 273 ? 19.609 1.443 12.812 1 93.88 273 GLU B O 1
ATOM 7277 N N . ILE B 1 274 ? 21.531 2.396 12.133 1 95.06 274 ILE B N 1
ATOM 7278 C CA . ILE B 1 274 ? 21.875 1.326 11.195 1 95.06 274 ILE B CA 1
ATOM 7279 C C . ILE B 1 274 ? 22.125 0.035 11.969 1 95.06 274 ILE B C 1
ATOM 7281 O O . ILE B 1 274 ? 21.656 -1.036 11.578 1 95.06 274 ILE B O 1
ATOM 7285 N N . GLN B 1 275 ? 22.781 0.156 13.055 1 94.38 275 GLN B N 1
ATOM 7286 C CA . GLN B 1 275 ? 23.094 -1.018 13.859 1 94.38 275 GLN B CA 1
ATOM 7287 C C . GLN B 1 275 ? 21.828 -1.56 14.539 1 94.38 275 GLN B C 1
ATOM 7289 O O . GLN B 1 275 ? 21.672 -2.773 14.695 1 94.38 275 GLN B O 1
ATOM 7294 N N . ARG B 1 276 ? 21.016 -0.657 14.922 1 93 276 ARG B N 1
ATOM 7295 C CA . ARG B 1 276 ? 19.766 -1.073 15.531 1 93 276 ARG B CA 1
ATOM 7296 C C . ARG B 1 276 ? 18.922 -1.879 14.555 1 93 276 ARG B C 1
ATOM 7298 O O . ARG B 1 276 ? 18.344 -2.914 14.914 1 93 276 ARG B O 1
ATOM 7305 N N . TYR B 1 277 ? 18.844 -1.419 13.352 1 95.31 277 TYR B N 1
ATOM 7306 C CA . TYR B 1 277 ? 18.109 -2.123 12.305 1 95.31 277 TYR B CA 1
ATOM 7307 C C . TYR B 1 277 ? 18.734 -3.482 12.023 1 95.31 277 TYR B C 1
ATOM 7309 O O . TYR B 1 277 ? 18.031 -4.484 11.883 1 95.31 277 TYR B O 1
ATOM 7317 N N . ALA B 1 278 ? 20.047 -3.549 12.008 1 95.94 278 ALA B N 1
ATOM 7318 C CA . ALA B 1 278 ? 20.766 -4.785 11.727 1 95.94 278 ALA B CA 1
ATOM 7319 C C . ALA B 1 278 ? 20.516 -5.824 12.812 1 95.94 278 ALA B C 1
ATOM 7321 O O . ALA B 1 278 ? 20.422 -7.02 12.531 1 95.94 278 ALA B O 1
ATOM 7322 N N . LYS B 1 279 ? 20.438 -5.336 13.977 1 94.94 279 LYS B N 1
ATOM 7323 C CA . LYS B 1 279 ? 20.203 -6.238 15.102 1 94.94 279 LYS B CA 1
ATOM 7324 C C . LYS B 1 279 ? 18.828 -6.883 15.008 1 94.94 279 LYS B C 1
ATOM 7326 O O . LYS B 1 279 ? 18.672 -8.07 15.305 1 94.94 279 LYS B O 1
ATOM 7331 N N . LYS B 1 280 ? 17.859 -6.141 14.633 1 94.19 280 LYS B N 1
ATOM 7332 C CA . LYS B 1 280 ? 16.5 -6.668 14.484 1 94.19 280 LYS B CA 1
ATOM 7333 C C . LYS B 1 280 ? 16.422 -7.664 13.328 1 94.19 280 LYS B C 1
ATOM 7335 O O . LYS B 1 280 ? 15.727 -8.672 13.414 1 94.19 280 LYS B O 1
ATOM 7340 N N . LEU B 1 281 ? 17.188 -7.414 12.312 1 95.06 281 LEU B N 1
ATOM 7341 C CA . LEU B 1 281 ? 17.188 -8.289 11.148 1 95.06 281 LEU B CA 1
ATOM 7342 C C . LEU B 1 281 ? 17.891 -9.602 11.453 1 95.06 281 LEU B C 1
ATOM 7344 O O . LEU B 1 281 ? 17.578 -10.633 10.852 1 95.06 281 LEU B O 1
ATOM 7348 N N . LYS B 1 282 ? 18.844 -9.531 12.391 1 94.88 282 LYS B N 1
ATOM 7349 C CA . LYS B 1 282 ? 19.531 -10.75 12.789 1 94.88 282 LYS B CA 1
ATOM 7350 C C . LYS B 1 282 ? 18.578 -11.75 13.414 1 94.88 282 LYS B C 1
ATOM 7352 O O . LYS B 1 282 ? 18.719 -12.961 13.227 1 94.88 282 LYS B O 1
ATOM 7357 N N . ILE B 1 283 ? 17.609 -11.281 14.062 1 95 283 ILE B N 1
ATOM 7358 C CA . ILE B 1 283 ? 16.578 -12.141 14.641 1 95 283 ILE B CA 1
ATOM 7359 C C . ILE B 1 283 ? 15.742 -12.766 13.523 1 95 283 ILE B C 1
ATOM 7361 O O . ILE B 1 283 ? 15.43 -13.961 13.57 1 95 283 ILE B O 1
ATOM 7365 N N . THR B 1 284 ? 15.406 -11.992 12.562 1 93.81 284 THR B N 1
ATOM 7366 C CA . THR B 1 284 ? 14.664 -12.492 11.406 1 93.81 284 THR B CA 1
ATOM 7367 C C . THR B 1 284 ? 15.445 -13.578 10.68 1 93.81 284 THR B C 1
ATOM 7369 O O . THR B 1 284 ? 14.867 -14.578 10.25 1 93.81 284 THR B O 1
ATOM 7372 N N . TYR B 1 285 ? 16.766 -13.406 10.641 1 94.69 285 TYR B N 1
ATOM 7373 C CA . TYR B 1 285 ? 17.625 -14.391 9.984 1 94.69 285 TYR B CA 1
ATOM 7374 C C . TYR B 1 285 ? 17.531 -15.742 10.688 1 94.69 285 TYR B C 1
ATOM 7376 O O . TYR B 1 285 ? 17.453 -16.781 10.039 1 94.69 285 TYR B O 1
ATOM 7384 N N . GLY B 1 286 ? 17.547 -15.711 11.93 1 95 286 GLY B N 1
ATOM 7385 C CA . GLY B 1 286 ? 17.438 -16.953 12.688 1 95 286 GLY B CA 1
ATOM 7386 C C . GLY B 1 286 ? 16.172 -17.719 12.406 1 95 286 GLY B C 1
ATOM 7387 O O . GLY B 1 286 ? 16.203 -18.938 12.234 1 95 286 GLY B O 1
ATOM 7388 N N . HIS B 1 287 ? 15.086 -17.062 12.297 1 94.06 287 HIS B N 1
ATOM 7389 C CA . HIS B 1 287 ? 13.805 -17.703 11.992 1 94.06 287 HIS B CA 1
ATOM 7390 C C . HIS B 1 287 ? 13.781 -18.219 10.562 1 94.06 287 HIS B C 1
ATOM 7392 O O . HIS B 1 287 ? 13.234 -19.297 10.305 1 94.06 287 HIS B O 1
ATOM 7398 N N . LYS B 1 288 ? 14.391 -17.5 9.648 1 91.69 288 LYS B N 1
ATOM 7399 C CA . LYS B 1 288 ? 14.414 -17.922 8.25 1 91.69 288 LYS B CA 1
ATOM 7400 C C . LYS B 1 288 ? 15.266 -19.172 8.07 1 91.69 288 LYS B C 1
ATOM 7402 O O . LYS B 1 288 ? 14.961 -20.016 7.227 1 91.69 288 LYS B O 1
ATOM 7407 N N . LEU B 1 289 ? 16.344 -19.297 8.875 1 93.38 289 LEU B N 1
ATOM 7408 C CA . LEU B 1 289 ? 17.188 -20.484 8.812 1 93.38 289 LEU B CA 1
ATOM 7409 C C . LEU B 1 289 ? 16.406 -21.719 9.266 1 93.38 289 LEU B C 1
ATOM 7411 O O . LEU B 1 289 ? 16.516 -22.781 8.664 1 93.38 289 LEU B O 1
ATOM 7415 N N . LYS B 1 290 ? 15.648 -21.547 10.305 1 94.12 290 LYS B N 1
ATOM 7416 C CA . LYS B 1 290 ? 14.812 -22.656 10.766 1 94.12 290 LYS B CA 1
ATOM 7417 C C . LYS B 1 290 ? 13.781 -23.031 9.719 1 94.12 290 LYS B C 1
ATOM 7419 O O . LYS B 1 290 ? 13.484 -24.219 9.531 1 94.12 290 LYS B O 1
ATOM 7424 N N . GLN B 1 291 ? 13.281 -22.078 9.016 1 89.44 291 GLN B N 1
ATOM 7425 C CA . GLN B 1 291 ? 12.328 -22.328 7.938 1 89.44 291 GLN B CA 1
ATOM 7426 C C . GLN B 1 291 ? 12.984 -23.094 6.793 1 89.44 291 GLN B C 1
ATOM 7428 O O . GLN B 1 291 ? 12.359 -23.953 6.168 1 89.44 291 GLN B O 1
ATOM 7433 N N . ALA B 1 292 ? 14.234 -22.719 6.562 1 88.19 292 ALA B N 1
ATOM 7434 C CA . ALA B 1 292 ? 14.961 -23.359 5.469 1 88.19 292 ALA B CA 1
ATOM 7435 C C . ALA B 1 292 ? 15.188 -24.844 5.762 1 88.19 292 ALA B C 1
ATOM 7437 O O . ALA B 1 292 ? 15.023 -25.688 4.879 1 88.19 292 ALA B O 1
ATOM 7438 N N . ILE B 1 293 ? 15.469 -25.203 6.961 1 91.38 293 ILE B N 1
ATOM 7439 C CA . ILE B 1 293 ? 15.711 -26.578 7.363 1 91.38 293 ILE B CA 1
ATOM 7440 C C . ILE B 1 293 ? 14.406 -27.375 7.289 1 91.38 293 ILE B C 1
ATOM 7442 O O . ILE B 1 293 ? 14.391 -28.516 6.828 1 91.38 293 ILE B O 1
ATOM 7446 N N . LEU B 1 294 ? 13.398 -26.75 7.734 1 88.81 294 LEU B N 1
ATOM 7447 C CA . LEU B 1 294 ? 12.094 -27.391 7.68 1 88.81 294 LEU B CA 1
ATOM 7448 C C . LEU B 1 294 ? 11.672 -27.641 6.234 1 88.81 294 LEU B C 1
ATOM 7450 O O . LEU B 1 294 ? 11.109 -28.688 5.918 1 88.81 294 LEU B O 1
ATOM 7454 N N . TYR B 1 295 ? 11.906 -26.719 5.398 1 86.5 295 TYR B N 1
ATOM 7455 C CA . TYR B 1 295 ? 11.562 -26.844 3.984 1 86.5 295 TYR B CA 1
ATOM 7456 C C . TYR B 1 295 ? 12.367 -27.969 3.332 1 86.5 295 TYR B C 1
ATOM 7458 O O . TYR B 1 295 ? 11.844 -28.719 2.508 1 86.5 295 TYR B O 1
ATOM 7466 N N . ALA B 1 296 ? 13.641 -28.031 3.707 1 88.44 296 ALA B N 1
ATOM 7467 C CA . ALA B 1 296 ? 14.477 -29.109 3.186 1 88.44 296 ALA B CA 1
ATOM 7468 C C . ALA B 1 296 ? 13.922 -30.469 3.578 1 88.44 296 ALA B C 1
ATOM 7470 O O . ALA B 1 296 ? 13.852 -31.375 2.752 1 88.44 296 ALA B O 1
ATOM 7471 N N . GLY B 1 297 ? 13.516 -30.594 4.848 1 89.31 297 GLY B N 1
ATOM 7472 C CA . GLY B 1 297 ? 12.898 -31.828 5.297 1 89.31 297 GLY B CA 1
ATOM 7473 C C . GLY B 1 297 ? 11.602 -32.156 4.578 1 89.31 297 GLY B C 1
ATOM 7474 O O . GLY B 1 297 ? 11.352 -33.312 4.223 1 89.31 297 GLY B O 1
ATOM 7475 N N . PHE B 1 298 ? 10.844 -31.234 4.281 1 87.06 298 PHE B N 1
ATOM 7476 C CA . PHE B 1 298 ? 9.578 -31.406 3.578 1 87.06 298 PHE B CA 1
ATOM 7477 C C . PHE B 1 298 ? 9.812 -31.859 2.143 1 87.06 298 PHE B C 1
ATOM 7479 O O . PHE B 1 298 ? 9.164 -32.812 1.675 1 87.06 298 PHE B O 1
ATOM 7486 N N . GLU B 1 299 ? 10.734 -31.156 1.5 1 85.62 299 GLU B N 1
ATOM 7487 C CA . GLU B 1 299 ? 11.023 -31.484 0.111 1 85.62 299 GLU B CA 1
ATOM 7488 C C . GLU B 1 299 ? 11.562 -32.906 -0.007 1 85.62 299 GLU B C 1
ATOM 7490 O O . GLU B 1 299 ? 11.195 -33.656 -0.929 1 85.62 299 GLU B O 1
ATOM 7495 N N . PHE B 1 300 ? 12.383 -33.281 0.914 1 88.25 300 PHE B N 1
ATOM 7496 C CA . PHE B 1 300 ? 12.938 -34.625 0.948 1 88.25 300 PHE B CA 1
ATOM 7497 C C . PHE B 1 300 ? 11.836 -35.688 1.13 1 88.25 300 PHE B C 1
ATOM 7499 O O . PHE B 1 300 ? 11.75 -36.625 0.365 1 88.25 300 PHE B O 1
ATOM 7506 N N . THR B 1 301 ? 10.992 -35.469 2.107 1 87.81 301 THR B N 1
ATOM 7507 C CA . THR B 1 301 ? 9.953 -36.438 2.432 1 87.81 301 THR B CA 1
ATOM 7508 C C . THR B 1 301 ? 8.922 -36.5 1.31 1 87.81 301 THR B C 1
ATOM 7510 O O . THR B 1 301 ? 8.453 -37.594 0.967 1 87.81 301 THR B O 1
ATOM 7513 N N . ASN B 1 302 ? 8.57 -35.375 0.713 1 84.81 302 ASN B N 1
ATOM 7514 C CA . ASN B 1 302 ? 7.602 -35.344 -0.377 1 84.81 302 ASN B CA 1
ATOM 7515 C C . ASN B 1 302 ? 8.125 -36.062 -1.616 1 84.81 302 ASN B C 1
ATOM 7517 O O . ASN B 1 302 ? 7.41 -36.875 -2.227 1 84.81 302 ASN B O 1
ATOM 7521 N N . GLU B 1 303 ? 9.352 -35.781 -1.922 1 84.31 303 GLU B N 1
ATOM 7522 C CA . GLU B 1 303 ? 9.961 -36.406 -3.082 1 84.31 303 GLU B CA 1
ATOM 7523 C C . GLU B 1 303 ? 10.094 -37.906 -2.867 1 84.31 303 GLU B C 1
ATOM 7525 O O . GLU B 1 303 ? 9.844 -38.719 -3.781 1 84.31 303 GLU B O 1
ATOM 7530 N N . MET B 1 304 ? 10.43 -38.312 -1.684 1 86.44 304 MET B N 1
ATOM 7531 C CA . MET B 1 304 ? 10.578 -39.719 -1.349 1 86.44 304 MET B CA 1
ATOM 7532 C C . MET B 1 304 ? 9.25 -40.469 -1.468 1 86.44 304 MET B C 1
ATOM 7534 O O . MET B 1 304 ? 9.195 -41.562 -1.992 1 86.44 304 MET B O 1
ATOM 7538 N N . LEU B 1 305 ? 8.258 -39.844 -1.029 1 85.19 305 LEU B N 1
ATOM 7539 C CA . LEU B 1 305 ? 6.938 -40.469 -1.082 1 85.19 305 LEU B CA 1
ATOM 7540 C C . LEU B 1 305 ? 6.453 -40.594 -2.521 1 85.19 305 LEU B C 1
ATOM 7542 O O . LEU B 1 305 ? 5.895 -41.625 -2.902 1 85.19 305 LEU B O 1
ATOM 7546 N N . ASP B 1 306 ? 6.594 -39.562 -3.373 1 81.25 306 ASP B N 1
ATOM 7547 C CA . ASP B 1 306 ? 6.191 -39.562 -4.773 1 81.25 306 ASP B CA 1
ATOM 7548 C C . ASP B 1 306 ? 6.895 -40.688 -5.535 1 81.25 306 ASP B C 1
ATOM 7550 O O . ASP B 1 306 ? 6.254 -41.438 -6.27 1 81.25 306 ASP B O 1
ATOM 7554 N N . LEU B 1 307 ? 8.164 -40.844 -5.254 1 79.75 307 LEU B N 1
ATOM 7555 C CA . LEU B 1 307 ? 8.961 -41.844 -5.945 1 79.75 307 LEU B CA 1
ATOM 7556 C C . LEU B 1 307 ? 8.641 -43.25 -5.426 1 79.75 307 LEU B C 1
ATOM 7558 O O . LEU B 1 307 ? 8.609 -44.219 -6.199 1 79.75 307 LEU B O 1
ATOM 7562 N N . ALA B 1 308 ? 8.414 -43.281 -4.082 1 83.62 308 ALA B N 1
ATOM 7563 C CA . ALA B 1 308 ? 8.047 -44.594 -3.488 1 83.62 308 ALA B CA 1
ATOM 7564 C C . ALA B 1 308 ? 6.758 -45.125 -4.094 1 83.62 308 ALA B C 1
ATOM 7566 O O . ALA B 1 308 ? 6.645 -46.312 -4.367 1 83.62 308 ALA B O 1
ATOM 7567 N N . ILE B 1 309 ? 5.867 -44.281 -4.379 1 84.62 309 ILE B N 1
ATOM 7568 C CA . ILE B 1 309 ? 4.586 -44.688 -4.953 1 84.62 309 ILE B CA 1
ATOM 7569 C C . ILE B 1 309 ? 4.797 -45.188 -6.375 1 84.62 309 ILE B C 1
ATOM 7571 O O . ILE B 1 309 ? 4.18 -46.188 -6.789 1 84.62 309 ILE B O 1
ATOM 7575 N N . THR B 1 310 ? 5.625 -44.562 -7.109 1 82.94 310 THR B N 1
ATOM 7576 C CA . THR B 1 310 ? 5.93 -44.969 -8.477 1 82.94 310 THR B CA 1
ATOM 7577 C C . THR B 1 310 ? 6.586 -46.344 -8.5 1 82.94 310 THR B C 1
ATOM 7579 O O . THR B 1 310 ? 6.207 -47.188 -9.297 1 82.94 310 THR B O 1
ATOM 7582 N N . VAL B 1 311 ? 7.531 -46.594 -7.57 1 83.62 311 VAL B N 1
ATOM 7583 C CA . VAL B 1 311 ? 8.258 -47.844 -7.512 1 83.62 311 VAL B CA 1
ATOM 7584 C C . VAL B 1 311 ? 7.312 -48.969 -7.102 1 83.62 311 VAL B C 1
ATOM 7586 O O . VAL B 1 311 ? 7.332 -50.062 -7.691 1 83.62 311 VAL B O 1
ATOM 7589 N N . VAL B 1 312 ? 6.473 -48.688 -6.145 1 86.81 312 VAL B N 1
ATOM 7590 C CA . VAL B 1 312 ? 5.539 -49.688 -5.652 1 86.81 312 VAL B CA 1
ATOM 7591 C C . VAL B 1 312 ? 4.531 -50.031 -6.742 1 86.81 312 VAL B C 1
ATOM 7593 O O . VAL B 1 312 ? 4.164 -51.188 -6.918 1 86.81 312 VAL B O 1
ATOM 7596 N N . THR B 1 313 ? 4.086 -49.062 -7.465 1 87.5 313 THR B N 1
ATOM 7597 C CA . THR B 1 313 ? 3.119 -49.281 -8.531 1 87.5 313 THR B CA 1
ATOM 7598 C C . THR B 1 313 ? 3.736 -50.094 -9.664 1 87.5 313 THR B C 1
ATOM 7600 O O . THR B 1 313 ? 3.088 -50.969 -10.227 1 87.5 313 THR B O 1
ATOM 7603 N N . LEU B 1 314 ? 4.969 -49.812 -10 1 85.94 314 LEU B N 1
ATOM 7604 C CA . LEU B 1 314 ? 5.641 -50.562 -11.062 1 85.94 314 LEU B CA 1
ATOM 7605 C C . LEU B 1 314 ? 5.906 -52 -10.641 1 85.94 314 LEU B C 1
ATOM 7607 O O . LEU B 1 314 ? 5.746 -52.938 -11.438 1 85.94 314 LEU B O 1
ATOM 7611 N N . TYR B 1 315 ? 6.305 -52.094 -9.352 1 84.88 315 TYR B N 1
ATOM 7612 C CA . TYR B 1 315 ? 6.582 -53.438 -8.852 1 84.88 315 TYR B CA 1
ATOM 7613 C C . TYR B 1 315 ? 5.316 -54.281 -8.82 1 84.88 315 TYR B C 1
ATOM 7615 O O . TYR B 1 315 ? 5.273 -55.375 -9.391 1 84.88 315 TYR B O 1
ATOM 7623 N N . TYR B 1 316 ? 4.324 -53.781 -8.195 1 86.88 316 TYR B N 1
ATOM 7624 C CA . TYR B 1 316 ? 3.068 -54.5 -8.07 1 86.88 316 TYR B CA 1
ATOM 7625 C C . TYR B 1 316 ? 2.365 -54.625 -9.414 1 86.88 316 TYR B C 1
ATOM 7627 O O . TYR B 1 316 ? 1.766 -55.656 -9.727 1 86.88 316 TYR B O 1
ATOM 7635 N N . GLY B 1 317 ? 2.305 -53.594 -10.203 1 86.06 317 GLY B N 1
ATOM 7636 C CA . GLY B 1 317 ? 1.735 -53.625 -11.539 1 86.06 317 GLY B CA 1
ATOM 7637 C C . GLY B 1 317 ? 2.434 -54.625 -12.445 1 86.06 317 GLY B C 1
ATOM 7638 O O . GLY B 1 317 ? 1.781 -55.344 -13.227 1 86.06 317 GLY B O 1
ATOM 7639 N N . GLY B 1 318 ? 3.789 -54.688 -12.383 1 83.19 318 GLY B N 1
ATOM 7640 C CA . GLY B 1 318 ? 4.535 -55.688 -13.133 1 83.19 318 GLY B CA 1
ATOM 7641 C C . GLY B 1 318 ? 4.148 -57.125 -12.773 1 83.19 318 GLY B C 1
ATOM 7642 O O . GLY B 1 318 ? 4.008 -57.969 -13.648 1 83.19 318 GLY B O 1
ATOM 7643 N N . HIS B 1 319 ? 3.992 -57.281 -11.43 1 83.69 319 HIS B N 1
ATOM 7644 C CA . HIS B 1 319 ? 3.576 -58.625 -10.977 1 83.69 319 HIS B CA 1
ATOM 7645 C C . HIS B 1 319 ? 2.203 -58.969 -11.523 1 83.69 319 HIS B C 1
ATOM 7647 O O . HIS B 1 319 ? 1.965 -60.125 -11.898 1 83.69 319 HIS B O 1
ATOM 7653 N N . LEU B 1 320 ? 1.283 -58.062 -11.672 1 87.19 320 LEU B N 1
ATOM 7654 C CA . LEU B 1 320 ? -0.064 -58.312 -12.172 1 87.19 320 LEU B CA 1
ATOM 7655 C C . LEU B 1 320 ? -0.044 -58.562 -13.68 1 87.19 320 LEU B C 1
ATOM 7657 O O . LEU B 1 320 ? -0.864 -59.312 -14.188 1 87.19 320 LEU B O 1
ATOM 7661 N N . VAL B 1 321 ? 0.83 -58 -14.422 1 83.88 321 VAL B N 1
ATOM 7662 C CA . VAL B 1 321 ? 0.946 -58.188 -15.859 1 83.88 321 VAL B CA 1
ATOM 7663 C C . VAL B 1 321 ? 1.511 -59.562 -16.156 1 83.88 321 VAL B C 1
ATOM 7665 O O . VAL B 1 321 ? 1.01 -60.281 -17.031 1 83.88 321 VAL B O 1
ATOM 7668 N N . ILE B 1 322 ? 2.594 -60 -15.375 1 82.06 322 ILE B N 1
ATOM 7669 C CA . ILE B 1 322 ? 3.246 -61.281 -15.586 1 82.06 322 ILE B CA 1
ATOM 7670 C C . ILE B 1 322 ? 2.275 -62.406 -15.25 1 82.06 322 ILE B C 1
ATOM 7672 O O . ILE B 1 322 ? 2.262 -63.438 -15.922 1 82.06 322 ILE B O 1
ATOM 7676 N N . THR B 1 323 ? 1.456 -62.188 -14.195 1 84.06 323 THR B N 1
ATOM 7677 C CA . THR B 1 323 ? 0.499 -63.219 -13.797 1 84.06 323 THR B CA 1
ATOM 7678 C C . THR B 1 323 ? -0.744 -63.156 -14.68 1 84.06 323 THR B C 1
ATOM 7680 O O . THR B 1 323 ? -1.662 -63.969 -14.516 1 84.06 323 THR B O 1
ATOM 7683 N N . GLY B 1 324 ? -0.887 -62.219 -15.664 1 81.94 324 GLY B N 1
ATOM 7684 C CA . GLY B 1 324 ? -1.93 -62.156 -16.672 1 81.94 324 GLY B CA 1
ATOM 7685 C C . GLY B 1 324 ? -3.195 -61.469 -16.188 1 81.94 324 GLY B C 1
ATOM 7686 O O . GLY B 1 324 ? -4.254 -61.594 -16.812 1 81.94 324 GLY B O 1
ATOM 7687 N N . GLN B 1 325 ? -3.154 -60.812 -15.133 1 84.12 325 GLN B N 1
ATOM 7688 C CA . GLN B 1 325 ? -4.348 -60.156 -14.594 1 84.12 325 GLN B CA 1
ATOM 7689 C C . GLN B 1 325 ? -4.633 -58.844 -15.297 1 84.12 325 GLN B C 1
ATOM 7691 O O . GLN B 1 325 ? -5.781 -58.406 -15.375 1 84.12 325 GLN B O 1
ATOM 7696 N N . ILE B 1 326 ? -3.621 -58.156 -15.781 1 84.19 326 ILE B N 1
ATOM 7697 C CA . ILE B 1 326 ? -3.76 -56.906 -16.547 1 84.19 326 ILE B CA 1
ATOM 7698 C C . ILE B 1 326 ? -2.855 -56.969 -17.781 1 84.19 326 ILE B C 1
ATOM 7700 O O . ILE B 1 326 ? -1.803 -57.625 -17.75 1 84.19 326 ILE B O 1
ATOM 7704 N N . SER B 1 327 ? -3.391 -56.438 -18.875 1 79.94 327 SER B N 1
ATOM 7705 C CA . SER B 1 327 ? -2.57 -56.375 -20.078 1 79.94 327 SER B CA 1
ATOM 7706 C C . SER B 1 327 ? -1.526 -55.281 -20 1 79.94 327 SER B C 1
ATOM 7708 O O . SER B 1 327 ? -1.636 -54.375 -19.172 1 79.94 327 SER B O 1
ATOM 7710 N N . GLY B 1 328 ? -0.442 -55.406 -20.781 1 75.31 328 GLY B N 1
ATOM 7711 C CA . GLY B 1 328 ? 0.597 -54.406 -20.828 1 75.31 328 GLY B CA 1
ATOM 7712 C C . GLY B 1 328 ? 0.067 -53.031 -21.156 1 75.31 328 GLY B C 1
ATOM 7713 O O . GLY B 1 328 ? 0.434 -52.031 -20.516 1 75.31 328 GLY B O 1
ATOM 7714 N N . GLY B 1 329 ? -0.79 -52.969 -22.156 1 74.31 329 GLY B N 1
ATOM 7715 C CA . GLY B 1 329 ? -1.374 -51.688 -22.547 1 74.31 329 GLY B CA 1
ATOM 7716 C C . GLY B 1 329 ? -2.221 -51.062 -21.453 1 74.31 329 GLY B C 1
ATOM 7717 O O . GLY B 1 329 ? -2.154 -49.844 -21.234 1 74.31 329 GLY B O 1
ATOM 7718 N N . MET B 1 330 ? -2.984 -51.844 -20.766 1 81.88 330 MET B N 1
ATOM 7719 C CA . MET B 1 330 ? -3.834 -51.344 -19.703 1 81.88 330 MET B CA 1
ATOM 7720 C C . MET B 1 330 ? -2.994 -50.875 -18.516 1 81.88 330 MET B C 1
ATOM 7722 O O . MET B 1 330 ? -3.387 -49.969 -17.781 1 81.88 330 MET B O 1
ATOM 7726 N N . PHE B 1 331 ? -1.897 -51.531 -18.312 1 85.12 331 PHE B N 1
ATOM 7727 C CA . PHE B 1 331 ? -0.981 -51.094 -17.266 1 85.12 331 PHE B CA 1
ATOM 7728 C C . PHE B 1 331 ? -0.429 -49.719 -17.578 1 85.12 331 PHE B C 1
ATOM 7730 O O . PHE B 1 331 ? -0.297 -48.875 -16.672 1 85.12 331 PHE B O 1
ATOM 7737 N N . ILE B 1 332 ? -0.167 -49.406 -18.812 1 80.94 332 ILE B N 1
ATOM 7738 C CA . ILE B 1 332 ? 0.314 -48.094 -19.219 1 80.94 332 ILE B CA 1
ATOM 7739 C C . ILE B 1 332 ? -0.778 -47.062 -19 1 80.94 332 ILE B C 1
ATOM 7741 O O . ILE B 1 332 ? -0.505 -45.969 -18.516 1 80.94 332 ILE B O 1
ATOM 7745 N N . ALA B 1 333 ? -1.926 -47.438 -19.375 1 83.94 333 ALA B N 1
ATOM 7746 C CA . ALA B 1 333 ? -3.049 -46.562 -19.109 1 83.94 333 ALA B CA 1
ATOM 7747 C C . ALA B 1 333 ? -3.148 -46.219 -17.625 1 83.94 333 ALA B C 1
ATOM 7749 O O . ALA B 1 333 ? -3.406 -45.062 -17.266 1 83.94 333 ALA B O 1
ATOM 7750 N N . PHE B 1 334 ? -2.908 -47.156 -16.797 1 88.06 334 PHE B N 1
ATOM 7751 C CA . PHE B 1 334 ? -2.977 -46.938 -15.352 1 88.06 334 PHE B CA 1
ATOM 7752 C C . PHE B 1 334 ? -1.91 -45.969 -14.898 1 88.06 334 PHE B C 1
ATOM 7754 O O . PHE B 1 334 ? -2.184 -45.094 -14.078 1 88.06 334 PHE B O 1
ATOM 7761 N N . ILE B 1 335 ? -0.763 -46.062 -15.43 1 83.88 335 ILE B N 1
ATOM 7762 C CA . ILE B 1 335 ? 0.327 -45.188 -15.055 1 83.88 335 ILE B CA 1
ATOM 7763 C C . ILE B 1 335 ? -0.013 -43.75 -15.477 1 83.88 335 ILE B C 1
ATOM 7765 O O . ILE B 1 335 ? 0.221 -42.812 -14.727 1 83.88 335 ILE B O 1
ATOM 7769 N N . LEU B 1 336 ? -0.539 -43.594 -16.672 1 84.31 336 LEU B N 1
ATOM 7770 C CA . LEU B 1 336 ? -0.923 -42.281 -17.156 1 84.31 336 LEU B CA 1
ATOM 7771 C C . LEU B 1 336 ? -2.012 -41.656 -16.281 1 84.31 336 LEU B C 1
ATOM 7773 O O . LEU B 1 336 ? -1.984 -40.469 -15.992 1 84.31 336 LEU B O 1
ATOM 7777 N N . TYR B 1 337 ? -2.943 -42.5 -15.844 1 87.81 337 TYR B N 1
ATOM 7778 C CA . TYR B 1 337 ? -3.992 -42.031 -14.945 1 87.81 337 TYR B CA 1
ATOM 7779 C C . TYR B 1 337 ? -3.414 -41.625 -13.594 1 87.81 337 TYR B C 1
ATOM 7781 O O . TYR B 1 337 ? -3.879 -40.688 -12.969 1 87.81 337 TYR B O 1
ATOM 7789 N N . GLN B 1 338 ? -2.475 -42.406 -13.203 1 86.75 338 GLN B N 1
ATOM 7790 C CA . GLN B 1 338 ? -1.818 -42.062 -11.938 1 86.75 338 GLN B CA 1
ATOM 7791 C C . GLN B 1 338 ? -1.153 -40.719 -12 1 86.75 338 GLN B C 1
ATOM 7793 O O . GLN B 1 338 ? -1.218 -39.938 -11.039 1 86.75 338 GLN B O 1
ATOM 7798 N N . LEU B 1 339 ? -0.509 -40.438 -13.094 1 83.12 339 LEU B N 1
ATOM 7799 C CA . LEU B 1 339 ? 0.122 -39.125 -13.289 1 83.12 339 LEU B CA 1
ATOM 7800 C C . LEU B 1 339 ? -0.92 -38.031 -13.32 1 83.12 339 LEU B C 1
ATOM 7802 O O . LEU B 1 339 ? -0.743 -36.969 -12.68 1 83.12 339 LEU B O 1
ATOM 7806 N N . GLU B 1 340 ? -1.955 -38.25 -14 1 85.56 340 GLU B N 1
ATOM 7807 C CA . GLU B 1 340 ? -3.043 -37.281 -14.086 1 85.56 340 GLU B CA 1
ATOM 7808 C C . GLU B 1 340 ? -3.67 -37.031 -12.719 1 85.56 340 GLU B C 1
ATOM 7810 O O . GLU B 1 340 ? -4.035 -35.906 -12.398 1 85.56 340 GLU B O 1
ATOM 7815 N N . MET B 1 341 ? -3.836 -38.094 -11.992 1 86.25 341 MET B N 1
ATOM 7816 C CA . MET B 1 341 ? -4.387 -37.969 -10.648 1 86.25 341 MET B CA 1
ATOM 7817 C C . MET B 1 341 ? -3.49 -37.094 -9.773 1 86.25 341 MET B C 1
ATOM 7819 O O . MET B 1 341 ? -3.979 -36.25 -9.031 1 86.25 341 MET B O 1
ATOM 7823 N N . GLY B 1 342 ? -2.238 -37.344 -9.82 1 80.5 342 GLY B N 1
ATOM 7824 C CA . GLY B 1 342 ? -1.302 -36.531 -9.07 1 80.5 342 GLY B CA 1
ATOM 7825 C C . GLY B 1 342 ? -1.398 -35.062 -9.414 1 80.5 342 GLY B C 1
ATOM 7826 O O . GLY B 1 342 ? -1.396 -34.188 -8.516 1 80.5 342 GLY B O 1
ATOM 7827 N N . GLU B 1 343 ? -1.553 -34.719 -10.672 1 81.06 343 GLU B N 1
ATOM 7828 C CA . GLU B 1 343 ? -1.688 -33.344 -11.133 1 81.06 343 GLU B CA 1
ATOM 7829 C C . GLU B 1 343 ? -2.99 -32.719 -10.641 1 81.06 343 GLU B C 1
ATOM 7831 O O . GLU B 1 343 ? -3.012 -31.547 -10.227 1 81.06 343 GLU B O 1
ATOM 7836 N N . SER B 1 344 ? -4.023 -33.5 -10.688 1 83.06 344 SER B N 1
ATOM 7837 C CA . SER B 1 344 ? -5.336 -33 -10.258 1 83.06 344 SER B CA 1
ATOM 7838 C C . SER B 1 344 ? -5.352 -32.719 -8.766 1 83.06 344 SER B C 1
ATOM 7840 O O . SER B 1 344 ? -5.957 -31.719 -8.328 1 83.06 344 SER B O 1
ATOM 7842 N N . VAL B 1 345 ? -4.699 -33.562 -8.031 1 80.06 345 VAL B N 1
ATOM 7843 C CA . VAL B 1 345 ? -4.633 -33.344 -6.594 1 80.06 345 VAL B CA 1
ATOM 7844 C C . VAL B 1 345 ? -3.799 -32.094 -6.293 1 80.06 345 VAL B C 1
ATOM 7846 O O . VAL B 1 345 ? -4.125 -31.328 -5.387 1 80.06 345 VAL B O 1
ATOM 7849 N N . GLU B 1 346 ? -2.771 -31.938 -7.066 1 76.69 346 GLU B N 1
ATOM 7850 C CA . GLU B 1 346 ? -1.945 -30.734 -6.926 1 76.69 346 GLU B CA 1
ATOM 7851 C C . GLU B 1 346 ? -2.744 -29.469 -7.23 1 76.69 346 GLU B C 1
ATOM 7853 O O . GLU B 1 346 ? -2.633 -28.469 -6.52 1 76.69 346 GLU B O 1
ATOM 7858 N N . ASP B 1 347 ? -3.521 -29.5 -8.258 1 78.44 347 ASP B N 1
ATOM 7859 C CA . ASP B 1 347 ? -4.387 -28.375 -8.625 1 78.44 347 ASP B CA 1
ATOM 7860 C C . ASP B 1 347 ? -5.352 -28.031 -7.488 1 78.44 347 ASP B C 1
ATOM 7862 O O . ASP B 1 347 ? -5.59 -26.859 -7.203 1 78.44 347 ASP B O 1
ATOM 7866 N N . LEU B 1 348 ? -5.859 -29.062 -6.855 1 77.25 348 LEU B N 1
ATOM 7867 C CA . LEU B 1 348 ? -6.801 -28.859 -5.762 1 77.25 348 LEU B CA 1
ATOM 7868 C C . LEU B 1 348 ? -6.113 -28.219 -4.562 1 77.25 348 LEU B C 1
ATOM 7870 O O . LEU B 1 348 ? -6.715 -27.391 -3.867 1 77.25 348 LEU B O 1
ATOM 7874 N N . GLY B 1 349 ? -4.914 -28.609 -4.363 1 71.94 349 GLY B N 1
ATOM 7875 C CA . GLY B 1 349 ? -4.148 -27.969 -3.301 1 71.94 349 GLY B CA 1
ATOM 7876 C C . GLY B 1 349 ? -3.914 -26.5 -3.531 1 71.94 349 GLY B C 1
ATOM 7877 O O . GLY B 1 349 ? -4.023 -25.688 -2.602 1 71.94 349 GLY B O 1
ATOM 7878 N N . GLU B 1 350 ? -3.668 -26.109 -4.777 1 72.06 350 GLU B N 1
ATOM 7879 C CA . GLU B 1 350 ? -3.445 -24.719 -5.141 1 72.06 350 GLU B CA 1
ATOM 7880 C C . GLU B 1 350 ? -4.719 -23.891 -4.973 1 72.06 350 GLU B C 1
ATOM 7882 O O . GLU B 1 350 ? -4.664 -22.734 -4.543 1 72.06 350 GLU B O 1
ATOM 7887 N N . VAL B 1 351 ? -5.816 -24.453 -5.293 1 74.56 351 VAL B N 1
ATOM 7888 C CA . VAL B 1 351 ? -7.109 -23.797 -5.172 1 74.56 351 VAL B CA 1
ATOM 7889 C C . VAL B 1 351 ? -7.406 -23.484 -3.705 1 74.56 351 VAL B C 1
ATOM 7891 O O . VAL B 1 351 ? -7.965 -22.438 -3.379 1 74.56 351 VAL B O 1
ATOM 7894 N N . TYR B 1 352 ? -6.977 -24.406 -2.932 1 70.75 352 TYR B N 1
ATOM 7895 C CA . TYR B 1 352 ? -7.238 -24.219 -1.509 1 70.75 352 TYR B CA 1
ATOM 7896 C C . TYR B 1 352 ? -6.566 -22.938 -0.998 1 70.75 352 TYR B C 1
ATOM 7898 O O . TYR B 1 352 ? -7.195 -22.141 -0.307 1 70.75 352 TYR B O 1
ATOM 7906 N N . THR B 1 353 ? -5.418 -22.766 -1.287 1 64.06 353 THR B N 1
ATOM 7907 C CA . THR B 1 353 ? -4.68 -21.578 -0.865 1 64.06 353 THR B CA 1
ATOM 7908 C C . THR B 1 353 ? -5.297 -20.312 -1.463 1 64.06 353 THR B C 1
ATOM 7910 O O . THR B 1 353 ? -5.434 -19.297 -0.777 1 64.06 353 THR B O 1
ATOM 7913 N N . GLY B 1 354 ? -5.648 -20.406 -2.707 1 68.81 354 GLY B N 1
ATOM 7914 C CA . GLY B 1 354 ? -6.297 -19.281 -3.375 1 68.81 354 GLY B CA 1
ATOM 7915 C C . GLY B 1 354 ? -7.637 -18.922 -2.766 1 68.81 354 GLY B C 1
ATOM 7916 O O . GLY B 1 354 ? -7.949 -17.734 -2.596 1 68.81 354 GLY B O 1
ATOM 7917 N N . LEU B 1 355 ? -8.344 -19.938 -2.387 1 71.56 355 LEU B N 1
ATOM 7918 C CA . LEU B 1 355 ? -9.664 -19.719 -1.802 1 71.56 355 LEU B CA 1
ATOM 7919 C C . LEU B 1 355 ? -9.555 -19.047 -0.433 1 71.56 355 LEU B C 1
ATOM 7921 O O . LEU B 1 355 ? -10.375 -18.203 -0.079 1 71.56 355 LEU B O 1
ATOM 7925 N N . MET B 1 356 ? -8.539 -19.453 0.257 1 70.44 356 MET B N 1
ATOM 7926 C CA . MET B 1 356 ? -8.344 -18.844 1.567 1 70.44 356 MET B CA 1
ATOM 7927 C C . MET B 1 356 ? -8.016 -17.359 1.432 1 70.44 356 MET B C 1
ATOM 7929 O O . MET B 1 356 ? -8.508 -16.547 2.205 1 70.44 356 MET B O 1
ATOM 7933 N N . GLN B 1 357 ? -7.273 -17.031 0.457 1 69.75 357 GLN B N 1
ATOM 7934 C CA . GLN B 1 357 ? -6.969 -15.633 0.199 1 69.75 357 GLN B CA 1
ATOM 7935 C C . GLN B 1 357 ? -8.219 -14.867 -0.248 1 69.75 357 GLN B C 1
ATOM 7937 O O . GLN B 1 357 ? -8.43 -13.727 0.158 1 69.75 357 GLN B O 1
ATOM 7942 N N . ALA B 1 358 ? -9.023 -15.508 -1.06 1 74.44 358 ALA B N 1
ATOM 7943 C CA . ALA B 1 358 ? -10.258 -14.898 -1.547 1 74.44 358 ALA B CA 1
ATOM 7944 C C . ALA B 1 358 ? -11.227 -14.625 -0.398 1 74.44 358 ALA B C 1
ATOM 7946 O O . ALA B 1 358 ? -11.883 -13.586 -0.366 1 74.44 358 ALA B O 1
ATOM 7947 N N . VAL B 1 359 ? -11.266 -15.578 0.574 1 76.5 359 VAL B N 1
ATOM 7948 C CA . VAL B 1 359 ? -12.164 -15.43 1.718 1 76.5 359 VAL B CA 1
ATOM 7949 C C . VAL B 1 359 ? -11.695 -14.266 2.59 1 76.5 359 VAL B C 1
ATOM 7951 O O . VAL B 1 359 ? -12.508 -13.492 3.094 1 76.5 359 VAL B O 1
ATOM 7954 N N . GLY B 1 360 ? -10.438 -14.148 2.773 1 73.44 360 GLY B N 1
ATOM 7955 C CA . GLY B 1 360 ? -9.898 -13.016 3.516 1 73.44 360 GLY B CA 1
ATOM 7956 C C . GLY B 1 360 ? -10.258 -11.672 2.904 1 73.44 360 GLY B C 1
ATOM 7957 O O . GLY B 1 360 ? -10.664 -10.75 3.611 1 73.44 360 GLY B O 1
ATOM 7958 N N . ALA B 1 361 ? -10.109 -11.586 1.627 1 79.06 361 ALA B N 1
ATOM 7959 C CA . ALA B 1 361 ? -10.461 -10.359 0.917 1 79.06 361 ALA B CA 1
ATOM 7960 C C . ALA B 1 361 ? -11.969 -10.125 0.944 1 79.06 361 ALA B C 1
ATOM 7962 O O . ALA B 1 361 ? -12.422 -8.984 1.089 1 79.06 361 ALA B O 1
ATOM 7963 N N . ALA B 1 362 ? -12.656 -11.195 0.832 1 82.25 362 ALA B N 1
ATOM 7964 C CA . ALA B 1 362 ? -14.117 -11.117 0.833 1 82.25 362 ALA B CA 1
ATOM 7965 C C . ALA B 1 362 ? -14.641 -10.617 2.178 1 82.25 362 ALA B C 1
ATOM 7967 O O . ALA B 1 362 ? -15.609 -9.867 2.234 1 82.25 362 ALA B O 1
ATOM 7968 N N . ASP B 1 363 ? -13.992 -11.023 3.209 1 82.94 363 ASP B N 1
ATOM 7969 C CA . ASP B 1 363 ? -14.383 -10.586 4.547 1 82.94 363 ASP B CA 1
ATOM 7970 C C . ASP B 1 363 ? -14.359 -9.062 4.656 1 82.94 363 ASP B C 1
ATOM 7972 O O . ASP B 1 363 ? -15.305 -8.461 5.176 1 82.94 363 ASP B O 1
ATOM 7976 N N . LYS B 1 364 ? -13.352 -8.516 4.145 1 82.31 364 LYS B N 1
ATOM 7977 C CA . LYS B 1 364 ? -13.203 -7.062 4.199 1 82.31 364 LYS B CA 1
ATOM 7978 C C . LYS B 1 364 ? -14.242 -6.367 3.33 1 82.31 364 LYS B C 1
ATOM 7980 O O . LYS B 1 364 ? -14.789 -5.332 3.715 1 82.31 364 LYS B O 1
ATOM 7985 N N . VAL B 1 365 ? -14.477 -6.902 2.227 1 86.25 365 VAL B N 1
ATOM 7986 C CA . VAL B 1 365 ? -15.438 -6.324 1.289 1 86.25 365 VAL B CA 1
ATOM 7987 C C . VAL B 1 365 ? -16.844 -6.43 1.858 1 86.25 365 VAL B C 1
ATOM 7989 O O . VAL B 1 365 ? -17.609 -5.457 1.841 1 86.25 365 VAL B O 1
ATOM 7992 N N . PHE B 1 366 ? -17.188 -7.559 2.459 1 86.31 366 PHE B N 1
ATOM 7993 C CA . PHE B 1 366 ? -18.531 -7.77 2.963 1 86.31 366 PHE B CA 1
ATOM 7994 C C . PHE B 1 366 ? -18.75 -6.988 4.254 1 86.31 366 PHE B C 1
ATOM 7996 O O . PHE B 1 366 ? -19.875 -6.582 4.555 1 86.31 366 PHE B O 1
ATOM 8003 N N . GLU B 1 367 ? -17.672 -6.82 4.945 1 84.62 367 GLU B N 1
ATOM 8004 C CA . GLU B 1 367 ? -17.781 -5.965 6.125 1 84.62 367 GLU B CA 1
ATOM 8005 C C . GLU B 1 367 ? -18.312 -4.582 5.75 1 84.62 367 GLU B C 1
ATOM 8007 O O . GLU B 1 367 ? -19.156 -4.027 6.449 1 84.62 367 GLU B O 1
ATOM 8012 N N . LEU B 1 368 ? -17.844 -4.086 4.668 1 86.25 368 LEU B N 1
ATOM 8013 C CA . LEU B 1 368 ? -18.25 -2.76 4.219 1 86.25 368 LEU B CA 1
ATOM 8014 C C . LEU B 1 368 ? -19.625 -2.814 3.545 1 86.25 368 LEU B C 1
ATOM 8016 O O . LEU B 1 368 ? -20.422 -1.876 3.662 1 86.25 368 LEU B O 1
ATOM 8020 N N . LEU B 1 369 ? -19.906 -3.873 2.865 1 86.88 369 LEU B N 1
ATOM 8021 C CA . LEU B 1 369 ? -21.172 -4.023 2.152 1 86.88 369 LEU B CA 1
ATOM 8022 C C . LEU B 1 369 ? -22.328 -4.203 3.131 1 86.88 369 LEU B C 1
ATOM 8024 O O . LEU B 1 369 ? -23.422 -3.695 2.896 1 86.88 369 LEU B O 1
ATOM 8028 N N . ASP B 1 370 ? -22 -4.902 4.195 1 84.44 370 ASP B N 1
ATOM 8029 C CA . ASP B 1 370 ? -23.078 -5.234 5.129 1 84.44 370 ASP B CA 1
ATOM 8030 C C . ASP B 1 370 ? -23.188 -4.184 6.23 1 84.44 370 ASP B C 1
ATOM 8032 O O . ASP B 1 370 ? -24.141 -4.191 7.004 1 84.44 370 ASP B O 1
ATOM 8036 N N . ARG B 1 371 ? -22.281 -3.256 6.227 1 83.94 371 ARG B N 1
ATOM 8037 C CA . ARG B 1 371 ? -22.328 -2.217 7.25 1 83.94 371 ARG B CA 1
ATOM 8038 C C . ARG B 1 371 ? -23.516 -1.278 7.008 1 83.94 371 ARG B C 1
ATOM 8040 O O . ARG B 1 371 ? -23.734 -0.82 5.887 1 83.94 371 ARG B O 1
ATOM 8047 N N . LYS B 1 372 ? -24.234 -1.221 8.008 1 81.75 372 LYS B N 1
ATOM 8048 C CA . LYS B 1 372 ? -25.359 -0.287 7.918 1 81.75 372 LYS B CA 1
ATOM 8049 C C . LYS B 1 372 ? -25.031 1.041 8.594 1 81.75 372 LYS B C 1
ATOM 8051 O O . LYS B 1 372 ? -24.375 1.067 9.633 1 81.75 372 LYS B O 1
ATOM 8056 N N . SER B 1 373 ? -25.328 2.098 7.863 1 82.12 373 SER B N 1
ATOM 8057 C CA . SER B 1 373 ? -25.125 3.43 8.422 1 82.12 373 SER B CA 1
ATOM 8058 C C . SER B 1 373 ? -25.875 3.6 9.734 1 82.12 373 SER B C 1
ATOM 8060 O O . SER B 1 373 ? -26.953 3.014 9.922 1 82.12 373 SER B O 1
ATOM 8062 N N . GLU B 1 374 ? -25.281 4.277 10.703 1 74.88 374 GLU B N 1
ATOM 8063 C CA . GLU B 1 374 ? -25.891 4.504 12.008 1 74.88 374 GLU B CA 1
ATOM 8064 C C . GLU B 1 374 ? -27.172 5.336 11.883 1 74.88 374 GLU B C 1
ATOM 8066 O O . GLU B 1 374 ? -28.109 5.156 12.648 1 74.88 374 GLU B O 1
ATOM 8071 N N . PHE B 1 375 ? -27.172 6.25 10.945 1 75.56 375 PHE B N 1
ATOM 8072 C CA . PHE B 1 375 ? -28.422 6.992 10.789 1 75.56 375 PHE B CA 1
ATOM 8073 C C . PHE B 1 375 ? -28.812 7.078 9.312 1 75.56 375 PHE B C 1
ATOM 8075 O O . PHE B 1 375 ? -27.953 7.035 8.438 1 75.56 375 PHE B O 1
ATOM 8082 N N . THR B 1 376 ? -30.062 6.816 9.094 1 73.38 376 THR B N 1
ATOM 8083 C CA . THR B 1 376 ? -30.609 6.805 7.742 1 73.38 376 THR B CA 1
ATOM 8084 C C . THR B 1 376 ? -31.219 8.164 7.398 1 73.38 376 THR B C 1
ATOM 8086 O O . THR B 1 376 ? -31.797 8.82 8.258 1 73.38 376 THR B O 1
ATOM 8089 N N . CYS B 1 377 ? -30.828 8.633 6.234 1 76.81 377 CYS B N 1
ATOM 8090 C CA . CYS B 1 377 ? -31.438 9.844 5.703 1 76.81 377 CYS B CA 1
ATOM 8091 C C . CYS B 1 377 ? -32.781 9.539 5.039 1 76.81 377 CYS B C 1
ATOM 8093 O O . CYS B 1 377 ? -32.938 9.734 3.832 1 76.81 377 CYS B O 1
ATOM 8095 N N . ASN B 1 378 ? -33.781 9.031 5.871 1 79.25 378 ASN B N 1
ATOM 8096 C CA . ASN B 1 378 ? -35.031 8.617 5.293 1 79.25 378 ASN B CA 1
ATOM 8097 C C . ASN B 1 378 ? -36.125 9.688 5.465 1 79.25 378 ASN B C 1
ATOM 8099 O O . ASN B 1 378 ? -37.312 9.406 5.328 1 79.25 378 ASN B O 1
ATOM 8103 N N . GLY B 1 379 ? -35.656 10.898 5.75 1 88.69 379 GLY B N 1
ATOM 8104 C CA . GLY B 1 379 ? -36.656 11.945 5.848 1 88.69 379 GLY B CA 1
ATOM 8105 C C . GLY B 1 379 ? -37.281 12.305 4.512 1 88.69 379 GLY B C 1
ATOM 8106 O O . GLY B 1 379 ? -36.656 12.188 3.467 1 88.69 379 GLY B O 1
ATOM 8107 N N . THR B 1 380 ? -38.594 12.609 4.555 1 91.19 380 THR B N 1
ATOM 8108 C CA . THR B 1 380 ? -39.281 12.914 3.307 1 91.19 380 THR B CA 1
ATOM 8109 C C . THR B 1 380 ? -39.906 14.312 3.355 1 91.19 380 THR B C 1
ATOM 8111 O O . THR B 1 380 ? -40.5 14.766 2.373 1 91.19 380 THR B O 1
ATOM 8114 N N . TYR B 1 381 ? -39.625 14.969 4.43 1 93.12 381 TYR B N 1
ATOM 8115 C CA . TYR B 1 381 ? -40.25 16.281 4.598 1 93.12 381 TYR B CA 1
ATOM 8116 C C . TYR B 1 381 ? -39.531 17.328 3.734 1 93.12 381 TYR B C 1
ATOM 8118 O O . TYR B 1 381 ? -38.312 17.531 3.873 1 93.12 381 TYR B O 1
ATOM 8126 N N . ALA B 1 382 ? -40.25 17.906 2.707 1 95 382 ALA B N 1
ATOM 8127 C CA . ALA B 1 382 ? -39.75 18.938 1.806 1 95 382 ALA B CA 1
ATOM 8128 C C . ALA B 1 382 ? -40.781 20.031 1.576 1 95 382 ALA B C 1
ATOM 8130 O O . ALA B 1 382 ? -41.469 20.047 0.558 1 95 382 ALA B O 1
ATOM 8131 N N . PRO B 1 383 ? -40.75 20.906 2.512 1 93.12 383 PRO B N 1
ATOM 8132 C CA . PRO B 1 383 ? -41.719 21.984 2.342 1 93.12 383 PRO B CA 1
ATOM 8133 C C . PRO B 1 383 ? -41.375 22.938 1.195 1 93.12 383 PRO B C 1
ATOM 8135 O O . PRO B 1 383 ? -40.219 22.984 0.765 1 93.12 383 PRO B O 1
ATOM 8138 N N . ALA B 1 384 ? -42.344 23.656 0.676 1 90.25 384 ALA B N 1
ATOM 8139 C CA . ALA B 1 384 ? -42.156 24.547 -0.456 1 90.25 384 ALA B CA 1
ATOM 8140 C C . ALA B 1 384 ? -41.312 25.766 -0.055 1 90.25 384 ALA B C 1
ATOM 8142 O O . ALA B 1 384 ? -40.5 26.266 -0.849 1 90.25 384 ALA B O 1
ATOM 8143 N N . GLN B 1 385 ? -41.594 26.156 1.209 1 90.19 385 GLN B N 1
ATOM 8144 C CA . GLN B 1 385 ? -40.844 27.312 1.668 1 90.19 385 GLN B CA 1
ATOM 8145 C C . GLN B 1 385 ? -40.188 27.047 3.021 1 90.19 385 GLN B C 1
ATOM 8147 O O . GLN B 1 385 ? -40.781 26.406 3.889 1 90.19 385 GLN B O 1
ATOM 8152 N N . LEU B 1 386 ? -38.938 27.453 3.113 1 93.56 386 LEU B N 1
ATOM 8153 C CA . LEU B 1 386 ? -38.156 27.359 4.352 1 93.56 386 LEU B CA 1
ATOM 8154 C C . LEU B 1 386 ? -37.781 28.734 4.867 1 93.56 386 LEU B C 1
ATOM 8156 O O . LEU B 1 386 ? -37.188 29.547 4.133 1 93.56 386 LEU B O 1
ATOM 8160 N N . SER B 1 387 ? -38.125 29.078 6.07 1 93 387 SER B N 1
ATOM 8161 C CA . SER B 1 387 ? -37.844 30.391 6.637 1 93 387 SER B CA 1
ATOM 8162 C C . SER B 1 387 ? -36.406 30.469 7.164 1 93 387 SER B C 1
ATOM 8164 O O . SER B 1 387 ? -35.781 31.547 7.164 1 93 387 SER B O 1
ATOM 8166 N N . GLY B 1 388 ? -35.906 29.328 7.574 1 95.12 388 GLY B N 1
ATOM 8167 C CA . GLY B 1 388 ? -34.531 29.312 8.062 1 95.12 388 GLY B CA 1
ATOM 8168 C C . GLY B 1 388 ? -34.406 29.516 9.562 1 95.12 388 GLY B C 1
ATOM 8169 O O . GLY B 1 388 ? -33.406 30.047 10.055 1 95.12 388 GLY B O 1
ATOM 8170 N N . HIS B 1 389 ? -35.469 29.266 10.328 1 96.62 389 HIS B N 1
ATOM 8171 C CA . HIS B 1 389 ? -35.469 29.297 11.781 1 96.62 389 HIS B CA 1
ATOM 8172 C C . HIS B 1 389 ? -34.781 28.062 12.359 1 96.62 389 HIS B C 1
ATOM 8174 O O . HIS B 1 389 ? -35.156 26.938 12.055 1 96.62 389 HIS B O 1
ATOM 8180 N N . ILE B 1 390 ? -33.688 28.25 13.109 1 97.44 390 ILE B N 1
ATOM 8181 C CA . ILE B 1 390 ? -32.938 27.156 13.68 1 97.44 390 ILE B CA 1
ATOM 8182 C C . ILE B 1 390 ? -33.062 27.156 15.195 1 97.44 390 ILE B C 1
ATOM 8184 O O . ILE B 1 390 ? -33 28.203 15.836 1 97.44 390 ILE B O 1
ATOM 8188 N N . GLN B 1 391 ? -33.281 26 15.758 1 97.25 391 GLN B N 1
ATOM 8189 C CA . GLN B 1 391 ? -33.406 25.875 17.203 1 97.25 391 GLN B CA 1
ATOM 8190 C C . GLN B 1 391 ? -32.656 24.656 17.719 1 97.25 391 GLN B C 1
ATOM 8192 O O . GLN B 1 391 ? -32.875 23.531 17.266 1 97.25 391 GLN B O 1
ATOM 8197 N N . PHE B 1 392 ? -31.719 24.906 18.562 1 97.25 392 PHE B N 1
ATOM 8198 C CA . PHE B 1 392 ? -31.078 23.844 19.344 1 97.25 392 PHE B CA 1
ATOM 8199 C C . PHE B 1 392 ? -31.75 23.688 20.703 1 97.25 392 PHE B C 1
ATOM 8201 O O . PHE B 1 392 ? -31.859 24.641 21.469 1 97.25 392 PHE B O 1
ATOM 8208 N N . LYS B 1 393 ? -32.188 22.484 20.953 1 96.94 393 LYS B N 1
ATOM 8209 C CA . LYS B 1 393 ? -32.844 22.203 22.234 1 96.94 393 LYS B CA 1
ATOM 8210 C C . LYS B 1 393 ? -32.062 21.156 23.031 1 96.94 393 LYS B C 1
ATOM 8212 O O . LYS B 1 393 ? -32.219 19.953 22.828 1 96.94 393 LYS B O 1
ATOM 8217 N N . ASP B 1 394 ? -31.297 21.562 24.031 1 96.25 394 ASP B N 1
ATOM 8218 C CA . ASP B 1 394 ? -30.547 20.719 24.953 1 96.25 394 ASP B CA 1
ATOM 8219 C C . ASP B 1 394 ? -29.766 19.641 24.188 1 96.25 394 ASP B C 1
ATOM 8221 O O . ASP B 1 394 ? -29.891 18.453 24.5 1 96.25 394 ASP B O 1
ATOM 8225 N N . VAL B 1 395 ? -29.094 20.094 23.266 1 96.62 395 VAL B N 1
ATOM 8226 C CA . VAL B 1 395 ? -28.391 19.172 22.375 1 96.62 395 VAL B CA 1
ATOM 8227 C C . VAL B 1 395 ? -27.078 18.734 23.016 1 96.62 395 VAL B C 1
ATOM 8229 O O . VAL B 1 395 ? -26.266 19.562 23.406 1 96.62 395 VAL B O 1
ATOM 8232 N N . SER B 1 396 ? -26.891 17.438 23.188 1 96.38 396 SER B N 1
ATOM 8233 C CA . SER B 1 396 ? -25.656 16.828 23.656 1 96.38 396 SER B CA 1
ATOM 8234 C C . SER B 1 396 ? -25.062 15.891 22.609 1 96.38 396 SER B C 1
ATOM 8236 O O . SER B 1 396 ? -25.797 15.211 21.891 1 96.38 396 SER B O 1
ATOM 8238 N N . PHE B 1 397 ? -23.719 15.984 22.5 1 94.62 397 PHE B N 1
ATOM 8239 C CA . PHE B 1 397 ? -23.109 15.188 21.438 1 94.62 397 PHE B CA 1
ATOM 8240 C C . PHE B 1 397 ? -21.703 14.773 21.828 1 94.62 397 PHE B C 1
ATOM 8242 O O . PHE B 1 397 ? -20.969 15.539 22.469 1 94.62 397 PHE B O 1
ATOM 8249 N N . SER B 1 398 ? -21.375 13.531 21.531 1 92.06 398 SER B N 1
ATOM 8250 C CA . SER B 1 398 ? -20.031 12.992 21.594 1 92.06 398 SER B CA 1
ATOM 8251 C C . SER B 1 398 ? -19.672 12.258 20.297 1 92.06 398 SER B C 1
ATOM 8253 O O . SER B 1 398 ? -20.5 11.57 19.719 1 92.06 398 SER B O 1
ATOM 8255 N N . TYR B 1 399 ? -18.516 12.539 19.812 1 86.06 399 TYR B N 1
ATOM 8256 C CA . TYR B 1 399 ? -18.078 11.852 18.609 1 86.06 399 TYR B CA 1
ATOM 8257 C C . TYR B 1 399 ? -17.969 10.352 18.844 1 86.06 399 TYR B C 1
ATOM 8259 O O . TYR B 1 399 ? -17.547 9.906 19.906 1 86.06 399 TYR B O 1
ATOM 8267 N N . PRO B 1 400 ? -18.359 9.594 17.875 1 80.25 400 PRO B N 1
ATOM 8268 C CA . PRO B 1 400 ? -18.281 8.141 18.016 1 80.25 400 PRO B CA 1
ATOM 8269 C C . PRO B 1 400 ? -16.859 7.633 18.25 1 80.25 400 PRO B C 1
ATOM 8271 O O . PRO B 1 400 ? -16.672 6.574 18.859 1 80.25 400 PRO B O 1
ATOM 8274 N N . SER B 1 401 ? -15.914 8.359 17.812 1 71.94 401 SER B N 1
ATOM 8275 C CA . SER B 1 401 ? -14.523 7.98 18.031 1 71.94 401 SER B CA 1
ATOM 8276 C C . SER B 1 401 ? -14.133 8.117 19.5 1 71.94 401 SER B C 1
ATOM 8278 O O . SER B 1 401 ? -13.234 7.418 19.969 1 71.94 401 SER B O 1
ATOM 8280 N N . ASN B 1 402 ? -14.711 9.055 20.172 1 77.19 402 ASN B N 1
ATOM 8281 C CA . ASN B 1 402 ? -14.492 9.266 21.594 1 77.19 402 ASN B CA 1
ATOM 8282 C C . ASN B 1 402 ? -15.805 9.562 22.328 1 77.19 402 ASN B C 1
ATOM 8284 O O . ASN B 1 402 ? -16.109 10.719 22.609 1 77.19 402 ASN B O 1
ATOM 8288 N N . ARG B 1 403 ? -16.453 8.578 22.75 1 78.12 403 ARG B N 1
ATOM 8289 C CA . ARG B 1 403 ? -17.781 8.711 23.344 1 78.12 403 ARG B CA 1
ATOM 8290 C C . ARG B 1 403 ? -17.688 9.203 24.781 1 78.12 403 ARG B C 1
ATOM 8292 O O . ARG B 1 403 ? -18.672 9.719 25.328 1 78.12 403 ARG B O 1
ATOM 8299 N N . GLU B 1 404 ? -16.484 9.156 25.297 1 76.44 404 GLU B N 1
ATOM 8300 C CA . GLU B 1 404 ? -16.328 9.547 26.703 1 76.44 404 GLU B CA 1
ATOM 8301 C C . GLU B 1 404 ? -16.234 11.062 26.844 1 76.44 404 GLU B C 1
ATOM 8303 O O . GLU B 1 404 ? -16.578 11.617 27.891 1 76.44 404 GLU B O 1
ATOM 8308 N N . ARG B 1 405 ? -15.875 11.633 25.781 1 80.25 405 ARG B N 1
ATOM 8309 C CA . ARG B 1 405 ? -15.734 13.086 25.828 1 80.25 405 ARG B CA 1
ATOM 8310 C C . ARG B 1 405 ? -16.953 13.773 25.234 1 80.25 405 ARG B C 1
ATOM 8312 O O . ARG B 1 405 ? -17.172 13.727 24.016 1 80.25 405 ARG B O 1
ATOM 8319 N N . MET B 1 406 ? -17.703 14.344 26.125 1 87.88 406 MET B N 1
ATOM 8320 C CA . MET B 1 406 ? -18.859 15.117 25.672 1 87.88 406 MET B CA 1
ATOM 8321 C C . MET B 1 406 ? -18.406 16.453 25.094 1 87.88 406 MET B C 1
ATOM 8323 O O . MET B 1 406 ? -17.922 17.328 25.812 1 87.88 406 MET B O 1
ATOM 8327 N N . VAL B 1 407 ? -18.547 16.625 23.812 1 90.38 407 VAL B N 1
ATOM 8328 C CA . VAL B 1 407 ? -18.109 17.828 23.141 1 90.38 407 VAL B CA 1
ATOM 8329 C C . VAL B 1 407 ? -19.172 18.938 23.312 1 90.38 407 VAL B C 1
ATOM 8331 O O . VAL B 1 407 ? -18.828 20.094 23.5 1 90.38 407 VAL B O 1
ATOM 8334 N N . LEU B 1 408 ? -20.438 18.594 23.172 1 94.31 408 LEU B N 1
ATOM 8335 C CA . LEU B 1 408 ? -21.547 19.484 23.484 1 94.31 408 LEU B CA 1
ATOM 8336 C C . LEU B 1 408 ? -22.375 18.938 24.641 1 94.31 408 LEU B C 1
ATOM 8338 O O . LEU B 1 408 ? -22.641 17.734 24.719 1 94.31 408 LEU B O 1
ATOM 8342 N N . ASP B 1 409 ? -22.688 19.812 25.562 1 95.06 409 ASP B N 1
ATOM 8343 C CA . ASP B 1 409 ? -23.438 19.438 26.75 1 95.06 409 ASP B CA 1
ATOM 8344 C C . ASP B 1 409 ? -24.688 20.312 26.906 1 95.06 409 ASP B C 1
ATOM 8346 O O . ASP B 1 409 ? -24.625 21.391 27.5 1 95.06 409 ASP B O 1
ATOM 8350 N N . LYS B 1 410 ? -25.781 19.844 26.5 1 94.56 410 LYS B N 1
ATOM 8351 C CA . LYS B 1 410 ? -27.094 20.484 26.609 1 94.56 410 LYS B CA 1
ATOM 8352 C C . LYS B 1 410 ? -27.062 21.906 26.062 1 94.56 410 LYS B C 1
ATOM 8354 O O . LYS B 1 410 ? -27.469 22.859 26.75 1 94.56 410 LYS B O 1
ATOM 8359 N N . VAL B 1 411 ? -26.609 22.047 24.891 1 95.88 411 VAL B N 1
ATOM 8360 C CA . VAL B 1 411 ? -26.516 23.328 24.219 1 95.88 411 VAL B CA 1
ATOM 8361 C C . VAL B 1 411 ? -27.875 23.734 23.672 1 95.88 411 VAL B C 1
ATOM 8363 O O . VAL B 1 411 ? -28.547 22.953 22.984 1 95.88 411 VAL B O 1
ATOM 8366 N N . SER B 1 412 ? -28.312 24.906 24.047 1 96.44 412 SER B N 1
ATOM 8367 C CA . SER B 1 412 ? -29.594 25.438 23.578 1 96.44 412 SER B CA 1
ATOM 8368 C C . SER B 1 412 ? -29.453 26.859 23.078 1 96.44 412 SER B C 1
ATOM 8370 O O . SER B 1 412 ? -28.859 27.703 23.75 1 96.44 412 SER B O 1
ATOM 8372 N N . PHE B 1 413 ? -29.906 27.125 21.875 1 95.62 413 PHE B N 1
ATOM 8373 C CA . PHE B 1 413 ? -29.969 28.469 21.328 1 95.62 413 PHE B CA 1
ATOM 8374 C C . PHE B 1 413 ? -30.922 28.531 20.141 1 95.62 413 PHE B C 1
ATOM 8376 O O . PHE B 1 413 ? -31.344 27.484 19.641 1 95.62 413 PHE B O 1
ATOM 8383 N N . GLU B 1 414 ? -31.266 29.703 19.781 1 95.62 414 GLU B N 1
ATOM 8384 C CA . GLU B 1 414 ? -32.188 29.906 18.672 1 95.62 414 GLU B CA 1
ATOM 8385 C C . GLU B 1 414 ? -31.672 30.969 17.703 1 95.62 414 GLU B C 1
ATOM 8387 O O . GLU B 1 414 ? -31.094 31.969 18.125 1 95.62 414 GLU B O 1
ATOM 8392 N N . ALA B 1 415 ? -31.766 30.641 16.453 1 95.88 415 ALA B N 1
ATOM 8393 C CA . ALA B 1 415 ? -31.438 31.594 15.398 1 95.88 415 ALA B CA 1
ATOM 8394 C C . ALA B 1 415 ? -32.688 31.953 14.594 1 95.88 415 ALA B C 1
ATOM 8396 O O . ALA B 1 415 ? -33.312 31.094 13.961 1 95.88 415 ALA B O 1
ATOM 8397 N N . LYS B 1 416 ? -33 33.188 14.609 1 95.69 416 LYS B N 1
ATOM 8398 C CA . LYS B 1 416 ? -34.188 33.688 13.891 1 95.69 416 LYS B CA 1
ATOM 8399 C C . LYS B 1 416 ? -33.875 33.812 12.398 1 95.69 416 LYS B C 1
ATOM 8401 O O . LYS B 1 416 ? -32.719 33.969 11.992 1 95.69 416 LYS B O 1
ATOM 8406 N N . PRO B 1 417 ? -35.031 33.75 11.578 1 95.56 417 PRO B N 1
ATOM 8407 C CA . PRO B 1 417 ? -34.812 33.906 10.141 1 95.56 417 PRO B CA 1
ATOM 8408 C C . PRO B 1 417 ? -34.156 35.25 9.789 1 95.56 417 PRO B C 1
ATOM 8410 O O . PRO B 1 417 ? -34.625 36.312 10.258 1 95.56 417 PRO B O 1
ATOM 8413 N N . GLY B 1 418 ? -33.062 35.188 9.031 1 92.94 418 GLY B N 1
ATOM 8414 C CA . GLY B 1 418 ? -32.375 36.375 8.578 1 92.94 418 GLY B CA 1
ATOM 8415 C C . GLY B 1 418 ? -31.328 36.875 9.562 1 92.94 418 GLY B C 1
ATOM 8416 O O . GLY B 1 418 ? -30.656 37.875 9.305 1 92.94 418 GLY B O 1
ATOM 8417 N N . GLU B 1 419 ? -31.219 36.188 10.641 1 94.56 419 GLU B N 1
ATOM 8418 C CA . GLU B 1 419 ? -30.281 36.594 11.695 1 94.56 419 GLU B CA 1
ATOM 8419 C C . GLU B 1 419 ? -28.875 36.062 11.422 1 94.56 419 GLU B C 1
ATOM 8421 O O . GLU B 1 419 ? -28.719 34.938 10.953 1 94.56 419 GLU B O 1
ATOM 8426 N N . VAL B 1 420 ? -27.891 36.938 11.664 1 94.12 420 VAL B N 1
ATOM 8427 C CA . VAL B 1 420 ? -26.5 36.5 11.578 1 94.12 420 VAL B CA 1
ATOM 8428 C C . VAL B 1 420 ? -25.953 36.25 12.984 1 94.12 420 VAL B C 1
ATOM 8430 O O . VAL B 1 420 ? -25.844 37.188 13.789 1 94.12 420 VAL B O 1
ATOM 8433 N N . ILE B 1 421 ? -25.609 34.969 13.258 1 94.38 421 ILE B N 1
ATOM 8434 C CA . ILE B 1 421 ? -25.094 34.562 14.57 1 94.38 421 ILE B CA 1
ATOM 8435 C C . ILE B 1 421 ? -23.641 34.156 14.461 1 94.38 421 ILE B C 1
ATOM 8437 O O . ILE B 1 421 ? -23.266 33.406 13.562 1 94.38 421 ILE B O 1
ATOM 8441 N N . ALA B 1 422 ? -22.828 34.656 15.336 1 93.19 422 ALA B N 1
ATOM 8442 C CA . ALA B 1 422 ? -21.406 34.281 15.398 1 93.19 422 ALA B CA 1
ATOM 8443 C C . ALA B 1 422 ? -21.141 33.375 16.594 1 93.19 422 ALA B C 1
ATOM 8445 O O . ALA B 1 422 ? -21.547 33.688 17.719 1 93.19 422 ALA B O 1
ATOM 8446 N N . LEU B 1 423 ? -20.578 32.281 16.312 1 92.88 423 LEU B N 1
ATOM 8447 C CA . LEU B 1 423 ? -20.109 31.391 17.359 1 92.88 423 LEU B CA 1
ATOM 8448 C C . LEU B 1 423 ? -18.641 31.641 17.688 1 92.88 423 LEU B C 1
ATOM 8450 O O . LEU B 1 423 ? -17.781 31.516 16.797 1 92.88 423 LEU B O 1
ATOM 8454 N N . VAL B 1 424 ? -18.391 31.984 18.969 1 89.19 424 VAL B N 1
ATOM 8455 C CA . VAL B 1 424 ? -17.031 32.281 19.375 1 89.19 424 VAL B CA 1
ATOM 8456 C C . VAL B 1 424 ? -16.656 31.438 20.594 1 89.19 424 VAL B C 1
ATOM 8458 O O . VAL B 1 424 ? -17.516 31.062 21.391 1 89.19 424 VAL B O 1
ATOM 8461 N N . GLY B 1 425 ? -15.461 31.078 20.625 1 84.38 425 GLY B N 1
ATOM 8462 C CA . GLY B 1 425 ? -14.945 30.266 21.719 1 84.38 425 GLY B CA 1
ATOM 8463 C C . GLY B 1 425 ? -13.555 29.719 21.453 1 84.38 425 GLY B C 1
ATOM 8464 O O . GLY B 1 425 ? -12.992 29.922 20.375 1 84.38 425 GLY B O 1
ATOM 8465 N N . GLN B 1 426 ? -13.062 29.062 22.438 1 77.12 426 GLN B N 1
ATOM 8466 C CA . GLN B 1 426 ? -11.734 28.469 22.312 1 77.12 426 GLN B CA 1
ATOM 8467 C C . GLN B 1 426 ? -11.758 27.266 21.375 1 77.12 426 GLN B C 1
ATOM 8469 O O . GLN B 1 426 ? -12.828 26.75 21.047 1 77.12 426 GLN B O 1
ATOM 8474 N N . SER B 1 427 ? -10.586 26.938 20.859 1 74 427 SER B N 1
ATOM 8475 C CA . SER B 1 427 ? -10.5 25.75 20.016 1 74 427 SER B CA 1
ATOM 8476 C C . SER B 1 427 ? -10.969 24.5 20.766 1 74 427 SER B C 1
ATOM 8478 O O . SER B 1 427 ? -10.641 24.312 21.938 1 74 427 SER B O 1
ATOM 8480 N N . GLY B 1 428 ? -11.789 23.766 20.172 1 76.88 428 GLY B N 1
ATOM 8481 C CA . GLY B 1 428 ? -12.281 22.531 20.781 1 76.88 428 GLY B CA 1
ATOM 8482 C C . GLY B 1 428 ? -13.516 22.75 21.641 1 76.88 428 GLY B C 1
ATOM 8483 O O . GLY B 1 428 ? -13.977 21.812 22.297 1 76.88 428 GLY B O 1
ATOM 8484 N N . SER B 1 429 ? -13.977 23.938 21.609 1 82.19 429 SER B N 1
ATOM 8485 C CA . SER B 1 429 ? -15.117 24.234 22.484 1 82.19 429 SER B CA 1
ATOM 8486 C C . SER B 1 429 ? -16.406 23.625 21.938 1 82.19 429 SER B C 1
ATOM 8488 O O . SER B 1 429 ? -17.391 23.5 22.656 1 82.19 429 SER B O 1
ATOM 8490 N N . GLY B 1 430 ? -16.422 23.234 20.641 1 88.38 430 GLY B N 1
ATOM 8491 C CA . GLY B 1 430 ? -17.594 22.578 20.078 1 88.38 430 GLY B CA 1
ATOM 8492 C C . GLY B 1 430 ? -18.234 23.391 18.969 1 88.38 430 GLY B C 1
ATOM 8493 O O . GLY B 1 430 ? -19.297 23 18.453 1 88.38 430 GLY B O 1
ATOM 8494 N N . LYS B 1 431 ? -17.719 24.469 18.562 1 89.94 431 LYS B N 1
ATOM 8495 C CA . LYS B 1 431 ? -18.281 25.344 17.547 1 89.94 431 LYS B CA 1
ATOM 8496 C C . LYS B 1 431 ? -18.5 24.578 16.234 1 89.94 431 LYS B C 1
ATOM 8498 O O . LYS B 1 431 ? -19.609 24.594 15.695 1 89.94 431 LYS B O 1
ATOM 8503 N N . SER B 1 432 ? -17.484 23.891 15.758 1 89.44 432 SER B N 1
ATOM 8504 C CA . SER B 1 432 ? -17.578 23.172 14.5 1 89.44 432 SER B CA 1
ATOM 8505 C C . SER B 1 432 ? -18.547 22 14.602 1 89.44 432 SER B C 1
ATOM 8507 O O . SER B 1 432 ? -19.172 21.609 13.609 1 89.44 432 SER B O 1
ATOM 8509 N N . THR B 1 433 ? -18.656 21.484 15.766 1 92.5 433 THR B N 1
ATOM 8510 C CA . THR B 1 433 ? -19.594 20.375 16 1 92.5 433 THR B CA 1
ATOM 8511 C C . THR B 1 433 ? -21.031 20.828 15.789 1 92.5 433 THR B C 1
ATOM 8513 O O . THR B 1 433 ? -21.859 20.062 15.273 1 92.5 433 THR B O 1
ATOM 8516 N N . CYS B 1 434 ? -21.297 22.062 16.156 1 94.62 434 CYS B N 1
ATOM 8517 C CA . CYS B 1 434 ? -22.625 22.594 15.93 1 94.62 434 CYS B CA 1
ATOM 8518 C C . CYS B 1 434 ? -22.969 22.609 14.445 1 94.62 434 CYS B C 1
ATOM 8520 O O . CYS B 1 434 ? -24.062 22.203 14.055 1 94.62 434 CYS B O 1
ATOM 8522 N N . ILE B 1 435 ? -22.031 23 13.664 1 93.88 435 ILE B N 1
ATOM 8523 C CA . ILE B 1 435 ? -22.234 23.062 12.219 1 93.88 435 ILE B CA 1
ATOM 8524 C C . ILE B 1 435 ? -22.375 21.656 11.656 1 93.88 435 ILE B C 1
ATOM 8526 O O . ILE B 1 435 ? -23.219 21.406 10.789 1 93.88 435 ILE B O 1
ATOM 8530 N N . SER B 1 436 ? -21.609 20.75 12.141 1 93.44 436 SER B N 1
ATOM 8531 C CA . SER B 1 436 ? -21.625 19.375 11.672 1 93.44 436 SER B CA 1
ATOM 8532 C C . SER B 1 436 ? -22.984 18.719 11.953 1 93.44 436 SER B C 1
ATOM 8534 O O . SER B 1 436 ? -23.453 17.906 11.156 1 93.44 436 SER B O 1
ATOM 8536 N N . LEU B 1 437 ? -23.531 19.078 13.086 1 94.38 437 LEU B N 1
ATOM 8537 C CA . LEU B 1 437 ? -24.828 18.516 13.453 1 94.38 437 LEU B CA 1
ATOM 8538 C C . LEU B 1 437 ? -25.938 19.125 12.586 1 94.38 437 LEU B C 1
ATOM 8540 O O . LEU B 1 437 ? -26.891 18.422 12.219 1 94.38 437 LEU B O 1
ATOM 8544 N N . LEU B 1 438 ? -25.766 20.375 12.266 1 94.88 438 LEU B N 1
ATOM 8545 C CA . LEU B 1 438 ? -26.734 21.031 11.398 1 94.88 438 LEU B CA 1
ATOM 8546 C C . LEU B 1 438 ? -26.734 20.422 10.008 1 94.88 438 LEU B C 1
ATOM 8548 O O . LEU B 1 438 ? -27.781 20.312 9.359 1 94.88 438 LEU B O 1
ATOM 8552 N N . GLU B 1 439 ? -25.578 20.031 9.57 1 93.19 439 GLU B N 1
ATOM 8553 C CA . GLU B 1 439 ? -25.406 19.406 8.258 1 93.19 439 GLU B CA 1
ATOM 8554 C C . GLU B 1 439 ? -25.781 17.938 8.297 1 93.19 439 GLU B C 1
ATOM 8556 O O . GLU B 1 439 ? -25.703 17.234 7.285 1 93.19 439 GLU B O 1
ATOM 8561 N N . ARG B 1 440 ? -26.078 17.453 9.445 1 91.56 440 ARG B N 1
ATOM 8562 C CA . ARG B 1 440 ? -26.484 16.078 9.68 1 91.56 440 ARG B CA 1
ATOM 8563 C C . ARG B 1 440 ? -25.344 15.117 9.32 1 91.56 440 ARG B C 1
ATOM 8565 O O . ARG B 1 440 ? -25.594 14.07 8.703 1 91.56 440 ARG B O 1
ATOM 8572 N N . PHE B 1 441 ? -24.203 15.609 9.586 1 90.5 441 PHE B N 1
ATOM 8573 C CA . PHE B 1 441 ? -23.094 14.68 9.484 1 90.5 441 PHE B CA 1
ATOM 8574 C C . PHE B 1 441 ? -23.156 13.633 10.586 1 90.5 441 PHE B C 1
ATOM 8576 O O . PHE B 1 441 ? -22.703 12.5 10.398 1 90.5 441 PHE B O 1
ATOM 8583 N N . TYR B 1 442 ? -23.688 14.125 11.703 1 90.81 442 TYR B N 1
ATOM 8584 C CA . TYR B 1 442 ? -23.859 13.289 12.891 1 90.81 442 TYR B CA 1
ATOM 8585 C C . TYR B 1 442 ? -25.25 13.469 13.484 1 90.81 442 TYR B C 1
ATOM 8587 O O . TYR B 1 442 ? -25.969 14.406 13.125 1 90.81 442 TYR B O 1
ATOM 8595 N N . GLU B 1 443 ? -25.547 12.539 14.344 1 90.38 443 GLU B N 1
ATOM 8596 C CA . GLU B 1 443 ? -26.781 12.648 15.109 1 90.38 443 GLU B CA 1
ATOM 8597 C C . GLU B 1 443 ? -26.5 12.938 16.578 1 90.38 443 GLU B C 1
ATOM 8599 O O . GLU B 1 443 ? -25.578 12.367 17.172 1 90.38 443 GLU B O 1
ATOM 8604 N N . PRO B 1 444 ? -27.234 13.898 17.031 1 92.75 444 PRO B N 1
ATOM 8605 C CA . PRO B 1 444 ? -27.031 14.203 18.453 1 92.75 444 PRO B CA 1
ATOM 8606 C C . PRO B 1 444 ? -27.375 13.031 19.359 1 92.75 444 PRO B C 1
ATOM 8608 O O . PRO B 1 444 ? -28.234 12.211 19.016 1 92.75 444 PRO B O 1
ATOM 8611 N N . ALA B 1 445 ? -26.703 12.938 20.438 1 90.69 445 ALA B N 1
ATOM 8612 C CA . ALA B 1 445 ? -26.938 11.883 21.422 1 90.69 445 ALA B CA 1
ATOM 8613 C C . ALA B 1 445 ? -28.234 12.125 22.188 1 90.69 445 ALA B C 1
ATOM 8615 O O . ALA B 1 445 ? -28.984 11.188 22.469 1 90.69 445 ALA B O 1
ATOM 8616 N N . SER B 1 446 ? -28.391 13.305 22.625 1 93.62 446 SER B N 1
ATOM 8617 C CA . SER B 1 446 ? -29.625 13.734 23.281 1 93.62 446 SER B CA 1
ATOM 8618 C C . SER B 1 446 ? -30.016 15.141 22.844 1 93.62 446 SER B C 1
ATOM 8620 O O . SER B 1 446 ? -29.172 15.898 22.344 1 93.62 446 SER B O 1
ATOM 8622 N N . GLY B 1 447 ? -31.297 15.398 22.906 1 94.94 447 GLY B N 1
ATOM 8623 C CA . GLY B 1 447 ? -31.812 16.672 22.422 1 94.94 447 GLY B CA 1
ATOM 8624 C C . GLY B 1 447 ? -32.25 16.641 20.969 1 94.94 447 GLY B C 1
ATOM 8625 O O . GLY B 1 447 ? -32.312 15.562 20.359 1 94.94 447 GLY B O 1
ATOM 8626 N N . GLU B 1 448 ? -32.656 17.812 20.5 1 95.5 448 GLU B N 1
ATOM 8627 C CA . GLU B 1 448 ? -33.094 17.844 19.109 1 95.5 448 GLU B CA 1
ATOM 8628 C C . GLU B 1 448 ? -32.781 19.172 18.453 1 95.5 448 GLU B C 1
ATOM 8630 O O . GLU B 1 448 ? -32.625 20.203 19.125 1 95.5 448 GLU B O 1
ATOM 8635 N N . ILE B 1 449 ? -32.562 19.141 17.203 1 96.62 449 ILE B N 1
ATOM 8636 C CA . ILE B 1 449 ? -32.344 20.312 16.375 1 96.62 449 ILE B CA 1
ATOM 8637 C C . ILE B 1 449 ? -33.531 20.516 15.445 1 96.62 449 ILE B C 1
ATOM 8639 O O . ILE B 1 449 ? -33.938 19.594 14.734 1 96.62 449 ILE B O 1
ATOM 8643 N N . LEU B 1 450 ? -34.062 21.703 15.57 1 97.31 450 LEU B N 1
ATOM 8644 C CA . LEU B 1 450 ? -35.25 22 14.766 1 97.31 450 LEU B CA 1
ATOM 8645 C C . LEU B 1 450 ? -34.938 23.078 13.734 1 97.31 450 LEU B C 1
ATOM 8647 O O . LEU B 1 450 ? -34.188 24.031 14.023 1 97.31 450 LEU B O 1
ATOM 8651 N N . ILE B 1 451 ? -35.5 22.906 12.57 1 96.69 451 ILE B N 1
ATOM 8652 C CA . ILE B 1 451 ? -35.531 23.938 11.539 1 96.69 451 ILE B CA 1
ATOM 8653 C C . ILE B 1 451 ? -36.969 24.281 11.195 1 96.69 451 ILE B C 1
ATOM 8655 O O . ILE B 1 451 ? -37.75 23.422 10.758 1 96.69 451 ILE B O 1
ATOM 8659 N N . ASP B 1 452 ? -37.344 25.422 11.359 1 96.06 452 ASP B N 1
ATOM 8660 C CA . ASP B 1 452 ? -38.719 25.859 11.195 1 96.06 452 ASP B CA 1
ATOM 8661 C C . ASP B 1 452 ? -39.656 24.969 11.984 1 96.06 452 ASP B C 1
ATOM 8663 O O . ASP B 1 452 ? -40.656 24.453 11.43 1 96.06 452 ASP B O 1
ATOM 8667 N N . SER B 1 453 ? -39.312 24.578 13.148 1 93.44 453 SER B N 1
ATOM 8668 C CA . SER B 1 453 ? -40.125 23.875 14.148 1 93.44 453 SER B CA 1
ATOM 8669 C C . SER B 1 453 ? -40.281 22.406 13.805 1 93.44 453 SER B C 1
ATOM 8671 O O . SER B 1 453 ? -41.125 21.703 14.383 1 93.44 453 SER B O 1
ATOM 8673 N N . HIS B 1 454 ? -39.531 21.922 12.875 1 95.62 454 HIS B N 1
ATOM 8674 C CA . HIS B 1 454 ? -39.5 20.5 12.539 1 95.62 454 HIS B CA 1
ATOM 8675 C C . HIS B 1 454 ? -38.125 19.906 12.781 1 95.62 454 HIS B C 1
ATOM 8677 O O . HIS B 1 454 ? -37.125 20.547 12.5 1 95.62 454 HIS B O 1
ATOM 8683 N N . PRO B 1 455 ? -38.219 18.719 13.25 1 95.06 455 PRO B N 1
ATOM 8684 C CA . PRO B 1 455 ? -36.906 18.078 13.469 1 95.06 455 PRO B CA 1
ATOM 8685 C C . PRO B 1 455 ? -36.125 17.891 12.188 1 95.06 455 PRO B C 1
ATOM 8687 O O . PRO B 1 455 ? -36.688 17.547 11.148 1 95.06 455 PRO B O 1
ATOM 8690 N N . ILE B 1 456 ? -34.844 18.109 12.234 1 94.38 456 ILE B N 1
ATOM 8691 C CA . ILE B 1 456 ? -33.969 18.094 11.078 1 94.38 456 ILE B CA 1
ATOM 8692 C C . ILE B 1 456 ? -33.938 16.688 10.477 1 94.38 456 ILE B C 1
ATOM 8694 O O . ILE B 1 456 ? -33.75 16.531 9.266 1 94.38 456 ILE B O 1
ATOM 8698 N N . SER B 1 457 ? -34.219 15.648 11.273 1 91.75 457 SER B N 1
ATOM 8699 C CA . SER B 1 457 ? -34.156 14.258 10.836 1 91.75 457 SER B CA 1
ATOM 8700 C C . SER B 1 457 ? -35.312 13.93 9.906 1 91.75 457 SER B C 1
ATOM 8702 O O . SER B 1 457 ? -35.25 12.961 9.148 1 91.75 457 SER B O 1
ATOM 8704 N N . GLU B 1 458 ? -36.312 14.75 9.883 1 93.69 458 GLU B N 1
ATOM 8705 C CA . GLU B 1 458 ? -37.5 14.484 9.078 1 93.69 458 GLU B CA 1
ATOM 8706 C C . GLU B 1 458 ? -37.344 15.078 7.68 1 93.69 458 GLU B C 1
ATOM 8708 O O . GLU B 1 458 ? -38.094 14.711 6.77 1 93.69 458 GLU B O 1
ATOM 8713 N N . TYR B 1 459 ? -36.438 15.906 7.516 1 94.44 459 TYR B N 1
ATOM 8714 C CA . TYR B 1 459 ? -36.281 16.578 6.23 1 94.44 459 TYR B CA 1
ATOM 8715 C C . TYR B 1 459 ? -35.688 15.648 5.195 1 94.44 459 TYR B C 1
ATOM 8717 O O . TYR B 1 459 ? -34.875 14.789 5.535 1 94.44 459 TYR B O 1
ATOM 8725 N N . ASP B 1 460 ? -36.156 15.883 4.016 1 94.06 460 ASP B N 1
ATOM 8726 C CA . ASP B 1 460 ? -35.531 15.195 2.895 1 94.06 460 ASP B CA 1
ATOM 8727 C C . ASP B 1 460 ? -34.062 15.625 2.74 1 94.06 460 ASP B C 1
ATOM 8729 O O . ASP B 1 460 ? -33.75 16.812 2.824 1 94.06 460 ASP B O 1
ATOM 8733 N N . HIS B 1 461 ? -33.281 14.68 2.5 1 92 461 HIS B N 1
ATOM 8734 C CA . HIS B 1 461 ? -31.828 14.891 2.479 1 92 461 HIS B CA 1
ATOM 8735 C C . HIS B 1 461 ? -31.438 15.867 1.372 1 92 461 HIS B C 1
ATOM 8737 O O . HIS B 1 461 ? -30.672 16.812 1.611 1 92 461 HIS B O 1
ATOM 8743 N N . GLU B 1 462 ? -31.891 15.703 0.209 1 90.88 462 GLU B N 1
ATOM 8744 C CA . GLU B 1 462 ? -31.547 16.562 -0.92 1 90.88 462 GLU B CA 1
ATOM 8745 C C . GLU B 1 462 ? -32.125 17.969 -0.741 1 90.88 462 GLU B C 1
ATOM 8747 O O . GLU B 1 462 ? -31.453 18.953 -1.05 1 90.88 462 GLU B O 1
ATOM 8752 N N . TYR B 1 463 ? -33.312 17.969 -0.204 1 92.62 463 TYR B N 1
ATOM 8753 C CA . TYR B 1 463 ? -33.969 19.25 0.025 1 92.62 463 TYR B CA 1
ATOM 8754 C C . TYR B 1 463 ? -33.188 20.078 1.052 1 92.62 463 TYR B C 1
ATOM 8756 O O . TYR B 1 463 ? -32.906 21.266 0.824 1 92.62 463 TYR B O 1
ATOM 8764 N N . LEU B 1 464 ? -32.875 19.438 2.072 1 93.62 464 LEU B N 1
ATOM 8765 C CA . LEU B 1 464 ? -32.188 20.125 3.166 1 93.62 464 LEU B CA 1
ATOM 8766 C C . LEU B 1 464 ? -30.875 20.734 2.691 1 93.62 464 LEU B C 1
ATOM 8768 O O . LEU B 1 464 ? -30.578 21.891 2.988 1 93.62 464 LEU B O 1
ATOM 8772 N N . HIS B 1 465 ? -30.172 20.016 1.931 1 92.5 465 HIS B N 1
ATOM 8773 C CA . HIS B 1 465 ? -28.828 20.438 1.539 1 92.5 465 HIS B CA 1
ATOM 8774 C C . HIS B 1 465 ? -28.875 21.328 0.307 1 92.5 465 HIS B C 1
ATOM 8776 O O . HIS B 1 465 ? -27.844 21.875 -0.111 1 92.5 465 HIS B O 1
ATOM 8782 N N . ARG B 1 466 ? -30.031 21.484 -0.236 1 90.12 466 ARG B N 1
ATOM 8783 C CA . ARG B 1 466 ? -30.234 22.516 -1.25 1 90.12 466 ARG B CA 1
ATOM 8784 C C . ARG B 1 466 ? -30.531 23.875 -0.607 1 90.12 466 ARG B C 1
ATOM 8786 O O . ARG B 1 466 ? -30.141 24.906 -1.136 1 90.12 466 ARG B O 1
ATOM 8793 N N . LYS B 1 467 ? -31.156 23.766 0.493 1 93.81 467 LYS B N 1
ATOM 8794 C CA . LYS B 1 467 ? -31.578 24.984 1.169 1 93.81 467 LYS B CA 1
ATOM 8795 C C . LYS B 1 467 ? -30.562 25.422 2.205 1 93.81 467 LYS B C 1
ATOM 8797 O O . LYS B 1 467 ? -30.594 26.562 2.666 1 93.81 467 LYS B O 1
ATOM 8802 N N . MET B 1 468 ? -29.672 24.547 2.498 1 94.56 468 MET B N 1
ATOM 8803 C CA . MET B 1 468 ? -28.594 24.844 3.441 1 94.56 468 MET B CA 1
ATOM 8804 C C . MET B 1 468 ? -27.234 24.609 2.803 1 94.56 468 MET B C 1
ATOM 8806 O O . MET B 1 468 ? -27 23.547 2.199 1 94.56 468 MET B O 1
ATOM 8810 N N . ALA B 1 469 ? -26.375 25.562 2.861 1 93.25 469 ALA B N 1
ATOM 8811 C CA . ALA B 1 469 ? -25.062 25.438 2.254 1 93.25 469 ALA B CA 1
ATOM 8812 C C . ALA B 1 469 ? -23.953 25.656 3.287 1 93.25 469 ALA B C 1
ATOM 8814 O O . ALA B 1 469 ? -24.094 26.5 4.18 1 93.25 469 ALA B O 1
ATOM 8815 N N . LEU B 1 470 ? -22.906 24.875 3.158 1 93.31 470 LEU B N 1
ATOM 8816 C CA . LEU B 1 470 ? -21.781 24.953 4.086 1 93.31 470 LEU B CA 1
ATOM 8817 C C . LEU B 1 470 ? -20.516 25.391 3.361 1 93.31 470 LEU B C 1
ATOM 8819 O O . LEU B 1 470 ? -20.234 24.906 2.264 1 93.31 470 LEU B O 1
ATOM 8823 N N . VAL B 1 471 ? -19.875 26.359 3.908 1 90.62 471 VAL B N 1
ATOM 8824 C CA . VAL B 1 471 ? -18.516 26.703 3.52 1 90.62 471 VAL B CA 1
ATOM 8825 C C . VAL B 1 471 ? -17.547 26.312 4.641 1 90.62 471 VAL B C 1
ATOM 8827 O O . VAL B 1 471 ? -17.531 26.953 5.699 1 90.62 471 VAL B O 1
ATOM 8830 N N . GLY B 1 472 ? -16.812 25.312 4.406 1 86.69 472 GLY B N 1
ATOM 8831 C CA . GLY B 1 472 ? -15.953 24.75 5.434 1 86.69 472 GLY B CA 1
ATOM 8832 C C . GLY B 1 472 ? -14.625 25.469 5.562 1 86.69 472 GLY B C 1
ATOM 8833 O O . GLY B 1 472 ? -14.344 26.406 4.812 1 86.69 472 GLY B O 1
ATOM 8834 N N . GLN B 1 473 ? -13.805 24.953 6.574 1 76.25 473 GLN B N 1
ATOM 8835 C CA . GLN B 1 473 ? -12.508 25.531 6.898 1 76.25 473 GLN B CA 1
ATOM 8836 C C . GLN B 1 473 ? -11.508 25.297 5.773 1 76.25 473 GLN B C 1
ATOM 8838 O O . GLN B 1 473 ? -10.766 26.203 5.395 1 76.25 473 GLN B O 1
ATOM 8843 N N . GLU B 1 474 ? -11.516 24.078 5.262 1 76.94 474 GLU B N 1
ATOM 8844 C CA . GLU B 1 474 ? -10.664 23.719 4.133 1 76.94 474 GLU B CA 1
ATOM 8845 C C . GLU B 1 474 ? -11.484 23.297 2.922 1 76.94 474 GLU B C 1
ATOM 8847 O O . GLU B 1 474 ? -11.938 22.156 2.834 1 76.94 474 GLU B O 1
ATOM 8852 N N . PRO B 1 475 ? -11.555 24.281 2.029 1 82.12 475 PRO B N 1
ATOM 8853 C CA . PRO B 1 475 ? -12.398 23.953 0.878 1 82.12 475 PRO B CA 1
ATOM 8854 C C . PRO B 1 475 ? -11.75 22.922 -0.049 1 82.12 475 PRO B C 1
ATOM 8856 O O . PRO B 1 475 ? -10.539 22.969 -0.272 1 82.12 475 PRO B O 1
ATOM 8859 N N . VAL B 1 476 ? -12.539 22.016 -0.464 1 85.38 476 VAL B N 1
ATOM 8860 C CA . VAL B 1 476 ? -12.062 20.984 -1.395 1 85.38 476 VAL B CA 1
ATOM 8861 C C . VAL B 1 476 ? -12.758 21.172 -2.746 1 85.38 476 VAL B C 1
ATOM 8863 O O . VAL B 1 476 ? -13.969 21.375 -2.809 1 85.38 476 VAL B O 1
ATOM 8866 N N . LEU B 1 477 ? -11.977 21.297 -3.773 1 88.62 477 LEU B N 1
ATOM 8867 C CA . LEU B 1 477 ? -12.508 21.344 -5.129 1 88.62 477 LEU B CA 1
ATOM 8868 C C . LEU B 1 477 ? -12.273 20.016 -5.848 1 88.62 477 LEU B C 1
ATOM 8870 O O . LEU B 1 477 ? -11.25 19.359 -5.633 1 88.62 477 LEU B O 1
ATOM 8874 N N . PHE B 1 478 ? -13.219 19.656 -6.633 1 89.5 478 PHE B N 1
ATOM 8875 C CA . PHE B 1 478 ? -13.125 18.406 -7.387 1 89.5 478 PHE B CA 1
ATOM 8876 C C . PHE B 1 478 ? -12.328 18.625 -8.672 1 89.5 478 PHE B C 1
ATOM 8878 O O . PHE B 1 478 ? -12.242 19.734 -9.18 1 89.5 478 PHE B O 1
ATOM 8885 N N . ALA B 1 479 ? -11.742 17.531 -9.172 1 86.69 479 ALA B N 1
ATOM 8886 C CA . ALA B 1 479 ? -10.945 17.594 -10.398 1 86.69 479 ALA B CA 1
ATOM 8887 C C . ALA B 1 479 ? -11.844 17.703 -11.625 1 86.69 479 ALA B C 1
ATOM 8889 O O . ALA B 1 479 ? -11.906 16.781 -12.445 1 86.69 479 ALA B O 1
ATOM 8890 N N . ARG B 1 480 ? -12.406 18.812 -11.75 1 89.56 480 ARG B N 1
ATOM 8891 C CA . ARG B 1 480 ? -13.297 19.141 -12.859 1 89.56 480 ARG B CA 1
ATOM 8892 C C . ARG B 1 480 ? -13.211 20.625 -13.203 1 89.56 480 ARG B C 1
ATOM 8894 O O . ARG B 1 480 ? -12.367 21.344 -12.664 1 89.56 480 ARG B O 1
ATOM 8901 N N . LYS B 1 481 ? -14.094 21.031 -14.141 1 92.31 481 LYS B N 1
ATOM 8902 C CA . LYS B 1 481 ? -14.117 22.422 -14.547 1 92.31 481 LYS B CA 1
ATOM 8903 C C . LYS B 1 481 ? -14.641 23.312 -13.422 1 92.31 481 LYS B C 1
ATOM 8905 O O . LYS B 1 481 ? -15.391 22.859 -12.555 1 92.31 481 LYS B O 1
ATOM 8910 N N . LEU B 1 482 ? -14.211 24.516 -13.43 1 94.12 482 LEU B N 1
ATOM 8911 C CA . LEU B 1 482 ? -14.625 25.453 -12.391 1 94.12 482 LEU B CA 1
ATOM 8912 C C . LEU B 1 482 ? -16.125 25.672 -12.422 1 94.12 482 LEU B C 1
ATOM 8914 O O . LEU B 1 482 ? -16.766 25.797 -11.367 1 94.12 482 LEU B O 1
ATOM 8918 N N . GLU B 1 483 ? -16.641 25.656 -13.641 1 94.56 483 GLU B N 1
ATOM 8919 C CA . GLU B 1 483 ? -18.094 25.812 -13.758 1 94.56 483 GLU B CA 1
ATOM 8920 C C . GLU B 1 483 ? -18.828 24.656 -13.094 1 94.56 483 GLU B C 1
ATOM 8922 O O . GLU B 1 483 ? -19.844 24.844 -12.438 1 94.56 483 GLU B O 1
ATOM 8927 N N . GLU B 1 484 ? -18.297 23.516 -13.219 1 92.69 484 GLU B N 1
ATOM 8928 C CA . GLU B 1 484 ? -18.891 22.312 -12.625 1 92.69 484 GLU B CA 1
ATOM 8929 C C . GLU B 1 484 ? -18.734 22.312 -11.109 1 92.69 484 GLU B C 1
ATOM 8931 O O . GLU B 1 484 ? -19.594 21.797 -10.391 1 92.69 484 GLU B O 1
ATOM 8936 N N . ASN B 1 485 ? -17.625 22.844 -10.656 1 93.94 485 ASN B N 1
ATOM 8937 C CA . ASN B 1 485 ? -17.406 22.969 -9.211 1 93.94 485 ASN B CA 1
ATOM 8938 C C . ASN B 1 485 ? -18.406 23.906 -8.57 1 93.94 485 ASN B C 1
ATOM 8940 O O . ASN B 1 485 ? -18.938 23.641 -7.488 1 93.94 485 ASN B O 1
ATOM 8944 N N . ILE B 1 486 ? -18.641 24.969 -9.281 1 94.69 486 ILE B N 1
ATOM 8945 C CA . ILE B 1 486 ? -19.578 25.953 -8.758 1 94.69 486 ILE B CA 1
ATOM 8946 C C . ILE B 1 486 ? -21 25.406 -8.82 1 94.69 486 ILE B C 1
ATOM 8948 O O . ILE B 1 486 ? -21.797 25.594 -7.887 1 94.69 486 ILE B O 1
ATOM 8952 N N . ALA B 1 487 ? -21.281 24.672 -9.844 1 93.88 487 ALA B N 1
ATOM 8953 C CA . ALA B 1 487 ? -22.625 24.141 -10.039 1 93.88 487 ALA B CA 1
ATOM 8954 C C . ALA B 1 487 ? -22.781 22.781 -9.359 1 93.88 487 ALA B C 1
ATOM 8956 O O . ALA B 1 487 ? -23.781 22.094 -9.57 1 93.88 487 ALA B O 1
ATOM 8957 N N . TYR B 1 488 ? -21.859 22.422 -8.594 1 92.25 488 TYR B N 1
ATOM 8958 C CA . TYR B 1 488 ? -21.859 21.094 -7.984 1 92.25 488 TYR B CA 1
ATOM 8959 C C . TYR B 1 488 ? -23.109 20.875 -7.148 1 92.25 488 TYR B C 1
ATOM 8961 O O . TYR B 1 488 ? -23.406 21.672 -6.25 1 92.25 488 TYR B O 1
ATOM 8969 N N . GLY B 1 489 ? -23.891 19.859 -7.449 1 86.19 489 GLY B N 1
ATOM 8970 C CA . GLY B 1 489 ? -25.094 19.516 -6.723 1 86.19 489 GLY B CA 1
ATOM 8971 C C . GLY B 1 489 ? -26.328 20.25 -7.234 1 86.19 489 GLY B C 1
ATOM 8972 O O . GLY B 1 489 ? -27.422 20.078 -6.707 1 86.19 489 GLY B O 1
ATOM 8973 N N . HIS B 1 490 ? -26.094 21.172 -8.023 1 87.31 490 HIS B N 1
ATOM 8974 C CA . HIS B 1 490 ? -27.188 21.922 -8.633 1 87.31 490 HIS B CA 1
ATOM 8975 C C . HIS B 1 490 ? -27.391 21.516 -10.086 1 87.31 490 HIS B C 1
ATOM 8977 O O . HIS B 1 490 ? -26.781 22.078 -10.992 1 87.31 490 HIS B O 1
ATOM 8983 N N . GLU B 1 491 ? -28.391 20.641 -10.164 1 80.12 491 GLU B N 1
ATOM 8984 C CA . GLU B 1 491 ? -28.672 20.141 -11.508 1 80.12 491 GLU B CA 1
ATOM 8985 C C . GLU B 1 491 ? -29.234 21.234 -12.398 1 80.12 491 GLU B C 1
ATOM 8987 O O . GLU B 1 491 ? -30.031 22.062 -11.938 1 80.12 491 GLU B O 1
ATOM 8992 N N . ASN B 1 492 ? -28.844 21.438 -13.57 1 83.19 492 ASN B N 1
ATOM 8993 C CA . ASN B 1 492 ? -29.359 22.359 -14.578 1 83.19 492 ASN B CA 1
ATOM 8994 C C . ASN B 1 492 ? -29.094 23.812 -14.211 1 83.19 492 ASN B C 1
ATOM 8996 O O . ASN B 1 492 ? -29.984 24.656 -14.328 1 83.19 492 ASN B O 1
ATOM 9000 N N . CYS B 1 493 ? -28.031 24.016 -13.555 1 88.56 493 CYS B N 1
ATOM 9001 C CA . CYS B 1 493 ? -27.641 25.391 -13.242 1 88.56 493 CYS B CA 1
ATOM 9002 C C . CYS B 1 493 ? -27.281 26.156 -14.508 1 88.56 493 CYS B C 1
ATOM 9004 O O . CYS B 1 493 ? -26.422 25.719 -15.281 1 88.56 493 CYS B O 1
ATOM 9006 N N . GLU B 1 494 ? -27.938 27.25 -14.719 1 92.69 494 GLU B N 1
ATOM 9007 C CA . GLU B 1 494 ? -27.625 28.094 -15.875 1 92.69 494 GLU B CA 1
ATOM 9008 C C . GLU B 1 494 ? -26.297 28.812 -15.695 1 92.69 494 GLU B C 1
ATOM 9010 O O . GLU B 1 494 ? -25.922 29.156 -14.578 1 92.69 494 GLU B O 1
ATOM 9015 N N . PHE B 1 495 ? -25.688 29.047 -16.766 1 94.31 495 PHE B N 1
ATOM 9016 C CA . PHE B 1 495 ? -24.375 29.672 -16.75 1 94.31 495 PHE B CA 1
ATOM 9017 C C . PHE B 1 495 ? -24.453 31.078 -16.156 1 94.31 495 PHE B C 1
ATOM 9019 O O . PHE B 1 495 ? -23.531 31.516 -15.477 1 94.31 495 PHE B O 1
ATOM 9026 N N . GLU B 1 496 ? -25.531 31.688 -16.375 1 93.94 496 GLU B N 1
ATOM 9027 C CA . GLU B 1 496 ? -25.703 33.031 -15.828 1 93.94 496 GLU B CA 1
ATOM 9028 C C . GLU B 1 496 ? -25.703 33.031 -14.305 1 93.94 496 GLU B C 1
ATOM 9030 O O . GLU B 1 496 ? -25.141 33.906 -13.672 1 93.94 496 GLU B O 1
ATOM 9035 N N . ASP B 1 497 ? -26.281 32.031 -13.766 1 94.5 497 ASP B N 1
ATOM 9036 C CA . ASP B 1 497 ? -26.297 31.906 -12.312 1 94.5 497 ASP B CA 1
ATOM 9037 C C . ASP B 1 497 ? -24.906 31.609 -11.766 1 94.5 497 ASP B C 1
ATOM 9039 O O . ASP B 1 497 ? -24.531 32.094 -10.695 1 94.5 497 ASP B O 1
ATOM 9043 N N . ILE B 1 498 ? -24.203 30.828 -12.508 1 95.94 498 ILE B N 1
ATOM 9044 C CA . ILE B 1 498 ? -22.844 30.469 -12.117 1 95.94 498 ILE B CA 1
ATOM 9045 C C . ILE B 1 498 ? -21.969 31.719 -12.117 1 95.94 498 ILE B C 1
ATOM 9047 O O . ILE B 1 498 ? -21.234 31.969 -11.156 1 95.94 498 ILE B O 1
ATOM 9051 N N . ARG B 1 499 ? -22.094 32.469 -13.141 1 95.75 499 ARG B N 1
ATOM 9052 C CA . ARG B 1 499 ? -21.281 33.688 -13.25 1 95.75 499 ARG B CA 1
ATOM 9053 C C . ARG B 1 499 ? -21.672 34.688 -12.18 1 95.75 499 ARG B C 1
ATOM 9055 O O . ARG B 1 499 ? -20.797 35.312 -11.578 1 95.75 499 ARG B O 1
ATOM 9062 N N . GLN B 1 500 ? -22.922 34.844 -11.938 1 94.25 500 GLN B N 1
ATOM 9063 C CA . GLN B 1 500 ? -23.391 35.781 -10.93 1 94.25 500 GLN B CA 1
ATOM 9064 C C . GLN B 1 500 ? -22.875 35.406 -9.547 1 94.25 500 GLN B C 1
ATOM 9066 O O . GLN B 1 500 ? -22.438 36.281 -8.781 1 94.25 500 GLN B O 1
ATOM 9071 N N . SER B 1 501 ? -23 34.156 -9.227 1 94.56 501 SER B N 1
ATOM 9072 C CA . SER B 1 501 ? -22.5 33.719 -7.93 1 94.56 501 SER B CA 1
ATOM 9073 C C . SER B 1 501 ? -20.984 33.938 -7.816 1 94.56 501 SER B C 1
ATOM 9075 O O . SER B 1 501 ? -20.484 34.25 -6.746 1 94.56 501 SER B O 1
ATOM 9077 N N . ALA B 1 502 ? -20.266 33.75 -8.914 1 95.62 502 ALA B N 1
ATOM 9078 C CA . ALA B 1 502 ? -18.828 33.969 -8.922 1 95.62 502 ALA B CA 1
ATOM 9079 C C . ALA B 1 502 ? -18.5 35.438 -8.695 1 95.62 502 ALA B C 1
ATOM 9081 O O . ALA B 1 502 ? -17.516 35.781 -8.016 1 95.62 502 ALA B O 1
ATOM 9082 N N . ILE B 1 503 ? -19.281 36.281 -9.25 1 93.75 503 ILE B N 1
ATOM 9083 C CA . ILE B 1 503 ? -19.094 37.719 -9.07 1 93.75 503 ILE B CA 1
ATOM 9084 C C . ILE B 1 503 ? -19.344 38.094 -7.613 1 93.75 503 ILE B C 1
ATOM 9086 O O . ILE B 1 503 ? -18.531 38.812 -7.008 1 93.75 503 ILE B O 1
ATOM 9090 N N . GLU B 1 504 ? -20.359 37.531 -7.082 1 91.56 504 GLU B N 1
ATOM 9091 C CA . GLU B 1 504 ? -20.703 37.812 -5.695 1 91.56 504 GLU B CA 1
ATOM 9092 C C . GLU B 1 504 ? -19.641 37.281 -4.738 1 91.56 504 GLU B C 1
ATOM 9094 O O . GLU B 1 504 ? -19.438 37.875 -3.664 1 91.56 504 GLU B O 1
ATOM 9099 N N . ALA B 1 505 ? -19.047 36.281 -5.133 1 92.62 505 ALA B N 1
ATOM 9100 C CA . ALA B 1 505 ? -18 35.688 -4.301 1 92.62 505 ALA B CA 1
ATOM 9101 C C . ALA B 1 505 ? -16.641 36.25 -4.637 1 92.62 505 ALA B C 1
ATOM 9103 O O . ALA B 1 505 ? -15.617 35.781 -4.137 1 92.62 505 ALA B O 1
ATOM 9104 N N . ASN B 1 506 ? -16.562 37.219 -5.535 1 91.06 506 ASN B N 1
ATOM 9105 C CA . ASN B 1 506 ? -15.312 37.844 -5.98 1 91.06 506 ASN B CA 1
ATOM 9106 C C . ASN B 1 506 ? -14.391 36.844 -6.66 1 91.06 506 ASN B C 1
ATOM 9108 O O . ASN B 1 506 ? -13.172 36.875 -6.461 1 91.06 506 ASN B O 1
ATOM 9112 N N . ALA B 1 507 ? -14.961 35.875 -7.328 1 92.56 507 ALA B N 1
ATOM 9113 C CA . ALA B 1 507 ? -14.164 34.844 -7.98 1 92.56 507 ALA B CA 1
ATOM 9114 C C . ALA B 1 507 ? -14.117 35.062 -9.492 1 92.56 507 ALA B C 1
ATOM 9116 O O . ALA B 1 507 ? -13.242 34.531 -10.172 1 92.56 507 ALA B O 1
ATOM 9117 N N . ASP B 1 508 ? -14.969 35.844 -9.992 1 93.5 508 ASP B N 1
ATOM 9118 C CA . ASP B 1 508 ? -15.125 36.031 -11.43 1 93.5 508 ASP B CA 1
ATOM 9119 C C . ASP B 1 508 ? -13.844 36.594 -12.062 1 93.5 508 ASP B C 1
ATOM 9121 O O . ASP B 1 508 ? -13.422 36.125 -13.125 1 93.5 508 ASP B O 1
ATOM 9125 N N . GLU B 1 509 ? -13.336 37.562 -11.445 1 88.81 509 GLU B N 1
ATOM 9126 C CA . GLU B 1 509 ? -12.172 38.25 -12.008 1 88.81 509 GLU B CA 1
ATOM 9127 C C . GLU B 1 509 ? -11.016 37.281 -12.219 1 88.81 509 GLU B C 1
ATOM 9129 O O . GLU B 1 509 ? -10.445 37.219 -13.312 1 88.81 509 GLU B O 1
ATOM 9134 N N . PHE B 1 510 ? -10.688 36.5 -11.18 1 87.81 510 PHE B N 1
ATOM 9135 C CA . PHE B 1 510 ? -9.531 35.625 -11.328 1 87.81 510 PHE B CA 1
ATOM 9136 C C . PHE B 1 510 ? -9.867 34.438 -12.242 1 87.81 510 PHE B C 1
ATOM 9138 O O . PHE B 1 510 ? -8.984 33.906 -12.922 1 87.81 510 PHE B O 1
ATOM 9145 N N . ILE B 1 511 ? -11.125 34.062 -12.281 1 92.88 511 ILE B N 1
ATOM 9146 C CA . ILE B 1 511 ? -11.531 32.969 -13.156 1 92.88 511 ILE B CA 1
ATOM 9147 C C . ILE B 1 511 ? -11.359 33.375 -14.617 1 92.88 511 ILE B C 1
ATOM 9149 O O . ILE B 1 511 ? -10.891 32.594 -15.445 1 92.88 511 ILE B O 1
ATOM 9153 N N . GLN B 1 512 ? -11.711 34.562 -14.867 1 89 512 GLN B N 1
ATOM 9154 C CA . GLN B 1 512 ? -11.602 35.094 -16.219 1 89 512 GLN B CA 1
ATOM 9155 C C . GLN B 1 512 ? -10.148 35.219 -16.641 1 89 512 GLN B C 1
ATOM 9157 O O . GLN B 1 512 ? -9.828 35.156 -17.828 1 89 512 GLN B O 1
ATOM 9162 N N . ASP B 1 513 ? -9.289 35.375 -15.711 1 85.69 513 ASP B N 1
ATOM 9163 C CA . ASP B 1 513 ? -7.867 35.531 -15.984 1 85.69 513 ASP B CA 1
ATOM 9164 C C . ASP B 1 513 ? -7.215 34.188 -16.297 1 85.69 513 ASP B C 1
ATOM 9166 O O . ASP B 1 513 ? -6.117 34.156 -16.859 1 85.69 513 ASP B O 1
ATOM 9170 N N . LEU B 1 514 ? -7.902 33.25 -15.992 1 88.31 514 LEU B N 1
ATOM 9171 C CA . LEU B 1 514 ? -7.363 31.922 -16.297 1 88.31 514 LEU B CA 1
ATOM 9172 C C . LEU B 1 514 ? -7.52 31.594 -17.781 1 88.31 514 LEU B C 1
ATOM 9174 O O . LEU B 1 514 ? -8.445 32.094 -18.422 1 88.31 514 LEU B O 1
ATOM 9178 N N . HIS B 1 515 ? -6.723 30.812 -18.391 1 85.5 515 HIS B N 1
ATOM 9179 C CA . HIS B 1 515 ? -6.691 30.5 -19.812 1 85.5 515 HIS B CA 1
ATOM 9180 C C . HIS B 1 515 ? -8.031 29.953 -20.281 1 85.5 515 HIS B C 1
ATOM 9182 O O . HIS B 1 515 ? -8.508 30.297 -21.375 1 85.5 515 HIS B O 1
ATOM 9188 N N . HIS B 1 516 ? -8.742 29.188 -19.562 1 89.81 516 HIS B N 1
ATOM 9189 C CA . HIS B 1 516 ? -10.008 28.594 -19.984 1 89.81 516 HIS B CA 1
ATOM 9190 C C . HIS B 1 516 ? -11.172 29.156 -19.188 1 89.81 516 HIS B C 1
ATOM 9192 O O . HIS B 1 516 ? -12.289 28.625 -19.25 1 89.81 516 HIS B O 1
ATOM 9198 N N . GLY B 1 517 ? -10.82 30.172 -18.5 1 91.81 517 GLY B N 1
ATOM 9199 C CA . GLY B 1 517 ? -11.867 30.797 -17.719 1 91.81 517 GLY B CA 1
ATOM 9200 C C . GLY B 1 517 ? -12.625 29.828 -16.828 1 91.81 517 GLY B C 1
ATOM 9201 O O . GLY B 1 517 ? -12.008 29.078 -16.078 1 91.81 517 GLY B O 1
ATOM 9202 N N . TYR B 1 518 ? -13.969 29.781 -17.141 1 93.25 518 TYR B N 1
ATOM 9203 C CA . TYR B 1 518 ? -14.828 28.906 -16.344 1 93.25 518 TYR B CA 1
ATOM 9204 C C . TYR B 1 518 ? -14.625 27.438 -16.734 1 93.25 518 TYR B C 1
ATOM 9206 O O . TYR B 1 518 ? -15.008 26.531 -16 1 93.25 518 TYR B O 1
ATOM 9214 N N . GLY B 1 519 ? -14.016 27.281 -17.781 1 91.25 519 GLY B N 1
ATOM 9215 C CA . GLY B 1 519 ? -13.727 25.938 -18.25 1 91.25 519 GLY B CA 1
ATOM 9216 C C . GLY B 1 519 ? -12.391 25.406 -17.766 1 91.25 519 GLY B C 1
ATOM 9217 O O . GLY B 1 519 ? -12.016 24.266 -18.062 1 91.25 519 GLY B O 1
ATOM 9218 N N . ALA B 1 520 ? -11.773 26.203 -16.969 1 88.81 520 ALA B N 1
ATOM 9219 C CA . ALA B 1 520 ? -10.477 25.781 -16.453 1 88.81 520 ALA B CA 1
ATOM 9220 C C . ALA B 1 520 ? -10.641 24.625 -15.461 1 88.81 520 ALA B C 1
ATOM 9222 O O . ALA B 1 520 ? -11.633 24.547 -14.734 1 88.81 520 ALA B O 1
ATOM 9223 N N . TYR B 1 521 ? -9.719 23.781 -15.453 1 88.19 521 TYR B N 1
ATOM 9224 C CA . TYR B 1 521 ? -9.734 22.625 -14.57 1 88.19 521 TYR B CA 1
ATOM 9225 C C . TYR B 1 521 ? -9.094 22.938 -13.227 1 88.19 521 TYR B C 1
ATOM 9227 O O . TYR B 1 521 ? -8.008 23.516 -13.172 1 88.19 521 TYR B O 1
ATOM 9235 N N . ALA B 1 522 ? -9.773 22.625 -12.18 1 87.38 522 ALA B N 1
ATOM 9236 C CA . ALA B 1 522 ? -9.297 22.922 -10.828 1 87.38 522 ALA B CA 1
ATOM 9237 C C . ALA B 1 522 ? -8.148 22 -10.438 1 87.38 522 ALA B C 1
ATOM 9239 O O . ALA B 1 522 ? -7.301 22.359 -9.617 1 87.38 522 ALA B O 1
ATOM 9240 N N . GLY B 1 523 ? -8.031 20.875 -11.07 1 76.38 523 GLY B N 1
ATOM 9241 C CA . GLY B 1 523 ? -7.023 19.906 -10.664 1 76.38 523 GLY B CA 1
ATOM 9242 C C . GLY B 1 523 ? -7.434 19.078 -9.461 1 76.38 523 GLY B C 1
ATOM 9243 O O . GLY B 1 523 ? -8.477 19.328 -8.859 1 76.38 523 GLY B O 1
ATOM 9244 N N . GLU B 1 524 ? -6.516 18.188 -9.062 1 72.19 524 GLU B N 1
ATOM 9245 C CA . GLU B 1 524 ? -6.809 17.344 -7.902 1 72.19 524 GLU B CA 1
ATOM 9246 C C . GLU B 1 524 ? -6.824 18.172 -6.617 1 72.19 524 GLU B C 1
ATOM 9248 O O . GLU B 1 524 ? -5.863 18.875 -6.316 1 72.19 524 GLU B O 1
ATOM 9253 N N . ARG B 1 525 ? -7.902 18.109 -5.973 1 69.25 525 ARG B N 1
ATOM 9254 C CA . ARG B 1 525 ? -8.141 18.844 -4.73 1 69.25 525 ARG B CA 1
ATOM 9255 C C . ARG B 1 525 ? -7.867 20.328 -4.914 1 69.25 525 ARG B C 1
ATOM 9257 O O . ARG B 1 525 ? -7.434 21.016 -3.979 1 69.25 525 ARG B O 1
ATOM 9264 N N . GLY B 1 526 ? -7.973 20.797 -6.105 1 74.69 526 GLY B N 1
ATOM 9265 C CA . GLY B 1 526 ? -7.812 22.219 -6.402 1 74.69 526 GLY B CA 1
ATOM 9266 C C . GLY B 1 526 ? -6.371 22.672 -6.367 1 74.69 526 GLY B C 1
ATOM 9267 O O . GLY B 1 526 ? -6.09 23.844 -6.059 1 74.69 526 GLY B O 1
ATOM 9268 N N . HIS B 1 527 ? -5.477 21.797 -6.543 1 69.44 527 HIS B N 1
ATOM 9269 C CA . HIS B 1 527 ? -4.059 22.094 -6.375 1 69.44 527 HIS B CA 1
ATOM 9270 C C . HIS B 1 527 ? -3.613 23.219 -7.309 1 69.44 527 HIS B C 1
ATOM 9272 O O . HIS B 1 527 ? -2.611 23.891 -7.051 1 69.44 527 HIS B O 1
ATOM 9278 N N . ASN B 1 528 ? -4.453 23.594 -8.297 1 70.12 528 ASN B N 1
ATOM 9279 C CA . ASN B 1 528 ? -4.09 24.609 -9.281 1 70.12 528 ASN B CA 1
ATOM 9280 C C . ASN B 1 528 ? -4.453 26.016 -8.789 1 70.12 528 ASN B C 1
ATOM 9282 O O . ASN B 1 528 ? -4.102 27 -9.43 1 70.12 528 ASN B O 1
ATOM 9286 N N . LEU B 1 529 ? -5.117 26.062 -7.641 1 80.5 529 LEU B N 1
ATOM 9287 C CA . LEU B 1 529 ? -5.633 27.344 -7.141 1 80.5 529 LEU B CA 1
ATOM 9288 C C . LEU B 1 529 ? -5.047 27.656 -5.77 1 80.5 529 LEU B C 1
ATOM 9290 O O . LEU B 1 529 ? -4.652 26.75 -5.031 1 80.5 529 LEU B O 1
ATOM 9294 N N . SER B 1 530 ? -4.941 28.906 -5.535 1 76.19 530 SER B N 1
ATOM 9295 C CA . SER B 1 530 ? -4.508 29.328 -4.211 1 76.19 530 SER B CA 1
ATOM 9296 C C . SER B 1 530 ? -5.594 29.078 -3.166 1 76.19 530 SER B C 1
ATOM 9298 O O . SER B 1 530 ? -6.75 28.828 -3.512 1 76.19 530 SER B O 1
ATOM 9300 N N . GLY B 1 531 ? -5.18 29.031 -1.882 1 79.94 531 GLY B N 1
ATOM 9301 C CA . GLY B 1 531 ? -6.141 28.844 -0.807 1 79.94 531 GLY B CA 1
ATOM 9302 C C . GLY B 1 531 ? -7.293 29.844 -0.854 1 79.94 531 GLY B C 1
ATOM 9303 O O . GLY B 1 531 ? -8.453 29.469 -0.667 1 79.94 531 GLY B O 1
ATOM 9304 N N . GLY B 1 532 ? -6.973 31.078 -1.11 1 81.69 532 GLY B N 1
ATOM 9305 C CA . GLY B 1 532 ? -7.996 32.094 -1.211 1 81.69 532 GLY B CA 1
ATOM 9306 C C . GLY B 1 532 ? -8.922 31.906 -2.395 1 81.69 532 GLY B C 1
ATOM 9307 O O . GLY B 1 532 ? -10.125 32.156 -2.297 1 81.69 532 GLY B O 1
ATOM 9308 N N . GLN B 1 533 ? -8.375 31.516 -3.537 1 85.25 533 GLN B N 1
ATOM 9309 C CA . GLN B 1 533 ? -9.172 31.234 -4.727 1 85.25 533 GLN B CA 1
ATOM 9310 C C . GLN B 1 533 ? -10.125 30.078 -4.492 1 85.25 533 GLN B C 1
ATOM 9312 O O . GLN B 1 533 ? -11.297 30.141 -4.871 1 85.25 533 GLN B O 1
ATOM 9317 N N . LYS B 1 534 ? -9.641 29.078 -3.82 1 89.81 534 LYS B N 1
ATOM 9318 C CA . LYS B 1 534 ? -10.477 27.922 -3.51 1 89.81 534 LYS B CA 1
ATOM 9319 C C . LYS B 1 534 ? -11.664 28.328 -2.635 1 89.81 534 LYS B C 1
ATOM 9321 O O . LYS B 1 534 ? -12.781 27.859 -2.846 1 89.81 534 LYS B O 1
ATOM 9326 N N . GLN B 1 535 ? -11.328 29.156 -1.704 1 89.56 535 GLN B N 1
ATOM 9327 C CA . GLN B 1 535 ? -12.375 29.594 -0.782 1 89.56 535 GLN B CA 1
ATOM 9328 C C . GLN B 1 535 ? -13.453 30.391 -1.511 1 89.56 535 GLN B C 1
ATOM 9330 O O . GLN B 1 535 ? -14.641 30.234 -1.229 1 89.56 535 GLN B O 1
ATOM 9335 N N . ARG B 1 536 ? -13.062 31.25 -2.393 1 90.44 536 ARG B N 1
ATOM 9336 C CA . ARG B 1 536 ? -14.016 32.062 -3.139 1 90.44 536 ARG B CA 1
ATOM 9337 C C . ARG B 1 536 ? -14.875 31.203 -4.055 1 90.44 536 ARG B C 1
ATOM 9339 O O . ARG B 1 536 ? -16.062 31.484 -4.238 1 90.44 536 ARG B O 1
ATOM 9346 N N . ILE B 1 537 ? -14.289 30.172 -4.602 1 92.69 537 ILE B N 1
ATOM 9347 C CA . ILE B 1 537 ? -15.062 29.234 -5.414 1 92.69 537 ILE B CA 1
ATOM 9348 C C . ILE B 1 537 ? -16.047 28.469 -4.527 1 92.69 537 ILE B C 1
ATOM 9350 O O . ILE B 1 537 ? -17.172 28.219 -4.93 1 92.69 537 ILE B O 1
ATOM 9354 N N . ALA B 1 538 ? -15.57 28.094 -3.363 1 92.69 538 ALA B N 1
ATOM 9355 C CA . ALA B 1 538 ? -16.438 27.391 -2.418 1 92.69 538 ALA B CA 1
ATOM 9356 C C . ALA B 1 538 ? -17.625 28.266 -2.018 1 92.69 538 ALA B C 1
ATOM 9358 O O . ALA B 1 538 ? -18.734 27.766 -1.855 1 92.69 538 ALA B O 1
ATOM 9359 N N . ILE B 1 539 ? -17.359 29.5 -1.858 1 92.06 539 ILE B N 1
ATOM 9360 C CA . ILE B 1 539 ? -18.438 30.438 -1.53 1 92.06 539 ILE B CA 1
ATOM 9361 C C . ILE B 1 539 ? -19.406 30.531 -2.703 1 92.06 539 ILE B C 1
ATOM 9363 O O . ILE B 1 539 ? -20.625 30.5 -2.514 1 92.06 539 ILE B O 1
ATOM 9367 N N . ALA B 1 540 ? -18.844 30.656 -3.906 1 94.12 540 ALA B N 1
ATOM 9368 C CA . ALA B 1 540 ? -19.688 30.688 -5.098 1 94.12 540 ALA B CA 1
ATOM 9369 C C . ALA B 1 540 ? -20.578 29.453 -5.191 1 94.12 540 ALA B C 1
ATOM 9371 O O . ALA B 1 540 ? -21.75 29.547 -5.535 1 94.12 540 ALA B O 1
ATOM 9372 N N . ARG B 1 541 ? -20 28.344 -4.914 1 94.06 541 ARG B N 1
ATOM 9373 C CA . ARG B 1 541 ? -20.703 27.078 -4.918 1 94.06 541 ARG B CA 1
ATOM 9374 C C . ARG B 1 541 ? -21.859 27.094 -3.912 1 94.06 541 ARG B C 1
ATOM 9376 O O . ARG B 1 541 ? -22.938 26.578 -4.188 1 94.06 541 ARG B O 1
ATOM 9383 N N . ALA B 1 542 ? -21.625 27.656 -2.793 1 92.62 542 ALA B N 1
ATOM 9384 C CA . ALA B 1 542 ? -22.625 27.703 -1.729 1 92.62 542 ALA B CA 1
ATOM 9385 C C . ALA B 1 542 ? -23.766 28.656 -2.09 1 92.62 542 ALA B C 1
ATOM 9387 O O . ALA B 1 542 ? -24.922 28.375 -1.815 1 92.62 542 ALA B O 1
ATOM 9388 N N . ILE B 1 543 ? -23.5 29.75 -2.783 1 92.62 543 ILE B N 1
ATOM 9389 C CA . ILE B 1 543 ? -24.484 30.812 -2.955 1 92.62 543 ILE B CA 1
ATOM 9390 C C . ILE B 1 543 ? -25.281 30.578 -4.234 1 92.62 543 ILE B C 1
ATOM 9392 O O . ILE B 1 543 ? -26.391 31.094 -4.387 1 92.62 543 ILE B O 1
ATOM 9396 N N . VAL B 1 544 ? -24.703 29.828 -5.145 1 93.69 544 VAL B N 1
ATOM 9397 C CA . VAL B 1 544 ? -25.344 29.625 -6.441 1 93.69 544 VAL B CA 1
ATOM 9398 C C . VAL B 1 544 ? -26.719 29 -6.246 1 93.69 544 VAL B C 1
ATOM 9400 O O . VAL B 1 544 ? -27.641 29.266 -7.023 1 93.69 544 VAL B O 1
ATOM 9403 N N . ARG B 1 545 ? -26.953 28.266 -5.254 1 91.88 545 ARG B N 1
ATOM 9404 C CA . ARG B 1 545 ? -28.219 27.578 -5.008 1 91.88 545 ARG B CA 1
ATOM 9405 C C . ARG B 1 545 ? -29.156 28.469 -4.211 1 91.88 545 ARG B C 1
ATOM 9407 O O . ARG B 1 545 ? -30.312 28.109 -3.961 1 91.88 545 ARG B O 1
ATOM 9414 N N . LYS B 1 546 ? -28.688 29.656 -3.838 1 89.94 546 LYS B N 1
ATOM 9415 C CA . LYS B 1 546 ? -29.5 30.625 -3.104 1 89.94 546 LYS B CA 1
ATOM 9416 C C . LYS B 1 546 ? -30.094 30 -1.842 1 89.94 546 LYS B C 1
ATOM 9418 O O . LYS B 1 546 ? -31.312 29.984 -1.659 1 89.94 546 LYS B O 1
ATOM 9423 N N . PRO B 1 547 ? -29.25 29.578 -0.948 1 93.56 547 PRO B N 1
ATOM 9424 C CA . PRO B 1 547 ? -29.719 28.891 0.271 1 93.56 547 PRO B CA 1
ATOM 9425 C C . PRO B 1 547 ? -30.422 29.844 1.239 1 93.56 547 PRO B C 1
ATOM 9427 O O . PRO B 1 547 ? -30.156 31.047 1.232 1 93.56 547 PRO B O 1
ATOM 9430 N N . CYS B 1 548 ? -31.25 29.281 2.053 1 94.88 548 CYS B N 1
ATOM 9431 C CA . CYS B 1 548 ? -31.922 30.016 3.117 1 94.88 548 CYS B CA 1
ATOM 9432 C C . CYS B 1 548 ? -31.062 30.094 4.363 1 94.88 548 CYS B C 1
ATOM 9434 O O . CYS B 1 548 ? -31.156 31.047 5.137 1 94.88 548 CYS B O 1
ATOM 9436 N N . ILE B 1 549 ? -30.281 29.094 4.484 1 96.06 549 ILE B N 1
ATOM 9437 C CA . ILE B 1 549 ? -29.375 29 5.629 1 96.06 549 ILE B CA 1
ATOM 9438 C C . ILE B 1 549 ? -27.938 28.875 5.141 1 96.06 549 ILE B C 1
ATOM 9440 O O . ILE B 1 549 ? -27.625 28.016 4.309 1 96.06 549 ILE B O 1
ATOM 9444 N N . LEU B 1 550 ? -27.078 29.703 5.609 1 94.81 550 LEU B N 1
ATOM 9445 C CA . LEU B 1 550 ? -25.672 29.688 5.234 1 94.81 550 LEU B CA 1
ATOM 9446 C C . LEU B 1 550 ? -24.797 29.422 6.449 1 94.81 550 LEU B C 1
ATOM 9448 O O . LEU B 1 550 ? -24.875 30.141 7.457 1 94.81 550 LEU B O 1
ATOM 9452 N N . LEU B 1 551 ? -24.047 28.359 6.383 1 95.06 551 LEU B N 1
ATOM 9453 C CA . LEU B 1 551 ? -23.125 27.984 7.445 1 95.06 551 LEU B CA 1
ATOM 9454 C C . LEU B 1 551 ? -21.688 28.266 7.035 1 95.06 551 LEU B C 1
ATOM 9456 O O . LEU B 1 551 ? -21.219 27.781 5.992 1 95.06 551 LEU B O 1
ATOM 9460 N N . LEU B 1 552 ? -20.969 29.047 7.836 1 91.94 552 LEU B N 1
ATOM 9461 C CA . LEU B 1 552 ? -19.578 29.406 7.559 1 91.94 552 LEU B CA 1
ATOM 9462 C C . LEU B 1 552 ? -18.656 28.922 8.672 1 91.94 552 LEU B C 1
ATOM 9464 O O . LEU B 1 552 ? -18.703 29.453 9.789 1 91.94 552 LEU B O 1
ATOM 9468 N N . ASP B 1 553 ? -17.844 27.938 8.406 1 89.44 553 ASP B N 1
ATOM 9469 C CA . ASP B 1 553 ? -16.922 27.375 9.391 1 89.44 553 ASP B CA 1
ATOM 9470 C C . ASP B 1 553 ? -15.492 27.859 9.164 1 89.44 553 ASP B C 1
ATOM 9472 O O . ASP B 1 553 ? -14.727 27.234 8.43 1 89.44 553 ASP B O 1
ATOM 9476 N N . GLU B 1 554 ? -15.039 28.844 9.93 1 78.75 554 GLU B N 1
ATOM 9477 C CA . GLU B 1 554 ? -13.711 29.453 9.867 1 78.75 554 GLU B CA 1
ATOM 9478 C C . GLU B 1 554 ? -13.258 29.656 8.422 1 78.75 554 GLU B C 1
ATOM 9480 O O . GLU B 1 554 ? -12.156 29.266 8.047 1 78.75 554 GLU B O 1
ATOM 9485 N N . ALA B 1 555 ? -13.992 30.328 7.625 1 70.5 555 ALA B N 1
ATOM 9486 C CA . ALA B 1 555 ? -13.812 30.422 6.18 1 70.5 555 ALA B CA 1
ATOM 9487 C C . ALA B 1 555 ? -12.617 31.312 5.832 1 70.5 555 ALA B C 1
ATOM 9489 O O . ALA B 1 555 ? -12.164 31.328 4.688 1 70.5 555 ALA B O 1
ATOM 9490 N N . THR B 1 556 ? -12.055 31.953 6.77 1 66.75 556 THR B N 1
ATOM 9491 C CA . THR B 1 556 ? -10.977 32.875 6.457 1 66.75 556 THR B CA 1
ATOM 9492 C C . THR B 1 556 ? -9.68 32.469 7.125 1 66.75 556 THR B C 1
ATOM 9494 O O . THR B 1 556 ? -8.68 33.188 7.086 1 66.75 556 THR B O 1
ATOM 9497 N N . SER B 1 557 ? -9.797 31.203 7.617 1 62.31 557 SER B N 1
ATOM 9498 C CA . SER B 1 557 ? -8.602 30.766 8.32 1 62.31 557 SER B CA 1
ATOM 9499 C C . SER B 1 557 ? -7.477 30.438 7.34 1 62.31 557 SER B C 1
ATOM 9501 O O . SER B 1 557 ? -7.734 30.078 6.188 1 62.31 557 SER B O 1
ATOM 9503 N N . ALA B 1 558 ? -6.242 30.781 7.652 1 56.97 558 ALA B N 1
ATOM 9504 C CA . ALA B 1 558 ? -5.027 30.406 6.938 1 56.97 558 ALA B CA 1
ATOM 9505 C C . ALA B 1 558 ? -4.887 31.203 5.641 1 56.97 558 ALA B C 1
ATOM 9507 O O . ALA B 1 558 ? -4.195 30.766 4.715 1 56.97 558 ALA B O 1
ATOM 9508 N N . LEU B 1 559 ? -5.742 32.25 5.457 1 64.31 559 LEU B N 1
ATOM 9509 C CA . LEU B 1 559 ? -5.66 33.094 4.258 1 64.31 559 LEU B CA 1
ATOM 9510 C C . LEU B 1 559 ? -4.777 34.312 4.496 1 64.31 559 LEU B C 1
ATOM 9512 O O . LEU B 1 559 ? -4.641 34.75 5.637 1 64.31 559 LEU B O 1
ATOM 9516 N N . ASP B 1 560 ? -4.18 34.719 3.4 1 59.88 560 ASP B N 1
ATOM 9517 C CA . ASP B 1 560 ? -3.494 36 3.459 1 59.88 560 ASP B CA 1
ATOM 9518 C C . ASP B 1 560 ? -4.492 37.156 3.605 1 59.88 560 ASP B C 1
ATOM 9520 O O . ASP B 1 560 ? -5.68 37 3.316 1 59.88 560 ASP B O 1
ATOM 9524 N N . ALA B 1 561 ? -3.957 38.281 4.043 1 58.62 561 ALA B N 1
ATOM 9525 C CA . ALA B 1 561 ? -4.785 39.438 4.387 1 58.62 561 ALA B CA 1
ATOM 9526 C C . ALA B 1 561 ? -5.633 39.875 3.197 1 58.62 561 ALA B C 1
ATOM 9528 O O . ALA B 1 561 ? -6.812 40.188 3.354 1 58.62 561 ALA B O 1
ATOM 9529 N N . TYR B 1 562 ? -5.074 39.812 2.012 1 63.75 562 TYR B N 1
ATOM 9530 C CA . TYR B 1 562 ? -5.801 40.219 0.819 1 63.75 562 TYR B CA 1
ATOM 9531 C C . TYR B 1 562 ? -6.93 39.25 0.498 1 63.75 562 TYR B C 1
ATOM 9533 O O . TYR B 1 562 ? -8.07 39.688 0.293 1 63.75 562 TYR B O 1
ATOM 9541 N N . SER B 1 563 ? -6.594 38.125 0.423 1 73.75 563 SER B N 1
ATOM 9542 C CA . SER B 1 563 ? -7.594 37.094 0.162 1 73.75 563 SER B CA 1
ATOM 9543 C C . SER B 1 563 ? -8.672 37.062 1.235 1 73.75 563 SER B C 1
ATOM 9545 O O . SER B 1 563 ? -9.852 36.875 0.935 1 73.75 563 SER B O 1
ATOM 9547 N N . GLU B 1 564 ? -8.141 37.312 2.402 1 75.19 564 GLU B N 1
ATOM 9548 C CA . GLU B 1 564 ? -9.086 37.375 3.518 1 75.19 564 GLU B CA 1
ATOM 9549 C C . GLU B 1 564 ? -10.102 38.5 3.328 1 75.19 564 GLU B C 1
ATOM 9551 O O . GLU B 1 564 ? -11.297 38.312 3.59 1 75.19 564 GLU B O 1
ATOM 9556 N N . HIS B 1 565 ? -9.609 39.562 2.924 1 73.44 565 HIS B N 1
ATOM 9557 C CA . HIS B 1 565 ? -10.492 40.719 2.701 1 73.44 565 HIS B CA 1
ATOM 9558 C C . HIS B 1 565 ? -11.531 40.406 1.629 1 73.44 565 HIS B C 1
ATOM 9560 O O . HIS B 1 565 ? -12.711 40.719 1.799 1 73.44 565 HIS B O 1
ATOM 9566 N N . LEU B 1 566 ? -11.141 39.812 0.571 1 78.25 566 LEU B N 1
ATOM 9567 C CA . LEU B 1 566 ? -12.039 39.5 -0.526 1 78.25 566 LEU B CA 1
ATOM 9568 C C . LEU B 1 566 ? -13.102 38.5 -0.074 1 78.25 566 LEU B C 1
ATOM 9570 O O . LEU B 1 566 ? -14.273 38.594 -0.442 1 78.25 566 LEU B O 1
ATOM 9574 N N . VAL B 1 567 ? -12.695 37.594 0.682 1 81.81 567 VAL B N 1
ATOM 9575 C CA . VAL B 1 567 ? -13.602 36.562 1.178 1 81.81 567 VAL B CA 1
ATOM 9576 C C . VAL B 1 567 ? -14.594 37.188 2.164 1 81.81 567 VAL B C 1
ATOM 9578 O O . VAL B 1 567 ? -15.781 36.875 2.133 1 81.81 567 VAL B O 1
ATOM 9581 N N . GLN B 1 568 ? -14.039 38.031 2.957 1 80.88 568 GLN B N 1
ATOM 9582 C CA . GLN B 1 568 ? -14.898 38.688 3.924 1 80.88 568 GLN B CA 1
ATOM 9583 C C . GLN B 1 568 ? -15.945 39.562 3.225 1 80.88 568 GLN B C 1
ATOM 9585 O O . GLN B 1 568 ? -17.109 39.594 3.652 1 80.88 568 GLN B O 1
ATOM 9590 N N . GLN B 1 569 ? -15.531 40.219 2.252 1 82.25 569 GLN B N 1
ATOM 9591 C CA . GLN B 1 569 ? -16.469 41.031 1.474 1 82.25 569 GLN B CA 1
ATOM 9592 C C . GLN B 1 569 ? -17.547 40.156 0.843 1 82.25 569 GLN B C 1
ATOM 9594 O O . GLN B 1 569 ? -18.719 40.531 0.828 1 82.25 569 GLN B O 1
ATOM 9599 N N . ALA B 1 570 ? -17.125 39.094 0.307 1 83.12 570 ALA B N 1
ATOM 9600 C CA . ALA B 1 570 ? -18.062 38.188 -0.323 1 83.12 570 ALA B CA 1
ATOM 9601 C C . ALA B 1 570 ? -19.062 37.656 0.691 1 83.12 570 ALA B C 1
ATOM 9603 O O . ALA B 1 570 ? -20.25 37.531 0.39 1 83.12 570 ALA B O 1
ATOM 9604 N N . ILE B 1 571 ? -18.578 37.344 1.826 1 83.31 571 ILE B N 1
ATOM 9605 C CA . ILE B 1 571 ? -19.438 36.812 2.887 1 83.31 571 ILE B CA 1
ATOM 9606 C C . ILE B 1 571 ? -20.422 37.875 3.328 1 83.31 571 ILE B C 1
ATOM 9608 O O . ILE B 1 571 ? -21.625 37.625 3.422 1 83.31 571 ILE B O 1
ATOM 9612 N N . LYS B 1 572 ? -19.906 39.094 3.582 1 81.81 572 LYS B N 1
ATOM 9613 C CA . LYS B 1 572 ? -20.75 40.188 4.062 1 81.81 572 LYS B CA 1
ATOM 9614 C C . LYS B 1 572 ? -21.844 40.531 3.062 1 81.81 572 LYS B C 1
ATOM 9616 O O . LYS B 1 572 ? -22.984 40.812 3.451 1 81.81 572 LYS B O 1
ATOM 9621 N N . ALA B 1 573 ? -21.484 40.438 1.833 1 82.62 573 ALA B N 1
ATOM 9622 C CA . ALA B 1 573 ? -22.422 40.781 0.774 1 82.62 573 ALA B CA 1
ATOM 9623 C C . ALA B 1 573 ? -23.531 39.719 0.674 1 82.62 573 ALA B C 1
ATOM 9625 O O . ALA B 1 573 ? -24.625 40.031 0.191 1 82.62 573 ALA B O 1
ATOM 9626 N N . ASN B 1 574 ? -23.328 38.562 1.153 1 84.81 574 ASN B N 1
ATOM 9627 C CA . ASN B 1 574 ? -24.266 37.469 0.922 1 84.81 574 ASN B CA 1
ATOM 9628 C C . ASN B 1 574 ? -24.938 37.031 2.219 1 84.81 574 ASN B C 1
ATOM 9630 O O . ASN B 1 574 ? -25.594 36 2.252 1 84.81 574 ASN B O 1
ATOM 9634 N N . CYS B 1 575 ? -24.75 37.719 3.205 1 86 575 CYS B N 1
ATOM 9635 C CA . CYS B 1 575 ? -25.359 37.406 4.484 1 86 575 CYS B CA 1
ATOM 9636 C C . CYS B 1 575 ? -26.75 38.031 4.598 1 86 575 CYS B C 1
ATOM 9638 O O . CYS B 1 575 ? -27.531 37.625 5.469 1 86 575 CYS B O 1
ATOM 9640 N N . LYS B 1 576 ? -26.984 38.844 3.68 1 82.44 576 LYS B N 1
ATOM 9641 C CA . LYS B 1 576 ? -28.25 39.562 3.791 1 82.44 576 LYS B CA 1
ATOM 9642 C C . LYS B 1 576 ? -29.438 38.656 3.443 1 82.44 576 LYS B C 1
ATOM 9644 O O . LYS B 1 576 ? -29.344 37.844 2.516 1 82.44 576 LYS B O 1
ATOM 9649 N N . ASN B 1 577 ? -30.438 38.688 4.215 1 85.44 577 ASN B N 1
ATOM 9650 C CA . ASN B 1 577 ? -31.719 38 4.008 1 85.44 577 ASN B CA 1
ATOM 9651 C C . ASN B 1 577 ? -31.594 36.5 4.172 1 85.44 577 ASN B C 1
ATOM 9653 O O . ASN B 1 577 ? -32.312 35.719 3.529 1 85.44 577 ASN B O 1
ATOM 9657 N N . ARG B 1 578 ? -30.594 36 4.809 1 92.56 578 ARG B N 1
ATOM 9658 C CA . ARG B 1 578 ? -30.375 34.594 5.109 1 92.56 578 ARG B CA 1
ATOM 9659 C C . ARG B 1 578 ? -30.016 34.375 6.578 1 92.56 578 ARG B C 1
ATOM 9661 O O . ARG B 1 578 ? -29.484 35.281 7.223 1 92.56 578 ARG B O 1
ATOM 9668 N N . THR B 1 579 ? -30.438 33.25 7.074 1 95.5 579 THR B N 1
ATOM 9669 C CA . THR B 1 579 ? -29.938 32.875 8.391 1 95.5 579 THR B CA 1
ATOM 9670 C C . THR B 1 579 ? -28.484 32.406 8.305 1 95.5 579 THR B C 1
ATOM 9672 O O . THR B 1 579 ? -28.188 31.469 7.559 1 95.5 579 THR B O 1
ATOM 9675 N N . VAL B 1 580 ? -27.625 33.094 8.977 1 94.88 580 VAL B N 1
ATOM 9676 C CA . VAL B 1 580 ? -26.203 32.781 8.828 1 94.88 580 VAL B CA 1
ATOM 9677 C C . VAL B 1 580 ? -25.609 32.438 10.188 1 94.88 580 VAL B C 1
ATOM 9679 O O . VAL B 1 580 ? -25.844 33.125 11.18 1 94.88 580 VAL B O 1
ATOM 9682 N N . ILE B 1 581 ? -25 31.297 10.242 1 94.75 581 ILE B N 1
ATOM 9683 C CA . ILE B 1 581 ? -24.188 30.922 11.398 1 94.75 581 ILE B CA 1
ATOM 9684 C C . ILE B 1 581 ? -22.719 30.922 11.023 1 94.75 581 ILE B C 1
ATOM 9686 O O . ILE B 1 581 ? -22.297 30.188 10.125 1 94.75 581 ILE B O 1
ATOM 9690 N N . ILE B 1 582 ? -21.922 31.734 11.711 1 92 582 ILE B N 1
ATOM 9691 C CA . ILE B 1 582 ? -20.516 31.906 11.344 1 92 582 ILE B CA 1
ATOM 9692 C C . ILE B 1 582 ? -19.625 31.578 12.539 1 92 582 ILE B C 1
ATOM 9694 O O . ILE B 1 582 ? -19.875 32.062 13.648 1 92 582 ILE B O 1
ATOM 9698 N N . ILE B 1 583 ? -18.766 30.672 12.312 1 89.69 583 ILE B N 1
ATOM 9699 C CA . ILE B 1 583 ? -17.688 30.453 13.281 1 89.69 583 ILE B CA 1
ATOM 9700 C C . ILE B 1 583 ? -16.484 31.328 12.914 1 89.69 583 ILE B C 1
ATOM 9702 O O . ILE B 1 583 ? -15.891 31.156 11.844 1 89.69 583 ILE B O 1
ATOM 9706 N N . ALA B 1 584 ? -16.188 32.312 13.688 1 76.25 584 ALA B N 1
ATOM 9707 C CA . ALA B 1 584 ? -15.117 33.25 13.328 1 76.25 584 ALA B CA 1
ATOM 9708 C C . ALA B 1 584 ? -14.086 33.344 14.445 1 76.25 584 ALA B C 1
ATOM 9710 O O . ALA B 1 584 ? -14.43 33.25 15.625 1 76.25 584 ALA B O 1
ATOM 9711 N N . HIS B 1 585 ? -12.992 33.469 14.023 1 62.69 585 HIS B N 1
ATOM 9712 C CA . HIS B 1 585 ? -11.898 33.75 14.961 1 62.69 585 HIS B CA 1
ATOM 9713 C C . HIS B 1 585 ? -11.477 35.219 14.891 1 62.69 585 HIS B C 1
ATOM 9715 O O . HIS B 1 585 ? -10.844 35.719 15.812 1 62.69 585 HIS B O 1
ATOM 9721 N N . ARG B 1 586 ? -11.969 35.75 13.844 1 65.31 586 ARG B N 1
ATOM 9722 C CA . ARG B 1 586 ? -11.578 37.156 13.664 1 65.31 586 ARG B CA 1
ATOM 9723 C C . ARG B 1 586 ? -12.609 38.094 14.258 1 65.31 586 ARG B C 1
ATOM 9725 O O . ARG B 1 586 ? -13.812 37.906 14.078 1 65.31 586 ARG B O 1
ATOM 9732 N N . LEU B 1 587 ? -12.148 39.125 14.875 1 71 587 LEU B N 1
ATOM 9733 C CA . LEU B 1 587 ? -12.992 40.062 15.609 1 71 587 LEU B CA 1
ATOM 9734 C C . LEU B 1 587 ? -13.875 40.844 14.648 1 71 587 LEU B C 1
ATOM 9736 O O . LEU B 1 587 ? -15.031 41.156 14.961 1 71 587 LEU B O 1
ATOM 9740 N N . SER B 1 588 ? -13.406 41.219 13.469 1 70.31 588 SER B N 1
ATOM 9741 C CA . SER B 1 588 ? -14.172 42.031 12.523 1 70.31 588 SER B CA 1
ATOM 9742 C C . SER B 1 588 ? -15.453 41.312 12.094 1 70.31 588 SER B C 1
ATOM 9744 O O . SER B 1 588 ? -16.5 41.938 11.945 1 70.31 588 SER B O 1
ATOM 9746 N N . THR B 1 589 ? -15.375 40.062 11.93 1 75.56 589 THR B N 1
ATOM 9747 C CA . THR B 1 589 ? -16.516 39.25 11.523 1 75.56 589 THR B CA 1
ATOM 9748 C C . THR B 1 589 ? -17.484 39.094 12.688 1 75.56 589 THR B C 1
ATOM 9750 O O . THR B 1 589 ? -18.703 39.094 12.484 1 75.56 589 THR B O 1
ATOM 9753 N N . VAL B 1 590 ? -16.922 39.031 13.812 1 82.06 590 VAL B N 1
ATOM 9754 C CA . VAL B 1 590 ? -17.734 38.812 15.008 1 82.06 590 VAL B CA 1
ATOM 9755 C C . VAL B 1 590 ? -18.5 40.094 15.359 1 82.06 590 VAL B C 1
ATOM 9757 O O . VAL B 1 590 ? -19.656 40.031 15.773 1 82.06 590 VAL B O 1
ATOM 9760 N N . GLU B 1 591 ? -17.812 41.219 15.125 1 82.81 591 GLU B N 1
ATOM 9761 C CA . GLU B 1 591 ? -18.406 42.5 15.477 1 82.81 591 GLU B CA 1
ATOM 9762 C C . GLU B 1 591 ? -19.625 42.812 14.617 1 82.81 591 GLU B C 1
ATOM 9764 O O . GLU B 1 591 ? -20.578 43.469 15.07 1 82.81 591 GLU B O 1
ATOM 9769 N N . ASP B 1 592 ? -19.641 42.312 13.406 1 82.81 592 ASP B N 1
ATOM 9770 C CA . ASP B 1 592 ? -20.719 42.625 12.453 1 82.81 592 ASP B CA 1
ATOM 9771 C C . ASP B 1 592 ? -21.906 41.688 12.656 1 82.81 592 ASP B C 1
ATOM 9773 O O . ASP B 1 592 ? -22.984 41.906 12.078 1 82.81 592 ASP B O 1
ATOM 9777 N N . ALA B 1 593 ? -21.844 40.75 13.477 1 90.62 593 ALA B N 1
ATOM 9778 C CA . ALA B 1 593 ? -22.938 39.812 13.703 1 90.62 593 ALA B CA 1
ATOM 9779 C C . ALA B 1 593 ? -24.047 40.406 14.547 1 90.62 593 ALA B C 1
ATOM 9781 O O . ALA B 1 593 ? -23.781 41.312 15.344 1 90.62 593 ALA B O 1
ATOM 9782 N N . ASP B 1 594 ? -25.25 39.969 14.344 1 91.75 594 ASP B N 1
ATOM 9783 C CA . ASP B 1 594 ? -26.375 40.438 15.117 1 91.75 594 ASP B CA 1
ATOM 9784 C C . ASP B 1 594 ? -26.297 39.938 16.562 1 91.75 594 ASP B C 1
ATOM 9786 O O . ASP B 1 594 ? -26.641 40.688 17.5 1 91.75 594 ASP B O 1
ATOM 9790 N N . ARG B 1 595 ? -25.906 38.781 16.688 1 94.19 595 ARG B N 1
ATOM 9791 C CA . ARG B 1 595 ? -25.766 38.125 18 1 94.19 595 ARG B CA 1
ATOM 9792 C C . ARG B 1 595 ? -24.531 37.25 18.062 1 94.19 595 ARG B C 1
ATOM 9794 O O . ARG B 1 595 ? -24.188 36.594 17.062 1 94.19 595 ARG B O 1
ATOM 9801 N N . ILE B 1 596 ? -23.922 37.25 19.234 1 94.44 596 ILE B N 1
ATOM 9802 C CA . ILE B 1 596 ? -22.719 36.438 19.453 1 94.44 596 ILE B CA 1
ATOM 9803 C C . ILE B 1 596 ? -22.984 35.406 20.531 1 94.44 596 ILE B C 1
ATOM 9805 O O . ILE B 1 596 ? -23.531 35.719 21.594 1 94.44 596 ILE B O 1
ATOM 9809 N N . LEU B 1 597 ? -22.688 34.188 20.188 1 94.5 597 LEU B N 1
ATOM 9810 C CA . LEU B 1 597 ? -22.766 33.094 21.141 1 94.5 597 LEU B CA 1
ATOM 9811 C C . LEU B 1 597 ? -21.375 32.625 21.547 1 94.5 597 LEU B C 1
ATOM 9813 O O . LEU B 1 597 ? -20.609 32.156 20.703 1 94.5 597 LEU B O 1
ATOM 9817 N N . VAL B 1 598 ? -21.078 32.75 22.812 1 93.81 598 VAL B N 1
ATOM 9818 C CA . VAL B 1 598 ? -19.781 32.312 23.312 1 93.81 598 VAL B CA 1
ATOM 9819 C C . VAL B 1 598 ? -19.922 30.875 23.859 1 93.81 598 VAL B C 1
ATOM 9821 O O . VAL B 1 598 ? -20.672 30.641 24.797 1 93.81 598 VAL B O 1
ATOM 9824 N N . ILE B 1 599 ? -19.266 29.984 23.172 1 91.88 599 ILE B N 1
ATOM 9825 C CA . ILE B 1 599 ? -19.281 28.594 23.594 1 91.88 599 ILE B CA 1
ATOM 9826 C C . ILE B 1 599 ? -18.016 28.25 24.359 1 91.88 599 ILE B C 1
ATOM 9828 O O . ILE B 1 599 ? -16.906 28.516 23.891 1 91.88 599 ILE B O 1
ATOM 9832 N N . ASP B 1 600 ? -18.188 27.734 25.516 1 90.56 600 ASP B N 1
ATOM 9833 C CA . ASP B 1 600 ? -17.062 27.328 26.359 1 90.56 600 ASP B CA 1
ATOM 9834 C C . ASP B 1 600 ? -17.281 25.922 26.922 1 90.56 600 ASP B C 1
ATOM 9836 O O . ASP B 1 600 ? -18.297 25.656 27.562 1 90.56 600 ASP B O 1
ATOM 9840 N N . LYS B 1 601 ? -16.328 25.047 26.703 1 88.56 601 LYS B N 1
ATOM 9841 C CA . LYS B 1 601 ? -16.344 23.672 27.188 1 88.56 601 LYS B CA 1
ATOM 9842 C C . LYS B 1 601 ? -17.656 22.984 26.859 1 88.56 601 LYS B C 1
ATOM 9844 O O . LYS B 1 601 ? -18.25 22.328 27.719 1 88.56 601 LYS B O 1
ATOM 9849 N N . GLY B 1 602 ? -18.25 23.312 25.719 1 91.31 602 GLY B N 1
ATOM 9850 C CA . GLY B 1 602 ? -19.406 22.594 25.219 1 91.31 602 GLY B CA 1
ATOM 9851 C C . GLY B 1 602 ? -20.719 23.203 25.672 1 91.31 602 GLY B C 1
ATOM 9852 O O . GLY B 1 602 ? -21.781 22.609 25.484 1 91.31 602 GLY B O 1
ATOM 9853 N N . LYS B 1 603 ? -20.672 24.344 26.359 1 93.81 603 LYS B N 1
ATOM 9854 C CA . LYS B 1 603 ? -21.875 25.016 26.828 1 93.81 603 LYS B CA 1
ATOM 9855 C C . LYS B 1 603 ? -21.906 26.469 26.359 1 93.81 603 LYS B C 1
ATOM 9857 O O . LYS B 1 603 ? -20.859 27.062 26.109 1 93.81 603 LYS B O 1
ATOM 9862 N N . VAL B 1 604 ? -23.109 26.953 26.172 1 94.31 604 VAL B N 1
ATOM 9863 C CA . VAL B 1 604 ? -23.234 28.375 25.859 1 94.31 604 VAL B CA 1
ATOM 9864 C C . VAL B 1 604 ? -23.016 29.203 27.141 1 94.31 604 VAL B C 1
ATOM 9866 O O . VAL B 1 604 ? -23.875 29.219 28.031 1 94.31 604 VAL B O 1
ATOM 9869 N N . ALA B 1 605 ? -21.969 29.938 27.172 1 92.62 605 ALA B N 1
ATOM 9870 C CA . ALA B 1 605 ? -21.578 30.656 28.375 1 92.62 605 ALA B CA 1
ATOM 9871 C C . ALA B 1 605 ? -22.156 32.062 28.375 1 92.62 605 ALA B C 1
ATOM 9873 O O . ALA B 1 605 ? -22.562 32.562 29.422 1 92.62 605 ALA B O 1
ATOM 9874 N N . GLU B 1 606 ? -21.984 32.75 27.219 1 93.56 606 GLU B N 1
ATOM 9875 C CA . GLU B 1 606 ? -22.469 34.125 27.078 1 93.56 606 GLU B CA 1
ATOM 9876 C C . GLU B 1 606 ? -23.188 34.312 25.75 1 93.56 606 GLU B C 1
ATOM 9878 O O . GLU B 1 606 ? -22.906 33.625 24.766 1 93.56 606 GLU B O 1
ATOM 9883 N N . GLU B 1 607 ? -24.219 35.188 25.75 1 94.06 607 GLU B N 1
ATOM 9884 C CA . GLU B 1 607 ? -24.938 35.531 24.531 1 94.06 607 GLU B CA 1
ATOM 9885 C C . GLU B 1 607 ? -25.266 37.031 24.516 1 94.06 607 GLU B C 1
ATOM 9887 O O . GLU B 1 607 ? -25.594 37.625 25.547 1 94.06 607 GLU B O 1
ATOM 9892 N N . GLY B 1 608 ? -25.047 37.625 23.422 1 92.5 608 GLY B N 1
ATOM 9893 C CA . GLY B 1 608 ? -25.344 39.031 23.266 1 92.5 608 GLY B CA 1
ATOM 9894 C C . GLY B 1 608 ? -24.641 39.688 22.078 1 92.5 608 GLY B C 1
ATOM 9895 O O . GLY B 1 608 ? -24.156 38.969 21.188 1 92.5 608 GLY B O 1
ATOM 9896 N N . ASN B 1 609 ? -24.75 40.938 21.938 1 91.44 609 ASN B N 1
ATOM 9897 C CA . ASN B 1 609 ? -24.016 41.656 20.891 1 91.44 609 ASN B CA 1
ATOM 9898 C C . ASN B 1 609 ? -22.609 42.031 21.359 1 91.44 609 ASN B C 1
ATOM 9900 O O . ASN B 1 609 ? -22.266 41.844 22.531 1 91.44 609 ASN B O 1
ATOM 9904 N N . HIS B 1 610 ? -21.844 42.5 20.453 1 89.5 610 HIS B N 1
ATOM 9905 C CA . HIS B 1 610 ? -20.438 42.812 20.703 1 89.5 610 HIS B CA 1
ATOM 9906 C C . HIS B 1 610 ? -20.297 43.75 21.891 1 89.5 610 HIS B C 1
ATOM 9908 O O . HIS B 1 610 ? -19.562 43.469 22.844 1 89.5 610 HIS B O 1
ATOM 9914 N N . PHE B 1 611 ? -21.109 44.781 21.922 1 87.44 611 PHE B N 1
ATOM 9915 C CA . PHE B 1 611 ? -20.984 45.812 22.922 1 87.44 611 PHE B CA 1
ATOM 9916 C C . PHE B 1 611 ? -21.531 45.344 24.266 1 87.44 611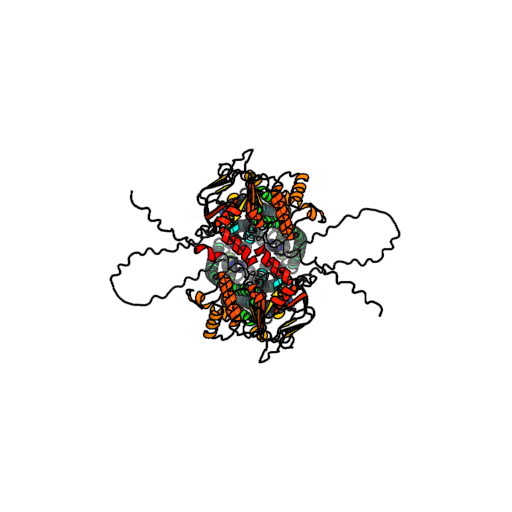 PHE B C 1
ATOM 9918 O O . PHE B 1 611 ? -20.938 45.625 25.312 1 87.44 611 PHE B O 1
ATOM 9925 N N . SER B 1 612 ? -22.562 44.625 24.203 1 91.38 612 SER B N 1
ATOM 9926 C CA . SER B 1 612 ? -23.172 44.156 25.438 1 91.38 612 SER B CA 1
ATOM 9927 C C . SER B 1 612 ? -22.281 43.094 26.109 1 91.38 612 SER B C 1
ATOM 9929 O O . SER B 1 612 ? -22.203 43.062 27.344 1 91.38 612 SER B O 1
ATOM 9931 N N . LEU B 1 613 ? -21.625 42.344 25.312 1 90.88 613 LEU B N 1
ATOM 9932 C CA . LEU B 1 613 ? -20.781 41.281 25.875 1 90.88 613 LEU B CA 1
ATOM 9933 C C . LEU B 1 613 ? -19.484 41.875 26.438 1 90.88 613 LEU B C 1
ATOM 9935 O O . LEU B 1 613 ? -18.938 41.344 27.406 1 90.88 613 LEU B O 1
ATOM 9939 N N . LEU B 1 614 ? -19.016 42.875 25.812 1 88.62 614 LEU B N 1
ATOM 9940 C CA . LEU B 1 614 ? -17.828 43.531 26.328 1 88.62 614 LEU B CA 1
ATOM 9941 C C . LEU B 1 614 ? -18.109 44.156 27.688 1 88.62 614 LEU B C 1
ATOM 9943 O O . LEU B 1 614 ? -17.234 44.188 28.562 1 88.62 614 LEU B O 1
ATOM 9947 N N . ALA B 1 615 ? -19.344 44.625 27.844 1 86.06 615 ALA B N 1
ATOM 9948 C CA . ALA B 1 615 ? -19.75 45.312 29.078 1 86.06 615 ALA B CA 1
ATOM 9949 C C . ALA B 1 615 ? -19.906 44.312 30.219 1 86.06 615 ALA B C 1
ATOM 9951 O O . ALA B 1 615 ? -19.719 44.656 31.391 1 86.06 615 ALA B O 1
ATOM 9952 N N . LYS B 1 616 ? -20.141 43.125 29.891 1 88.75 616 LYS B N 1
ATOM 9953 C CA . LYS B 1 616 ? -20.375 42.094 30.891 1 88.75 616 LYS B CA 1
ATOM 9954 C C . LYS B 1 616 ? -19.062 41.562 31.453 1 88.75 616 LYS B C 1
ATOM 9956 O O . LYS B 1 616 ? -19.031 40.906 32.5 1 88.75 616 LYS B O 1
ATOM 9961 N N . ASN B 1 617 ? -17.906 41.875 31.016 1 83.31 617 ASN B N 1
ATOM 9962 C CA . ASN B 1 617 ? -16.562 41.5 31.438 1 83.31 617 ASN B CA 1
ATOM 9963 C C . ASN B 1 617 ? -16.453 40 31.672 1 83.31 617 ASN B C 1
ATOM 9965 O O . ASN B 1 617 ? -15.938 39.562 32.719 1 83.31 617 ASN B O 1
ATOM 9969 N N . GLY B 1 618 ? -17.031 39.25 30.828 1 88.44 618 GLY B N 1
ATOM 9970 C CA . GLY B 1 618 ? -17.016 37.812 30.969 1 88.44 618 GLY B CA 1
ATOM 9971 C C . GLY B 1 618 ? -15.969 37.125 30.094 1 88.44 618 GLY B C 1
ATOM 9972 O O . GLY B 1 618 ? -14.867 37.656 29.922 1 88.44 618 GLY B O 1
ATOM 9973 N N . ILE B 1 619 ? -16.281 35.938 29.594 1 87.06 619 ILE B N 1
ATOM 9974 C CA . ILE B 1 619 ? -15.375 35.094 28.797 1 87.06 619 ILE B CA 1
ATOM 9975 C C . ILE B 1 619 ? -15.086 35.812 27.469 1 87.06 619 ILE B C 1
ATOM 9977 O O . ILE B 1 619 ? -13.953 35.781 26.984 1 87.06 619 ILE B O 1
ATOM 9981 N N . TYR B 1 620 ? -16.016 36.438 26.969 1 89.12 620 TYR B N 1
ATOM 9982 C CA . TYR B 1 620 ? -15.883 37.156 25.688 1 89.12 620 TYR B CA 1
ATOM 9983 C C . TYR B 1 620 ? -14.852 38.25 25.797 1 89.12 620 TYR B C 1
ATOM 9985 O O . TYR B 1 620 ? -14.016 38.438 24.906 1 89.12 620 TYR B O 1
ATOM 9993 N N . THR B 1 621 ? -15 39 26.828 1 86.25 621 THR B N 1
ATOM 9994 C CA . THR B 1 621 ? -14.07 40.094 27.047 1 86.25 621 THR B CA 1
ATOM 9995 C C . THR B 1 621 ? -12.633 39.594 27.156 1 86.25 621 THR B C 1
ATOM 9997 O O . THR B 1 621 ? -11.711 40.219 26.625 1 86.25 621 THR B O 1
ATOM 10000 N N . LYS B 1 622 ? -12.57 38.5 27.766 1 81 622 LYS B N 1
ATOM 10001 C CA . LYS B 1 622 ? -11.25 37.906 27.906 1 81 622 LYS B CA 1
ATOM 10002 C C . LYS B 1 622 ? -10.695 37.5 26.547 1 81 622 LYS B C 1
ATOM 10004 O O . LYS B 1 622 ? -9.5 37.656 26.281 1 81 622 LYS B O 1
ATOM 10009 N N . LEU B 1 623 ? -11.562 36.938 25.797 1 78.62 623 LEU B N 1
ATOM 10010 C CA . LEU B 1 623 ? -11.141 36.469 24.469 1 78.62 623 LEU B CA 1
ATOM 10011 C C . LEU B 1 623 ? -10.719 37.656 23.609 1 78.62 623 LEU B C 1
ATOM 10013 O O . LEU B 1 623 ? -9.727 37.594 22.875 1 78.62 623 LEU B O 1
ATOM 10017 N N . VAL B 1 624 ? -11.469 38.719 23.703 1 77.88 624 VAL B N 1
ATOM 10018 C CA . VAL B 1 624 ? -11.203 39.906 22.922 1 77.88 624 VAL B CA 1
ATOM 10019 C C . VAL B 1 624 ? -9.914 40.562 23.391 1 77.88 624 VAL B C 1
ATOM 10021 O O . VAL B 1 624 ? -9.102 41 22.578 1 77.88 624 VAL B O 1
ATOM 10024 N N . LYS B 1 625 ? -9.727 40.594 24.703 1 69.12 625 LYS B N 1
ATOM 10025 C CA . LYS B 1 625 ? -8.523 41.188 25.266 1 69.12 625 LYS B CA 1
ATOM 10026 C C . LYS B 1 625 ? -7.277 40.406 24.859 1 69.12 625 LYS B C 1
ATOM 10028 O O . LYS B 1 625 ? -6.242 41 24.547 1 69.12 625 LYS B O 1
ATOM 10033 N N . ASN B 1 626 ? -7.5 39.188 24.969 1 63.94 626 ASN B N 1
ATOM 10034 C CA . ASN B 1 626 ? -6.371 38.344 24.594 1 63.94 626 ASN B CA 1
ATOM 10035 C C . ASN B 1 626 ? -5.996 38.531 23.125 1 63.94 626 ASN B C 1
ATOM 10037 O O . ASN B 1 626 ? -4.816 38.5 22.766 1 63.94 626 ASN B O 1
ATOM 10041 N N . GLN B 1 627 ? -6.984 38.719 22.391 1 61.09 627 GLN B N 1
ATOM 10042 C CA . GLN B 1 627 ? -6.738 38.938 20.969 1 61.09 627 GLN B CA 1
ATOM 10043 C C . GLN B 1 627 ? -6.121 40.312 20.719 1 61.09 627 GLN B C 1
ATOM 10045 O O . GLN B 1 627 ? -5.27 40.469 19.844 1 61.09 627 GLN B O 1
ATOM 10050 N N . LEU B 1 628 ? -6.633 41.312 21.641 1 53.97 628 LEU B N 1
ATOM 10051 C CA . LEU B 1 628 ? -6.133 42.656 21.531 1 53.97 628 LEU B CA 1
ATOM 10052 C C . LEU B 1 628 ? -4.719 42.781 22.094 1 53.97 628 LEU B C 1
ATOM 10054 O O . LEU B 1 628 ? -3.896 43.531 21.562 1 53.97 628 LEU B O 1
ATOM 10058 N N . LEU B 1 629 ? -4.543 42.094 23.391 1 46.91 629 LEU B N 1
ATOM 10059 C CA . LEU B 1 629 ? -3.213 42.094 24 1 46.91 629 LEU B CA 1
ATOM 10060 C C . LEU B 1 629 ? -2.186 41.5 23.031 1 46.91 629 LEU B C 1
ATOM 10062 O O . LEU B 1 629 ? -1.039 41.938 22.984 1 46.91 629 LEU B O 1
ATOM 10066 N N . SER B 1 630 ? -2.57 40.438 22.672 1 46.06 630 SER B N 1
ATOM 10067 C CA . SER B 1 630 ? -1.602 39.938 21.719 1 46.06 630 SER B CA 1
ATOM 10068 C C . SER B 1 630 ? -1.235 40.969 20.672 1 46.06 630 SER B C 1
ATOM 10070 O O . SER B 1 630 ? -0.117 40.969 20.156 1 46.06 630 SER B O 1
ATOM 10072 N N . THR B 1 631 ? -2.146 42 20.812 1 42.28 631 THR B N 1
ATOM 10073 C CA . THR B 1 631 ? -1.861 43.125 19.922 1 42.28 631 THR B CA 1
ATOM 10074 C C . THR B 1 631 ? -1.271 44.312 20.703 1 42.28 631 THR B C 1
ATOM 10076 O O . THR B 1 631 ? -0.455 45.062 20.172 1 42.28 631 THR B O 1
ATOM 10079 N N . SER B 1 632 ? -1.771 44.688 22.125 1 38.28 632 SER B N 1
ATOM 10080 C CA . SER B 1 632 ? -1.539 45.938 22.812 1 38.28 632 SER B CA 1
ATOM 10081 C C . SER B 1 632 ? -0.264 45.875 23.641 1 38.28 632 SER B C 1
ATOM 10083 O O . SER B 1 632 ? 0.12 46.875 24.266 1 38.28 632 SER B O 1
ATOM 10085 N N . LYS B 1 633 ? 0.441 44.906 24.375 1 41.38 633 LYS B N 1
ATOM 10086 C CA . LYS B 1 633 ? 1.323 45.156 25.5 1 41.38 633 LYS B CA 1
ATOM 10087 C C . LYS B 1 633 ? 2.293 46.312 25.188 1 41.38 633 LYS B C 1
ATOM 10089 O O . LYS B 1 633 ? 3.197 46.594 25.984 1 41.38 633 LYS B O 1
ATOM 10094 N N . ASP B 1 634 ? 2.424 46.844 24.156 1 34.31 634 ASP B N 1
ATOM 10095 C CA . ASP B 1 634 ? 3.51 47.812 24.219 1 34.31 634 ASP B CA 1
ATOM 10096 C C . ASP B 1 634 ? 3.072 49.062 24.984 1 34.31 634 ASP B C 1
ATOM 10098 O O . ASP B 1 634 ? 3.807 50.031 25.031 1 34.31 634 ASP B O 1
ATOM 10102 N N . SER B 1 635 ? 1.672 49.5 25.25 1 32.06 635 SER B N 1
ATOM 10103 C CA . SER B 1 635 ? 1.729 50.875 25.75 1 32.06 635 SER B CA 1
ATOM 10104 C C . SER B 1 635 ? 1.858 50.906 27.266 1 32.06 635 SER B C 1
ATOM 10106 O O . SER B 1 635 ? 1.066 50.25 27.984 1 32.06 635 SER B O 1
ATOM 10108 N N . PRO B 1 636 ? 2.99 51.25 27.984 1 32.59 636 PRO B N 1
ATOM 10109 C CA . PRO B 1 636 ? 3.314 51.406 29.406 1 32.59 636 PRO B CA 1
ATOM 10110 C C . PRO B 1 636 ? 2.182 52.031 30.203 1 32.59 636 PRO B C 1
ATOM 10112 O O . PRO B 1 636 ? 2.158 51.938 31.438 1 32.59 636 PRO B O 1
ATOM 10115 N N . GLN B 1 637 ? 1.368 53.094 29.719 1 31.39 637 GLN B N 1
ATOM 10116 C CA . GLN B 1 637 ? 0.827 54.156 30.562 1 31.39 637 GLN B CA 1
ATOM 10117 C C . GLN B 1 637 ? -0.427 53.688 31.297 1 31.39 637 GLN B C 1
ATOM 10119 O O . GLN B 1 637 ? -0.956 54.406 32.156 1 31.39 637 GLN B O 1
ATOM 10124 N N . GLN B 1 638 ? -1.242 52.781 30.891 1 30.12 638 GLN B N 1
ATOM 10125 C CA . GLN B 1 638 ? -2.596 52.875 31.438 1 30.12 638 GLN B CA 1
ATOM 10126 C C . GLN B 1 638 ? -2.693 52.156 32.781 1 30.12 638 GLN B C 1
ATOM 10128 O O . GLN B 1 638 ? -3.76 51.656 33.156 1 30.12 638 GLN B O 1
ATOM 10133 N N . ASP B 1 639 ? -1.671 51.844 33.531 1 30.81 639 ASP B N 1
ATOM 10134 C CA . ASP B 1 639 ? -1.914 51.281 34.875 1 30.81 639 ASP B CA 1
ATOM 10135 C C . ASP B 1 639 ? -2.578 52.312 35.781 1 30.81 639 ASP B C 1
ATOM 10137 O O . ASP B 1 639 ? -2.939 52 36.906 1 30.81 639 ASP B O 1
ATOM 10141 N N . GLU B 1 640 ? -2.451 53.688 35.562 1 31.62 640 GLU B N 1
ATOM 10142 C CA . GLU B 1 640 ? -2.816 54.656 36.625 1 31.62 640 GLU B CA 1
ATOM 10143 C C . GLU B 1 640 ? -4.332 54.75 36.781 1 31.62 640 GLU B C 1
ATOM 10145 O O . GLU B 1 640 ? -4.828 55.406 37.688 1 31.62 640 GLU B O 1
ATOM 10150 N N . LEU B 1 641 ? -5.215 54.438 35.812 1 29.95 641 LEU B N 1
ATOM 10151 C CA . LEU B 1 641 ? -6.59 54.906 35.969 1 29.95 641 LEU B CA 1
ATOM 10152 C C . LEU B 1 641 ? -7.352 54.062 36.969 1 29.95 641 LEU B C 1
ATOM 10154 O O . LEU B 1 641 ? -8.43 54.438 37.406 1 29.95 641 LEU B O 1
ATOM 10158 N N . CYS B 1 642 ? -7.121 52.781 37.156 1 30.31 642 CYS B N 1
ATOM 10159 C CA . CYS B 1 642 ? -8.133 52.031 37.906 1 30.31 642 CYS B CA 1
ATOM 10160 C C . CYS B 1 642 ? -7.98 52.281 39.406 1 30.31 642 CYS B C 1
ATOM 10162 O O . CYS B 1 642 ? -8.75 51.719 40.188 1 30.31 642 CYS B O 1
ATOM 10164 N N . SER B 1 643 ? -6.871 52.875 39.875 1 28.83 643 SER B N 1
ATOM 10165 C CA . SER B 1 643 ? -6.684 52.781 41.312 1 28.83 643 SER B CA 1
ATOM 10166 C C . SER B 1 643 ? -7.555 53.812 42.031 1 28.83 643 SER B C 1
ATOM 10168 O O . SER B 1 643 ? -7.766 53.688 43.25 1 28.83 643 SER B O 1
ATOM 10170 N N . ASP B 1 644 ? -7.828 54.969 41.438 1 28.72 644 ASP B N 1
ATOM 10171 C CA . ASP B 1 644 ? -8.211 56.062 42.312 1 28.72 644 ASP B CA 1
ATOM 10172 C C . ASP B 1 644 ? -9.68 55.938 42.75 1 28.72 644 ASP B C 1
ATOM 10174 O O . ASP B 1 644 ? -10.242 56.875 43.312 1 28.72 644 ASP B O 1
ATOM 10178 N N . ALA B 1 645 ? -10.516 55.156 42.125 1 29.56 645 ALA B N 1
ATOM 10179 C CA . ALA B 1 645 ? -11.93 55.375 42.375 1 29.56 645 ALA B CA 1
ATOM 10180 C C . ALA B 1 645 ? -12.328 55 43.781 1 29.56 645 ALA B C 1
ATOM 10182 O O . ALA B 1 645 ? -13.5 55.094 44.156 1 29.56 645 ALA B O 1
ATOM 10183 N N . ASP B 1 646 ? -11.523 54.219 44.5 1 28.05 646 ASP B N 1
ATOM 10184 C CA . ASP B 1 646 ? -12.148 53.656 45.688 1 28.05 646 ASP B CA 1
ATOM 10185 C C . ASP B 1 646 ? -12.297 54.719 46.781 1 28.05 646 ASP B C 1
ATOM 10187 O O . ASP B 1 646 ? -12.758 54.406 47.875 1 28.05 646 ASP B O 1
ATOM 10191 N N . GLN B 1 647 ? -11.406 55.688 46.719 1 25.23 647 GLN B N 1
ATOM 10192 C CA . GLN B 1 647 ? -11.234 56.219 48.094 1 25.23 647 GLN B CA 1
ATOM 10193 C C . GLN B 1 647 ? -12.469 57 48.531 1 25.23 647 GLN B C 1
ATOM 10195 O O . GLN B 1 647 ? -12.672 57.188 49.75 1 25.23 647 GLN B O 1
ATOM 10200 N N . LYS B 1 648 ? -12.953 57.938 47.812 1 28.14 648 LYS B N 1
ATOM 10201 C CA . LYS B 1 648 ? -13.477 59.062 48.594 1 28.14 648 LYS B CA 1
ATOM 10202 C C . LYS B 1 648 ? -14.906 58.781 49.031 1 28.14 648 LYS B C 1
ATOM 10204 O O . LYS B 1 648 ? -15.852 58.906 48.25 1 28.14 648 LYS B O 1
ATOM 10209 N N . SER B 1 649 ? -15.234 57.688 49.781 1 25.66 649 SER B N 1
ATOM 10210 C CA . SER B 1 649 ? -16.562 57.531 50.375 1 25.66 649 SER B CA 1
ATOM 10211 C C . SER B 1 649 ? -16.922 58.75 51.25 1 25.66 649 SER B C 1
ATOM 10213 O O . SER B 1 649 ? -16.156 59.125 52.125 1 25.66 649 SER B O 1
ATOM 10215 N N . PRO B 1 650 ? -17.672 59.75 50.719 1 26.31 650 PRO B N 1
ATOM 10216 C CA . PRO B 1 650 ? -18.062 60.969 51.469 1 26.31 650 PRO B CA 1
ATOM 10217 C C . PRO B 1 650 ? -18.812 60.656 52.75 1 26.31 650 PRO B C 1
ATOM 10219 O O . PRO B 1 650 ? -19.641 59.719 52.781 1 26.31 650 PRO B O 1
ATOM 10222 N N . THR B 1 651 ? -18.203 60.719 53.938 1 26.17 651 THR B N 1
ATOM 10223 C CA . THR B 1 651 ? -18.672 60.594 55.312 1 26.17 651 THR B CA 1
ATOM 10224 C C . THR B 1 651 ? -19.891 61.469 55.562 1 26.17 651 THR B C 1
ATOM 10226 O O . THR B 1 651 ? -19.828 62.688 55.406 1 26.17 651 THR B O 1
ATOM 10229 N N . THR B 1 652 ? -21.188 61 55.156 1 24.62 652 THR B N 1
ATOM 10230 C CA . THR B 1 652 ? -22.453 61.688 55.375 1 24.62 652 THR B CA 1
ATOM 10231 C C . THR B 1 652 ? -22.609 62.094 56.844 1 24.62 652 THR B C 1
ATOM 10233 O O . THR B 1 652 ? -22.359 61.312 57.75 1 24.62 652 THR B O 1
ATOM 10236 N N . PRO B 1 653 ? -22.75 63.438 57.125 1 26.47 653 PRO B N 1
ATOM 10237 C CA . PRO B 1 653 ? -22.797 64.188 58.375 1 26.47 653 PRO B CA 1
ATOM 10238 C C . PRO B 1 653 ? -23.969 63.75 59.281 1 26.47 653 PRO B C 1
ATOM 10240 O O . PRO B 1 653 ? -24.984 63.281 58.781 1 26.47 653 PRO B O 1
ATOM 10243 N N . SER B 1 654 ? -23.812 63.344 60.562 1 25.08 654 SER B N 1
ATOM 10244 C CA . SER B 1 654 ? -24.609 62.875 61.688 1 25.08 654 SER B CA 1
ATOM 10245 C C . SER B 1 654 ? -25.641 63.906 62.125 1 25.08 654 SER B C 1
ATOM 10247 O O . SER B 1 654 ? -25.281 64.938 62.719 1 25.08 654 SER B O 1
ATOM 10249 N N . LEU B 1 655 ? -26.547 64.438 61.188 1 24.03 655 LEU B N 1
ATOM 10250 C CA . LEU B 1 655 ? -27.422 65.5 61.656 1 24.03 655 LEU B CA 1
ATOM 10251 C C . LEU B 1 655 ? -28.25 65 62.875 1 24.03 655 LEU B C 1
ATOM 10253 O O . LEU B 1 655 ? -28.922 63.969 62.812 1 24.03 655 LEU B O 1
ATOM 10257 N N . THR B 1 656 ? -27.828 65.375 64.062 1 25.38 656 THR B N 1
ATOM 10258 C CA . THR B 1 656 ? -28.328 65.25 65.438 1 25.38 656 THR B CA 1
ATOM 10259 C C . THR B 1 656 ? -29.734 65.812 65.562 1 25.38 656 THR B C 1
ATOM 10261 O O . THR B 1 656 ? -29.938 67 65.312 1 25.38 656 THR B O 1
ATOM 10264 N N . THR B 1 657 ? -30.812 65.125 65.062 1 25.72 657 THR B N 1
ATOM 10265 C CA . THR B 1 657 ? -32.156 65.562 65.25 1 25.72 657 THR B CA 1
ATOM 10266 C C . THR B 1 657 ? -32.375 65.938 66.75 1 25.72 657 THR B C 1
ATOM 10268 O O . THR B 1 657 ? -32.219 65.062 67.625 1 25.72 657 THR B O 1
ATOM 10271 N N . GLU B 1 658 ? -32.125 67.188 67.188 1 25.19 658 GLU B N 1
ATOM 10272 C CA . GLU B 1 658 ? -32.531 67.875 68.438 1 25.19 658 GLU B CA 1
ATOM 10273 C C . GLU B 1 658 ? -34.031 67.75 68.688 1 25.19 658 GLU B C 1
ATOM 10275 O O . GLU B 1 658 ? -34.812 67.812 67.75 1 25.19 658 GLU B O 1
ATOM 10280 N N . GLU B 1 659 ? -34.438 67.312 69.938 1 21.95 659 GLU B N 1
ATOM 10281 C CA . GLU B 1 659 ? -35.562 67.438 70.812 1 21.95 659 GLU B CA 1
ATOM 10282 C C . GLU B 1 659 ? -36.062 68.875 70.938 1 21.95 659 GLU B C 1
ATOM 10284 O O . GLU B 1 659 ? -35.344 69.75 71.312 1 21.95 659 GLU B O 1
ATOM 10289 N N . ILE B 1 660 ? -36.688 69.562 69.938 1 20.11 660 ILE B N 1
ATOM 10290 C CA . ILE B 1 660 ? -38.031 70 70.312 1 20.11 660 ILE B CA 1
ATOM 10291 C C . ILE B 1 660 ? -39 68.812 70.25 1 20.11 660 ILE B C 1
ATOM 10293 O O . ILE B 1 660 ? -38.969 68.062 69.25 1 20.11 660 ILE B O 1
#

InterPro domains:
  IPR003439 ABC transporter-like, ATP-binding domain [PF00005] (408-557)
  IPR003439 ABC transporter-like, ATP-binding domain [PS50893] (390-626)
  IPR003593 AAA+ ATPase domain [SM00382] (417-603)
  IPR011527 ABC transporter type 1, transmembrane domain [PF00664] (75-338)
  IPR011527 ABC transporter type 1, transmembrane domain [PS50929] (75-357)
  IPR017871 ABC transporter-like, conserved site [PS00211] (529-543)
  IPR027417 P-loop containing nucleoside triphosphate hydrolase [G3DSA:3.40.50.300] (388-640)
  IPR027417 P-loop containing nucleoside triphosphate hydrolase [SSF52540] (380-628)
  IPR030254 ATP-binding cassette subfamily B member 9, six-transmembrane helical domain [cd18784] (77-365)
  IPR036640 ABC transporter type 1, transmembrane domain superfamily [G3DSA:1.20.1560.10] (42-118)
  IPR036640 ABC transporter type 1, transmembrane domain superfamily [G3DSA:1.20.1560.10] (119-645)
  IPR036640 ABC transporter type 1, transmembrane domain superfamily [SSF90123] (63-372)
  IPR039421 Type 1 protein exporter [PTHR43394] (16-628)

pLDDT: mean 78.62, std 20.94, range [18.17, 97.44]

Nearest PDB structures (foldseek):
  7v5c-assembly1_B  TM=7.947E-01  e=4.056E-46  Mus musculus
  4q4j-assembly1_A  TM=8.876E-01  e=6.670E-36  Thermotoga maritima MSB8
  4q4a-assembly1_A  TM=8.957E-01  e=1.880E-35  Thermotoga maritima MSB8
  6qv0-assembly1_A  TM=8.071E-01  e=2.833E-36  Thermotoga maritima MSB8
  4a82-assembly1_A  TM=7.797E-01  e=9.607E-37  Homo sapiens

Secondary structure (DSSP, 8-state):
-HHHHHSS---------------------------------------------------HHHHHHTTGGGHHHHHHHHHHHHHHHHHHHHHHHHHHHHHHHHHTT--HHHHHHHHHHHHHHHHHHHHHHHHHHHHHHHHHHHHHHHHHHHHHHHHHTS-HHHHHHS-HHHHHHIIIIIHHHHHHHHHHHHHHHHHHHHHHHHHHHHHHHH-HHHHHHHHHHHHHHHHHHHHHHHHHHHHHHHHHHHHHHHHHHHHHHHHTHHHHHHTT-HHHHHHHHHHHHHHHHHHHHHHHHHHHHHHHHHHHHHHHHHHHHHHHHHHHHHTTSS-HHHHHHHHHHHHHHHHHHHHHHHHHHHHHHHHHHHHHHHHHHHPPPSS-----B--S-----EEEEEEEE--TT-TTS-SEEEEEEEE-TT-EEEEEE-TTSSHHHHHHHHTTSS--SEEEEEETTEEGGGB-HHHHHHHEEEE-SS----SSBHHHHHTTT-TT--HHHHHHHHHHTT-HHHHHHSTTGGG-B--GGGTTS-HHHHHHHHHHHHHTT--SEEEEESTTTT--HHHHHHHHHHHHHT-TTSEEEEE--SHHHHHTSSEEEEEETTEEEEEE-HHHHHHTTSHHHHHHHHHHHHHHTT-GGGGGSSSGGGS-------------/-HHHHHSS---------------------------------------------------HHHHHHTTGGGHHHHHHHHHHHHHHHHHHHHHHHHHHHHHHHHHTT--HHHHHHHHHHHHHHHHHHHHHHHHHHHHHHHHHHHHHHHHHHHHHHHHHTS-HHHHHHS-HHHHHHIIIIIHHHHHHHHHHHHHHHHHHHHHHHHHHHHHHHH-HHHHHHHHHHHHHHHHHHHHHHHHHHHHHHHHHHHHHHHHHHHHHHHHTHHHHHHTT-HHHHHHHHHHHHHHHHHHHHHHHHHHHHHHHHHHHHHHHHHHHHHHHHHHHHHTTSS-HHHHHHHHHHHHHHHHHHHHHHHHHHHHHHHHHHHHHHHHHHHPPPSS-----B--S-----EEEEEEEE--TT-TTS-SEEEEEEEE-TT-EEEEEE-TTSSHHHHHHHHTTSS--SEEEEEETTEEGGGB-HHHHHHHEEEE-SS----SSBHHHHHTTT-TT--HHHHHHHHHHTT-HHHHHHSTTGGG-B--GGGTTS-HHHHHHHHHHHHHTT--SEEEEESTTTT--HHHHHHHHHHHHHT-TTSEEEEE--SHHHHHTSSEEEEEETTEEEEEE-HHHHHHTTSHHHHHHHHHHHHHHTT-GGGGSSSSGGGS-------------

Foldseek 3Di:
DLLCQLQPPPPPPPPCPPPPPPDDPDDDDDDDDPDCPVPCPPPVPVCPVPVPPPLQQDDPVNLVVLLVVVVVLVVLLVVLLLLLLLLVLCLLVLVLVLVLCVVVVHDPVVNVVSVVVNVVSVVSNVVSVVSSVVSLVVSLVVSLVVLLVLLVVLLVQAFVLVPVVDDPVVSVCLSPVLSNLLSCLSSVLVSLQSSLVSLLVSLLVLLVVQPVVLSVLLVVLVVVLVVLCVVLSVVSVVLSVQLVVLVVVLVVLVVVCVVPVVVCVVVVCPVVSVVVSVVSVVSSVVSVVVNVVSSVVSVVVVVVSVVVSVVVSCVVLVVCCVVPNGPPSSSSSSVVSSVSNVVSVSSNSNSVSSVVSSSSSVSVSVCSSVDDHPADLPADDADPDFQFKKWWAQFWADRPVCNPAILAGGATDIFGQLFFEEEDEDPSLCQVVVVCVLLVSDDTPDTFMDGPNHTPSNDHNLNSPLQEAEQAQFFFAAFFFLLCRLCPSPPPQDPVLLLVLLVLLVQQVVLCVDPCRRRDTLHGRSPVDDRLNRLSSSSSSRPSSPHQEYEYYQSQPPHDPVSSVSRVSSCVSNSGRHGYYHHYLDVVSQQPGQKYFYGGNNYGDDMDHPVVVCVVVDPSVVSVVVVCVVVPVPDPPDPPPPPPPPPCPPDDPPPPPDDD/DLLCQLQPPPPPPPPCPVPPPPPPPDDDDDDDDPDPPVPCPPPVPVCPVPVCPPLQQDDPVNLVVLLVVVVVLLVLLVVLLLLLLLLVLCLLVLVLVLVLCVVVVHDPVVNVVSVVVNVVSVVSNVVSVVSSVVSLVVSLVVSLVVLLVLLVVLQVQAFVLVPVVDDPVVSVCLSPVLSNLLSVLSSVLVSLQSSLVSNLVSLLVLLCVQPVVLSVLLVVLVVVLVVLCVVLSVVSVVLSVQLVVLVVVLVVLVVVCVVPVVVCVVVVCPVVSVVVSVVSVVSSVVSVVVNVVSSVVSVVVVVVSVVVSVVVSCVVLVVCCVVPNGPPSSSSSSVVSSVSNVVSVSSNSNSVSSVVSSSSSVSVSVCSSVDDHPADLPADDADPDFQFKKWWAQFWADRPVCNPAILAGGATDIFGQLFEEEEDEDPSLCQVVVVCVLLVSDDTPDTFMDGPNHTPSNDRNLNSPLQEAEQAQFFFAAFFFLLCRLCPSPPPQDPVLLLVLLVLLVLQVVLCVDPCRRRDTLHGRSPVDDRLNRLSSSSSSRPSSPHQEYEYYQSQPPDDPVSSVSRVSSCVSNSGRHGYYYHYLDPVSQQPGQKYFYGGNNYGDDMDHPVVVCVVVDPSVVSVVVVCVVVPVPDPPDPPPPPPPPPDPPPPDPPPPDDD

Sequence (1320 aa):
MLTRLYFTPVHRQEDSNTLTVGVNSSEAGSQQSLVSNESSASSLQSNDENIQISSYSATTWQLLKLCKPDWHYIFGGFIFLLAASVTEIFIPYFEGHVINDIVKSTSDTQIRDAIITLGLITFATSVCTGIRGGLFMVAVARMNIRIRNLLFQSVVKQDISFFDQSTTGEITSRLTSDVTKMSDEVTLNINTFLRGIIKVIGTTIFMFVLSFRLTVVTLISLPLIAIIVDYFGEWYKKLSKSVQDSLASANGVAEEVCSSIKTVRSFACESYEIQRYAKKLKITYGHKLKQAILYAGFEFTNEMLDLAITVVTLYYGGHLVITGQISGGMFIAFILYQLEMGESVEDLGEVYTGLMQAVGAADKVFELLDRKSEFTCNGTYAPAQLSGHIQFKDVSFSYPSNRERMVLDKVSFEAKPGEVIALVGQSGSGKSTCISLLERFYEPASGEILIDSHPISEYDHEYLHRKMALVGQEPVLFARKLEENIAYGHENCEFEDIRQSAIEANADEFIQDLHHGYGAYAGERGHNLSGGQKQRIAIARAIVRKPCILLLDEATSALDAYSEHLVQQAIKANCKNRTVIIIAHRLSTVEDADRILVIDKGKVAEEGNHFSLLAKNGIYTKLVKNQLLSTSKDSPQQDELCSDADQKSPTTPSLTTEEIMLTRLYFTPVHRQEDSNTLTVGVNSSEAGSQQSLVSNESSASSLQSNDENIQISSYSATTWQLLKLCKPDWHYIFGGFIFLLAASVTEIFIPYFEGHVINDIVKSTSDTQIRDAIITLGLITFATSVCTGIRGGLFMVAVARMNIRIRNLLFQSVVKQDISFFDQSTTGEITSRLTSDVTKMSDEVTLNINTFLRGIIKVIGTTIFMFVLSFRLTVVTLISLPLIAIIVDYFGEWYKKLSKSVQDSLASANGVAEEVCSSIKTVRSFACESYEIQRYAKKLKITYGHKLKQAILYAGFEFTNEMLDLAITVVTLYYGGHLVITGQISGGMFIAFILYQLEMGESVEDLGEVYTGLMQAVGAADKVFELLDRKSEFTCNGTYAPAQLSGHIQFKDVSFSYPSNRERMVLDKVSFEAKPGEVIALVGQSGSGKSTCISLLERFYEPASGEILIDSHPISEYDHEYLHRKMALVGQEPVLFARKLEENIAYGHENCEFEDIRQSAIEANADEFIQDLHHGYGAYAGERGHNLSGGQKQRIAIARAIVRKPCILLLDEATSALDAYSEHLVQQAIKANCKNRTVIIIAHRLSTVEDADRILVIDKGKVAEEGNHFSLLAKNGIYTKLVKNQLLSTSKDSPQQDELCSDADQKSPTTPSLTTEEI